Protein AF-A0A091CM49-F1 (afdb_monomer_lite)

Secondary structure (DSSP, 8-state):
---------------------------------------------SSS-HHHHHHHHHHHHHHHHHHHHHHSB-BTTTBTTSBEE-SS----TTHHHHHHHHHSGGGS---GGGTSPP-TT--HHHHHHHHHHHHHHTT-SSPPPGGGEEEES-HHHHHHHHHHHH--TT-EEEEESS--THHHHHHHTTT--EEEEE---EEEETTEEEEPPPPHHHHHHHHHHHHHTT--EEEEEEESS-TTT-----HHHHHHHHHHHHHTT-EEEEE-TTTT-B--TTPPP--GGGSS--S-STTEEEEEETTTTT-GGG--EEEEES-HHHHHHHSTHHHHHPPPHHHHHHHHHHHH-HHHIIIIIHHHHHHHHHHHHHHHHHHHHHHHHHTTS--B----SBSSEEEEE-GGG-SS--HHHHHHHHHHHHHTTEE-EEGGGGT-SSSSEEEEE--S-HHHHHHHHHHHHHHHHHHHHHHHHHHHHHHHHHHHH-----------------------------------------------------PPPPSSS---GGGG-------S-HHHHHHHT---HHHHHHHHHTTSB-BTTTBTTSBEESSS----TTHHHHHHHHTSTTTT---GGGGS---TT--HHHHHHHHHHHHHHTT-SS---GGGEEEESSHHHHHHHHHHHH--TT-EEEEEES--TTHHHHHHTTT-PEEEEEE--S---STT--TT---HHHHHHHHHHHHHTT--EEEEEEESS-TTT-----HHHHHHHHHHHHHTT-EEEEE-TTTT-B--GGG----GGGSS--S-TTTEEEEE-HHHHT--GGG--EEEE-S-HHHHHHHHTTHHHHPPPHHHHHHHHHHTT-HHHIIIIIHHHHHHHHHHHHHHHHHHHHHTT--EE---BSSEEEEE-GGG-TT--HHHHHHHHHHHHHTTEE-EEGGGGT-SSTTEEEEE--S-HHHHHHHHHHHHHHHHHHHHHHHSS-------TT-----

Organism: Fukomys damarensis (NCBI:txid885580)

Radius of gyration: 33.93 Å; chains: 1; bounding box: 106×129×88 Å

Structure (mmCIF, N/CA/C/O backbone):
data_AF-A0A091CM49-F1
#
_entry.id   AF-A0A091CM49-F1
#
loop_
_atom_site.group_PDB
_atom_site.id
_atom_site.type_symbol
_atom_site.label_atom_id
_atom_site.label_alt_id
_atom_site.label_comp_id
_atom_site.label_asym_id
_atom_site.label_entity_id
_atom_site.label_seq_id
_atom_site.pdbx_PDB_ins_code
_atom_site.Cartn_x
_atom_site.Cartn_y
_atom_site.Cartn_z
_atom_site.occupancy
_atom_site.B_iso_or_equiv
_atom_site.auth_seq_id
_atom_site.auth_comp_id
_atom_site.auth_asym_id
_atom_site.auth_atom_id
_atom_site.pdbx_PDB_model_num
ATOM 1 N N . MET A 1 1 ? 39.986 54.564 -11.895 1.00 31.14 1 MET A N 1
ATOM 2 C CA . MET A 1 1 ? 39.872 55.654 -12.887 1.00 31.14 1 MET A CA 1
ATOM 3 C C . MET A 1 1 ? 38.492 55.536 -13.508 1.00 31.14 1 MET A C 1
ATOM 5 O O . MET A 1 1 ? 38.068 54.405 -13.674 1.00 31.14 1 MET A O 1
ATOM 9 N N . ASP A 1 2 ? 37.823 56.672 -13.717 1.00 27.84 2 ASP A N 1
ATOM 10 C CA . ASP A 1 2 ? 36.644 56.947 -14.568 1.00 27.84 2 ASP A CA 1
ATOM 11 C C . ASP A 1 2 ? 35.468 55.934 -14.544 1.00 27.84 2 ASP A C 1
ATOM 13 O O . ASP A 1 2 ? 35.613 54.779 -14.909 1.00 27.84 2 ASP A O 1
ATOM 17 N N . SER A 1 3 ? 34.291 56.258 -13.984 1.00 27.50 3 SER A N 1
ATOM 18 C CA . SER A 1 3 ? 33.233 57.185 -14.472 1.00 27.50 3 SER A CA 1
ATOM 19 C C . SER A 1 3 ? 32.443 56.628 -15.684 1.00 27.50 3 SER A C 1
ATOM 21 O O . SER A 1 3 ? 33.006 55.899 -16.484 1.00 27.50 3 SER A O 1
ATOM 23 N N . ASN A 1 4 ? 31.145 56.898 -15.897 1.00 28.97 4 ASN A N 1
ATOM 24 C CA . ASN A 1 4 ? 30.281 57.984 -15.402 1.00 28.97 4 ASN A CA 1
ATOM 25 C C . ASN A 1 4 ? 28.773 57.617 -15.546 1.00 28.97 4 ASN A C 1
ATOM 27 O O . ASN A 1 4 ? 28.425 57.068 -16.580 1.00 28.97 4 ASN A O 1
ATOM 31 N N . ARG A 1 5 ? 27.912 58.068 -14.604 1.00 29.05 5 ARG A N 1
ATOM 32 C CA . ARG A 1 5 ? 26.457 58.434 -14.727 1.00 29.05 5 ARG A CA 1
ATOM 33 C C . ARG A 1 5 ? 25.445 57.402 -15.301 1.00 29.05 5 ARG A C 1
ATOM 35 O O . ARG A 1 5 ? 25.781 56.556 -16.106 1.00 29.05 5 ARG A O 1
ATOM 42 N N . GLY A 1 6 ? 24.151 57.429 -14.954 1.00 26.00 6 GLY A N 1
ATOM 43 C CA . GLY A 1 6 ? 23.353 58.294 -14.059 1.00 26.00 6 GLY A CA 1
ATOM 44 C C . GLY A 1 6 ? 22.201 57.482 -13.417 1.00 26.00 6 GLY A C 1
ATOM 45 O O . GLY A 1 6 ? 21.914 56.383 -13.871 1.00 26.00 6 GLY A O 1
ATOM 46 N N . SER A 1 7 ? 21.631 57.833 -12.255 1.00 24.75 7 SER A N 1
ATOM 47 C CA . SER A 1 7 ? 20.680 58.940 -11.984 1.00 24.75 7 SER A CA 1
ATOM 48 C C . SER A 1 7 ? 19.418 58.903 -12.875 1.00 24.75 7 SER A C 1
ATOM 50 O O . SER A 1 7 ? 19.570 58.943 -14.089 1.00 24.75 7 SER A O 1
ATOM 52 N N . SER A 1 8 ? 18.177 58.901 -12.360 1.00 24.61 8 SER A N 1
ATOM 53 C CA . SER A 1 8 ? 17.710 59.455 -11.070 1.00 24.61 8 SER A CA 1
ATOM 54 C C . SER A 1 8 ? 16.469 58.767 -10.438 1.00 24.61 8 SER A C 1
ATOM 56 O O . SER A 1 8 ? 15.641 58.153 -11.101 1.00 24.61 8 SER A O 1
ATOM 58 N N . LYS A 1 9 ? 16.352 58.939 -9.112 1.00 31.34 9 LYS A N 1
ATOM 59 C CA . LYS A 1 9 ? 15.122 59.024 -8.280 1.00 31.34 9 LYS A CA 1
ATOM 60 C C . LYS A 1 9 ? 14.933 60.531 -7.926 1.00 31.34 9 LYS A C 1
ATOM 62 O O . LYS A 1 9 ? 15.940 61.229 -8.094 1.00 31.34 9 LYS A O 1
ATOM 67 N N . PRO A 1 10 ? 13.786 61.074 -7.429 1.00 36.34 10 PRO A N 1
ATOM 68 C CA . PRO A 1 10 ? 13.010 60.554 -6.277 1.00 36.34 10 PRO A CA 1
ATOM 69 C C . PRO A 1 10 ? 11.487 60.903 -6.241 1.00 36.34 10 PRO A C 1
ATOM 71 O O . PRO A 1 10 ? 10.952 61.377 -7.232 1.00 36.34 10 PRO A O 1
ATOM 74 N N . SER A 1 11 ? 10.854 60.700 -5.062 1.00 23.67 11 SER A N 1
ATOM 75 C CA . SER A 1 11 ? 9.784 61.528 -4.421 1.00 23.67 11 SER A CA 1
ATOM 76 C C . SER A 1 11 ? 8.424 61.759 -5.128 1.00 23.67 11 SER A C 1
ATOM 78 O O . SER A 1 11 ? 8.372 61.884 -6.340 1.00 23.67 11 SER A O 1
ATOM 80 N N . GLU A 1 12 ? 7.276 61.925 -4.452 1.00 24.59 12 GLU A N 1
ATOM 81 C CA . GLU A 1 12 ? 6.857 61.657 -3.055 1.00 24.59 12 GLU A CA 1
ATOM 82 C C . GLU A 1 12 ? 5.310 61.527 -2.990 1.00 24.59 12 GLU A C 1
ATOM 84 O O . GLU A 1 12 ? 4.658 61.395 -4.024 1.00 24.59 12 GLU A O 1
ATOM 89 N N . ALA A 1 13 ? 4.716 61.498 -1.791 1.00 26.83 13 ALA A N 1
ATOM 90 C CA . ALA A 1 13 ? 3.279 61.291 -1.583 1.00 26.83 13 ALA A CA 1
ATOM 91 C C . ALA A 1 13 ? 2.381 62.460 -2.050 1.00 26.83 13 ALA A C 1
ATOM 93 O O . ALA A 1 13 ? 2.762 63.626 -1.975 1.00 26.83 13 ALA A O 1
ATOM 94 N N . GLY A 1 14 ? 1.137 62.142 -2.431 1.00 23.50 14 GLY A N 1
ATOM 95 C CA . GLY A 1 14 ? 0.080 63.121 -2.703 1.00 23.50 14 GLY A CA 1
ATOM 96 C C . GLY A 1 14 ? -1.305 62.472 -2.799 1.00 23.50 14 GLY A C 1
ATOM 97 O O . GLY A 1 14 ? -1.546 61.635 -3.665 1.00 23.50 14 GLY A O 1
ATOM 98 N N . THR A 1 15 ? -2.212 62.847 -1.900 1.00 23.83 15 THR A N 1
ATOM 99 C CA . THR A 1 15 ? -3.638 62.471 -1.903 1.00 23.83 15 THR A CA 1
ATOM 100 C C . THR A 1 15 ? -4.480 63.574 -2.543 1.00 23.83 15 THR A C 1
ATOM 102 O O . THR A 1 15 ? -4.218 64.729 -2.226 1.00 23.83 15 THR A O 1
ATOM 105 N N . ASP A 1 16 ? -5.521 63.248 -3.329 1.00 23.75 16 ASP A N 1
ATOM 106 C CA . ASP A 1 16 ? -6.919 63.573 -2.959 1.00 23.75 16 ASP A CA 1
ATOM 107 C C . ASP A 1 16 ? -8.001 62.931 -3.879 1.00 23.75 16 ASP A C 1
ATOM 109 O O . ASP A 1 16 ? -7.715 62.055 -4.692 1.00 23.75 16 ASP A O 1
ATOM 113 N N . THR A 1 17 ? -9.265 63.311 -3.654 1.00 23.45 17 THR A N 1
ATOM 114 C CA . THR A 1 17 ? -10.522 62.556 -3.827 1.00 23.45 17 THR A CA 1
ATOM 115 C C . THR A 1 17 ? -11.429 62.926 -5.032 1.00 23.45 17 THR A C 1
ATOM 117 O O . THR A 1 17 ? -11.300 64.001 -5.608 1.00 23.45 17 THR A O 1
ATOM 120 N N . ARG A 1 18 ? -12.465 62.075 -5.270 1.00 25.06 18 ARG A N 1
ATOM 121 C CA . ARG A 1 18 ? -13.751 62.298 -6.021 1.00 25.06 18 ARG A CA 1
ATOM 122 C C . ARG A 1 18 ? -13.673 62.354 -7.566 1.00 25.06 18 ARG A C 1
ATOM 124 O O . ARG A 1 18 ? -12.655 62.753 -8.104 1.00 25.06 18 ARG A O 1
ATOM 131 N N . SER A 1 19 ? -14.712 62.022 -8.357 1.00 23.36 19 SER A N 1
ATOM 132 C CA . SER A 1 19 ? -16.010 61.283 -8.223 1.00 23.36 19 SER A CA 1
ATOM 133 C C . SER A 1 19 ? -16.552 61.001 -9.664 1.00 23.36 19 SER A C 1
ATOM 135 O O . SER A 1 19 ? -15.904 61.425 -10.614 1.00 23.36 19 SER A O 1
ATOM 137 N N . MET A 1 20 ? -17.669 60.324 -10.003 1.00 23.25 20 MET A N 1
ATOM 138 C CA . MET A 1 20 ? -18.813 59.666 -9.314 1.00 23.25 20 MET A CA 1
ATOM 139 C C . MET A 1 20 ? -18.819 58.148 -9.689 1.00 23.25 20 MET A C 1
ATOM 141 O O . MET A 1 20 ? -17.729 57.591 -9.676 1.00 23.25 20 MET A O 1
ATOM 145 N N . SER A 1 21 ? -19.861 57.346 -10.000 1.00 22.86 21 SER A N 1
ATOM 146 C CA . SER A 1 21 ? -21.357 57.338 -10.019 1.00 22.86 21 SER A CA 1
ATOM 147 C C . SER A 1 21 ? -21.797 55.846 -10.055 1.00 22.86 21 SER A C 1
ATOM 149 O O . SER A 1 21 ? -21.092 55.035 -10.642 1.00 22.86 21 SER A O 1
ATOM 151 N N . GLN A 1 22 ? -22.804 55.361 -9.313 1.00 23.34 22 GLN A N 1
ATOM 152 C CA . GLN A 1 22 ? -24.254 55.299 -9.635 1.00 23.34 22 GLN A CA 1
ATOM 153 C C . GLN A 1 22 ? -24.595 54.807 -11.063 1.00 23.34 22 GLN A C 1
ATOM 155 O O . GLN A 1 22 ? -24.117 55.404 -12.019 1.00 23.34 22 GLN A O 1
ATOM 160 N N . ALA A 1 23 ? -25.442 53.787 -11.296 1.00 22.19 23 ALA A N 1
ATOM 161 C CA . ALA A 1 23 ? -26.284 52.903 -10.446 1.00 22.19 23 ALA A CA 1
ATOM 162 C C . ALA A 1 23 ? -26.659 51.620 -11.277 1.00 22.19 23 ALA A C 1
ATOM 164 O O . ALA A 1 23 ? -26.142 51.522 -12.391 1.00 22.19 23 ALA A O 1
ATOM 165 N N . PRO A 1 24 ? -27.545 50.666 -10.870 1.00 28.70 24 PRO A N 1
ATOM 166 C CA . PRO A 1 24 ? -28.306 50.498 -9.622 1.00 28.70 24 PRO A CA 1
ATOM 167 C C . PRO A 1 24 ? -28.176 49.095 -8.968 1.00 28.70 24 PRO A C 1
ATOM 169 O O . PRO A 1 24 ? -27.465 48.217 -9.448 1.00 28.70 24 PRO A O 1
ATOM 172 N N . SER A 1 25 ? -28.894 48.879 -7.862 1.00 21.53 25 SER A N 1
ATOM 173 C CA . SER A 1 25 ? -28.983 47.605 -7.136 1.00 21.53 25 SER A CA 1
ATOM 174 C C . SER A 1 25 ? -30.253 46.807 -7.466 1.00 21.53 25 SER A C 1
ATOM 176 O O . SER A 1 25 ? -31.317 47.375 -7.701 1.00 21.53 25 SER A O 1
ATOM 178 N N . VAL A 1 26 ? -30.161 45.475 -7.375 1.00 23.28 26 VAL A N 1
ATOM 179 C CA . VAL A 1 26 ? -31.310 44.572 -7.197 1.00 23.28 26 VAL A CA 1
ATOM 180 C C . VAL A 1 26 ? -30.970 43.613 -6.059 1.00 23.28 26 VAL A C 1
ATOM 182 O O . VAL A 1 26 ? -30.046 42.813 -6.177 1.00 23.28 26 VAL A O 1
ATOM 185 N N . MET A 1 27 ? -31.699 43.698 -4.945 1.00 22.45 27 MET A N 1
ATOM 186 C CA . MET A 1 27 ? -31.657 42.672 -3.902 1.00 22.45 27 MET A CA 1
ATOM 187 C C . MET A 1 27 ? -32.640 41.554 -4.250 1.00 22.45 27 MET A C 1
ATOM 189 O O . MET A 1 27 ? -33.818 41.819 -4.477 1.00 22.45 27 MET A O 1
ATOM 193 N N . GLN A 1 28 ? -32.182 40.304 -4.199 1.00 22.48 28 GLN A N 1
ATOM 194 C CA . GLN A 1 28 ? -33.055 39.147 -4.015 1.00 22.48 28 GLN A CA 1
ATOM 195 C C . GLN A 1 28 ? -32.588 38.374 -2.781 1.00 22.48 28 GLN A C 1
ATOM 197 O O . GLN A 1 28 ? -31.441 37.938 -2.700 1.00 22.48 28 GLN A O 1
ATOM 202 N N . HIS A 1 29 ? -33.483 38.221 -1.804 1.00 23.73 29 HIS A N 1
ATOM 203 C CA . HIS A 1 29 ? -33.250 37.364 -0.647 1.00 23.73 29 HIS A CA 1
ATOM 204 C C . HIS A 1 29 ? -33.373 35.895 -1.067 1.00 23.73 29 HIS A C 1
ATOM 206 O O . HIS A 1 29 ? -34.481 35.372 -1.166 1.00 23.73 29 HIS A O 1
ATOM 212 N N . HIS A 1 30 ? -32.247 35.207 -1.253 1.00 22.67 30 HIS A N 1
ATOM 213 C CA . HIS A 1 30 ? -32.243 33.746 -1.244 1.00 22.67 30 HIS A CA 1
ATOM 214 C C . HIS A 1 30 ? -32.123 33.235 0.194 1.00 22.67 30 HIS A C 1
ATOM 216 O O . HIS A 1 30 ? -31.056 33.287 0.803 1.00 22.67 30 HIS A O 1
ATOM 222 N N . GLN A 1 31 ? -33.230 32.718 0.729 1.00 20.80 31 GLN A N 1
ATOM 223 C CA . GLN A 1 31 ? -33.202 31.846 1.902 1.00 20.80 31 GLN A CA 1
ATOM 224 C C . GLN A 1 31 ? -32.532 30.512 1.516 1.00 20.80 31 GLN A C 1
ATOM 226 O O . GLN A 1 31 ? -32.967 29.897 0.539 1.00 20.80 31 GLN A O 1
ATOM 231 N N . PRO A 1 32 ? -31.539 30.007 2.271 1.00 23.91 32 PRO A N 1
ATOM 232 C CA . PRO A 1 32 ? -30.993 28.665 2.075 1.00 23.91 32 PRO A CA 1
ATOM 233 C C . PRO A 1 32 ? -31.928 27.600 2.683 1.00 23.91 32 PRO A C 1
ATOM 235 O O . PRO A 1 32 ? -31.571 26.884 3.614 1.00 23.91 32 PRO A O 1
ATOM 238 N N . GLY A 1 33 ? -33.155 27.502 2.161 1.00 22.52 33 GLY A N 1
ATOM 239 C CA . GLY A 1 33 ? -34.176 26.528 2.569 1.00 22.52 33 GLY A CA 1
ATOM 240 C C . GLY A 1 33 ? -33.907 25.116 2.039 1.00 22.52 33 GLY A C 1
ATOM 241 O O . GLY A 1 33 ? -34.730 24.557 1.318 1.00 22.52 33 GLY A O 1
ATOM 242 N N . ALA A 1 34 ? -32.742 24.547 2.348 1.00 24.28 34 ALA A N 1
ATOM 243 C CA . ALA A 1 34 ? -32.311 23.252 1.829 1.00 24.28 34 ALA A CA 1
ATOM 244 C C . ALA A 1 34 ? -32.859 22.081 2.670 1.00 24.28 34 ALA A C 1
ATOM 246 O O . ALA A 1 34 ? -32.178 21.556 3.552 1.00 24.28 34 ALA A O 1
ATOM 247 N N . GLN A 1 35 ? -34.087 21.637 2.374 1.00 23.66 35 GLN A N 1
ATOM 248 C CA . GLN A 1 35 ? -34.629 20.375 2.896 1.00 23.66 35 GLN A CA 1
ATOM 249 C C . GLN A 1 35 ? -33.895 19.167 2.284 1.00 23.66 35 GLN A C 1
ATOM 251 O O . GLN A 1 35 ? -34.388 18.496 1.378 1.00 23.66 35 GLN A O 1
ATOM 256 N N . HIS A 1 36 ? -32.699 18.875 2.796 1.00 26.41 36 HIS A N 1
ATOM 257 C CA . HIS A 1 36 ? -31.967 17.652 2.481 1.00 26.41 36 HIS A CA 1
ATOM 258 C C . HIS A 1 36 ? -32.632 16.440 3.144 1.00 26.41 36 HIS A C 1
ATOM 260 O O . HIS A 1 36 ? -32.254 16.014 4.236 1.00 26.41 36 HIS A O 1
ATOM 266 N N . SER A 1 37 ? -33.632 15.884 2.456 1.00 24.52 37 SER A N 1
ATOM 267 C CA . SER A 1 37 ? -34.063 14.503 2.676 1.00 24.52 37 SER A CA 1
ATOM 268 C C . SER A 1 37 ? -32.926 13.538 2.326 1.00 24.52 37 SER A C 1
ATOM 270 O O . SER A 1 37 ? -32.225 13.752 1.333 1.00 24.52 37 SER A O 1
ATOM 272 N N . ASP A 1 38 ? -32.764 12.470 3.110 1.00 31.75 38 ASP A N 1
ATOM 273 C CA . ASP A 1 38 ? -31.752 11.428 2.890 1.00 31.75 38 ASP A CA 1
ATOM 274 C C . ASP A 1 38 ? -32.175 10.482 1.743 1.00 31.75 38 ASP A C 1
ATOM 276 O O . ASP A 1 38 ? -32.327 9.274 1.909 1.00 31.75 38 ASP A O 1
ATOM 280 N N . SER A 1 39 ? -32.375 11.038 0.545 1.00 26.70 39 SER A N 1
ATOM 281 C CA . SER A 1 39 ? -32.366 10.250 -0.686 1.00 26.70 39 SER A CA 1
ATOM 282 C C . SER A 1 39 ? -30.972 9.656 -0.888 1.00 26.70 39 SER A C 1
ATOM 284 O O . SER A 1 39 ? -29.982 10.392 -0.814 1.00 26.70 39 SER A O 1
ATOM 286 N N . GLU A 1 40 ? -30.875 8.359 -1.189 1.00 35.12 40 GLU A N 1
ATOM 287 C CA . GLU A 1 40 ? -29.615 7.767 -1.639 1.00 35.12 40 GLU A CA 1
ATOM 288 C C . GLU A 1 40 ? -29.155 8.494 -2.909 1.00 35.12 40 GLU A C 1
ATOM 290 O O . GLU A 1 40 ? -29.767 8.363 -3.975 1.00 35.12 40 GLU A O 1
ATOM 295 N N . VAL A 1 41 ? -28.077 9.279 -2.801 1.00 38.16 41 VAL A N 1
ATOM 296 C CA . VAL A 1 41 ? -27.480 9.974 -3.947 1.00 38.16 41 VAL A CA 1
ATOM 297 C C . VAL A 1 41 ? -26.882 8.917 -4.869 1.00 38.16 41 VAL A C 1
ATOM 299 O O . VAL A 1 41 ? -25.733 8.496 -4.720 1.00 38.16 41 VAL A O 1
ATOM 302 N N . THR A 1 42 ? -27.711 8.456 -5.804 1.00 40.03 42 THR A N 1
ATOM 303 C CA . THR A 1 42 ? -27.389 7.415 -6.778 1.00 40.03 42 THR A CA 1
ATOM 304 C C . THR A 1 42 ? -26.346 7.978 -7.736 1.00 40.03 42 THR A C 1
ATOM 306 O O . THR A 1 42 ? -26.663 8.636 -8.725 1.00 40.03 42 THR A O 1
ATOM 309 N N . PHE A 1 43 ? -25.078 7.780 -7.380 1.00 48.78 43 PHE A N 1
ATOM 310 C CA . PHE A 1 43 ? -23.933 8.405 -8.031 1.00 48.78 43 PHE A CA 1
ATOM 311 C C . PHE A 1 43 ? -23.669 7.731 -9.387 1.00 48.78 43 PHE A C 1
ATOM 313 O O . PHE A 1 43 ? -22.846 6.823 -9.502 1.00 48.78 43 PHE A O 1
ATOM 320 N N . LEU A 1 44 ? -24.420 8.154 -10.411 1.00 50.75 44 LEU A N 1
ATOM 321 C CA . LEU A 1 44 ? -24.413 7.616 -11.778 1.00 50.75 44 LEU A CA 1
ATOM 322 C C . LEU A 1 44 ? -23.130 7.976 -12.551 1.00 50.75 44 LEU A C 1
ATOM 324 O O . LEU A 1 44 ? -23.152 8.641 -13.584 1.00 50.75 44 LEU A O 1
ATOM 328 N N . SER A 1 45 ? -21.988 7.490 -12.065 1.00 62.88 45 SER A N 1
ATOM 329 C CA . SER A 1 45 ? -20.736 7.514 -12.815 1.00 62.88 45 SER A CA 1
ATOM 330 C C . SER A 1 45 ? -20.782 6.465 -13.926 1.00 62.88 45 SER A C 1
ATOM 332 O O . SER A 1 45 ? -20.640 5.271 -13.675 1.00 62.88 45 SER A O 1
ATOM 334 N N . HIS A 1 46 ? -20.910 6.895 -15.182 1.00 69.50 46 HIS A N 1
ATOM 335 C CA . HIS A 1 46 ? -20.815 6.016 -16.362 1.00 69.50 46 HIS A CA 1
ATOM 336 C C . HIS A 1 46 ? -19.368 5.569 -16.688 1.00 69.50 46 HIS A C 1
ATOM 338 O O . HIS A 1 46 ? -19.052 5.183 -17.821 1.00 69.50 46 HIS A O 1
ATOM 344 N N . ILE A 1 47 ? -18.457 5.677 -15.718 1.00 86.88 47 ILE A N 1
ATOM 345 C CA . ILE A 1 47 ? -17.020 5.453 -15.892 1.00 86.88 47 ILE A CA 1
ATOM 346 C C . ILE A 1 47 ? -16.501 4.404 -14.898 1.00 86.88 47 ILE A C 1
ATOM 348 O O . ILE A 1 47 ? -15.842 3.455 -15.324 1.00 86.88 47 ILE A O 1
ATOM 352 N N . LEU A 1 48 ? -16.844 4.530 -13.613 1.00 94.12 48 LEU A N 1
ATOM 353 C CA . LEU A 1 48 ? -16.548 3.521 -12.587 1.00 94.12 48 LEU A CA 1
ATOM 354 C C . LEU A 1 48 ? -17.276 2.182 -12.847 1.00 94.12 48 LEU A C 1
ATOM 356 O O . LEU A 1 48 ? -18.280 2.125 -13.557 1.00 94.12 48 LEU A O 1
ATOM 360 N N . SER A 1 49 ? -16.792 1.093 -12.242 1.00 94.31 49 SER A N 1
ATOM 361 C CA . SER A 1 49 ? -17.589 -0.134 -12.063 1.00 94.31 49 SER A CA 1
ATOM 362 C C . SER A 1 49 ? -18.600 0.028 -10.923 1.00 94.31 49 SER A C 1
ATOM 364 O O . SER A 1 49 ? -18.488 0.948 -10.114 1.00 94.31 49 SER A O 1
ATOM 366 N N . ASN A 1 50 ? -19.555 -0.894 -10.775 1.00 92.31 50 ASN A N 1
ATOM 367 C CA . ASN A 1 50 ? -20.460 -0.922 -9.620 1.00 92.31 50 ASN A CA 1
ATOM 368 C C . ASN A 1 50 ? -19.679 -1.069 -8.302 1.00 92.31 50 ASN A C 1
ATOM 370 O O . ASN A 1 50 ? -20.098 -0.539 -7.273 1.00 92.31 50 ASN A O 1
ATOM 374 N N . ARG A 1 51 ? -18.520 -1.744 -8.326 1.00 90.00 51 ARG A N 1
ATOM 375 C CA . ARG A 1 51 ? -17.564 -1.769 -7.205 1.00 90.00 51 ARG A CA 1
ATOM 376 C C . ARG A 1 51 ? -16.971 -0.386 -6.943 1.00 90.00 51 ARG A C 1
ATOM 378 O O . ARG A 1 51 ? -17.012 0.068 -5.804 1.00 90.00 51 ARG A O 1
ATOM 385 N N . GLY A 1 52 ? -16.491 0.304 -7.980 1.00 92.56 52 GLY A N 1
ATOM 386 C CA . GLY A 1 52 ? -15.997 1.679 -7.878 1.00 92.56 52 GLY A CA 1
ATOM 387 C C . GLY A 1 52 ? -17.044 2.660 -7.349 1.00 92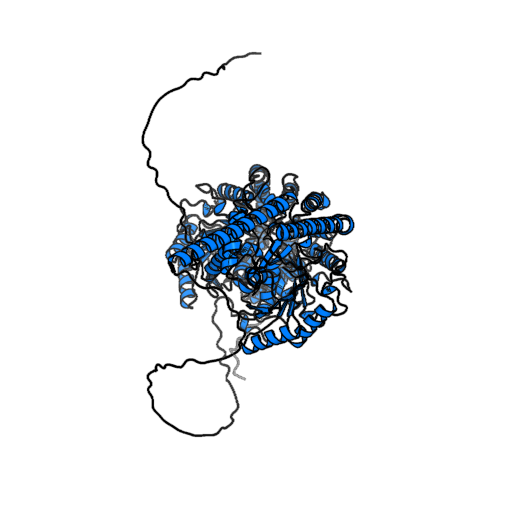.56 52 GLY A C 1
ATOM 388 O O . GLY A 1 52 ? -16.736 3.448 -6.457 1.00 92.56 52 GLY A O 1
ATOM 389 N N . ILE A 1 53 ? -18.291 2.566 -7.825 1.00 92.50 53 ILE A N 1
ATOM 390 C CA . ILE A 1 53 ? -19.427 3.354 -7.326 1.00 92.50 53 ILE A CA 1
ATOM 391 C C . ILE A 1 53 ? -19.655 3.050 -5.843 1.00 92.50 53 ILE A C 1
ATOM 393 O O . ILE A 1 53 ? -19.632 3.975 -5.041 1.00 92.50 53 ILE A O 1
ATOM 397 N N . LYS A 1 54 ? -19.771 1.776 -5.438 1.00 88.56 54 LYS A N 1
ATOM 398 C CA . LYS A 1 54 ? -19.944 1.396 -4.020 1.00 88.56 54 LYS A CA 1
ATOM 399 C C . LYS A 1 54 ? -18.809 1.906 -3.125 1.00 88.56 54 LYS A C 1
ATOM 401 O O . LYS A 1 54 ? -19.083 2.398 -2.035 1.00 88.56 54 LYS A O 1
ATOM 406 N N . ILE A 1 55 ? -17.558 1.837 -3.585 1.00 89.00 55 ILE A N 1
ATOM 407 C CA . ILE A 1 55 ? -16.383 2.380 -2.882 1.00 89.00 55 ILE A CA 1
ATOM 408 C C . ILE A 1 55 ? -16.482 3.909 -2.754 1.00 89.00 55 ILE A C 1
ATOM 410 O O . ILE A 1 55 ? -16.264 4.442 -1.666 1.00 89.00 55 ILE A O 1
ATOM 414 N N . SER A 1 56 ? -16.860 4.608 -3.828 1.00 87.50 56 SER A N 1
ATOM 415 C CA . SER A 1 56 ? -17.041 6.065 -3.841 1.00 87.50 56 SER A CA 1
ATOM 416 C C . SER A 1 56 ? -18.198 6.512 -2.938 1.00 87.50 56 SER A C 1
ATOM 418 O O . SER A 1 56 ? -18.006 7.375 -2.084 1.00 87.50 56 SER A O 1
ATOM 420 N N . THR A 1 57 ? -19.382 5.905 -3.052 1.00 85.50 57 THR A N 1
ATOM 421 C CA . THR A 1 57 ? -20.548 6.200 -2.205 1.00 85.50 57 THR A CA 1
ATOM 422 C C . THR A 1 57 ? -20.235 5.929 -0.737 1.00 85.50 57 THR A C 1
ATOM 424 O O . THR A 1 57 ? -20.420 6.818 0.090 1.00 85.50 57 THR A O 1
ATOM 427 N N . PHE A 1 58 ? -19.661 4.761 -0.410 1.00 79.38 58 PHE A N 1
ATOM 428 C CA . PHE A 1 58 ? -19.223 4.450 0.953 1.00 79.38 58 PHE A CA 1
ATOM 429 C C . PHE A 1 58 ? -18.280 5.530 1.504 1.00 79.38 58 PHE A C 1
ATOM 431 O O . PHE A 1 58 ? -18.433 5.971 2.645 1.00 79.38 58 PHE A O 1
ATOM 438 N N . TYR A 1 59 ? -17.316 5.964 0.690 1.00 79.12 59 TYR A N 1
ATOM 439 C CA . TYR A 1 59 ? -16.328 6.964 1.070 1.00 79.12 59 TYR A CA 1
ATOM 440 C C . TYR A 1 59 ? -16.943 8.339 1.341 1.00 79.12 59 TYR A C 1
ATOM 442 O O . TYR A 1 59 ? -16.598 8.958 2.347 1.00 79.12 59 TYR A O 1
ATOM 450 N N . HIS A 1 60 ? -17.888 8.795 0.516 1.00 79.31 60 HIS A N 1
ATOM 451 C CA . HIS A 1 60 ? -18.638 10.019 0.802 1.00 79.31 60 HIS A CA 1
ATOM 452 C C . HIS A 1 60 ? -19.430 9.867 2.112 1.00 79.31 60 HIS A C 1
ATOM 454 O O . HIS A 1 60 ? -19.176 10.611 3.057 1.00 79.31 60 HIS A O 1
ATOM 460 N N . SER A 1 61 ? -20.280 8.842 2.237 1.00 75.69 61 SER A N 1
ATOM 461 C CA . SER A 1 61 ? -21.148 8.645 3.411 1.00 75.69 61 SER A CA 1
ATOM 462 C C . SER A 1 61 ? -20.412 8.461 4.748 1.00 75.69 61 SER A C 1
ATOM 464 O O . SER A 1 61 ? -21.014 8.679 5.795 1.00 75.69 61 SER A O 1
ATOM 466 N N . ASN A 1 62 ? -19.136 8.048 4.744 1.00 74.94 62 ASN A N 1
ATOM 467 C CA . ASN A 1 62 ? -18.362 7.781 5.968 1.00 74.94 62 ASN A CA 1
ATOM 468 C C . ASN A 1 62 ? -17.198 8.756 6.212 1.00 74.94 62 ASN A C 1
ATOM 470 O O . ASN A 1 62 ? -16.647 8.765 7.313 1.00 74.94 62 ASN A O 1
ATOM 474 N N . PHE A 1 63 ? -16.805 9.567 5.222 1.00 78.31 63 PHE A N 1
ATOM 475 C CA . PHE A 1 63 ? -15.692 10.517 5.352 1.00 78.31 63 PHE A CA 1
ATOM 476 C C . PHE A 1 63 ? -16.022 11.953 4.912 1.00 78.31 63 PHE A C 1
ATOM 478 O O . PHE A 1 63 ? -15.117 12.782 4.951 1.00 78.31 63 PHE A O 1
ATOM 485 N N . GLN A 1 64 ? -17.266 12.297 4.557 1.00 82.56 64 GLN A N 1
ATOM 486 C CA . GLN A 1 64 ? -17.673 13.682 4.258 1.00 82.56 64 GLN A CA 1
ATOM 487 C C . GLN A 1 64 ? -17.269 14.664 5.375 1.00 82.56 64 GLN A C 1
ATOM 489 O O . GLN A 1 64 ? -16.561 15.634 5.104 1.00 82.56 64 GLN A O 1
ATOM 494 N N . ASP A 1 65 ? -17.592 14.360 6.635 1.00 86.56 65 ASP A N 1
ATOM 495 C CA . ASP A 1 65 ? -17.188 15.155 7.807 1.00 86.56 65 ASP A CA 1
ATOM 496 C C . ASP A 1 65 ? -15.659 15.314 7.899 1.00 86.56 65 ASP A C 1
ATOM 498 O O . ASP A 1 65 ? -15.137 16.367 8.262 1.00 86.56 65 ASP A O 1
ATOM 502 N N . TYR A 1 66 ? -14.909 14.270 7.531 1.00 85.38 66 TYR A N 1
ATOM 503 C CA . TYR A 1 66 ? -13.448 14.306 7.524 1.00 85.38 66 TYR A CA 1
ATOM 504 C C . TYR A 1 66 ? -12.878 15.135 6.367 1.00 85.38 66 TYR A C 1
ATOM 506 O O . TYR A 1 66 ? -11.866 15.806 6.555 1.00 85.38 66 TYR A O 1
ATOM 514 N N . GLN A 1 67 ? -13.520 15.131 5.197 1.00 83.06 67 GLN A N 1
ATOM 515 C CA . GLN A 1 67 ? -13.160 15.998 4.071 1.00 83.06 67 GLN A CA 1
ATOM 516 C C . GLN A 1 67 ? -13.416 17.470 4.420 1.00 83.06 67 GLN A C 1
ATOM 518 O O . GLN A 1 67 ? -12.528 18.300 4.225 1.00 83.06 67 GLN A O 1
ATOM 523 N N . ALA A 1 68 ? -14.576 17.776 5.016 1.00 86.38 68 ALA A N 1
ATOM 524 C CA . ALA A 1 68 ? -14.899 19.107 5.528 1.00 86.38 68 ALA A CA 1
ATOM 525 C C . ALA A 1 68 ? -13.864 19.569 6.568 1.00 86.38 68 ALA A C 1
ATOM 527 O O . ALA A 1 68 ? -13.288 20.647 6.432 1.00 86.38 68 ALA A O 1
ATOM 528 N N . TYR A 1 69 ? -13.522 18.708 7.534 1.00 89.88 69 TYR A N 1
ATOM 529 C CA . TYR A 1 69 ? -12.432 18.966 8.477 1.00 89.88 69 TYR A CA 1
ATOM 530 C C . TYR A 1 69 ? -11.074 19.172 7.798 1.00 89.88 69 TYR A C 1
ATOM 532 O O . TYR A 1 69 ? -10.334 20.052 8.217 1.00 89.88 69 TYR A O 1
ATOM 540 N N . GLN A 1 70 ? -10.707 18.391 6.776 1.00 86.25 70 GLN A N 1
ATOM 541 C CA . GLN A 1 70 ? -9.416 18.559 6.096 1.00 86.25 70 GLN A CA 1
ATOM 542 C C . GLN A 1 70 ? -9.316 19.904 5.355 1.00 86.25 70 GLN A C 1
ATOM 544 O O . GLN A 1 70 ? -8.227 20.478 5.339 1.00 86.25 70 GLN A O 1
ATOM 549 N N . GLY A 1 71 ? -10.423 20.410 4.796 1.00 85.69 71 GLY A N 1
ATOM 550 C CA . GLY A 1 71 ? -10.490 21.721 4.138 1.00 85.69 71 GLY A CA 1
ATOM 551 C C . GLY A 1 71 ? -10.598 22.918 5.093 1.00 85.69 71 GLY A C 1
ATOM 552 O O . GLY A 1 71 ? -10.098 23.991 4.773 1.00 85.69 71 GLY A O 1
ATOM 553 N N . ASP A 1 72 ? -11.205 22.737 6.267 1.00 91.19 72 ASP A N 1
ATOM 554 C CA . ASP A 1 72 ? -11.505 23.802 7.233 1.00 91.19 72 ASP A CA 1
ATOM 555 C C . ASP A 1 72 ? -11.092 23.383 8.659 1.00 91.19 72 ASP A C 1
ATOM 557 O O . ASP A 1 72 ? -11.921 23.096 9.521 1.00 91.19 72 ASP A O 1
ATOM 561 N N . LYS A 1 73 ? -9.780 23.289 8.921 1.00 91.31 73 LYS A N 1
ATOM 562 C CA . LYS A 1 73 ? -9.244 22.884 10.238 1.00 91.31 73 LYS A CA 1
ATOM 563 C C . LYS A 1 73 ? -9.220 24.035 11.235 1.00 91.31 73 LYS A C 1
ATOM 565 O O . LYS A 1 73 ? -8.661 25.088 10.937 1.00 91.31 73 LYS A O 1
ATOM 570 N N . TYR A 1 74 ? -9.654 23.774 12.471 1.00 92.25 74 TYR A N 1
ATOM 571 C CA . TYR A 1 74 ? -9.401 24.673 13.598 1.00 92.25 74 TYR A CA 1
ATOM 572 C C . TYR A 1 74 ? -7.899 24.897 13.828 1.00 92.25 74 TYR A C 1
ATOM 574 O O . TYR A 1 74 ? -7.134 23.940 14.022 1.00 92.25 74 TYR A O 1
ATOM 582 N N . HIS A 1 75 ? -7.509 26.165 13.923 1.00 89.69 75 HIS A N 1
ATOM 583 C CA . HIS A 1 75 ? -6.195 26.632 14.344 1.00 89.69 75 HIS A CA 1
ATOM 584 C C . HIS A 1 75 ? -6.354 27.919 15.170 1.00 89.69 75 HIS A C 1
ATOM 586 O O . HIS A 1 75 ? -6.854 28.913 14.661 1.00 89.69 75 HIS A O 1
ATOM 592 N N . ASN A 1 76 ? -5.846 27.940 16.408 1.00 85.25 76 ASN A N 1
ATOM 593 C CA . ASN A 1 76 ? -6.046 29.032 17.380 1.00 85.25 76 ASN A CA 1
ATOM 594 C C . ASN A 1 76 ? -5.819 30.462 16.837 1.00 85.25 76 ASN A C 1
ATOM 596 O O . ASN A 1 76 ? -6.597 31.350 17.163 1.00 85.25 76 ASN A O 1
ATOM 600 N N . VAL A 1 77 ? -4.775 30.681 16.026 1.00 86.50 77 VAL A N 1
ATOM 601 C CA . VAL A 1 77 ? -4.515 31.961 15.336 1.00 86.50 77 VAL A CA 1
ATOM 602 C C . VAL A 1 77 ? -5.111 32.014 13.921 1.00 86.50 77 VAL A C 1
ATOM 604 O O . VAL A 1 77 ? -5.835 32.948 13.604 1.00 86.50 77 VAL A O 1
ATOM 607 N N . LEU A 1 78 ? -4.792 31.041 13.057 1.00 90.19 78 LEU A N 1
ATOM 608 C CA . LEU A 1 78 ? -5.067 31.126 11.613 1.00 90.19 78 LEU A CA 1
ATOM 609 C C . LEU A 1 78 ? -6.523 30.832 11.212 1.00 90.19 78 LEU A C 1
ATOM 611 O O . LEU A 1 78 ? -6.949 31.267 10.148 1.00 90.19 78 LEU A O 1
ATOM 615 N N . ASN A 1 79 ? -7.267 30.070 12.018 1.00 92.00 79 ASN A N 1
ATOM 616 C CA . ASN A 1 79 ? -8.664 29.722 11.757 1.00 92.00 79 ASN A CA 1
ATOM 617 C C . ASN A 1 79 ? -9.360 29.284 13.056 1.00 92.00 79 ASN A C 1
ATOM 619 O O . ASN A 1 79 ? -9.518 28.090 13.328 1.00 92.00 79 ASN A O 1
ATOM 623 N N . SER A 1 80 ? -9.763 30.245 13.884 1.00 91.50 80 SER A N 1
ATOM 624 C CA . SER A 1 80 ? -10.469 29.962 15.139 1.00 91.50 80 SER A CA 1
ATOM 625 C C . SER A 1 80 ? -11.886 29.411 14.928 1.00 91.50 80 SER A C 1
ATOM 627 O O . SER A 1 80 ? -12.426 28.793 15.839 1.00 91.50 80 SER A O 1
ATOM 629 N N . LEU A 1 81 ? -12.483 29.564 13.742 1.00 92.56 81 LEU A N 1
ATOM 630 C CA . LEU A 1 81 ? -13.844 29.094 13.443 1.00 92.56 81 LEU A CA 1
ATOM 631 C C . LEU A 1 81 ? -13.892 27.714 12.764 1.00 92.56 81 LEU A C 1
ATOM 633 O O . LEU A 1 81 ? -14.967 27.134 12.656 1.00 92.56 81 LEU A O 1
ATOM 637 N N . GLY A 1 82 ? -12.751 27.159 12.349 1.00 95.44 82 GLY A N 1
ATOM 638 C CA . GLY A 1 82 ? -12.693 25.853 11.691 1.00 95.44 82 GLY A CA 1
ATOM 639 C C . GLY A 1 82 ? -13.059 24.668 12.587 1.00 95.44 82 GLY A C 1
ATOM 640 O O . GLY A 1 82 ? -13.228 24.794 13.804 1.00 95.44 82 GLY A O 1
ATOM 641 N N . PHE A 1 83 ? -13.147 23.486 11.978 1.00 95.62 83 PHE A N 1
ATOM 642 C CA . PHE A 1 83 ? -13.572 22.245 12.620 1.00 95.62 83 PHE A CA 1
ATOM 643 C C . PHE A 1 83 ? -12.568 21.698 13.644 1.00 95.62 83 PHE A C 1
ATOM 645 O O . PHE A 1 83 ? -11.369 21.537 13.374 1.00 95.62 83 PHE A O 1
ATOM 652 N N . LEU A 1 84 ? -13.100 21.282 14.793 1.00 94.69 84 LEU A N 1
ATOM 653 C CA . LEU A 1 84 ? -12.449 20.406 15.763 1.00 94.69 84 LEU A CA 1
ATOM 654 C C . LEU A 1 84 ? -12.953 18.972 15.588 1.00 94.69 84 LEU A C 1
ATOM 656 O O . LEU A 1 84 ? -14.150 18.733 15.463 1.00 94.69 84 LEU A O 1
ATOM 660 N N . ASN A 1 85 ? -12.039 18.000 15.579 1.00 92.88 85 ASN A N 1
ATOM 661 C CA . ASN A 1 85 ? -12.370 16.599 15.326 1.00 92.88 85 ASN A CA 1
ATOM 662 C C . ASN A 1 85 ? -11.978 15.714 16.516 1.00 92.88 85 ASN A C 1
ATOM 664 O O . ASN A 1 85 ? -10.809 15.336 16.654 1.00 92.88 85 ASN A O 1
ATOM 668 N N . LEU A 1 86 ? -12.985 15.388 17.336 1.00 94.31 86 LEU A N 1
ATOM 669 C CA . LEU A 1 86 ? -12.943 14.377 18.400 1.00 94.31 86 LEU A CA 1
ATOM 670 C C . LEU A 1 86 ? -13.611 13.052 17.964 1.00 94.31 86 LEU A C 1
ATOM 672 O O . LEU A 1 86 ? -13.666 12.089 18.729 1.00 94.31 86 LEU A O 1
ATOM 676 N N . GLY A 1 87 ? -14.116 12.979 16.729 1.00 89.12 87 GLY A N 1
ATOM 677 C CA . GLY A 1 87 ? -14.690 11.778 16.127 1.00 89.12 87 GLY A CA 1
ATOM 678 C C . GLY A 1 87 ? -13.637 10.760 15.685 1.00 89.12 87 GLY A C 1
ATOM 679 O O . GLY A 1 87 ? -13.953 9.578 15.560 1.00 89.12 87 GLY A O 1
ATOM 680 N N . ILE A 1 88 ? -12.377 11.169 15.503 1.00 85.44 88 ILE A N 1
ATOM 681 C CA . ILE A 1 88 ? -11.258 10.294 15.117 1.00 85.44 88 ILE A CA 1
ATOM 682 C C . ILE A 1 88 ? -10.423 9.865 16.330 1.00 85.44 88 ILE A C 1
ATOM 684 O O . ILE A 1 88 ? -9.993 10.676 17.143 1.00 85.44 88 ILE A O 1
ATOM 688 N N . HIS A 1 89 ? -10.159 8.559 16.418 1.00 84.12 89 HIS A N 1
ATOM 689 C CA . HIS A 1 89 ? -9.408 7.935 17.509 1.00 84.12 89 HIS A CA 1
ATOM 690 C C . HIS A 1 89 ? -7.892 8.026 17.245 1.00 84.12 89 HIS A C 1
ATOM 692 O O . HIS A 1 89 ? -7.292 7.135 16.633 1.00 84.12 89 HIS A O 1
ATOM 698 N N . GLU A 1 90 ? -7.286 9.138 17.656 1.00 86.06 90 GLU A N 1
ATOM 699 C CA . GLU A 1 90 ? -5.852 9.451 17.570 1.00 86.06 90 GLU A CA 1
ATOM 700 C C . GLU A 1 90 ? -5.353 9.957 18.928 1.00 86.06 90 GLU A C 1
ATOM 702 O O . GLU A 1 90 ? -6.056 10.718 19.586 1.00 86.06 90 GLU A O 1
ATOM 707 N N . ASN A 1 91 ? -4.142 9.568 19.342 1.00 90.12 91 ASN A N 1
ATOM 708 C CA . ASN A 1 91 ? -3.504 10.129 20.534 1.00 90.12 91 ASN A CA 1
ATOM 709 C C . ASN A 1 91 ? -2.697 11.373 20.134 1.00 90.12 91 ASN A C 1
ATOM 711 O O . ASN A 1 91 ? -1.589 11.249 19.615 1.00 90.12 91 ASN A O 1
ATOM 715 N N . ARG A 1 92 ? -3.247 12.570 20.366 1.00 92.19 92 ARG A N 1
ATOM 716 C CA . ARG A 1 92 ? -2.584 13.854 20.075 1.00 92.19 92 ARG A CA 1
ATOM 717 C C . ARG A 1 92 ? -1.865 14.452 21.295 1.00 92.19 92 ARG A C 1
ATOM 719 O O . ARG A 1 92 ? -1.201 15.478 21.163 1.00 92.19 92 ARG A O 1
ATOM 726 N N . LEU A 1 93 ? -1.943 13.814 22.469 1.00 93.75 93 LEU A N 1
ATOM 727 C CA . LEU A 1 93 ? -1.397 14.337 23.731 1.00 93.75 93 LEU A CA 1
ATOM 728 C C . LEU A 1 93 ? 0.131 14.281 23.848 1.00 93.75 93 LEU A C 1
ATOM 730 O O . LEU A 1 93 ? 0.677 15.026 24.656 1.00 93.75 93 LEU A O 1
ATOM 734 N N . CYS A 1 94 ? 0.815 13.417 23.092 1.00 94.50 94 CYS A N 1
ATOM 735 C CA . CYS A 1 94 ? 2.274 13.205 23.173 1.00 94.50 94 CYS A CA 1
ATOM 736 C C . CYS A 1 94 ? 3.003 13.473 21.844 1.00 94.50 94 CYS A C 1
ATOM 738 O O . CYS A 1 94 ? 4.083 12.937 21.589 1.00 94.50 94 CYS A O 1
ATOM 740 N N . VAL A 1 95 ? 2.396 14.289 20.978 1.00 93.31 95 VAL A N 1
ATOM 741 C CA . VAL A 1 95 ? 2.933 14.656 19.655 1.00 93.31 95 VAL A CA 1
ATOM 742 C C . VAL A 1 95 ? 4.193 15.523 19.770 1.00 93.31 95 VAL A C 1
ATOM 744 O O . VAL A 1 95 ? 5.057 15.448 18.904 1.00 93.31 95 VAL A O 1
ATOM 747 N N . ASP A 1 96 ? 4.333 16.283 20.855 1.00 94.31 96 ASP A N 1
ATOM 748 C CA . ASP A 1 96 ? 5.552 16.994 21.261 1.00 94.31 96 ASP A CA 1
ATOM 749 C C . ASP A 1 96 ? 6.719 16.025 21.517 1.00 94.31 96 ASP A C 1
ATOM 751 O O . ASP A 1 96 ? 7.713 16.078 20.797 1.00 94.31 96 ASP A O 1
ATOM 755 N N . LEU A 1 97 ? 6.559 15.082 22.454 1.00 95.94 97 LEU A N 1
ATOM 756 C CA . LEU A 1 97 ? 7.578 14.083 22.809 1.00 95.94 97 LEU A CA 1
ATOM 757 C C . LEU A 1 97 ? 7.980 13.233 21.601 1.00 95.94 97 LEU A C 1
ATOM 759 O O . LEU A 1 97 ? 9.147 12.893 21.419 1.00 95.94 97 LEU A O 1
ATOM 763 N N . MET A 1 98 ? 7.001 12.879 20.767 1.00 95.56 98 MET A N 1
ATOM 764 C CA . MET A 1 98 ? 7.238 12.090 19.566 1.00 95.56 98 MET A CA 1
ATOM 765 C C . MET A 1 98 ? 7.958 12.900 18.480 1.00 95.56 98 MET A C 1
ATOM 767 O O . MET A 1 98 ? 8.865 12.376 17.842 1.00 95.56 98 MET A O 1
ATOM 771 N N . THR A 1 99 ? 7.615 14.179 18.298 1.00 94.56 99 THR A N 1
ATOM 772 C CA . THR A 1 99 ? 8.346 15.081 17.390 1.00 94.56 99 THR A CA 1
ATOM 773 C C . THR A 1 99 ? 9.794 15.243 17.851 1.00 94.56 99 THR A C 1
ATOM 775 O O . THR A 1 99 ? 10.708 15.051 17.055 1.00 94.56 99 THR A O 1
ATOM 778 N N . GLU A 1 100 ? 10.012 15.499 19.145 1.00 94.62 100 GLU A N 1
ATOM 779 C CA . GLU A 1 100 ? 11.345 15.598 19.746 1.00 94.62 100 GLU A CA 1
ATOM 780 C C . GLU A 1 100 ? 12.163 14.320 19.512 1.00 94.62 100 GLU A C 1
ATOM 782 O O . GLU A 1 100 ? 13.257 14.388 18.949 1.00 94.62 100 GLU A O 1
ATOM 787 N N . ARG A 1 101 ? 11.621 13.143 19.866 1.00 95.44 101 ARG A N 1
ATOM 788 C CA . ARG A 1 101 ? 12.331 11.866 19.705 1.00 95.44 101 ARG A CA 1
ATOM 789 C C . ARG A 1 101 ? 12.671 11.578 18.247 1.00 95.44 101 ARG A C 1
ATOM 791 O O . ARG A 1 101 ? 13.781 11.122 17.989 1.00 95.44 101 ARG A O 1
ATOM 798 N N . LEU A 1 102 ? 11.755 11.851 17.313 1.00 94.44 102 LEU A N 1
ATOM 799 C CA . LEU A 1 102 ? 11.928 11.602 15.875 1.00 94.44 102 LEU A CA 1
ATOM 800 C C . LEU A 1 102 ? 12.900 12.567 15.176 1.00 94.44 102 LEU A C 1
ATOM 802 O O . LEU A 1 102 ? 13.407 12.217 14.106 1.00 94.44 102 LEU A O 1
ATOM 806 N N . CYS A 1 103 ? 13.169 13.735 15.766 1.00 92.81 103 CYS A N 1
ATOM 807 C CA . CYS A 1 103 ? 14.191 14.682 15.312 1.00 92.81 103 CYS A CA 1
ATOM 808 C C . CYS A 1 103 ? 15.623 14.291 15.725 1.00 92.81 103 CYS A C 1
ATOM 810 O O . CYS A 1 103 ? 16.574 14.834 15.167 1.00 92.81 103 CYS A O 1
ATOM 812 N N . GLN A 1 104 ? 15.809 13.366 16.673 1.00 92.69 104 GLN A N 1
ATOM 813 C CA . GLN A 1 104 ? 17.143 12.977 17.148 1.00 92.69 104 GLN A CA 1
ATOM 814 C C . GLN A 1 104 ? 17.966 12.278 16.052 1.00 92.69 104 GLN A C 1
ATOM 816 O O . GLN A 1 104 ? 17.431 11.550 15.214 1.00 92.69 104 GLN A O 1
ATOM 821 N N . ASN A 1 105 ? 19.287 12.489 16.065 1.00 89.12 105 ASN A N 1
ATOM 822 C CA . ASN A 1 105 ? 20.193 12.049 14.995 1.00 89.12 105 ASN A CA 1
ATOM 823 C C . ASN A 1 105 ? 20.122 10.535 14.721 1.00 89.12 105 ASN A C 1
ATOM 825 O O . ASN A 1 105 ? 20.192 10.116 13.569 1.00 89.12 105 ASN A O 1
ATOM 829 N N . ASP A 1 106 ? 19.916 9.712 15.755 1.00 92.50 106 ASP A N 1
ATOM 830 C CA . ASP A 1 106 ? 19.810 8.254 15.623 1.00 92.50 106 ASP A CA 1
ATOM 831 C C . ASP A 1 106 ? 18.537 7.787 14.893 1.00 92.50 106 ASP A C 1
ATOM 833 O O . ASP A 1 106 ? 18.462 6.630 14.489 1.00 92.50 106 ASP A O 1
ATOM 837 N N . MET A 1 107 ? 17.548 8.667 14.712 1.00 92.56 107 MET A N 1
ATOM 838 C CA . MET A 1 107 ? 16.323 8.415 13.943 1.00 92.56 107 MET A CA 1
ATOM 839 C C . MET A 1 107 ? 16.441 8.844 12.482 1.00 92.56 107 MET A C 1
ATOM 841 O O . MET A 1 107 ? 15.541 8.552 11.695 1.00 92.56 107 MET A O 1
ATOM 845 N N . ASN A 1 108 ? 17.482 9.593 12.125 1.00 87.75 108 ASN A N 1
ATOM 846 C CA . ASN A 1 108 ? 17.624 10.289 10.844 1.00 87.75 108 ASN A CA 1
ATOM 847 C C . ASN A 1 108 ? 18.738 9.696 9.968 1.00 87.75 108 ASN A C 1
ATOM 849 O O . ASN A 1 108 ? 19.295 10.368 9.107 1.00 87.75 108 ASN A O 1
ATOM 853 N N . TYR A 1 109 ? 19.041 8.417 10.189 1.00 85.00 109 TYR A N 1
ATOM 854 C CA . TYR A 1 109 ? 20.027 7.658 9.433 1.00 85.00 109 TYR A CA 1
ATOM 855 C C . TYR A 1 109 ? 19.399 7.010 8.192 1.00 85.00 109 TYR A C 1
ATOM 857 O O . TYR A 1 109 ? 18.308 6.438 8.269 1.00 85.00 109 TYR A O 1
ATOM 865 N N . ILE A 1 110 ? 20.087 7.110 7.052 1.00 85.31 110 ILE A N 1
ATOM 866 C CA . ILE A 1 110 ? 19.634 6.604 5.754 1.00 85.31 110 ILE A CA 1
ATOM 867 C C . ILE A 1 110 ? 20.791 5.832 5.115 1.00 85.31 110 ILE A C 1
ATOM 869 O O . ILE A 1 110 ? 21.821 6.412 4.788 1.00 85.31 110 ILE A O 1
ATOM 873 N N . GLU A 1 111 ? 20.607 4.522 4.956 1.00 87.12 111 GLU A N 1
ATOM 874 C CA . GLU A 1 111 ? 21.538 3.620 4.270 1.00 87.12 111 GLU A CA 1
ATOM 875 C C . GLU A 1 111 ? 20.913 3.104 2.967 1.00 87.12 111 GLU A C 1
ATOM 877 O O . GLU A 1 111 ? 19.689 2.985 2.848 1.00 87.12 111 GLU A O 1
ATOM 882 N N . GLU A 1 112 ? 21.757 2.692 2.026 1.00 88.44 112 GLU A N 1
ATOM 883 C CA . GLU A 1 112 ? 21.364 2.138 0.725 1.00 88.44 112 GLU A CA 1
ATOM 884 C C . GLU A 1 112 ? 20.361 0.958 0.785 1.00 88.44 112 GLU A C 1
ATOM 886 O O . GLU A 1 112 ? 19.464 0.898 -0.062 1.00 88.44 112 GLU A O 1
ATOM 891 N N . PRO A 1 113 ? 20.403 0.034 1.774 1.00 89.12 113 PRO A N 1
ATOM 892 C CA . PRO A 1 113 ? 19.394 -1.022 1.912 1.00 89.12 113 PRO A CA 1
ATOM 893 C C . PRO A 1 113 ? 17.988 -0.516 2.267 1.00 89.12 113 PRO A C 1
ATOM 895 O O . PRO A 1 113 ? 17.023 -1.260 2.109 1.00 89.12 113 PRO A O 1
ATOM 898 N N . LEU A 1 114 ? 17.835 0.733 2.727 1.00 93.00 114 LEU A N 1
ATOM 899 C CA . LEU A 1 114 ? 16.526 1.359 2.974 1.00 93.00 114 LEU A CA 1
ATOM 900 C C . LEU A 1 114 ? 15.911 1.967 1.701 1.00 93.00 114 LEU A C 1
ATOM 902 O O . LEU A 1 114 ? 14.723 2.302 1.693 1.00 93.00 114 LEU A O 1
ATOM 906 N N . LEU A 1 115 ? 16.712 2.118 0.640 1.00 94.25 115 LEU A N 1
ATOM 907 C CA . LEU A 1 115 ? 16.277 2.587 -0.679 1.00 94.25 115 LEU A CA 1
ATOM 908 C C . LEU A 1 115 ? 15.821 1.434 -1.587 1.00 94.25 115 LEU A C 1
ATOM 910 O O . LEU A 1 115 ? 15.179 1.700 -2.599 1.00 94.25 115 LEU A O 1
ATOM 914 N N . GLN A 1 116 ? 16.099 0.182 -1.205 1.00 92.31 116 GLN A N 1
ATOM 915 C CA . GLN A 1 116 ? 15.802 -1.056 -1.942 1.00 92.31 116 GLN A CA 1
ATOM 916 C C . GLN A 1 116 ? 14.524 -1.751 -1.443 1.00 92.31 116 GLN A C 1
ATOM 918 O O . GLN A 1 116 ? 14.086 -1.538 -0.310 1.00 92.31 116 GLN A O 1
ATOM 923 N N . TYR A 1 117 ? 13.907 -2.596 -2.274 1.00 90.50 117 TYR A N 1
ATOM 924 C CA . TYR A 1 117 ? 12.728 -3.372 -1.881 1.00 90.50 117 TYR A CA 1
ATOM 925 C C . TYR A 1 117 ? 13.037 -4.295 -0.678 1.00 90.50 117 TYR A C 1
ATOM 927 O O . TYR A 1 117 ? 13.997 -5.069 -0.729 1.00 90.50 117 TYR A O 1
ATOM 935 N N . PRO A 1 118 ? 12.227 -4.261 0.398 1.00 85.88 118 PRO A N 1
ATOM 936 C CA . PRO A 1 118 ? 12.383 -5.171 1.528 1.00 85.88 118 PRO A CA 1
ATOM 937 C C . PRO A 1 118 ? 11.855 -6.577 1.200 1.00 85.88 118 PRO A C 1
ATOM 939 O O . PRO A 1 118 ? 11.058 -6.757 0.283 1.00 85.88 118 PRO A O 1
ATOM 942 N N . ASP A 1 119 ? 12.187 -7.549 2.055 1.00 87.56 119 ASP A N 1
ATOM 943 C CA . ASP A 1 119 ? 11.342 -8.731 2.290 1.00 87.56 119 ASP A CA 1
ATOM 944 C C . ASP A 1 119 ? 9.871 -8.292 2.395 1.00 87.56 119 ASP A C 1
ATOM 946 O O . ASP A 1 119 ? 9.551 -7.380 3.164 1.00 87.56 119 ASP A O 1
ATOM 950 N N . TRP A 1 120 ? 8.973 -8.929 1.639 1.00 88.19 120 TRP A N 1
ATOM 951 C CA . TRP A 1 120 ? 7.565 -8.529 1.546 1.00 88.19 120 TRP A CA 1
ATOM 952 C C . TRP A 1 120 ? 6.799 -8.594 2.880 1.00 88.19 120 TRP A C 1
ATOM 954 O O . TRP A 1 120 ? 5.745 -7.976 3.022 1.00 88.19 120 TRP A O 1
ATOM 964 N N . ARG A 1 121 ? 7.349 -9.254 3.906 1.00 92.25 121 ARG A N 1
ATOM 965 C CA . ARG A 1 121 ? 6.820 -9.244 5.282 1.00 92.25 121 ARG A CA 1
ATOM 966 C C . ARG A 1 121 ? 7.294 -8.039 6.112 1.00 92.25 121 ARG A C 1
ATOM 968 O O . ARG A 1 121 ? 6.936 -7.934 7.285 1.00 92.25 121 ARG A O 1
ATOM 975 N N . GLY A 1 122 ? 8.114 -7.158 5.543 1.00 93.19 122 GLY A N 1
ATOM 976 C CA . GLY A 1 122 ? 8.858 -6.098 6.226 1.00 93.19 122 GLY A CA 1
ATOM 977 C C . GLY A 1 122 ? 10.307 -6.503 6.527 1.00 93.19 122 GLY A C 1
ATOM 978 O O . GLY A 1 122 ? 10.622 -7.690 6.672 1.00 93.19 122 GLY A O 1
ATOM 979 N N . HIS A 1 123 ? 11.198 -5.511 6.648 1.00 92.69 123 HIS A N 1
ATOM 980 C CA . HIS A 1 123 ? 12.635 -5.733 6.833 1.00 92.69 123 HIS A CA 1
ATOM 981 C C . HIS A 1 123 ? 12.919 -6.641 8.050 1.00 92.69 123 HIS A C 1
ATOM 983 O O . HIS A 1 123 ? 12.336 -6.431 9.124 1.00 92.69 123 HIS A O 1
ATOM 989 N N . PRO A 1 124 ? 13.884 -7.578 7.943 1.00 92.94 124 PRO A N 1
ATOM 990 C CA . PRO A 1 124 ? 14.299 -8.455 9.040 1.00 92.94 124 PRO A CA 1
ATOM 991 C C . PRO A 1 124 ? 14.568 -7.725 10.364 1.00 92.94 124 PRO A C 1
ATOM 993 O O . PRO A 1 124 ? 14.129 -8.189 11.418 1.00 92.94 124 PRO A O 1
ATOM 996 N N . PHE A 1 125 ? 15.218 -6.553 10.323 1.00 94.62 125 PHE A N 1
ATOM 997 C CA . PHE A 1 125 ? 15.527 -5.769 11.524 1.00 94.62 125 PHE A CA 1
ATOM 998 C C . PHE A 1 125 ? 14.274 -5.243 12.243 1.00 94.62 125 PHE A C 1
ATOM 1000 O O . PHE A 1 125 ? 14.265 -5.183 13.473 1.00 94.62 125 PHE A O 1
ATOM 1007 N N . LEU A 1 126 ? 13.214 -4.882 11.508 1.00 96.50 126 LEU A N 1
ATOM 1008 C CA . LEU A 1 126 ? 11.975 -4.377 12.099 1.00 96.50 126 LEU A CA 1
ATOM 1009 C C . LEU A 1 126 ? 11.139 -5.536 12.634 1.00 96.50 126 LEU A C 1
ATOM 1011 O O . LEU A 1 126 ? 10.682 -5.466 13.770 1.00 96.50 126 LEU A O 1
ATOM 1015 N N . ARG A 1 127 ? 11.004 -6.630 11.870 1.00 97.50 127 ARG A N 1
ATOM 1016 C CA . ARG A 1 127 ? 10.322 -7.849 12.339 1.00 97.50 127 ARG A CA 1
ATOM 1017 C C . ARG A 1 127 ? 10.953 -8.392 13.624 1.00 97.50 127 ARG A C 1
ATOM 1019 O O . ARG A 1 127 ? 10.236 -8.775 14.546 1.00 97.50 127 ARG A O 1
ATOM 1026 N N . ALA A 1 128 ? 12.284 -8.361 13.718 1.00 97.75 128 ALA A N 1
ATOM 1027 C CA . ALA A 1 128 ? 13.012 -8.739 14.925 1.00 97.75 128 ALA A CA 1
ATOM 1028 C C . ALA A 1 128 ? 12.739 -7.809 16.118 1.00 97.75 128 ALA A C 1
ATOM 1030 O O . ALA A 1 128 ? 12.575 -8.305 17.232 1.00 97.75 128 ALA A O 1
ATOM 1031 N N . GLU A 1 129 ? 12.676 -6.487 15.923 1.00 98.12 129 GLU A N 1
ATOM 1032 C CA . GLU A 1 129 ? 12.407 -5.561 17.032 1.00 98.12 129 GLU A CA 1
ATOM 1033 C C . GLU A 1 129 ? 10.935 -5.568 17.457 1.00 98.12 129 GLU A C 1
ATOM 1035 O O . GLU A 1 129 ? 10.656 -5.613 18.649 1.00 98.12 129 GLU A O 1
ATOM 1040 N N . VAL A 1 130 ? 9.993 -5.653 16.512 1.00 98.06 130 VAL A N 1
ATOM 1041 C CA . VAL A 1 130 ? 8.558 -5.852 16.786 1.00 98.06 130 VAL A CA 1
ATOM 1042 C C . VAL A 1 130 ? 8.333 -7.124 17.608 1.00 98.06 130 VAL A C 1
ATOM 1044 O O . VAL A 1 130 ? 7.637 -7.078 18.620 1.00 98.06 130 VAL A O 1
ATOM 1047 N N . ALA A 1 131 ? 8.977 -8.242 17.252 1.00 98.12 131 ALA A N 1
ATOM 1048 C CA . ALA A 1 131 ? 8.883 -9.479 18.025 1.00 98.12 131 ALA A CA 1
ATOM 1049 C C . ALA A 1 131 ? 9.408 -9.310 19.466 1.00 98.12 131 ALA A C 1
ATOM 1051 O O . ALA A 1 131 ? 8.746 -9.727 20.419 1.00 98.12 131 ALA A O 1
ATOM 1052 N N . LYS A 1 132 ? 10.558 -8.642 19.662 1.00 98.00 132 LYS A N 1
ATOM 1053 C CA . LYS A 1 132 ? 11.088 -8.320 21.004 1.00 98.00 132 LYS A CA 1
ATOM 1054 C C . LYS A 1 132 ? 10.178 -7.362 21.783 1.00 98.00 132 LYS A C 1
ATOM 1056 O O . LYS A 1 132 ? 10.068 -7.496 23.003 1.00 98.00 132 LYS A O 1
ATOM 1061 N N . PHE A 1 133 ? 9.603 -6.366 21.112 1.00 97.81 133 PHE A N 1
ATOM 1062 C CA . PHE A 1 133 ? 8.737 -5.337 21.687 1.00 97.81 133 PHE A CA 1
ATOM 1063 C C . PHE A 1 133 ? 7.445 -5.964 22.211 1.00 97.81 133 PHE A C 1
ATOM 1065 O O . PHE A 1 133 ? 7.160 -5.855 23.402 1.00 97.81 133 PHE A O 1
ATOM 1072 N N . LEU A 1 134 ? 6.741 -6.720 21.361 1.00 97.31 134 LEU A N 1
ATOM 1073 C CA . LEU A 1 134 ? 5.550 -7.477 21.745 1.00 97.31 134 LEU A CA 1
ATOM 1074 C C . LEU A 1 134 ? 5.875 -8.493 22.852 1.00 97.31 134 LEU A C 1
ATOM 1076 O O . LEU A 1 134 ? 5.165 -8.530 23.848 1.00 97.31 134 LEU A O 1
ATOM 1080 N N . SER A 1 135 ? 6.998 -9.225 22.772 1.00 97.00 135 SER A N 1
ATOM 1081 C CA . SER A 1 135 ? 7.404 -10.159 23.847 1.00 97.00 135 SER A CA 1
ATOM 1082 C C . SER A 1 135 ? 7.422 -9.500 25.234 1.00 97.00 135 SER A C 1
ATOM 1084 O O . SER A 1 135 ? 7.036 -10.118 26.221 1.00 97.00 135 SER A O 1
ATOM 1086 N N . TYR A 1 136 ? 7.870 -8.242 25.306 1.00 96.81 136 TYR A N 1
ATOM 1087 C CA . TYR A 1 136 ? 7.999 -7.492 26.552 1.00 96.81 136 TYR A CA 1
ATOM 1088 C C . TYR A 1 136 ? 6.683 -6.825 26.973 1.00 96.81 136 TYR A C 1
ATOM 1090 O O . TYR A 1 136 ? 6.199 -7.082 28.072 1.00 96.81 136 TYR A O 1
ATOM 1098 N N . TYR A 1 137 ? 6.077 -6.008 26.106 1.00 96.00 137 TYR A N 1
ATOM 1099 C CA . TYR A 1 137 ? 4.894 -5.213 26.460 1.00 96.00 137 TYR A CA 1
ATOM 1100 C C . TYR A 1 137 ? 3.595 -6.024 26.518 1.00 96.00 137 TYR A C 1
ATOM 1102 O O . TYR A 1 137 ? 2.716 -5.697 27.312 1.00 96.00 137 TYR A O 1
ATOM 1110 N N . CYS A 1 138 ? 3.489 -7.123 25.765 1.00 95.50 138 CYS A N 1
ATOM 1111 C CA . CYS A 1 138 ? 2.392 -8.076 25.924 1.00 95.50 138 CYS A CA 1
ATOM 1112 C C . CYS A 1 138 ? 2.579 -8.989 27.150 1.00 95.50 138 CYS A C 1
ATOM 1114 O O . CYS A 1 138 ? 1.635 -9.679 27.524 1.00 95.50 138 CYS A O 1
ATOM 1116 N N . GLY A 1 139 ? 3.771 -9.030 27.763 1.00 94.06 139 GLY A N 1
ATOM 1117 C CA . GLY A 1 139 ? 4.104 -9.970 28.837 1.00 94.06 139 GLY A CA 1
ATOM 1118 C C . GLY A 1 139 ? 4.069 -11.428 28.371 1.00 94.06 139 GLY A C 1
ATOM 1119 O O . GLY A 1 139 ? 3.410 -12.258 29.000 1.00 94.06 139 GLY A O 1
ATOM 1120 N N . ALA A 1 140 ? 4.711 -11.724 27.236 1.00 93.25 140 ALA A N 1
ATOM 1121 C CA . ALA A 1 140 ? 4.689 -13.054 26.635 1.00 93.25 140 ALA A CA 1
ATOM 1122 C C . ALA A 1 140 ? 5.537 -14.060 27.429 1.00 93.25 140 ALA A C 1
ATOM 1124 O O . ALA A 1 140 ? 6.619 -13.740 27.920 1.00 93.25 140 ALA A O 1
ATOM 1125 N N . GLN A 1 141 ? 5.046 -15.297 27.523 1.00 87.44 141 GLN A N 1
ATOM 1126 C CA . GLN A 1 141 ? 5.657 -16.371 28.324 1.00 87.44 141 GLN A CA 1
ATOM 1127 C C . GLN A 1 141 ? 6.975 -16.892 27.729 1.00 87.44 141 GLN A C 1
ATOM 1129 O O . GLN A 1 141 ? 7.831 -17.419 28.435 1.00 87.44 141 GLN A O 1
ATOM 1134 N N . SER A 1 142 ? 7.144 -16.732 26.418 1.00 88.25 142 SER A N 1
ATOM 1135 C CA . SER A 1 142 ? 8.366 -17.027 25.681 1.00 88.25 142 SER A CA 1
ATOM 1136 C C . SER A 1 142 ? 8.676 -15.882 24.716 1.00 88.25 142 SER A C 1
ATOM 1138 O O . SER A 1 142 ? 7.818 -15.056 24.390 1.00 88.25 142 SER A O 1
ATOM 1140 N N . ARG A 1 143 ? 9.930 -15.806 24.260 1.00 91.44 143 ARG A N 1
ATOM 1141 C CA . ARG A 1 143 ? 10.343 -14.807 23.272 1.00 91.44 143 ARG A CA 1
ATOM 1142 C C . ARG A 1 143 ? 9.679 -15.110 21.930 1.00 91.44 143 ARG A C 1
ATOM 1144 O O . ARG A 1 143 ? 9.959 -16.138 21.321 1.00 91.44 143 ARG A O 1
ATOM 1151 N N . LEU A 1 144 ? 8.860 -14.178 21.456 1.00 95.56 144 LEU A N 1
ATOM 1152 C CA . LEU A 1 144 ? 8.188 -14.266 20.166 1.00 95.56 144 LEU A CA 1
ATOM 1153 C C . LEU A 1 144 ? 9.212 -14.241 19.018 1.00 95.56 144 LEU A C 1
ATOM 1155 O O . LEU A 1 144 ? 10.233 -13.547 19.074 1.00 95.56 144 LEU A O 1
ATOM 1159 N N . GLU A 1 145 ? 8.928 -15.000 17.962 1.00 95.12 145 GLU A N 1
ATOM 1160 C CA . GLU A 1 145 ? 9.825 -15.182 16.820 1.00 95.12 145 GLU A CA 1
ATOM 1161 C C . GLU A 1 145 ? 9.545 -14.189 15.683 1.00 95.12 145 GLU A C 1
ATOM 1163 O O . GLU A 1 145 ? 8.401 -13.860 15.380 1.00 95.12 145 GLU A O 1
ATOM 1168 N N . MET A 1 146 ? 10.598 -13.755 14.983 1.00 95.31 146 MET A N 1
ATOM 1169 C CA . MET A 1 146 ? 10.480 -12.789 13.881 1.00 95.31 146 MET A CA 1
ATOM 1170 C C . MET A 1 146 ? 9.882 -13.358 12.583 1.00 95.31 146 MET A C 1
ATOM 1172 O O . MET A 1 146 ? 9.509 -12.575 11.708 1.00 95.31 146 MET A O 1
ATOM 1176 N N . ARG A 1 147 ? 9.805 -14.691 12.420 1.00 94.12 147 ARG A N 1
ATOM 1177 C CA . ARG A 1 147 ? 9.116 -15.321 11.272 1.00 94.12 147 ARG A CA 1
ATOM 1178 C C . ARG A 1 147 ? 7.600 -15.137 11.349 1.00 94.12 147 ARG A C 1
ATOM 1180 O O . ARG A 1 147 ? 6.976 -14.864 10.336 1.00 94.12 147 ARG A O 1
ATOM 1187 N N . SER A 1 148 ? 7.058 -15.166 12.564 1.00 95.94 148 SER A N 1
ATOM 1188 C CA . SER A 1 148 ? 5.641 -14.998 12.897 1.00 95.94 148 SER A CA 1
ATOM 1189 C C . SER A 1 148 ? 5.120 -13.562 12.754 1.00 95.94 148 SER A C 1
ATOM 1191 O O . SER A 1 148 ? 3.953 -13.314 13.046 1.00 95.94 148 SER A O 1
ATOM 1193 N N . VAL A 1 149 ? 5.974 -12.610 12.355 1.00 97.94 149 VAL A N 1
ATOM 1194 C CA . VAL A 1 149 ? 5.648 -11.184 12.211 1.00 97.94 149 VAL A CA 1
ATOM 1195 C C . VAL A 1 149 ? 5.521 -10.818 10.733 1.00 97.94 149 VAL A C 1
ATOM 1197 O O . VAL A 1 149 ? 6.442 -11.063 9.956 1.00 97.94 149 VAL A O 1
ATOM 1200 N N . VAL A 1 150 ? 4.428 -10.144 10.369 1.00 98.00 150 VAL A N 1
ATOM 1201 C CA . VAL A 1 150 ? 4.252 -9.482 9.064 1.00 98.00 150 VAL A CA 1
ATOM 1202 C C . VAL A 1 150 ? 3.909 -8.010 9.302 1.00 98.00 150 VAL A C 1
ATOM 1204 O O . VAL A 1 150 ? 3.035 -7.703 10.111 1.00 98.00 150 VAL A O 1
ATOM 1207 N N . VAL A 1 151 ? 4.596 -7.094 8.617 1.00 97.56 151 VAL A N 1
ATOM 1208 C CA . VAL A 1 151 ? 4.423 -5.637 8.743 1.00 97.56 151 VAL A CA 1
ATOM 1209 C C . VAL A 1 151 ? 3.878 -5.060 7.440 1.00 97.56 151 VAL A C 1
ATOM 1211 O O . VAL A 1 151 ? 4.547 -5.120 6.413 1.00 97.56 151 VAL A O 1
ATOM 1214 N N . LEU A 1 152 ? 2.692 -4.450 7.500 1.00 96.50 152 LEU A N 1
ATOM 1215 C CA . LEU A 1 152 ? 2.045 -3.749 6.383 1.00 96.50 152 LEU A CA 1
ATOM 1216 C C . LEU A 1 152 ? 1.751 -2.282 6.769 1.00 96.50 152 LEU A C 1
ATOM 1218 O O . LEU A 1 152 ? 1.957 -1.868 7.908 1.00 96.50 152 LEU A O 1
ATOM 1222 N N . ASN A 1 153 ? 1.259 -1.469 5.836 1.00 92.19 153 ASN A N 1
ATOM 1223 C CA . ASN A 1 153 ? 1.092 -0.014 5.990 1.00 92.19 153 ASN A CA 1
ATOM 1224 C C . ASN A 1 153 ? -0.114 0.465 6.843 1.00 92.19 153 ASN A C 1
ATOM 1226 O O . ASN A 1 153 ? -0.290 1.670 7.052 1.00 92.19 153 ASN A O 1
ATOM 1230 N N . SER A 1 154 ? -0.959 -0.434 7.355 1.00 93.19 154 SER A N 1
ATOM 1231 C CA . SER A 1 154 ? -1.964 -0.130 8.387 1.00 93.19 154 SER A CA 1
ATOM 1232 C C . SER A 1 154 ? -2.546 -1.401 9.009 1.00 93.19 154 SER A C 1
ATOM 1234 O O . SER A 1 154 ? -2.532 -2.468 8.395 1.00 93.19 154 SER A O 1
ATOM 1236 N N . CYS A 1 155 ? -3.138 -1.288 10.203 1.00 94.50 155 CYS A N 1
ATOM 1237 C CA . CYS A 1 155 ? -3.937 -2.372 10.789 1.00 94.50 155 CYS A CA 1
ATOM 1238 C C . CYS A 1 155 ? -5.136 -2.751 9.892 1.00 94.50 155 CYS A C 1
ATOM 1240 O O . CYS A 1 155 ? -5.532 -3.911 9.859 1.00 94.50 155 CYS A O 1
ATOM 1242 N N . SER A 1 156 ? -5.675 -1.803 9.112 1.00 93.25 156 SER A N 1
ATOM 1243 C CA . SER A 1 156 ? -6.733 -2.057 8.120 1.00 93.25 156 SER A CA 1
ATOM 1244 C C . SER A 1 156 ? -6.235 -2.897 6.939 1.00 93.25 156 SER A C 1
ATOM 1246 O O . SER A 1 156 ? -6.946 -3.791 6.490 1.00 93.25 156 SER A O 1
ATOM 1248 N N . ALA A 1 157 ? -5.009 -2.658 6.456 1.00 95.25 157 ALA A N 1
ATOM 1249 C CA . ALA A 1 157 ? -4.366 -3.488 5.437 1.00 95.25 157 ALA A CA 1
ATOM 1250 C C . ALA A 1 157 ? -4.078 -4.900 5.964 1.00 95.25 157 ALA A C 1
ATOM 1252 O O . ALA A 1 157 ? -4.375 -5.872 5.276 1.00 95.25 157 ALA A O 1
ATOM 1253 N N . VAL A 1 158 ? -3.596 -5.021 7.209 1.00 97.38 158 VAL A N 1
ATOM 1254 C CA . VAL A 1 158 ? -3.432 -6.318 7.888 1.00 97.38 158 VAL A CA 1
ATOM 1255 C C . VAL A 1 158 ? -4.760 -7.072 7.980 1.00 97.38 158 VAL A C 1
ATOM 1257 O O . VAL A 1 158 ? -4.816 -8.229 7.577 1.00 97.38 158 VAL A O 1
ATOM 1260 N N . LEU A 1 159 ? -5.836 -6.432 8.452 1.00 97.06 159 LEU A N 1
ATOM 1261 C CA . LEU A 1 159 ? -7.150 -7.071 8.579 1.00 97.06 159 LEU A CA 1
ATOM 1262 C C . LEU A 1 159 ? -7.748 -7.458 7.214 1.00 97.06 159 LEU A C 1
ATOM 1264 O O . LEU A 1 159 ? -8.305 -8.544 7.088 1.00 97.06 159 LEU A O 1
ATOM 1268 N N . SER A 1 160 ? -7.594 -6.610 6.192 1.00 95.62 160 SER A N 1
ATOM 1269 C CA . SER A 1 160 ? -8.039 -6.873 4.813 1.00 95.62 160 SER A CA 1
ATOM 1270 C C . SER A 1 160 ? -7.319 -8.073 4.190 1.00 95.62 160 SER A C 1
ATOM 1272 O O . SER A 1 160 ? -7.963 -9.009 3.712 1.00 95.62 160 SER A O 1
ATOM 1274 N N . ALA A 1 161 ? -5.985 -8.090 4.242 1.00 96.50 161 ALA A N 1
ATOM 1275 C CA . ALA A 1 161 ? -5.182 -9.202 3.743 1.00 96.50 161 ALA A CA 1
ATOM 1276 C C . ALA A 1 161 ? -5.463 -10.498 4.530 1.00 96.50 161 ALA A C 1
ATOM 1278 O O . ALA A 1 161 ? -5.661 -11.555 3.935 1.00 96.50 161 ALA A O 1
ATOM 1279 N N . LEU A 1 162 ? -5.594 -10.423 5.859 1.00 97.56 162 LEU A N 1
ATOM 1280 C CA . LEU A 1 162 ? -5.913 -11.591 6.680 1.00 97.56 162 LEU A CA 1
ATOM 1281 C C . LEU A 1 162 ? -7.320 -12.140 6.375 1.00 97.56 162 LEU A C 1
ATOM 1283 O O . LEU A 1 162 ? -7.500 -13.353 6.300 1.00 97.56 162 LEU A O 1
ATOM 1287 N N . ALA A 1 163 ? -8.306 -11.277 6.111 1.00 97.12 163 ALA A N 1
ATOM 1288 C CA . ALA A 1 163 ? -9.638 -11.699 5.676 1.00 97.12 163 ALA A CA 1
ATOM 1289 C C . ALA A 1 163 ? -9.614 -12.400 4.301 1.00 97.12 163 ALA A C 1
ATOM 1291 O O . ALA A 1 163 ? -10.310 -13.399 4.119 1.00 97.12 163 ALA A O 1
ATOM 1292 N N . MET A 1 164 ? -8.775 -11.956 3.356 1.00 95.44 164 MET A N 1
ATOM 1293 C CA . MET A 1 164 ? -8.570 -12.654 2.073 1.00 95.44 164 MET A CA 1
ATOM 1294 C C . MET A 1 164 ? -8.015 -14.072 2.243 1.00 95.44 164 MET A C 1
ATOM 1296 O O . MET A 1 164 ? -8.405 -14.979 1.506 1.00 95.44 164 MET A O 1
ATOM 1300 N N . VAL A 1 165 ? -7.097 -14.230 3.200 1.00 96.31 165 VAL A N 1
ATOM 1301 C CA . VAL A 1 165 ? -6.317 -15.445 3.473 1.00 96.31 165 VAL A CA 1
ATOM 1302 C C . VAL A 1 165 ? -7.103 -16.477 4.296 1.00 96.31 165 VAL A C 1
ATOM 1304 O O . VAL A 1 165 ? -6.972 -17.682 4.075 1.00 96.31 165 VAL A O 1
ATOM 1307 N N . LEU A 1 166 ? -7.940 -16.024 5.234 1.00 96.75 166 LEU A N 1
ATOM 1308 C CA . LEU A 1 166 ? -8.699 -16.900 6.136 1.00 96.75 166 LEU A CA 1
ATOM 1309 C C . LEU A 1 166 ? -10.119 -17.223 5.652 1.00 96.75 166 LEU A C 1
ATOM 1311 O O . LEU A 1 166 ? -10.688 -18.222 6.092 1.00 96.75 166 LEU A O 1
ATOM 1315 N N . CYS A 1 167 ? -10.696 -16.407 4.767 1.00 96.44 167 CYS A N 1
ATOM 1316 C CA . CYS A 1 167 ? -12.087 -16.525 4.314 1.00 96.44 167 CYS A CA 1
ATOM 1317 C C . CYS A 1 167 ? -12.194 -16.554 2.780 1.00 96.44 167 CYS A C 1
ATOM 1319 O O . CYS A 1 167 ? -11.364 -15.972 2.077 1.00 96.44 167 CYS A O 1
ATOM 1321 N N . ASP A 1 168 ? -13.220 -17.219 2.259 1.00 95.31 168 ASP A N 1
ATOM 1322 C CA . ASP A 1 168 ? -13.676 -17.105 0.867 1.00 95.31 168 ASP A CA 1
ATOM 1323 C C . ASP A 1 168 ? -14.755 -15.992 0.761 1.00 95.31 168 ASP A C 1
ATOM 1325 O O . ASP A 1 168 ? -15.306 -15.587 1.789 1.00 95.31 168 ASP A O 1
ATOM 1329 N N . PRO A 1 169 ? -15.070 -15.444 -0.431 1.00 93.56 169 PRO A N 1
ATOM 1330 C CA . PRO A 1 169 ? -16.176 -14.491 -0.586 1.00 93.56 169 PRO A CA 1
ATOM 1331 C C . PRO A 1 169 ? -17.507 -15.066 -0.075 1.00 93.56 169 PRO A C 1
ATOM 1333 O O . PRO A 1 169 ? -17.857 -16.197 -0.406 1.00 93.56 169 PRO A O 1
ATOM 1336 N N . GLY A 1 170 ? -18.255 -14.291 0.714 1.00 93.94 170 GLY A N 1
ATOM 1337 C CA . GLY A 1 170 ? -19.521 -14.725 1.322 1.00 93.94 170 GLY A CA 1
ATOM 1338 C C . GLY A 1 170 ? -19.387 -15.517 2.631 1.00 93.94 170 GLY A C 1
ATOM 1339 O O . GLY A 1 170 ? -20.400 -15.758 3.291 1.00 93.94 170 GLY A O 1
ATOM 1340 N N . ASP A 1 171 ? -18.169 -15.869 3.057 1.00 97.06 171 ASP A N 1
ATOM 1341 C CA . ASP A 1 171 ? -17.922 -16.324 4.431 1.00 97.06 171 ASP A CA 1
ATOM 1342 C C . ASP A 1 171 ? -18.169 -15.188 5.438 1.00 97.06 171 ASP A C 1
ATOM 1344 O O . ASP A 1 171 ? -18.204 -14.003 5.090 1.00 97.06 171 ASP A O 1
ATOM 1348 N N . SER A 1 172 ? -18.321 -15.545 6.715 1.00 97.75 172 SER A N 1
ATOM 1349 C CA . SER A 1 172 ? -18.659 -14.588 7.775 1.00 97.75 172 SER A CA 1
ATOM 1350 C C . SER A 1 172 ? -17.733 -14.658 8.993 1.00 97.75 172 SER A C 1
ATOM 1352 O O . SER A 1 172 ? -17.181 -15.708 9.318 1.00 97.75 172 SER A O 1
ATOM 1354 N N . ILE A 1 173 ? -17.597 -13.550 9.720 1.00 98.12 173 ILE A N 1
ATOM 1355 C CA . ILE A 1 173 ? -16.846 -13.442 10.980 1.00 98.12 173 ILE A CA 1
ATOM 1356 C C . ILE A 1 173 ? -17.760 -12.826 12.046 1.00 98.12 173 ILE A C 1
ATOM 1358 O O . ILE A 1 173 ? -18.407 -11.812 11.797 1.00 98.12 173 ILE A O 1
ATOM 1362 N N . LEU A 1 174 ? -17.811 -13.420 13.240 1.00 97.88 174 LEU A N 1
ATOM 1363 C CA . LEU A 1 174 ? -18.523 -12.852 14.391 1.00 97.88 174 LEU A CA 1
ATOM 1364 C C . LEU A 1 174 ? -17.747 -11.654 14.952 1.00 97.88 174 LEU A C 1
ATOM 1366 O O . LEU A 1 174 ? -16.530 -11.742 15.104 1.00 97.88 174 LEU A O 1
ATOM 1370 N N . VAL A 1 175 ? -18.425 -10.569 15.328 1.00 95.94 175 VAL A N 1
ATOM 1371 C CA . VAL A 1 175 ? -17.787 -9.412 15.983 1.00 95.94 175 VAL A CA 1
ATOM 1372 C C . VAL A 1 175 ? -18.687 -8.816 17.081 1.00 95.94 175 VAL A C 1
ATOM 1374 O O . VAL A 1 175 ? -19.823 -8.440 16.799 1.00 95.94 175 VAL A O 1
ATOM 1377 N N . PRO A 1 176 ? -18.236 -8.712 18.346 1.00 93.38 176 PRO A N 1
ATOM 1378 C CA . PRO A 1 176 ? -19.032 -8.105 19.415 1.00 93.38 176 PRO A CA 1
ATOM 1379 C C . PRO A 1 176 ? -19.238 -6.601 19.225 1.00 93.38 176 PRO A C 1
ATOM 1381 O O . PRO A 1 176 ? -18.272 -5.868 19.025 1.00 93.38 176 PRO A O 1
ATOM 1384 N N . THR A 1 177 ? -20.478 -6.124 19.332 1.00 90.44 177 THR A N 1
ATOM 1385 C CA . THR A 1 177 ? -20.801 -4.684 19.252 1.00 90.44 177 THR A CA 1
ATOM 1386 C C . THR A 1 177 ? -20.690 -3.994 20.618 1.00 90.44 177 THR A C 1
ATOM 1388 O O . THR A 1 177 ? -20.818 -4.678 21.631 1.00 90.44 177 THR A O 1
ATOM 1391 N N . PRO A 1 178 ? -20.533 -2.658 20.690 1.00 90.19 178 PRO A N 1
ATOM 1392 C CA . PRO A 1 178 ? -20.207 -1.747 19.592 1.00 90.19 178 PRO A CA 1
ATOM 1393 C C . PRO A 1 178 ? -18.757 -1.947 19.143 1.00 90.19 178 PRO A C 1
ATOM 1395 O O . PRO A 1 178 ? -17.885 -2.112 19.988 1.00 90.19 178 PRO A O 1
ATOM 1398 N N . PHE A 1 179 ? -18.470 -1.911 17.843 1.00 89.38 179 PHE A N 1
ATOM 1399 C CA . PHE A 1 179 ? -17.106 -2.106 17.330 1.00 89.38 179 PHE A CA 1
ATOM 1400 C C . PHE A 1 179 ? -16.707 -1.041 16.310 1.00 89.38 179 PHE A C 1
ATOM 1402 O O . PHE A 1 179 ? -17.539 -0.359 15.719 1.00 89.38 179 PHE A O 1
ATOM 1409 N N . HIS A 1 180 ? -15.402 -0.891 16.097 1.00 85.62 180 HIS A N 1
ATOM 1410 C CA . HIS A 1 180 ? -14.847 0.097 15.179 1.00 85.62 180 HIS A CA 1
ATOM 1411 C C . HIS A 1 180 ? -15.310 -0.109 13.726 1.00 85.62 180 HIS A C 1
ATOM 1413 O O . HIS A 1 180 ? -14.944 -1.100 13.095 1.00 85.62 180 HIS A O 1
ATOM 1419 N N . SER A 1 181 ? -16.022 0.879 13.169 1.00 80.69 181 SER A N 1
ATOM 1420 C CA . SER A 1 181 ? -16.553 0.878 11.792 1.00 80.69 181 SER A CA 1
ATOM 1421 C C . SER A 1 181 ? -15.558 0.397 10.730 1.00 80.69 181 SER A C 1
ATOM 1423 O O . SER A 1 181 ? -15.922 -0.372 9.844 1.00 80.69 181 SER A O 1
ATOM 1425 N N . GLY A 1 182 ? -14.277 0.771 10.855 1.00 84.38 182 GLY A N 1
ATOM 1426 C CA . GLY A 1 182 ? -13.196 0.356 9.957 1.00 84.38 182 GLY A CA 1
ATOM 1427 C C . GLY A 1 182 ? -13.011 -1.163 9.806 1.00 84.38 182 GLY A C 1
ATOM 1428 O O . GLY A 1 182 ? -12.405 -1.593 8.824 1.00 84.38 182 GLY A O 1
ATOM 1429 N N . PHE A 1 183 ? -13.534 -1.981 10.727 1.00 89.06 183 PHE A N 1
ATOM 1430 C CA . PHE A 1 183 ? -13.559 -3.439 10.587 1.00 89.06 183 PHE A CA 1
ATOM 1431 C C . PHE A 1 183 ? -14.491 -3.892 9.455 1.00 89.06 183 PHE A C 1
ATOM 1433 O O . PHE A 1 183 ? -14.053 -4.686 8.624 1.00 89.06 183 PHE A O 1
ATOM 1440 N N . LEU A 1 184 ? -15.716 -3.346 9.363 1.00 86.69 184 LEU A N 1
ATOM 1441 C CA . LEU A 1 184 ? -16.657 -3.640 8.267 1.00 86.69 184 LEU A CA 1
ATOM 1442 C C . LEU A 1 184 ? -15.999 -3.348 6.922 1.00 86.69 184 LEU A C 1
ATOM 1444 O O . LEU A 1 184 ? -15.901 -4.228 6.075 1.00 86.69 184 LEU A O 1
ATOM 1448 N N . VAL A 1 185 ? -15.446 -2.142 6.781 1.00 82.19 185 VAL A N 1
ATOM 1449 C CA . VAL A 1 185 ? -14.788 -1.679 5.551 1.00 82.19 185 VAL A CA 1
ATOM 1450 C C . VAL A 1 185 ? -13.665 -2.627 5.126 1.00 82.19 185 VAL A C 1
ATOM 1452 O O . VAL A 1 185 ? -13.593 -3.026 3.967 1.00 82.19 185 VAL A O 1
ATOM 1455 N N . SER A 1 186 ? -12.820 -3.036 6.079 1.00 88.56 186 SER A N 1
ATOM 1456 C CA . SER A 1 186 ? -11.647 -3.882 5.815 1.00 88.56 186 SER A CA 1
ATOM 1457 C C . SER A 1 186 ? -12.009 -5.336 5.498 1.00 88.56 186 SER A C 1
ATOM 1459 O O . SER A 1 186 ? -11.308 -5.967 4.715 1.00 88.56 186 SER A O 1
ATOM 1461 N N . ALA A 1 187 ? -13.103 -5.862 6.056 1.00 90.50 187 ALA A N 1
ATOM 1462 C CA . ALA A 1 187 ? -13.614 -7.193 5.725 1.00 90.50 187 ALA A CA 1
ATOM 1463 C C . ALA A 1 187 ? -14.418 -7.207 4.407 1.00 90.50 187 ALA A C 1
ATOM 1465 O O . ALA A 1 187 ? -14.334 -8.161 3.631 1.00 90.50 187 ALA A O 1
ATOM 1466 N N . GLN A 1 188 ? -15.176 -6.144 4.124 1.00 85.94 188 GLN A N 1
ATOM 1467 C CA . GLN A 1 188 ? -16.141 -6.109 3.024 1.00 85.94 188 GLN A CA 1
ATOM 1468 C C . GLN A 1 188 ? -15.560 -5.590 1.702 1.00 85.94 188 GLN A C 1
ATOM 1470 O O . GLN A 1 188 ? -15.760 -6.258 0.690 1.00 85.94 188 GLN A O 1
ATOM 1475 N N . MET A 1 189 ? -14.836 -4.454 1.678 1.00 83.38 189 MET A N 1
ATOM 1476 C CA . MET A 1 189 ? -14.420 -3.787 0.419 1.00 83.38 189 MET A CA 1
ATOM 1477 C C . MET A 1 189 ? -13.678 -4.722 -0.541 1.00 83.38 189 MET A C 1
ATOM 1479 O O . MET A 1 189 ? -13.927 -4.716 -1.746 1.00 83.38 189 MET A O 1
ATOM 1483 N N . TYR A 1 190 ? -12.747 -5.498 0.010 1.00 88.38 190 TYR A N 1
ATOM 1484 C CA . TYR A 1 190 ? -11.845 -6.347 -0.752 1.00 88.38 190 TYR A CA 1
ATOM 1485 C C . TYR A 1 190 ? -12.144 -7.836 -0.557 1.00 88.38 190 TYR A C 1
ATOM 1487 O O . TYR A 1 190 ? -12.367 -8.557 -1.531 1.00 88.38 190 TYR A O 1
ATOM 1495 N N . ALA A 1 191 ? -12.176 -8.303 0.695 1.00 90.94 191 ALA A N 1
ATOM 1496 C CA . ALA A 1 191 ? -12.330 -9.725 0.982 1.00 90.94 191 ALA A CA 1
ATOM 1497 C C . ALA A 1 191 ? -13.759 -10.251 0.781 1.00 90.94 191 ALA A C 1
ATOM 1499 O O . ALA A 1 191 ? -13.913 -11.463 0.607 1.00 90.94 191 ALA A O 1
ATOM 1500 N N . GLN A 1 192 ? -14.764 -9.366 0.718 1.00 91.69 192 GLN A N 1
ATOM 1501 C CA . GLN A 1 192 ? -16.186 -9.711 0.586 1.00 91.69 192 GLN A CA 1
ATOM 1502 C C . GLN A 1 192 ? -16.657 -10.654 1.710 1.00 91.69 192 GLN A C 1
ATOM 1504 O O . GLN A 1 192 ? -17.410 -11.598 1.479 1.00 91.69 192 GLN A O 1
ATOM 1509 N N . VAL A 1 193 ? -16.168 -10.395 2.927 1.00 95.62 193 VAL A N 1
ATOM 1510 C CA . VAL A 1 193 ? -16.482 -11.140 4.152 1.00 95.62 193 VAL A CA 1
ATOM 1511 C C . VAL A 1 193 ? -17.519 -10.371 4.962 1.00 95.62 193 VAL A C 1
ATOM 1513 O O . VAL A 1 193 ? -17.382 -9.169 5.198 1.00 95.62 193 VAL A O 1
ATOM 1516 N N . GLU A 1 194 ? -18.560 -11.067 5.406 1.00 95.38 194 GLU A N 1
ATOM 1517 C CA . GLU A 1 194 ? -19.631 -10.495 6.221 1.00 95.38 194 GLU A CA 1
ATOM 1518 C C . GLU A 1 194 ? -19.222 -10.439 7.696 1.00 95.38 194 GLU A C 1
ATOM 1520 O O . GLU A 1 194 ? -18.820 -11.450 8.272 1.00 95.38 194 GLU A O 1
ATOM 1525 N N . LEU A 1 195 ? -19.346 -9.275 8.338 1.00 95.44 195 LEU A N 1
ATOM 1526 C CA . LEU A 1 195 ? -19.229 -9.189 9.792 1.00 95.44 195 LEU A CA 1
ATOM 1527 C C . LEU A 1 195 ? -20.615 -9.333 10.418 1.00 95.44 195 LEU A C 1
ATOM 1529 O O . LEU A 1 195 ? -21.473 -8.473 10.228 1.00 95.44 195 LEU A O 1
ATOM 1533 N N . ILE A 1 196 ? -20.817 -10.416 11.165 1.00 96.12 196 ILE A N 1
ATOM 1534 C CA . ILE A 1 196 ? -22.055 -10.690 11.894 1.00 96.12 196 ILE A CA 1
ATOM 1535 C C . ILE A 1 196 ? -21.924 -10.060 13.287 1.00 96.12 196 ILE A C 1
ATOM 1537 O O . ILE A 1 196 ? -21.075 -10.507 14.071 1.00 96.12 196 ILE A O 1
ATOM 1541 N N . PRO A 1 197 ? -22.722 -9.028 13.617 1.00 94.38 197 PRO A N 1
ATOM 1542 C CA . PRO A 1 197 ? -22.671 -8.408 14.929 1.00 94.38 197 PRO A CA 1
ATOM 1543 C C . PRO A 1 197 ? -23.177 -9.373 16.005 1.00 94.38 197 PRO A C 1
ATOM 1545 O O . PRO A 1 197 ? -24.230 -9.995 15.878 1.00 94.38 197 PRO A O 1
ATOM 1548 N N . VAL A 1 198 ? -22.425 -9.471 17.097 1.00 93.75 198 VAL A N 1
ATOM 1549 C CA . VAL A 1 198 ? -22.859 -10.114 18.338 1.00 93.75 198 VAL A CA 1
ATOM 1550 C C . VAL A 1 198 ? -23.263 -8.991 19.280 1.00 93.75 198 VAL A C 1
ATOM 1552 O O . VAL A 1 198 ? -22.413 -8.361 19.916 1.00 93.75 198 VAL A O 1
ATOM 1555 N N . HIS A 1 199 ? -24.561 -8.704 19.310 1.00 89.44 199 HIS A N 1
ATOM 1556 C CA . HIS A 1 199 ? -25.115 -7.662 20.163 1.00 89.44 199 HIS A CA 1
ATOM 1557 C C . HIS A 1 199 ? -25.016 -8.051 21.642 1.00 89.44 199 HIS A C 1
ATOM 1559 O O . HIS A 1 199 ? -25.206 -9.216 22.004 1.00 89.44 199 HIS A O 1
ATOM 1565 N N . VAL A 1 200 ? -24.647 -7.078 22.478 1.00 79.75 200 VAL A N 1
ATOM 1566 C CA . VAL A 1 200 ? -24.423 -7.248 23.920 1.00 79.75 200 VAL A CA 1
ATOM 1567 C C . VAL A 1 200 ? -25.376 -6.350 24.686 1.00 79.75 200 VAL A C 1
ATOM 1569 O O . VAL A 1 200 ? -25.554 -5.181 24.339 1.00 79.75 200 VAL A O 1
ATOM 1572 N N . ASP A 1 201 ? -25.986 -6.897 25.729 1.00 67.19 201 ASP A N 1
ATOM 1573 C CA . ASP A 1 201 ? -27.048 -6.208 26.443 1.00 67.19 201 ASP A CA 1
ATOM 1574 C C . ASP A 1 201 ? -26.494 -5.040 27.279 1.00 67.19 201 ASP A C 1
ATOM 1576 O O . ASP A 1 201 ? -25.433 -5.116 27.916 1.00 67.19 201 ASP A O 1
ATOM 1580 N N . SER A 1 202 ? -27.235 -3.935 27.242 1.00 64.00 202 SER A N 1
ATOM 1581 C CA . SER A 1 202 ? -26.927 -2.654 27.874 1.00 64.00 202 SER A CA 1
ATOM 1582 C C . SER A 1 202 ? -27.644 -2.579 29.227 1.00 64.00 202 SER A C 1
ATOM 1584 O O . SER A 1 202 ? -28.807 -2.181 29.316 1.00 64.00 202 SER A O 1
ATOM 1586 N N . GLU A 1 203 ? -26.972 -2.982 30.312 1.00 54.47 203 GLU A N 1
ATOM 1587 C CA . GLU A 1 203 ? -27.552 -2.871 31.657 1.00 54.47 203 GLU A CA 1
ATOM 1588 C C . GLU A 1 203 ? -27.546 -1.410 32.130 1.00 54.47 203 GLU A C 1
ATOM 1590 O O . GLU A 1 203 ? -26.614 -0.944 32.793 1.00 54.47 203 GLU A O 1
ATOM 1595 N N . ILE A 1 204 ? -28.614 -0.674 31.814 1.00 52.47 204 ILE A N 1
ATOM 1596 C CA . ILE A 1 204 ? -28.865 0.679 32.327 1.00 52.47 204 ILE A CA 1
ATOM 1597 C C . ILE A 1 204 ? -29.519 0.579 33.712 1.00 52.47 204 ILE A C 1
ATOM 1599 O O . ILE A 1 204 ? -30.697 0.876 33.907 1.00 52.47 204 ILE A O 1
ATOM 1603 N N . THR A 1 205 ? -28.741 0.167 34.714 1.00 46.81 205 THR A N 1
ATOM 1604 C CA . THR A 1 205 ? -29.180 0.285 36.111 1.00 46.81 205 THR A CA 1
ATOM 1605 C C . THR A 1 205 ? -29.074 1.745 36.564 1.00 46.81 205 THR A C 1
ATOM 1607 O O . THR A 1 205 ? -28.156 2.472 36.175 1.00 46.81 205 THR A O 1
ATOM 1610 N N . ASN A 1 206 ? -29.951 2.189 37.471 1.00 41.28 206 ASN A N 1
ATOM 1611 C CA . ASN A 1 206 ? -29.953 3.580 37.957 1.00 41.28 206 ASN A CA 1
ATOM 1612 C C . ASN A 1 206 ? -28.620 4.048 38.592 1.00 41.28 206 ASN A C 1
ATOM 1614 O O . ASN A 1 206 ? -28.399 5.256 38.718 1.00 41.28 206 ASN A O 1
ATOM 1618 N N . LYS A 1 207 ? -27.719 3.122 38.962 1.00 43.72 207 LYS A N 1
ATOM 1619 C CA . LYS A 1 207 ? -26.411 3.408 39.584 1.00 43.72 207 LYS A CA 1
ATOM 1620 C C . LYS A 1 207 ? -25.191 3.090 38.702 1.00 43.72 207 LYS A C 1
ATOM 1622 O O . LYS A 1 207 ? -24.113 3.601 38.993 1.00 43.72 207 LYS A O 1
ATOM 1627 N N . ARG A 1 208 ? -25.328 2.290 37.637 1.00 47.22 208 ARG A N 1
ATOM 1628 C CA . ARG A 1 208 ? -24.267 1.983 36.656 1.00 47.22 208 ARG A CA 1
ATOM 1629 C C . ARG A 1 208 ? -24.882 1.667 35.294 1.00 47.22 208 ARG A C 1
ATOM 1631 O O . ARG A 1 208 ? -25.758 0.812 35.235 1.00 47.22 208 ARG A O 1
ATOM 1638 N N . ILE A 1 209 ? -24.335 2.251 34.224 1.00 53.28 209 ILE A N 1
ATOM 1639 C CA . ILE A 1 209 ? -24.343 1.569 32.924 1.00 53.28 209 ILE A CA 1
ATOM 1640 C C . ILE A 1 209 ? -23.081 0.717 32.844 1.00 53.28 209 ILE A C 1
ATOM 1642 O O . ILE A 1 209 ? -21.975 1.229 33.046 1.00 53.28 209 ILE A O 1
ATOM 1646 N N . GLN A 1 210 ? -23.242 -0.563 32.529 1.00 56.12 210 GLN A N 1
ATOM 1647 C CA . GLN A 1 210 ? -22.170 -1.374 31.966 1.00 56.12 210 GLN A CA 1
ATOM 1648 C C . GLN A 1 210 ? -22.698 -2.040 30.689 1.00 56.12 210 GLN A C 1
ATOM 1650 O O . GLN A 1 210 ? -23.589 -2.880 30.794 1.00 56.12 210 GLN A O 1
ATOM 1655 N N . PRO A 1 211 ? -22.185 -1.694 29.490 1.00 58.06 211 PRO A N 1
ATOM 1656 C CA . PRO A 1 211 ? -22.324 -2.596 28.355 1.00 58.06 211 PRO A CA 1
ATOM 1657 C C . PRO A 1 211 ? -21.644 -3.912 28.738 1.00 58.06 211 PRO A C 1
ATOM 1659 O O . PRO A 1 211 ? -20.488 -3.920 29.177 1.00 58.06 211 PRO A O 1
ATOM 1662 N N . THR A 1 212 ? -22.388 -5.010 28.658 1.00 64.06 212 THR A N 1
ATOM 1663 C CA . THR A 1 212 ? -21.871 -6.323 29.046 1.00 64.06 212 THR A CA 1
ATOM 1664 C C . THR A 1 212 ? -20.832 -6.812 28.032 1.00 64.06 212 THR A C 1
ATOM 1666 O O . THR A 1 212 ? -20.848 -6.449 26.857 1.00 64.06 212 THR A O 1
ATOM 1669 N N . LYS A 1 213 ? -19.878 -7.634 28.479 1.00 75.81 213 LYS A N 1
ATOM 1670 C CA . LYS A 1 213 ? -19.021 -8.385 27.548 1.00 75.81 213 LYS A CA 1
ATOM 1671 C C . LYS A 1 213 ? -19.844 -9.532 26.948 1.00 75.81 213 LYS A C 1
ATOM 1673 O O . LYS A 1 213 ? -20.666 -10.098 27.670 1.00 75.81 213 LYS A O 1
ATOM 1678 N N . PRO A 1 214 ? -19.625 -9.908 25.675 1.00 84.12 214 PRO A N 1
ATOM 1679 C CA . PRO A 1 214 ? -20.361 -11.005 25.055 1.00 84.12 214 PRO A CA 1
ATOM 1680 C C . PRO A 1 214 ? -20.120 -12.293 25.847 1.00 84.12 214 PRO A C 1
ATOM 1682 O O . PRO A 1 214 ? -18.981 -12.715 26.027 1.00 84.12 214 PRO A O 1
ATOM 1685 N N . THR A 1 215 ? -21.178 -12.935 26.334 1.00 89.50 215 THR A N 1
ATOM 1686 C CA . THR A 1 215 ? -21.032 -14.239 26.991 1.00 89.50 215 THR A CA 1
ATOM 1687 C C . THR A 1 215 ? -20.757 -15.321 25.946 1.00 89.50 215 THR A C 1
ATOM 1689 O O . THR A 1 215 ? -21.169 -15.201 24.788 1.00 89.50 215 THR A O 1
ATOM 1692 N N . VAL A 1 216 ? -20.106 -16.420 26.342 1.00 92.25 216 VAL A N 1
ATOM 1693 C CA . VAL A 1 216 ? -19.932 -17.579 25.445 1.00 92.25 216 VAL A CA 1
ATOM 1694 C C . VAL A 1 216 ? -21.288 -18.105 24.958 1.00 92.25 216 VAL A C 1
ATOM 1696 O O . VAL A 1 216 ? -21.423 -18.383 23.774 1.00 92.25 216 VAL A O 1
ATOM 1699 N N . GLY A 1 217 ? -22.321 -18.111 25.810 1.00 92.88 217 GLY A N 1
ATOM 1700 C CA . GLY A 1 217 ? -23.683 -18.477 25.403 1.00 92.88 217 GLY A CA 1
ATOM 1701 C C . GLY A 1 217 ? -24.280 -17.554 24.328 1.00 92.88 217 GLY A C 1
ATOM 1702 O O . GLY A 1 217 ? -24.933 -18.040 23.410 1.00 92.88 217 GLY A O 1
ATOM 1703 N N . LYS A 1 218 ? -24.010 -16.239 24.370 1.00 92.62 218 LYS A N 1
ATOM 1704 C CA . LYS A 1 218 ? -24.440 -15.298 23.316 1.00 92.62 218 LYS A CA 1
ATOM 1705 C C . LYS A 1 218 ? -23.668 -15.516 22.008 1.00 92.62 218 LYS A C 1
ATOM 1707 O O . LYS A 1 218 ? -24.257 -15.443 20.932 1.00 92.62 218 LYS A O 1
ATOM 1712 N N . LEU A 1 219 ? -22.373 -15.833 22.092 1.00 95.94 219 LEU A N 1
ATOM 1713 C CA . LEU A 1 219 ? -21.558 -16.219 20.932 1.00 95.94 219 LEU A CA 1
ATOM 1714 C C . LEU A 1 219 ? -22.053 -17.534 20.302 1.00 95.94 219 LEU A C 1
ATOM 1716 O O . LEU A 1 219 ? -22.135 -17.631 19.080 1.00 95.94 219 LEU A O 1
ATOM 1720 N N . GLU A 1 220 ? -22.430 -18.519 21.120 1.00 96.69 220 GLU A N 1
ATOM 1721 C CA . GLU A 1 220 ? -23.013 -19.795 20.685 1.00 96.69 220 GLU A CA 1
ATOM 1722 C C . GLU A 1 220 ? -24.407 -19.605 20.063 1.00 96.69 220 GLU A C 1
ATOM 1724 O O . GLU A 1 220 ? -24.666 -20.168 18.998 1.00 96.69 220 GLU A O 1
ATOM 1729 N N . GLN A 1 221 ? -25.259 -18.747 20.643 1.00 96.19 221 GLN A N 1
ATOM 1730 C CA . GLN A 1 221 ? -26.553 -18.355 20.069 1.00 96.19 221 GLN A CA 1
ATOM 1731 C C . GLN A 1 221 ? -26.380 -17.749 18.667 1.00 96.19 221 GLN A C 1
ATOM 1733 O O . GLN A 1 221 ? -26.941 -18.264 17.701 1.00 96.19 221 GLN A O 1
ATOM 1738 N N . VAL A 1 222 ? -25.591 -16.676 18.533 1.00 97.00 222 VAL A N 1
ATOM 1739 C CA . VAL A 1 222 ? -25.443 -15.964 17.250 1.00 97.00 222 VAL A CA 1
ATOM 1740 C C . VAL A 1 222 ? -24.752 -16.844 16.201 1.00 97.00 222 VAL A C 1
ATOM 1742 O O . VAL A 1 222 ? -25.106 -16.795 15.023 1.00 97.00 222 VAL A O 1
ATOM 1745 N N . LEU A 1 223 ? -23.828 -17.723 16.609 1.00 97.81 223 LEU A N 1
ATOM 1746 C CA . LEU A 1 223 ? -23.240 -18.726 15.720 1.00 97.81 223 LEU A CA 1
ATOM 1747 C C . LEU A 1 223 ? -24.272 -19.750 15.221 1.00 97.81 223 LEU A C 1
ATOM 1749 O O . LEU A 1 223 ? -24.225 -20.137 14.053 1.00 97.81 223 LEU A O 1
ATOM 1753 N N . LEU A 1 224 ? -25.196 -20.194 16.076 1.00 97.25 224 LEU A N 1
ATOM 1754 C CA . LEU A 1 224 ? -26.279 -21.099 15.689 1.00 97.25 224 LEU A CA 1
ATOM 1755 C C . LEU A 1 224 ? -27.280 -20.405 14.755 1.00 97.25 224 LEU A C 1
ATOM 1757 O O . LEU A 1 224 ? -27.639 -20.966 13.725 1.00 97.25 224 LEU A O 1
ATOM 1761 N N . GLU A 1 225 ? -27.669 -19.163 15.045 1.00 97.44 225 GLU A N 1
ATOM 1762 C CA . GLU A 1 225 ? -28.525 -18.360 14.162 1.00 97.44 225 GLU A CA 1
ATOM 1763 C C . GLU A 1 225 ? -27.885 -18.118 12.788 1.00 97.44 225 GLU A C 1
ATOM 1765 O O . GLU A 1 225 ? -28.566 -18.204 11.764 1.00 97.44 225 GLU A O 1
ATOM 1770 N N . ALA A 1 226 ? -26.574 -17.863 12.743 1.00 97.00 226 ALA A N 1
ATOM 1771 C CA . ALA A 1 226 ? -25.816 -17.739 11.502 1.00 97.00 226 ALA A CA 1
ATOM 1772 C C . ALA A 1 226 ? -25.802 -19.059 10.708 1.00 97.00 226 ALA A C 1
ATOM 1774 O O . ALA A 1 226 ? -26.114 -19.058 9.516 1.00 97.00 226 ALA A O 1
ATOM 1775 N N . LYS A 1 227 ? -25.524 -20.193 11.369 1.00 94.62 227 LYS A N 1
ATOM 1776 C CA . LYS A 1 227 ? -25.573 -21.537 10.762 1.00 94.62 227 LYS A CA 1
ATOM 1777 C C . LYS A 1 227 ? -26.975 -21.875 10.229 1.00 94.62 227 LYS A C 1
ATOM 1779 O O . LYS A 1 227 ? -27.089 -22.381 9.116 1.00 94.62 227 LYS A O 1
ATOM 1784 N N . ASN A 1 228 ? -28.035 -21.517 10.959 1.00 96.81 228 ASN A N 1
ATOM 1785 C CA . ASN A 1 228 ? -29.430 -21.695 10.533 1.00 96.81 228 ASN A CA 1
ATOM 1786 C C . ASN A 1 228 ? -29.794 -20.823 9.315 1.00 96.81 228 ASN A C 1
ATOM 1788 O O . ASN A 1 228 ? -30.600 -21.233 8.488 1.00 96.81 228 ASN A O 1
ATOM 1792 N N . LYS A 1 229 ? -29.158 -19.653 9.162 1.00 96.25 229 LYS A N 1
ATOM 1793 C CA . LYS A 1 229 ? -29.214 -18.791 7.961 1.00 96.25 229 LYS A CA 1
ATOM 1794 C C . LYS A 1 229 ? -28.208 -19.218 6.869 1.00 96.25 229 LYS A C 1
ATOM 1796 O O . LYS A 1 229 ? -27.881 -18.422 5.990 1.00 96.25 229 LYS A O 1
ATOM 1801 N N . SER A 1 230 ? -27.680 -20.443 6.950 1.00 95.06 230 SER A N 1
ATOM 1802 C CA . SER A 1 230 ? -26.682 -21.038 6.043 1.00 95.06 230 SER A CA 1
ATOM 1803 C C . SER A 1 230 ? -25.376 -20.239 5.876 1.00 95.06 230 SER A C 1
ATOM 1805 O O . SER A 1 230 ? -24.674 -20.400 4.879 1.00 95.06 230 SER A O 1
ATOM 1807 N N . LYS A 1 231 ? -25.006 -19.394 6.849 1.00 95.38 231 LYS A N 1
ATOM 1808 C CA . LYS A 1 231 ? -23.758 -18.613 6.822 1.00 95.38 231 LYS A CA 1
ATOM 1809 C C . LYS A 1 231 ? -22.554 -19.476 7.213 1.00 95.38 231 LYS A C 1
ATOM 1811 O O . LYS A 1 231 ? -22.529 -20.082 8.287 1.00 95.38 231 LYS A O 1
ATOM 1816 N N . LYS A 1 232 ? -21.510 -19.473 6.378 1.00 96.38 232 LYS A N 1
ATOM 1817 C CA . LYS A 1 232 ? -20.218 -20.131 6.640 1.00 96.38 232 LYS A CA 1
ATOM 1818 C C . LYS A 1 232 ? -19.357 -19.243 7.544 1.00 96.38 232 LYS A C 1
ATOM 1820 O O . LYS A 1 232 ? -18.517 -18.472 7.085 1.00 96.38 232 LYS A O 1
ATOM 1825 N N . VAL A 1 233 ? -19.600 -19.325 8.852 1.00 97.75 233 VAL A N 1
ATOM 1826 C CA . VAL A 1 233 ? -18.825 -18.573 9.850 1.00 97.75 233 VAL A CA 1
ATOM 1827 C C . VAL A 1 233 ? -17.418 -19.166 9.979 1.00 97.75 233 VAL A C 1
ATOM 1829 O O . VAL A 1 233 ? -17.257 -20.346 10.279 1.00 97.75 233 VAL A O 1
ATOM 1832 N N . LYS A 1 234 ? -16.397 -18.336 9.750 1.00 97.12 234 LYS A N 1
ATOM 1833 C CA . LYS A 1 234 ? -14.973 -18.700 9.711 1.00 97.12 234 LYS A CA 1
ATOM 1834 C C . LYS A 1 234 ? -14.158 -18.181 10.891 1.00 97.12 234 LYS A C 1
ATOM 1836 O O . LYS A 1 234 ? -13.075 -18.710 11.144 1.00 97.12 234 LYS A O 1
ATOM 1841 N N . GLY A 1 235 ? -14.638 -17.164 11.605 1.00 97.44 235 GLY A N 1
ATOM 1842 C CA . GLY A 1 235 ? -13.868 -16.561 12.688 1.00 97.44 235 GLY A CA 1
ATOM 1843 C C . GLY A 1 235 ? -14.657 -15.717 13.683 1.00 97.44 235 GLY A C 1
ATOM 1844 O O . GLY A 1 235 ? -15.860 -15.505 13.541 1.00 97.44 235 GLY A O 1
ATOM 1845 N N . LEU A 1 236 ? -13.924 -15.223 14.677 1.00 98.12 236 LEU A N 1
ATOM 1846 C CA . LEU A 1 236 ? -14.324 -14.285 15.718 1.00 98.12 236 LEU A CA 1
ATOM 1847 C C . LEU A 1 236 ? -13.300 -13.137 15.750 1.00 98.12 236 LEU A C 1
ATOM 1849 O O . LEU A 1 236 ? -12.106 -13.375 15.935 1.00 98.12 236 LEU A O 1
ATOM 1853 N N . LEU A 1 237 ? -13.761 -11.901 15.566 1.00 97.75 237 LEU A N 1
ATOM 1854 C CA . LEU A 1 237 ? -12.960 -10.681 15.653 1.00 97.75 237 LEU A CA 1
ATOM 1855 C C . LEU A 1 237 ? -13.218 -9.994 16.999 1.00 97.75 237 LEU A C 1
ATOM 1857 O O . LEU A 1 237 ? -14.360 -9.691 17.340 1.00 97.75 237 LEU A O 1
ATOM 1861 N N . LEU A 1 238 ? -12.153 -9.740 17.757 1.00 95.81 238 LEU A N 1
ATOM 1862 C CA . LEU A 1 238 ? -12.183 -9.094 19.069 1.00 95.81 238 LEU A CA 1
ATOM 1863 C C . LEU A 1 238 ? -11.307 -7.836 19.069 1.00 95.81 238 LEU A C 1
ATOM 1865 O O . LEU A 1 238 ? -10.296 -7.782 18.374 1.00 95.81 238 LEU A O 1
ATOM 1869 N N . ALA A 1 239 ? -11.655 -6.859 19.906 1.00 93.69 239 ALA A N 1
ATOM 1870 C CA . ALA A 1 239 ? -10.794 -5.726 20.247 1.00 93.69 239 ALA A CA 1
ATOM 1871 C C . ALA A 1 239 ? -10.453 -5.775 21.745 1.00 93.69 239 ALA A C 1
ATOM 1873 O O . ALA A 1 239 ? -11.341 -5.971 22.581 1.00 93.69 239 ALA A O 1
ATOM 1874 N N . ASN A 1 240 ? -9.171 -5.636 22.083 1.00 93.81 240 ASN A N 1
ATOM 1875 C CA . ASN A 1 240 ? -8.646 -5.754 23.442 1.00 93.81 240 ASN A CA 1
ATOM 1876 C C . ASN A 1 240 ? -7.415 -4.835 23.621 1.00 93.81 240 ASN A C 1
ATOM 1878 O O . ASN A 1 240 ? -6.305 -5.275 23.341 1.00 93.81 240 ASN A O 1
ATOM 1882 N N . PRO A 1 241 ? -7.556 -3.581 24.094 1.00 92.12 241 PRO A N 1
ATOM 1883 C CA . PRO A 1 241 ? -8.768 -2.954 24.626 1.00 92.12 241 PRO A CA 1
ATOM 1884 C C . PRO A 1 241 ? -9.886 -2.743 23.597 1.00 92.12 241 PRO A C 1
ATOM 1886 O O . PRO A 1 241 ? -9.650 -2.511 22.413 1.00 92.12 241 PRO A O 1
ATOM 1889 N N . GLN A 1 242 ? -11.122 -2.792 24.080 1.00 88.50 242 GLN A N 1
ATOM 1890 C CA . GLN A 1 242 ? -12.344 -2.621 23.302 1.00 88.50 242 GLN A CA 1
ATOM 1891 C C . GLN A 1 242 ? -12.442 -1.177 22.766 1.00 88.50 242 GLN A C 1
ATOM 1893 O O . GLN A 1 242 ? -12.265 -0.215 23.512 1.00 88.50 242 GLN A O 1
ATOM 1898 N N . ASN A 1 243 ? -12.743 -1.012 21.477 1.00 87.50 243 ASN A N 1
ATOM 1899 C CA . ASN A 1 243 ? -12.994 0.281 20.831 1.00 87.50 243 ASN A CA 1
ATOM 1900 C C . ASN A 1 243 ? -14.431 0.265 20.274 1.00 87.50 243 ASN A C 1
ATOM 1902 O O . ASN A 1 243 ? -14.679 -0.502 19.337 1.00 87.50 243 ASN A O 1
ATOM 1906 N N . PRO A 1 244 ? -15.367 1.069 20.820 1.00 86.06 244 PRO A N 1
ATOM 1907 C CA . PRO A 1 244 ? -15.147 2.361 21.483 1.00 86.06 244 PRO A CA 1
ATOM 1908 C C . PRO A 1 244 ? -15.141 2.363 23.028 1.00 86.06 244 PRO A C 1
ATOM 1910 O O . PRO A 1 244 ? -14.994 3.436 23.611 1.00 86.06 244 PRO A O 1
ATOM 1913 N N . LEU A 1 245 ? -15.332 1.223 23.704 1.00 87.06 245 LEU A N 1
ATOM 1914 C CA . LEU A 1 245 ? -15.683 1.193 25.136 1.00 87.06 245 LEU A CA 1
ATOM 1915 C C . LEU A 1 245 ? -14.519 1.334 26.132 1.00 87.06 245 LEU A C 1
ATOM 1917 O O . LEU A 1 245 ? -14.775 1.547 27.312 1.00 87.06 245 LEU A O 1
ATOM 1921 N N . GLY A 1 246 ? -13.260 1.164 25.723 1.00 86.56 246 GLY A N 1
ATOM 1922 C CA . GLY A 1 246 ? -12.101 1.174 26.631 1.00 86.56 246 GLY A CA 1
ATOM 1923 C C . GLY A 1 246 ? -12.025 -0.023 27.596 1.00 86.56 246 GLY A C 1
ATOM 1924 O O . GLY A 1 246 ? -11.251 -0.001 28.553 1.00 86.56 246 GLY A O 1
ATOM 1925 N N . ASP A 1 247 ? -12.840 -1.061 27.381 1.00 86.62 247 ASP A N 1
ATOM 1926 C CA . ASP A 1 247 ? -12.879 -2.269 28.211 1.00 86.62 247 ASP A CA 1
ATOM 1927 C C . ASP A 1 247 ? -11.709 -3.219 27.921 1.00 86.62 247 ASP A C 1
ATOM 1929 O O . ASP A 1 247 ? -11.386 -3.507 26.772 1.00 86.62 247 ASP A O 1
ATOM 1933 N N . VAL A 1 248 ? -11.104 -3.768 28.973 1.00 90.00 248 VAL A N 1
ATOM 1934 C CA . VAL A 1 248 ? -9.997 -4.737 28.887 1.00 90.00 248 VAL A CA 1
ATOM 1935 C C . VAL A 1 248 ? -10.496 -6.123 29.288 1.00 90.00 248 VAL A C 1
ATOM 1937 O O . VAL A 1 248 ? -11.245 -6.255 30.261 1.00 90.00 248 VAL A O 1
ATOM 1940 N N . ASN A 1 249 ? -10.116 -7.171 28.554 1.00 90.69 249 ASN A N 1
ATOM 1941 C CA . ASN A 1 249 ? -10.502 -8.546 28.878 1.00 90.69 249 ASN A CA 1
ATOM 1942 C C . ASN A 1 249 ? -9.571 -9.173 29.928 1.00 90.69 249 ASN A C 1
ATOM 1944 O O . ASN A 1 249 ? -8.370 -8.917 29.951 1.00 90.69 249 ASN A O 1
ATOM 1948 N N . MET A 1 250 ? -10.135 -10.009 30.803 1.00 91.50 250 MET A N 1
ATOM 1949 C CA . MET A 1 250 ? -9.358 -10.806 31.759 1.00 91.50 250 MET A CA 1
ATOM 1950 C C . MET A 1 250 ? -8.781 -12.042 31.057 1.00 91.50 250 MET A C 1
ATOM 1952 O O . MET A 1 250 ? -9.335 -12.492 30.048 1.00 91.50 250 MET A O 1
ATOM 1956 N N . LYS A 1 251 ? -7.696 -12.625 31.589 1.00 92.88 251 LYS A N 1
ATOM 1957 C CA . LYS A 1 251 ? -7.087 -13.838 31.006 1.00 92.88 251 LYS A CA 1
ATOM 1958 C C . LYS A 1 251 ? -8.096 -14.985 30.921 1.00 92.88 251 LYS A C 1
ATOM 1960 O O . LYS A 1 251 ? -8.074 -15.770 29.982 1.00 92.88 251 LYS A O 1
ATOM 1965 N N . GLU A 1 252 ? -8.994 -15.072 31.890 1.00 92.69 252 GLU A N 1
ATOM 1966 C CA . GLU A 1 252 ? -10.052 -16.070 32.023 1.00 92.69 252 GLU A CA 1
ATOM 1967 C C . GLU A 1 252 ? -11.038 -15.938 30.855 1.00 92.69 252 GLU A C 1
ATOM 1969 O O . GLU A 1 252 ? -11.189 -16.878 30.077 1.00 92.69 252 GLU A O 1
ATOM 1974 N N . THR A 1 253 ? -11.569 -14.731 30.639 1.00 92.56 253 THR A N 1
ATOM 1975 C CA . THR A 1 253 ? -12.460 -14.392 29.519 1.00 92.56 253 THR A CA 1
ATOM 1976 C C . THR A 1 253 ? -11.801 -14.631 28.151 1.00 92.56 253 THR A C 1
ATOM 1978 O O . THR A 1 253 ? -12.427 -15.174 27.244 1.00 92.56 253 THR A O 1
ATOM 1981 N N . LEU A 1 254 ? -10.513 -14.294 27.992 1.00 95.38 254 LEU A N 1
ATOM 1982 C CA . LEU A 1 254 ? -9.770 -14.594 26.759 1.00 95.38 254 LEU A CA 1
ATOM 1983 C C . LEU A 1 254 ? -9.634 -16.110 26.533 1.00 95.38 254 LEU A C 1
ATOM 1985 O O . LEU A 1 254 ? -9.899 -16.591 25.430 1.00 95.38 254 LEU A O 1
ATOM 1989 N N . ARG A 1 255 ? -9.287 -16.889 27.571 1.00 95.81 255 ARG A N 1
ATOM 1990 C CA . ARG A 1 255 ? -9.250 -18.362 27.486 1.00 95.81 255 ARG A CA 1
ATOM 1991 C C . ARG A 1 255 ? -10.631 -18.944 27.150 1.00 95.81 255 ARG A C 1
ATOM 1993 O O . ARG A 1 255 ? -10.691 -19.946 26.441 1.00 95.81 255 ARG A O 1
ATOM 2000 N N . GLU A 1 256 ? -11.725 -18.351 27.624 1.00 96.25 256 GLU A N 1
ATOM 2001 C CA . GLU A 1 256 ? -13.099 -18.769 27.305 1.00 96.25 256 GLU A CA 1
ATOM 2002 C C . GLU A 1 256 ? -13.452 -18.544 25.831 1.00 96.25 256 GLU A C 1
ATOM 2004 O O . GLU A 1 256 ? -13.865 -19.498 25.166 1.00 96.25 256 GLU A O 1
ATOM 2009 N N . TYR A 1 257 ? -13.206 -17.348 25.282 1.00 97.12 257 TYR A N 1
ATOM 2010 C CA . TYR A 1 257 ? -13.423 -17.070 23.855 1.00 97.12 257 TYR A CA 1
ATOM 2011 C C . TYR A 1 257 ? -12.592 -17.994 22.952 1.00 97.12 257 TYR A C 1
ATOM 2013 O O . TYR A 1 257 ? -13.113 -18.547 21.985 1.00 97.12 257 TYR A O 1
ATOM 2021 N N . LEU A 1 258 ? -11.320 -18.234 23.292 1.00 97.88 258 LEU A N 1
ATOM 2022 C CA . LEU A 1 258 ? -10.452 -19.146 22.537 1.00 97.88 258 LEU A CA 1
ATOM 2023 C C . LEU A 1 258 ? -10.917 -20.614 22.638 1.00 97.88 258 LEU A C 1
ATOM 2025 O O . LEU A 1 258 ? -10.844 -21.356 21.659 1.00 97.88 258 LEU A O 1
ATOM 2029 N N . LYS A 1 259 ? -11.446 -21.048 23.794 1.00 97.88 259 LYS A N 1
ATOM 2030 C CA . LYS A 1 259 ? -12.063 -22.380 23.968 1.00 97.88 259 LYS A CA 1
ATOM 2031 C C . LYS A 1 259 ? -13.390 -22.521 23.214 1.00 97.88 259 LYS A C 1
ATOM 2033 O O . LYS A 1 259 ? -13.713 -23.625 22.778 1.00 97.88 259 LYS A O 1
ATOM 2038 N N . PHE A 1 260 ? -14.177 -21.454 23.084 1.00 97.88 260 PHE A N 1
ATOM 2039 C CA . PHE A 1 260 ? -15.372 -21.413 22.231 1.00 97.88 260 PHE A CA 1
ATOM 2040 C C . PHE A 1 260 ? -14.992 -21.530 20.749 1.00 97.88 260 PHE A C 1
ATOM 2042 O O . PHE A 1 260 ? -15.508 -22.403 20.049 1.00 97.88 260 PHE A O 1
ATOM 2049 N N . ALA A 1 261 ? -14.036 -20.711 20.301 1.00 98.06 261 ALA A N 1
ATOM 2050 C CA . ALA A 1 261 ? -13.578 -20.677 18.919 1.00 98.06 261 ALA A CA 1
ATOM 2051 C C . ALA A 1 261 ? -12.982 -22.019 18.477 1.00 98.06 261 ALA A C 1
ATOM 2053 O O . ALA A 1 261 ? -13.421 -22.566 17.467 1.00 98.06 261 ALA A O 1
ATOM 2054 N N . LYS A 1 262 ? -12.084 -22.616 19.279 1.00 97.19 262 LYS A N 1
ATOM 2055 C CA . LYS A 1 262 ? -11.514 -23.946 19.001 1.00 97.19 262 LYS A CA 1
ATOM 2056 C C . LYS A 1 262 ? -12.589 -25.022 18.828 1.00 97.19 262 LYS A C 1
ATOM 2058 O O . LYS A 1 262 ? -12.505 -25.817 17.899 1.00 97.19 262 LYS A O 1
ATOM 2063 N N . ARG A 1 263 ? -13.608 -25.043 19.697 1.00 97.25 263 ARG A N 1
ATOM 2064 C CA . ARG A 1 263 ? -14.717 -26.017 19.632 1.00 97.25 263 ARG A CA 1
ATOM 2065 C C . ARG A 1 263 ? -15.640 -25.827 18.422 1.00 97.25 263 ARG A C 1
ATOM 2067 O O . ARG A 1 263 ? -16.454 -26.701 18.156 1.00 97.25 263 ARG A O 1
ATOM 2074 N N . ASN A 1 264 ? -15.500 -24.721 17.692 1.00 96.62 264 ASN A N 1
ATOM 2075 C CA . ASN A 1 264 ? -16.241 -24.412 16.471 1.00 96.62 264 ASN A CA 1
ATOM 2076 C C . ASN A 1 264 ? -15.320 -24.204 15.249 1.00 96.62 264 ASN A C 1
ATOM 2078 O O . ASN A 1 264 ? -15.769 -23.662 14.244 1.00 96.62 264 ASN A O 1
ATOM 2082 N N . GLU A 1 265 ? -14.042 -24.597 15.346 1.00 95.38 265 GLU A N 1
ATOM 2083 C CA . GLU A 1 265 ? -13.005 -24.441 14.307 1.00 95.38 265 GLU A CA 1
ATOM 2084 C C . GLU A 1 265 ? -12.791 -23.006 13.781 1.00 95.38 265 GLU A C 1
ATOM 2086 O O . GLU A 1 265 ? -12.249 -22.790 12.692 1.00 95.38 265 GLU A O 1
ATOM 2091 N N . LEU A 1 266 ? -13.188 -22.008 14.571 1.00 97.88 266 LEU A N 1
ATOM 2092 C CA . LEU A 1 266 ? -13.112 -20.598 14.207 1.00 97.88 266 LEU A CA 1
ATOM 2093 C C . LEU A 1 266 ? -11.688 -20.056 14.365 1.00 97.88 266 LEU A C 1
ATOM 2095 O O . LEU A 1 266 ? -11.003 -20.334 15.351 1.00 97.88 266 LEU A O 1
ATOM 2099 N N . HIS A 1 267 ? -11.278 -19.202 13.429 1.00 98.25 267 HIS A N 1
ATOM 2100 C CA . HIS A 1 267 ? -10.143 -18.302 13.632 1.00 98.25 267 HIS A CA 1
ATOM 2101 C C . HIS A 1 267 ? -10.479 -17.233 14.671 1.00 98.25 267 HIS A C 1
ATOM 2103 O O . HIS A 1 267 ? -11.616 -16.771 14.736 1.00 98.25 267 HIS A O 1
ATOM 2109 N N . VAL A 1 268 ? -9.497 -16.791 15.451 1.00 98.50 268 VAL A N 1
ATOM 2110 C CA . VAL A 1 268 ? -9.647 -15.656 16.365 1.00 98.50 268 VAL A CA 1
ATOM 2111 C C . VAL A 1 268 ? -8.654 -14.576 15.975 1.00 98.50 268 VAL A C 1
ATOM 2113 O O . VAL A 1 268 ? -7.443 -14.783 16.024 1.00 98.50 268 VAL A O 1
ATOM 2116 N N . ILE A 1 269 ? -9.189 -13.427 15.570 1.00 98.50 269 ILE A N 1
ATOM 2117 C CA . ILE A 1 269 ? -8.427 -12.225 15.240 1.00 98.50 269 ILE A CA 1
ATOM 2118 C C . ILE A 1 269 ? -8.613 -11.256 16.405 1.00 98.50 269 ILE A C 1
ATOM 2120 O O . ILE A 1 269 ? -9.748 -10.932 16.755 1.00 98.50 269 ILE A O 1
ATOM 2124 N N . ILE A 1 270 ? -7.523 -10.809 17.023 1.00 97.69 270 ILE A N 1
ATOM 2125 C CA . ILE A 1 270 ? -7.570 -9.927 18.193 1.00 97.69 270 ILE A CA 1
ATOM 2126 C C . ILE A 1 270 ? -6.800 -8.645 17.880 1.00 97.69 270 ILE A C 1
ATOM 2128 O O . ILE A 1 270 ? -5.584 -8.668 17.701 1.00 97.69 270 ILE A O 1
ATOM 2132 N N . ASP A 1 271 ? -7.524 -7.531 17.792 1.00 96.88 271 ASP A N 1
ATOM 2133 C CA . ASP A 1 271 ? -6.958 -6.192 17.663 1.00 96.88 271 ASP A CA 1
ATOM 2134 C C . ASP A 1 271 ? -6.537 -5.675 19.046 1.00 96.88 271 ASP A C 1
ATOM 2136 O O . ASP A 1 271 ? -7.374 -5.295 19.868 1.00 96.88 271 ASP A O 1
ATOM 2140 N N . GLU A 1 272 ? -5.228 -5.672 19.299 1.00 96.25 272 GLU A N 1
ATOM 2141 C CA . GLU A 1 272 ? -4.603 -5.160 20.523 1.00 96.25 272 GLU A CA 1
ATOM 2142 C C . GLU A 1 272 ? -3.865 -3.830 20.277 1.00 96.25 272 GLU A C 1
ATOM 2144 O O . GLU A 1 272 ? -3.015 -3.418 21.061 1.00 96.25 272 GLU A O 1
ATOM 2149 N N . THR A 1 273 ? -4.220 -3.105 19.205 1.00 93.19 273 THR A N 1
ATOM 2150 C CA . THR A 1 273 ? -3.617 -1.826 18.761 1.00 93.19 273 THR A CA 1
ATOM 2151 C C . THR A 1 273 ? -3.630 -0.685 19.807 1.00 93.19 273 THR A C 1
ATOM 2153 O O . THR A 1 273 ? -3.001 0.347 19.582 1.00 93.19 273 THR A O 1
ATOM 2156 N N . TYR A 1 274 ? -4.309 -0.854 20.949 1.00 92.69 274 TYR A N 1
ATOM 2157 C CA . TYR A 1 274 ? -4.359 0.111 22.062 1.00 92.69 274 TYR A CA 1
ATOM 2158 C C . TYR A 1 274 ? -3.775 -0.434 23.382 1.00 92.69 274 TYR A C 1
ATOM 2160 O O . TYR A 1 274 ? -4.097 0.082 24.453 1.00 92.69 274 TYR A O 1
ATOM 2168 N N . MET A 1 275 ? -2.960 -1.495 23.342 1.00 93.69 275 MET A N 1
ATOM 2169 C CA . MET A 1 275 ? -2.463 -2.194 24.538 1.00 93.69 275 MET A CA 1
ATOM 2170 C C . MET A 1 275 ? -1.659 -1.323 25.521 1.00 93.69 275 MET A C 1
ATOM 2172 O O . MET A 1 275 ? -1.634 -1.621 26.716 1.00 93.69 275 MET A O 1
ATOM 2176 N N . LEU A 1 276 ? -1.032 -0.237 25.053 1.00 93.88 276 LEU A N 1
ATOM 2177 C CA . LEU A 1 276 ? -0.314 0.732 25.893 1.00 93.88 276 LEU A CA 1
ATOM 2178 C C . LEU A 1 276 ? -1.138 1.995 26.182 1.00 93.88 276 LEU A C 1
ATOM 2180 O O . LEU A 1 276 ? -0.683 2.875 26.905 1.00 93.88 276 LEU A O 1
ATOM 2184 N N . SER A 1 277 ? -2.371 2.097 25.691 1.00 92.19 277 SER A N 1
ATOM 2185 C CA . SER A 1 277 ? -3.254 3.254 25.893 1.00 92.19 277 SER A CA 1
ATOM 2186 C C . SER A 1 277 ? -3.957 3.218 27.267 1.00 92.19 277 SER A C 1
ATOM 2188 O O . SER A 1 277 ? -5.176 3.364 27.370 1.00 92.19 277 SER A O 1
ATOM 2190 N N . LYS A 1 278 ? -3.198 2.964 28.341 1.00 90.50 278 LYS A N 1
ATOM 2191 C CA . LYS A 1 278 ? -3.640 2.908 29.750 1.00 90.50 278 LYS A CA 1
ATOM 2192 C C . LYS A 1 278 ? -3.541 4.290 30.410 1.00 90.50 278 LYS A C 1
ATOM 2194 O O . LYS A 1 278 ? -2.643 5.064 30.102 1.00 90.50 278 LYS A O 1
ATOM 2199 N N . PHE A 1 279 ? -4.426 4.590 31.363 1.00 89.81 279 PHE A N 1
ATOM 2200 C CA . PHE A 1 279 ? -4.307 5.793 32.203 1.00 89.81 279 PHE A CA 1
ATOM 2201 C C . PHE A 1 279 ? -4.790 5.620 33.652 1.00 89.81 279 PHE A C 1
ATOM 2203 O O . PHE A 1 279 ? -4.345 6.366 34.527 1.00 89.81 279 PHE A O 1
ATOM 2210 N N . ASP A 1 280 ? -5.624 4.621 33.948 1.00 87.62 280 ASP A N 1
ATOM 2211 C CA . ASP A 1 280 ? -5.905 4.173 35.319 1.00 87.62 280 ASP A CA 1
ATOM 2212 C C . ASP A 1 280 ? -4.861 3.134 35.749 1.00 87.62 280 ASP A C 1
ATOM 2214 O O . ASP A 1 280 ? -4.682 2.106 35.094 1.00 87.62 280 ASP A O 1
ATOM 2218 N N . GLU A 1 281 ? -4.154 3.393 36.850 1.00 83.12 281 GLU A N 1
ATOM 2219 C CA . GLU A 1 281 ? -3.136 2.483 37.385 1.00 83.12 281 GLU A CA 1
ATOM 2220 C C . GLU A 1 281 ? -3.706 1.125 37.812 1.00 83.12 281 GLU A C 1
ATOM 2222 O O . GLU A 1 281 ? -3.003 0.123 37.658 1.00 83.12 281 GLU A O 1
ATOM 2227 N N . THR A 1 282 ? -4.969 1.070 38.250 1.00 86.94 282 THR A N 1
ATOM 2228 C CA . THR A 1 282 ? -5.626 -0.145 38.760 1.00 86.94 282 THR A CA 1
ATOM 2229 C C . THR A 1 282 ? -5.979 -1.160 37.670 1.00 86.94 282 THR A C 1
ATOM 2231 O O . THR A 1 282 ? -6.089 -2.351 37.959 1.00 86.94 282 THR A O 1
ATOM 2234 N N . ILE A 1 283 ? -6.114 -0.731 36.408 1.00 85.12 283 ILE A N 1
ATOM 2235 C CA . ILE A 1 283 ? -6.398 -1.641 35.291 1.00 85.12 283 ILE A CA 1
ATOM 2236 C C . ILE A 1 283 ? -5.109 -2.329 34.843 1.00 85.12 283 ILE A C 1
ATOM 2238 O O . ILE A 1 283 ? -4.158 -1.676 34.410 1.00 85.12 283 ILE A O 1
ATOM 2242 N N . VAL A 1 284 ? -5.083 -3.659 34.886 1.00 88.00 284 VAL A N 1
ATOM 2243 C CA . VAL A 1 284 ? -4.010 -4.467 34.292 1.00 88.00 284 VAL A CA 1
ATOM 2244 C C . VAL A 1 284 ? -4.413 -4.848 32.870 1.00 88.00 284 VAL A C 1
ATOM 2246 O O . VAL A 1 284 ? -5.497 -5.389 32.660 1.00 88.00 284 VAL A O 1
ATOM 2249 N N . PHE A 1 285 ? -3.552 -4.565 31.888 1.00 92.31 285 PHE A N 1
ATOM 2250 C CA . PHE A 1 285 ? -3.747 -5.073 30.533 1.00 92.31 285 PHE A CA 1
ATOM 2251 C C . PHE A 1 285 ? -3.307 -6.538 30.438 1.00 92.31 285 PHE A C 1
ATOM 2253 O O . PHE A 1 285 ? -2.268 -6.929 30.977 1.00 92.31 285 PHE A O 1
ATOM 2260 N N . HIS A 1 286 ? -4.090 -7.343 29.726 1.00 93.38 286 HIS A N 1
ATOM 2261 C CA . HIS A 1 286 ? -3.759 -8.725 29.415 1.00 93.38 286 HIS A CA 1
ATOM 2262 C C . HIS A 1 286 ? -3.853 -8.934 27.910 1.00 93.38 286 HIS A C 1
ATOM 2264 O O . HIS A 1 286 ? -4.948 -9.057 27.363 1.00 93.38 286 HIS A O 1
ATOM 2270 N N . SER A 1 287 ? -2.690 -9.003 27.262 1.00 96.38 287 SER A N 1
ATOM 2271 C CA . SER A 1 287 ? -2.593 -9.491 25.890 1.00 96.38 287 SER A CA 1
ATOM 2272 C C . SER A 1 287 ? -2.972 -10.966 25.838 1.00 96.38 287 SER A C 1
ATOM 2274 O O . SER A 1 287 ? -2.627 -11.732 26.748 1.00 96.38 287 SER A O 1
ATOM 2276 N N . VAL A 1 288 ? -3.577 -11.403 24.736 1.00 96.62 288 VAL A N 1
ATOM 2277 C CA . VAL A 1 288 ? -3.708 -12.835 24.430 1.00 96.62 288 VAL A CA 1
ATOM 2278 C C . VAL A 1 288 ? -2.353 -13.564 24.410 1.00 96.62 288 VAL A C 1
ATOM 2280 O O . VAL A 1 288 ? -2.272 -14.724 24.810 1.00 96.62 288 VAL A O 1
ATOM 2283 N N . LEU A 1 289 ? -1.263 -12.876 24.051 1.00 95.81 289 LEU A N 1
ATOM 2284 C CA . LEU A 1 289 ? 0.097 -13.433 24.021 1.00 95.81 289 LEU A CA 1
ATOM 2285 C C . LEU A 1 289 ? 0.685 -13.665 25.429 1.00 95.81 289 LEU A C 1
ATOM 2287 O O . LEU A 1 289 ? 1.722 -14.310 25.564 1.00 95.81 289 LEU A O 1
ATOM 2291 N N . SER A 1 290 ? 0.013 -13.188 26.486 1.00 95.69 290 SER A N 1
ATOM 2292 C CA . SER A 1 290 ? 0.395 -13.400 27.893 1.00 95.69 290 SER A CA 1
ATOM 2293 C C . SER A 1 290 ? -0.119 -14.714 28.504 1.00 95.69 290 SER A C 1
ATOM 2295 O O . SER A 1 290 ? 0.105 -14.982 29.694 1.00 95.69 290 SER A O 1
ATOM 2297 N N . LEU A 1 291 ? -0.873 -15.511 27.740 1.00 94.94 291 LEU A N 1
ATOM 2298 C CA . LEU A 1 291 ? -1.453 -16.776 28.191 1.00 94.94 291 LEU A CA 1
ATOM 2299 C C . LEU A 1 291 ? -0.406 -17.903 28.176 1.00 94.94 291 LEU A C 1
ATOM 2301 O O . LEU A 1 291 ? 0.352 -18.035 27.222 1.00 94.94 291 LEU A O 1
ATOM 2305 N N . GLU A 1 292 ? -0.398 -18.747 29.214 1.00 88.38 292 GLU A N 1
ATOM 2306 C CA . GLU A 1 292 ? 0.498 -19.920 29.330 1.00 88.38 292 GLU A CA 1
ATOM 2307 C C . GLU A 1 292 ? 0.342 -20.919 28.176 1.00 88.38 292 GLU A C 1
ATOM 2309 O O . GLU A 1 292 ? 1.295 -21.584 27.781 1.00 88.38 292 GLU A O 1
ATOM 2314 N N . SER A 1 293 ? -0.868 -21.024 27.625 1.00 89.50 293 SER A N 1
ATOM 2315 C CA . SER A 1 293 ? -1.146 -21.764 26.398 1.00 89.50 293 SER A CA 1
ATOM 2316 C C . SER A 1 293 ? -2.324 -21.138 25.655 1.00 89.50 293 SER A C 1
ATOM 2318 O O . SER A 1 293 ? -3.344 -20.777 26.252 1.00 89.50 293 SER A O 1
ATOM 2320 N N . LEU A 1 294 ? -2.192 -21.025 24.333 1.00 93.00 294 LEU A N 1
ATOM 2321 C CA . LEU A 1 294 ? -3.312 -20.742 23.442 1.00 93.00 294 LEU A CA 1
ATOM 2322 C C . LEU A 1 294 ? -4.028 -22.069 23.146 1.00 93.00 294 LEU A C 1
ATOM 2324 O O . LEU A 1 294 ? -3.356 -23.023 22.750 1.00 93.00 294 LEU A O 1
ATOM 2328 N N . PRO A 1 295 ? -5.365 -22.167 23.291 1.00 94.81 295 PRO A N 1
ATOM 2329 C CA . PRO A 1 295 ? -6.101 -23.382 22.944 1.00 94.81 295 PRO A CA 1
ATOM 2330 C C . PRO A 1 295 ? -5.848 -23.855 21.507 1.00 94.81 295 PRO A C 1
ATOM 2332 O O . PRO A 1 295 ? -5.741 -25.061 21.282 1.00 94.81 295 PRO A O 1
ATOM 2335 N N . ASP A 1 296 ? -5.728 -22.928 20.556 1.00 95.12 296 ASP A N 1
ATOM 2336 C CA . ASP A 1 296 ? -5.296 -23.185 19.179 1.00 95.12 296 ASP A CA 1
ATOM 2337 C C . ASP A 1 296 ? -4.357 -22.049 18.711 1.00 95.12 296 ASP A C 1
ATOM 2339 O O . ASP A 1 296 ? -4.835 -20.972 18.340 1.00 95.12 296 ASP A O 1
ATOM 2343 N N . PRO A 1 297 ? -3.023 -22.242 18.747 1.00 93.62 297 PRO A N 1
ATOM 2344 C CA . PRO A 1 297 ? -2.065 -21.240 18.278 1.00 93.62 297 PRO A CA 1
ATOM 2345 C C . PRO A 1 297 ? -2.164 -20.966 16.771 1.00 93.62 297 PRO A C 1
ATOM 2347 O O . PRO A 1 297 ? -1.908 -19.845 16.335 1.00 93.62 297 PRO A O 1
ATOM 2350 N N . ASN A 1 298 ? -2.555 -21.968 15.976 1.00 93.94 298 ASN A N 1
ATOM 2351 C CA . ASN A 1 298 ? -2.576 -21.892 14.515 1.00 93.94 298 ASN A CA 1
ATOM 2352 C C . ASN A 1 298 ? -3.791 -21.115 13.992 1.00 93.94 298 ASN A C 1
ATOM 2354 O O . ASN A 1 298 ? -3.727 -20.534 12.908 1.00 93.94 298 ASN A O 1
ATOM 2358 N N . ARG A 1 299 ? -4.881 -21.078 14.763 1.00 96.50 299 ARG A N 1
ATOM 2359 C CA . ARG A 1 299 ? -6.074 -20.262 14.495 1.00 96.50 299 ARG A CA 1
ATOM 2360 C C . ARG A 1 299 ? -6.111 -18.935 15.268 1.00 96.50 299 ARG A C 1
ATOM 2362 O O . ARG A 1 299 ? -7.101 -18.217 15.155 1.00 96.50 299 ARG A O 1
ATOM 2369 N N . THR A 1 300 ? -5.069 -18.588 16.031 1.00 97.56 300 THR A N 1
ATOM 2370 C CA . THR A 1 300 ? -4.992 -17.315 16.777 1.00 97.56 300 THR A CA 1
ATOM 2371 C C . THR A 1 300 ? -4.077 -16.308 16.069 1.00 97.56 300 THR A C 1
ATOM 2373 O O . THR A 1 300 ? -2.935 -16.609 15.702 1.00 97.56 300 THR A O 1
ATOM 2376 N N . HIS A 1 301 ? -4.582 -15.088 15.883 1.00 98.31 301 HIS A N 1
ATOM 2377 C CA . HIS A 1 301 ? -3.936 -14.019 15.123 1.00 98.31 301 HIS A CA 1
ATOM 2378 C C . HIS A 1 301 ? -4.075 -12.685 15.873 1.00 98.31 301 HIS A C 1
ATOM 2380 O O . HIS A 1 301 ? -5.173 -12.332 16.305 1.00 98.31 301 HIS A O 1
ATOM 2386 N N . VAL A 1 302 ? -2.983 -11.933 16.019 1.00 98.44 302 VAL A N 1
ATOM 2387 C CA . VAL A 1 302 ? -2.959 -10.662 16.768 1.00 98.44 302 VAL A CA 1
ATOM 2388 C C . VAL A 1 302 ? -2.601 -9.510 15.842 1.00 98.44 302 VAL A C 1
ATOM 2390 O O . VAL A 1 302 ? -1.643 -9.610 15.075 1.00 98.44 302 VAL A O 1
ATOM 2393 N N . ILE A 1 303 ? -3.359 -8.418 15.927 1.00 98.25 303 ILE A N 1
ATOM 2394 C CA . ILE A 1 303 ? -3.124 -7.179 15.182 1.00 98.25 303 ILE A CA 1
ATOM 2395 C C . ILE A 1 303 ? -2.695 -6.081 16.160 1.00 98.25 303 ILE A C 1
ATOM 2397 O O . ILE A 1 303 ? -3.318 -5.893 17.203 1.00 98.25 303 ILE A O 1
ATOM 2401 N N . TRP A 1 304 ? -1.636 -5.348 15.819 1.00 97.25 304 TRP A N 1
ATOM 2402 C CA . TRP A 1 304 ? -1.143 -4.191 16.577 1.00 97.25 304 TRP A CA 1
ATOM 2403 C C . TRP A 1 304 ? -0.612 -3.102 15.624 1.00 97.25 304 TRP A C 1
ATOM 2405 O O . TRP A 1 304 ? -0.391 -3.371 14.443 1.00 97.25 304 TRP A O 1
ATOM 2415 N N . GLY A 1 305 ? -0.381 -1.868 16.088 1.00 94.69 305 GLY A N 1
ATOM 2416 C CA . GLY A 1 305 ? 0.233 -0.839 15.245 1.00 94.69 305 GLY A CA 1
ATOM 2417 C C . GLY A 1 305 ? 0.305 0.571 15.835 1.00 94.69 305 GLY A C 1
ATOM 2418 O O . GLY A 1 305 ? 0.316 0.780 17.042 1.00 94.69 305 GLY A O 1
ATOM 2419 N N . SER A 1 306 ? 0.349 1.558 14.937 1.00 91.19 306 SER A N 1
ATOM 2420 C CA . SER A 1 306 ? 0.706 2.973 15.178 1.00 91.19 306 SER A CA 1
ATOM 2421 C C . SER A 1 306 ? -0.049 3.778 16.253 1.00 91.19 306 SER A C 1
ATOM 2423 O O . SER A 1 306 ? 0.356 4.909 16.536 1.00 91.19 306 SER A O 1
ATOM 2425 N N . LYS A 1 307 ? -1.137 3.268 16.843 1.00 91.69 307 LYS A N 1
ATOM 2426 C CA . LYS A 1 307 ? -2.039 4.070 17.691 1.00 91.69 307 LYS A CA 1
ATOM 2427 C C . LYS A 1 307 ? -1.483 4.378 19.075 1.00 91.69 307 LYS A C 1
ATOM 2429 O O . LYS A 1 307 ? -1.569 5.534 19.482 1.00 91.69 307 LYS A O 1
ATOM 2434 N N . ASP A 1 308 ? -0.890 3.392 19.750 1.00 92.12 308 ASP A N 1
ATOM 2435 C CA . ASP A 1 308 ? -0.311 3.553 21.094 1.00 92.12 308 ASP A CA 1
ATOM 2436 C C . ASP A 1 308 ? 0.704 4.708 21.169 1.00 92.12 308 ASP A C 1
ATOM 2438 O O . ASP A 1 308 ? 0.779 5.412 22.174 1.00 92.12 308 ASP A O 1
ATOM 2442 N N . PHE A 1 309 ? 1.440 4.940 20.077 1.00 93.81 309 PHE A N 1
ATOM 2443 C CA . PHE A 1 309 ? 2.458 5.987 19.960 1.00 93.81 309 PHE A CA 1
ATOM 2444 C C . PHE A 1 309 ? 1.949 7.325 19.388 1.00 93.81 309 PHE A C 1
ATOM 2446 O O . PHE A 1 309 ? 2.707 8.292 19.335 1.00 93.81 309 PHE A O 1
ATOM 2453 N N . GLY A 1 310 ? 0.689 7.411 18.946 1.00 92.81 310 GLY A N 1
ATOM 2454 C CA . GLY A 1 310 ? 0.132 8.626 18.330 1.00 92.81 310 GLY A CA 1
ATOM 2455 C C . GLY A 1 310 ? 0.676 8.955 16.930 1.00 92.81 310 GLY A C 1
ATOM 2456 O O . GLY A 1 310 ? 0.507 10.076 16.464 1.00 92.81 310 GLY A O 1
ATOM 2457 N N . ILE A 1 311 ? 1.311 7.992 16.249 1.00 94.56 311 ILE A N 1
ATOM 2458 C CA . ILE A 1 311 ? 1.962 8.166 14.934 1.00 94.56 311 ILE A CA 1
ATOM 2459 C C . ILE A 1 311 ? 1.130 7.578 13.787 1.00 94.56 311 ILE A C 1
ATOM 2461 O O . ILE A 1 311 ? 1.628 6.845 12.934 1.00 94.56 311 ILE A O 1
ATOM 2465 N N . THR A 1 312 ? -0.164 7.887 13.739 1.00 92.31 312 THR A N 1
ATOM 2466 C CA . THR A 1 312 ? -1.076 7.434 12.670 1.00 92.31 312 THR A CA 1
ATOM 2467 C C . THR A 1 312 ? -0.609 7.814 11.263 1.00 92.31 312 THR A C 1
ATOM 2469 O O . THR A 1 312 ? -0.836 7.059 10.313 1.00 92.31 312 THR A O 1
ATOM 2472 N N . GLY A 1 313 ? 0.095 8.938 11.137 1.00 92.88 313 GLY A N 1
ATOM 2473 C CA . GLY A 1 313 ? 0.735 9.410 9.912 1.00 92.88 313 GLY A CA 1
ATOM 2474 C C . GLY A 1 313 ? 1.922 8.566 9.441 1.00 92.88 313 GLY A C 1
ATOM 2475 O O . GLY A 1 313 ? 2.258 8.642 8.266 1.00 92.88 313 GLY A O 1
ATOM 2476 N N . PHE A 1 314 ? 2.521 7.705 10.277 1.00 93.19 314 PHE A N 1
ATOM 2477 C CA . PHE A 1 314 ? 3.608 6.805 9.844 1.00 93.19 314 PHE A CA 1
ATOM 2478 C C . PHE A 1 314 ? 3.141 5.694 8.905 1.00 93.19 314 PHE A C 1
ATOM 2480 O O . PHE A 1 314 ? 3.962 5.146 8.178 1.00 93.19 314 PHE A O 1
ATOM 2487 N N . ARG A 1 315 ? 1.844 5.354 8.915 1.00 92.19 315 ARG A N 1
ATOM 2488 C CA . ARG A 1 315 ? 1.276 4.274 8.093 1.00 92.19 315 ARG A CA 1
ATOM 2489 C C . ARG A 1 315 ? 1.982 2.925 8.327 1.00 92.19 315 ARG A C 1
ATOM 2491 O O . ARG A 1 315 ? 2.694 2.423 7.463 1.00 92.19 315 ARG A O 1
ATOM 2498 N N . PHE A 1 316 ? 1.747 2.318 9.497 1.00 94.00 316 PHE A N 1
ATOM 2499 C CA . PHE A 1 316 ? 2.099 0.914 9.750 1.00 94.00 316 PHE A CA 1
ATOM 2500 C C . PHE A 1 316 ? 1.057 0.164 10.601 1.00 94.00 316 PHE A C 1
ATOM 2502 O O . PHE A 1 316 ? 0.313 0.765 11.388 1.00 94.00 316 PHE A O 1
ATOM 2509 N N . GLY A 1 317 ? 1.049 -1.158 10.442 1.00 96.56 317 GLY A N 1
ATOM 2510 C CA . GLY A 1 317 ? 0.356 -2.161 11.245 1.00 96.56 317 GLY A CA 1
ATOM 2511 C C . GLY A 1 317 ? 1.091 -3.505 11.183 1.00 96.56 317 GLY A C 1
ATOM 2512 O O . GLY A 1 317 ? 1.888 -3.757 10.279 1.00 96.56 317 GLY A O 1
ATOM 2513 N N . VAL A 1 318 ? 0.841 -4.354 12.171 1.00 98.31 318 VAL A N 1
ATOM 2514 C CA . VAL A 1 318 ? 1.545 -5.614 12.425 1.00 98.31 318 VAL A CA 1
ATOM 2515 C C . VAL A 1 318 ? 0.530 -6.744 12.541 1.00 98.31 318 VAL A C 1
ATOM 2517 O O . VAL A 1 318 ? -0.457 -6.604 13.258 1.00 98.31 318 VAL A O 1
ATOM 2520 N N . LEU A 1 319 ? 0.816 -7.871 11.892 1.00 98.62 319 LEU A N 1
ATOM 2521 C CA . LEU A 1 319 ? 0.271 -9.183 12.232 1.00 98.62 319 LEU A CA 1
ATOM 2522 C C . LEU A 1 319 ? 1.308 -9.959 13.047 1.00 98.62 319 LEU A C 1
ATOM 2524 O O . LEU A 1 319 ? 2.469 -10.041 12.639 1.00 98.62 319 LEU A O 1
ATOM 2528 N N . TYR A 1 320 ? 0.871 -10.591 14.134 1.00 98.31 320 TYR A N 1
ATOM 2529 C CA . TYR A 1 320 ? 1.576 -11.704 14.761 1.00 98.31 320 TYR A CA 1
ATOM 2530 C C . TYR A 1 320 ? 0.725 -12.980 14.699 1.00 98.31 320 TYR A C 1
ATOM 2532 O O . TYR A 1 320 ? -0.451 -12.966 15.072 1.00 98.31 320 TYR A O 1
ATOM 2540 N N . THR A 1 321 ? 1.301 -14.095 14.245 1.00 97.19 321 THR A N 1
ATOM 2541 C CA . THR A 1 321 ? 0.652 -15.416 14.302 1.00 97.19 321 THR A CA 1
ATOM 2542 C C . THR A 1 321 ? 1.663 -16.564 14.274 1.00 97.19 321 THR A C 1
ATOM 2544 O O . THR A 1 321 ? 2.687 -16.489 13.601 1.00 97.19 321 THR A O 1
ATOM 2547 N N . HIS A 1 322 ? 1.360 -17.658 14.976 1.00 94.31 322 HIS A N 1
ATOM 2548 C CA . HIS A 1 322 ? 2.200 -18.865 15.011 1.00 94.31 322 HIS A CA 1
ATOM 2549 C C . HIS A 1 322 ? 2.129 -19.707 13.725 1.00 94.31 322 HIS A C 1
ATOM 2551 O O . HIS A 1 322 ? 2.822 -20.712 13.607 1.00 94.31 322 HIS A O 1
ATOM 2557 N N . ASN A 1 323 ? 1.271 -19.325 12.779 1.00 94.69 323 ASN A N 1
ATOM 2558 C CA . ASN A 1 323 ? 0.927 -20.135 11.624 1.00 94.69 323 ASN A CA 1
ATOM 2559 C C . ASN A 1 323 ? 1.750 -19.744 10.382 1.00 94.69 323 ASN A C 1
ATOM 2561 O O . ASN A 1 323 ? 1.442 -18.754 9.713 1.00 94.69 323 ASN A O 1
ATOM 2565 N N . ASP A 1 324 ? 2.770 -20.544 10.056 1.00 92.25 324 ASP A N 1
ATOM 2566 C CA . ASP A 1 324 ? 3.665 -20.316 8.908 1.00 92.25 324 ASP A CA 1
ATOM 2567 C C . ASP A 1 324 ? 2.932 -20.369 7.539 1.00 92.25 324 ASP A C 1
ATOM 2569 O O . ASP A 1 324 ? 3.362 -19.718 6.582 1.00 92.25 324 ASP A O 1
ATOM 2573 N N . ASP A 1 325 ? 1.777 -21.043 7.444 1.00 92.88 325 ASP A N 1
ATOM 2574 C CA . ASP A 1 325 ? 0.901 -21.035 6.258 1.00 92.88 325 ASP A CA 1
ATOM 2575 C C . ASP A 1 325 ? 0.239 -19.665 6.056 1.00 92.88 325 ASP A C 1
ATOM 2577 O O . ASP A 1 325 ? 0.220 -19.132 4.944 1.00 92.88 325 ASP A O 1
ATOM 2581 N N . VAL A 1 326 ? -0.253 -19.064 7.144 1.00 96.06 326 VAL A N 1
ATOM 2582 C CA . VAL A 1 326 ? -0.829 -17.710 7.138 1.00 96.06 326 VAL A CA 1
ATOM 2583 C C . VAL A 1 326 ? 0.259 -16.667 6.886 1.00 96.06 326 VAL A C 1
ATOM 2585 O O . VAL A 1 326 ? 0.047 -15.775 6.073 1.00 96.06 326 VAL A O 1
ATOM 2588 N N . VAL A 1 327 ? 1.444 -16.792 7.496 1.00 94.06 327 VAL A N 1
ATOM 2589 C CA . VAL A 1 327 ? 2.599 -15.921 7.191 1.00 94.06 327 VAL A CA 1
ATOM 2590 C C . VAL A 1 327 ? 2.956 -15.984 5.702 1.00 94.06 327 VAL A C 1
ATOM 2592 O O . VAL A 1 327 ? 3.163 -14.943 5.077 1.00 94.06 327 VAL A O 1
ATOM 2595 N N . SER A 1 328 ? 2.984 -17.185 5.117 1.00 90.50 328 SER A N 1
ATOM 2596 C CA . SER A 1 328 ? 3.285 -17.382 3.694 1.00 90.50 328 SER A CA 1
ATOM 2597 C C . SER A 1 328 ? 2.222 -16.753 2.789 1.00 90.50 328 SER A C 1
ATOM 2599 O O . SER A 1 328 ? 2.567 -16.025 1.862 1.00 90.50 328 SER A O 1
ATOM 2601 N N . ALA A 1 329 ? 0.937 -16.966 3.086 1.00 93.38 329 ALA A N 1
ATOM 2602 C CA . ALA A 1 329 ? -0.185 -16.395 2.337 1.00 93.38 329 ALA A CA 1
ATOM 2603 C C . ALA A 1 329 ? -0.359 -14.874 2.535 1.00 93.38 329 ALA A C 1
ATOM 2605 O O . ALA A 1 329 ? -0.956 -14.204 1.696 1.00 93.38 329 ALA A O 1
ATOM 2606 N N . MET A 1 330 ? 0.177 -14.309 3.620 1.00 94.31 330 MET A N 1
ATOM 2607 C CA . MET A 1 330 ? 0.225 -12.862 3.858 1.00 94.31 330 MET A CA 1
ATOM 2608 C C . MET A 1 330 ? 1.383 -12.169 3.121 1.00 94.31 330 MET A C 1
ATOM 2610 O O . MET A 1 330 ? 1.340 -10.955 2.938 1.00 94.31 330 MET A O 1
ATOM 2614 N N . SER A 1 331 ? 2.403 -12.909 2.674 1.00 90.06 331 SER A N 1
ATOM 2615 C CA . SER A 1 331 ? 3.596 -12.347 2.021 1.00 90.06 331 SER A CA 1
ATOM 2616 C C . SER A 1 331 ? 3.322 -11.602 0.694 1.00 90.06 331 SER A C 1
ATOM 2618 O O . SER A 1 331 ? 3.849 -10.500 0.550 1.00 90.06 331 SER A O 1
ATOM 2620 N N . PRO A 1 332 ? 2.469 -12.076 -0.248 1.00 89.00 332 PRO A N 1
ATOM 2621 C CA . PRO A 1 332 ? 2.193 -11.362 -1.509 1.00 89.00 332 PRO A CA 1
ATOM 2622 C C . PRO A 1 332 ? 1.634 -9.949 -1.298 1.00 89.00 332 PRO A C 1
ATOM 2624 O O . PRO A 1 332 ? 1.902 -9.026 -2.067 1.00 89.00 332 PRO A O 1
ATOM 2627 N N . PHE A 1 333 ? 0.885 -9.753 -0.211 1.00 92.62 333 PHE A N 1
ATOM 2628 C CA . PHE A 1 333 ? 0.309 -8.461 0.153 1.00 92.62 333 PHE A CA 1
ATOM 2629 C C . PHE A 1 333 ? 1.369 -7.402 0.489 1.00 92.62 333 PHE A C 1
ATOM 2631 O O . PHE A 1 333 ? 1.056 -6.212 0.471 1.00 92.62 333 PHE A O 1
ATOM 2638 N N . GLY A 1 334 ? 2.631 -7.787 0.704 1.00 91.31 334 GLY A N 1
ATOM 2639 C CA . GLY A 1 334 ? 3.750 -6.857 0.826 1.00 91.31 334 GLY A CA 1
ATOM 2640 C C . GLY A 1 334 ? 3.997 -6.004 -0.421 1.00 91.31 334 GLY A C 1
ATOM 2641 O O . GLY A 1 334 ? 4.267 -4.810 -0.274 1.00 91.31 334 GLY A O 1
ATOM 2642 N N . TYR A 1 335 ? 3.822 -6.540 -1.639 1.00 87.69 335 TYR A N 1
ATOM 2643 C CA . TYR A 1 335 ? 3.925 -5.746 -2.880 1.00 87.69 335 TYR A CA 1
ATOM 2644 C C . TYR A 1 335 ? 3.005 -4.515 -2.835 1.00 87.69 335 TYR A C 1
ATOM 2646 O O . TYR A 1 335 ? 3.399 -3.398 -3.191 1.00 87.69 335 TYR A O 1
ATOM 2654 N N . LEU A 1 336 ? 1.788 -4.737 -2.336 1.00 92.12 336 LEU A N 1
ATOM 2655 C CA . LEU A 1 336 ? 0.688 -3.780 -2.281 1.00 92.12 336 LEU A CA 1
ATOM 2656 C C . LEU A 1 336 ? 0.786 -2.862 -1.052 1.00 92.12 336 LEU A C 1
ATOM 2658 O O . LEU A 1 336 ? 0.592 -1.657 -1.166 1.00 92.12 336 LEU A O 1
ATOM 2662 N N . HIS A 1 337 ? 1.140 -3.401 0.118 1.00 94.06 337 HIS A N 1
ATOM 2663 C CA . HIS A 1 337 ? 1.032 -2.707 1.406 1.00 94.06 337 HIS A CA 1
ATOM 2664 C C . HIS A 1 337 ? 2.366 -2.496 2.152 1.00 94.06 337 HIS A C 1
ATOM 2666 O O . HIS A 1 337 ? 2.338 -2.190 3.343 1.00 94.06 337 HIS A O 1
ATOM 2672 N N . SER A 1 338 ? 3.533 -2.631 1.506 1.00 91.75 338 SER A N 1
ATOM 2673 C CA . SER A 1 338 ? 4.833 -2.347 2.151 1.00 91.75 338 SER A CA 1
ATOM 2674 C C . SER A 1 338 ? 4.923 -0.939 2.751 1.00 91.75 338 SER A C 1
ATOM 2676 O O . SER A 1 338 ? 4.430 0.036 2.176 1.00 91.75 338 SER A O 1
ATOM 2678 N N . VAL A 1 339 ? 5.647 -0.847 3.870 1.00 94.44 339 VAL A N 1
ATOM 2679 C CA . VAL A 1 339 ? 6.072 0.394 4.540 1.00 94.44 339 VAL A CA 1
ATOM 2680 C C . VAL A 1 339 ? 7.433 0.848 3.990 1.00 94.44 339 VAL A C 1
ATOM 2682 O O . VAL A 1 339 ? 8.271 0.004 3.677 1.00 94.44 339 VAL A O 1
ATOM 2685 N N . SER A 1 340 ? 7.694 2.158 3.904 1.00 94.88 340 SER A N 1
ATOM 2686 C CA . SER A 1 340 ? 8.979 2.673 3.395 1.00 94.88 340 SER A CA 1
ATOM 2687 C C . SER A 1 340 ? 10.173 2.315 4.288 1.00 94.88 340 SER A C 1
ATOM 2689 O O . SER A 1 340 ? 10.049 2.355 5.513 1.00 94.88 340 SER A O 1
ATOM 2691 N N . GLY A 1 341 ? 11.339 2.015 3.702 1.00 94.69 341 GLY A N 1
ATOM 2692 C CA . GLY A 1 341 ? 12.547 1.610 4.441 1.00 94.69 341 GLY A CA 1
ATOM 2693 C C . GLY A 1 341 ? 12.960 2.602 5.538 1.00 94.69 341 GLY A C 1
ATOM 2694 O O . GLY A 1 341 ? 13.171 2.205 6.683 1.00 94.69 341 GLY A O 1
ATOM 2695 N N . ILE A 1 342 ? 12.942 3.908 5.240 1.00 94.25 342 ILE A N 1
ATOM 2696 C CA . ILE A 1 342 ? 13.189 4.988 6.221 1.00 94.25 342 ILE A CA 1
ATOM 2697 C C . ILE A 1 342 ? 12.179 4.941 7.383 1.00 94.25 342 ILE A C 1
ATOM 2699 O O . ILE A 1 342 ? 12.559 5.056 8.550 1.00 94.25 342 ILE A O 1
ATOM 2703 N N . THR A 1 343 ? 10.888 4.727 7.098 1.00 95.19 343 THR A N 1
ATOM 2704 C CA . THR A 1 343 ? 9.862 4.608 8.151 1.00 95.19 343 THR A CA 1
ATOM 2705 C C . THR A 1 343 ? 10.077 3.337 8.974 1.00 95.19 343 THR A C 1
ATOM 2707 O O . THR A 1 343 ? 9.991 3.382 10.200 1.00 95.19 343 THR A O 1
ATOM 2710 N N . GLN A 1 344 ? 10.426 2.215 8.336 1.00 96.19 344 GLN A N 1
ATOM 2711 C CA . GLN A 1 344 ? 10.746 0.968 9.031 1.00 96.19 344 GLN A CA 1
ATOM 2712 C C . GLN A 1 344 ? 11.978 1.111 9.941 1.00 96.19 344 GLN A C 1
ATOM 2714 O O . GLN A 1 344 ? 11.968 0.600 11.062 1.00 96.19 344 GLN A O 1
ATOM 2719 N N . TYR A 1 345 ? 13.011 1.844 9.511 1.00 96.00 345 TYR A N 1
ATOM 2720 C CA . TYR A 1 345 ? 14.180 2.155 10.338 1.00 96.00 345 TYR A CA 1
ATOM 2721 C C . TYR A 1 345 ? 13.806 3.016 11.553 1.00 96.00 345 TYR A C 1
ATOM 2723 O O . TYR A 1 345 ? 14.132 2.647 12.684 1.00 96.00 345 TYR A O 1
ATOM 2731 N N . LYS A 1 346 ? 13.054 4.110 11.349 1.00 95.88 346 LYS A N 1
ATOM 2732 C CA . LYS A 1 346 ? 12.542 4.957 12.444 1.00 95.88 346 LYS A CA 1
ATOM 2733 C C . LYS A 1 346 ? 11.718 4.148 13.451 1.00 95.88 346 LYS A C 1
ATOM 2735 O O . LYS A 1 346 ? 11.911 4.304 14.653 1.00 95.88 346 LYS A O 1
ATOM 2740 N N . LEU A 1 347 ? 10.862 3.234 12.986 1.00 96.50 347 LEU A N 1
ATOM 2741 C CA . LEU A 1 347 ? 10.105 2.330 13.859 1.00 96.50 347 LEU A CA 1
ATOM 2742 C C . LEU A 1 347 ? 11.018 1.370 14.634 1.00 96.50 347 LEU A C 1
ATOM 2744 O O . LEU A 1 347 ? 10.856 1.228 15.841 1.00 96.50 347 LEU A O 1
ATOM 2748 N N . ARG A 1 348 ? 12.022 0.760 13.992 1.00 96.38 348 ARG A N 1
ATOM 2749 C CA . ARG A 1 348 ? 13.003 -0.109 14.668 1.00 96.38 348 ARG A CA 1
ATOM 2750 C C . ARG A 1 348 ? 13.758 0.637 15.773 1.00 96.38 348 ARG A C 1
ATOM 2752 O O . ARG A 1 348 ? 13.941 0.081 16.851 1.00 96.38 348 ARG A O 1
ATOM 2759 N N . ARG A 1 349 ? 14.183 1.882 15.534 1.00 96.75 349 ARG A N 1
ATOM 2760 C CA . ARG A 1 349 ? 14.831 2.707 16.567 1.00 96.75 349 ARG A CA 1
ATOM 2761 C C . ARG A 1 349 ? 13.870 3.041 17.711 1.00 96.75 349 ARG A C 1
ATOM 2763 O O . ARG A 1 349 ? 14.219 2.792 18.860 1.00 96.75 349 ARG A O 1
ATOM 2770 N N . LEU A 1 350 ? 12.652 3.498 17.400 1.00 96.81 350 LEU A N 1
ATOM 2771 C CA . LEU A 1 350 ? 11.629 3.844 18.396 1.00 96.81 350 LEU A CA 1
ATOM 2772 C C . LEU A 1 350 ? 11.287 2.655 19.308 1.00 96.81 350 LEU A C 1
ATOM 2774 O O . LEU A 1 350 ? 11.310 2.794 20.523 1.00 96.81 350 LEU A O 1
ATOM 2778 N N . LEU A 1 351 ? 11.007 1.481 18.733 1.00 97.00 351 LEU A N 1
ATOM 2779 C CA . LEU A 1 351 ? 10.606 0.282 19.485 1.00 97.00 351 LEU A CA 1
ATOM 2780 C C . LEU A 1 351 ? 11.769 -0.376 20.250 1.00 97.00 351 LEU A C 1
ATOM 2782 O O . LEU A 1 351 ? 11.533 -1.111 21.211 1.00 97.00 351 LEU A O 1
ATOM 2786 N N . GLY A 1 352 ? 13.014 -0.110 19.845 1.00 96.88 352 GLY A N 1
ATOM 2787 C CA . GLY A 1 352 ? 14.212 -0.528 20.572 1.00 96.88 352 GLY A CA 1
ATOM 2788 C C . GLY A 1 352 ? 14.529 0.340 21.798 1.00 96.88 352 GLY A C 1
ATOM 2789 O O . GLY A 1 352 ? 15.183 -0.143 22.723 1.00 96.88 352 GLY A O 1
ATOM 2790 N N . ASP A 1 353 ? 14.055 1.589 21.843 1.00 97.06 353 ASP A N 1
ATOM 2791 C CA . ASP A 1 353 ? 14.370 2.572 22.890 1.00 97.06 353 ASP A CA 1
ATOM 2792 C C . ASP A 1 353 ? 13.504 2.403 24.153 1.00 97.06 353 ASP A C 1
ATOM 2794 O O . ASP A 1 353 ? 12.669 3.232 24.527 1.00 97.06 353 ASP A O 1
ATOM 2798 N N . ARG A 1 354 ? 13.688 1.258 24.813 1.00 95.75 354 ARG A N 1
ATOM 2799 C CA . ARG A 1 354 ? 12.902 0.844 25.985 1.00 95.75 354 ARG A CA 1
ATOM 2800 C C . ARG A 1 354 ? 13.056 1.779 27.176 1.00 95.75 354 ARG A C 1
ATOM 2802 O O . ARG A 1 354 ? 12.099 1.942 27.926 1.00 95.75 354 ARG A O 1
ATOM 2809 N N . ASP A 1 355 ? 14.230 2.378 27.367 1.00 96.81 355 ASP A N 1
ATOM 2810 C CA . ASP A 1 355 ? 14.452 3.317 28.465 1.00 96.81 355 ASP A CA 1
ATOM 2811 C C . ASP A 1 355 ? 13.688 4.627 28.234 1.00 96.81 355 ASP A C 1
ATOM 2813 O O . ASP A 1 355 ? 12.997 5.072 29.151 1.00 96.81 355 ASP A O 1
ATOM 2817 N N . TRP A 1 356 ? 13.693 5.196 27.020 1.00 97.56 356 TRP A N 1
ATOM 2818 C CA . TRP A 1 356 ? 12.845 6.354 26.717 1.00 97.56 356 TRP A CA 1
ATOM 2819 C C . TRP A 1 356 ? 11.351 6.009 26.799 1.00 97.56 356 TRP A C 1
ATOM 2821 O O . TRP A 1 356 ? 10.584 6.750 27.420 1.00 97.56 356 TRP A O 1
ATOM 2831 N N . ILE A 1 357 ? 10.924 4.857 26.261 1.00 97.50 357 ILE A N 1
ATOM 2832 C CA . ILE A 1 357 ? 9.516 4.431 26.330 1.00 97.50 357 ILE A CA 1
ATOM 2833 C C . ILE A 1 357 ? 9.057 4.283 27.790 1.00 97.50 357 ILE A C 1
ATOM 2835 O O . ILE A 1 357 ? 8.024 4.835 28.171 1.00 97.50 357 ILE A O 1
ATOM 2839 N N . ASN A 1 358 ? 9.819 3.565 28.620 1.00 97.06 358 ASN A N 1
ATOM 2840 C CA . ASN A 1 358 ? 9.421 3.240 29.992 1.00 97.06 358 ASN A CA 1
ATOM 2841 C C . ASN A 1 358 ? 9.578 4.408 30.976 1.00 97.06 358 ASN A C 1
ATOM 2843 O O . ASN A 1 358 ? 8.824 4.471 31.946 1.00 97.06 358 ASN A O 1
ATOM 2847 N N . ARG A 1 359 ? 10.553 5.306 30.773 1.00 97.81 359 ARG A N 1
ATOM 2848 C CA . ARG A 1 359 ? 10.857 6.403 31.714 1.00 97.81 359 ARG A CA 1
ATOM 2849 C C . ARG A 1 359 ? 10.256 7.745 31.308 1.00 97.81 359 ARG A C 1
ATOM 2851 O O . ARG A 1 359 ? 10.021 8.570 32.185 1.00 97.81 359 ARG A O 1
ATOM 2858 N N . VAL A 1 360 ? 10.012 7.963 30.014 1.00 97.50 360 VAL A N 1
ATOM 2859 C CA . VAL A 1 360 ? 9.496 9.231 29.474 1.00 97.50 360 VAL A CA 1
ATOM 2860 C C . VAL A 1 360 ? 8.120 9.027 28.846 1.00 97.50 360 VAL A C 1
ATOM 2862 O O . VAL A 1 360 ? 7.134 9.551 29.361 1.00 97.50 360 VAL A O 1
ATOM 2865 N N . TYR A 1 361 ? 8.021 8.237 27.770 1.00 97.25 361 TYR A N 1
ATOM 2866 C CA . TYR A 1 361 ? 6.802 8.207 26.957 1.00 97.25 361 TYR A CA 1
ATOM 2867 C C . TYR A 1 361 ? 5.581 7.688 27.722 1.00 97.25 361 TYR A C 1
ATOM 2869 O O . TYR A 1 361 ? 4.575 8.390 27.808 1.00 97.25 361 TYR A O 1
ATOM 2877 N N . LEU A 1 362 ? 5.651 6.483 28.299 1.00 95.88 362 LEU A N 1
ATOM 2878 C CA . LEU A 1 362 ? 4.504 5.877 28.979 1.00 95.88 362 LEU A CA 1
ATOM 2879 C C . LEU A 1 362 ? 4.094 6.653 30.245 1.00 95.88 362 LEU A C 1
ATOM 2881 O O . LEU A 1 362 ? 2.913 6.987 30.341 1.00 95.88 362 LEU A O 1
ATOM 2885 N N . PRO A 1 363 ? 4.999 7.048 31.170 1.00 96.06 363 PRO A N 1
ATOM 2886 C CA . PRO A 1 363 ? 4.612 7.845 32.337 1.00 96.06 363 PRO A CA 1
ATOM 2887 C C . PRO A 1 363 ? 3.945 9.178 31.969 1.00 96.06 363 PRO A C 1
ATOM 2889 O O . PRO A 1 363 ? 2.908 9.529 32.537 1.00 96.06 363 PRO A O 1
ATOM 2892 N N . THR A 1 364 ? 4.486 9.911 30.987 1.00 96.94 364 THR A N 1
ATOM 2893 C CA . THR A 1 364 ? 3.888 11.181 30.552 1.00 96.94 364 THR A CA 1
ATOM 2894 C C . THR A 1 364 ? 2.584 10.971 29.779 1.00 96.94 364 THR A C 1
ATOM 2896 O O . THR A 1 364 ? 1.635 11.724 30.000 1.00 96.94 364 THR A O 1
ATOM 2899 N N . SER A 1 365 ? 2.485 9.936 28.940 1.00 95.44 365 SER A N 1
ATOM 2900 C CA . SER A 1 365 ? 1.255 9.590 28.213 1.00 95.44 365 SER A CA 1
ATOM 2901 C C . SER A 1 365 ? 0.124 9.202 29.169 1.00 95.44 365 SER A C 1
ATOM 2903 O O . SER A 1 365 ? -0.960 9.779 29.097 1.00 95.44 365 SER A O 1
ATOM 2905 N N . TYR A 1 366 ? 0.389 8.325 30.146 1.00 95.50 366 TYR A N 1
ATOM 2906 C CA . TYR A 1 366 ? -0.599 7.896 31.145 1.00 95.50 366 TYR A CA 1
ATOM 2907 C C . TYR A 1 366 ? -1.094 9.081 31.985 1.00 95.50 366 TYR A C 1
ATOM 2909 O O . TYR A 1 366 ? -2.291 9.195 32.246 1.00 95.50 366 TYR A O 1
ATOM 2917 N N . SER A 1 367 ? -0.186 9.984 32.374 1.00 96.00 367 SER A N 1
ATOM 2918 C CA . SER A 1 367 ? -0.516 11.206 33.114 1.00 96.00 367 SER A CA 1
ATOM 2919 C C . SER A 1 367 ? -1.394 12.159 32.289 1.00 96.00 367 SER A C 1
ATOM 2921 O O . SER A 1 367 ? -2.483 12.541 32.722 1.00 96.00 367 SER A O 1
ATOM 2923 N N . ARG A 1 368 ? -0.992 12.473 31.048 1.00 96.75 368 ARG A N 1
ATOM 2924 C CA . ARG A 1 368 ? -1.750 13.371 30.162 1.00 96.75 368 ARG A CA 1
ATOM 2925 C C . ARG A 1 368 ? -3.120 12.798 29.782 1.00 96.75 368 ARG A C 1
ATOM 2927 O O . ARG A 1 368 ? -4.098 13.542 29.788 1.00 96.75 368 ARG A O 1
ATOM 2934 N N . LEU A 1 369 ? -3.216 11.494 29.503 1.00 95.69 369 LEU A N 1
ATOM 2935 C CA . LEU A 1 369 ? -4.489 10.805 29.248 1.00 95.69 369 LEU A CA 1
ATOM 2936 C C . LEU A 1 369 ? -5.407 10.865 30.475 1.00 95.69 369 LEU A C 1
ATOM 2938 O O . LEU A 1 369 ? -6.586 11.188 30.342 1.00 95.69 369 LEU A O 1
ATOM 2942 N N . ARG A 1 370 ? -4.863 10.613 31.673 1.00 95.44 370 ARG A N 1
ATOM 2943 C CA . ARG A 1 370 ? -5.599 10.689 32.942 1.00 95.44 370 ARG A CA 1
ATOM 2944 C C . ARG A 1 370 ? -6.159 12.085 33.188 1.00 95.44 370 ARG A C 1
ATOM 2946 O O . ARG A 1 370 ? -7.317 12.202 33.580 1.00 95.44 370 ARG A O 1
ATOM 2953 N N . ASP A 1 371 ? -5.373 13.130 32.959 1.00 96.31 371 ASP A N 1
ATOM 2954 C CA . ASP A 1 371 ? -5.803 14.506 33.218 1.00 96.31 371 ASP A CA 1
ATOM 2955 C C . ASP A 1 371 ? -6.774 15.035 32.153 1.00 96.31 371 ASP A C 1
ATOM 2957 O O . ASP A 1 371 ? -7.745 15.709 32.501 1.00 96.31 371 ASP A O 1
ATOM 2961 N N . ALA A 1 372 ? -6.614 14.642 30.886 1.00 96.62 372 ALA A N 1
ATOM 2962 C CA . ALA A 1 372 ? -7.602 14.917 29.844 1.00 96.62 372 ALA A CA 1
ATOM 2963 C C . ALA A 1 372 ? -8.939 14.192 30.102 1.00 96.62 372 ALA A C 1
ATOM 2965 O O . ALA A 1 372 ? -10.006 14.801 30.002 1.00 96.62 372 ALA A O 1
ATOM 2966 N N . TYR A 1 373 ? -8.897 12.923 30.529 1.00 95.31 373 TYR A N 1
ATOM 2967 C CA . TYR A 1 373 ? -10.084 12.167 30.938 1.00 95.31 373 TYR A CA 1
ATOM 2968 C C . TYR A 1 373 ? -10.762 12.775 32.178 1.00 95.31 373 TYR A C 1
ATOM 2970 O O . TYR A 1 373 ? -11.984 12.934 32.183 1.00 95.31 373 TYR A O 1
ATOM 2978 N N . LYS A 1 374 ? -10.002 13.181 33.210 1.00 95.31 374 LYS A N 1
ATOM 2979 C CA . LYS A 1 374 ? -10.534 13.930 34.369 1.00 95.31 374 LYS A CA 1
ATOM 2980 C C . LYS A 1 374 ? -11.216 15.227 33.931 1.00 95.31 374 LYS A C 1
ATOM 2982 O O . LYS A 1 374 ? -12.301 15.520 34.421 1.00 95.31 374 LYS A O 1
ATOM 2987 N N . TYR A 1 375 ? -10.600 15.996 33.029 1.00 96.94 375 TYR A N 1
ATOM 2988 C CA . TYR A 1 375 ? -11.175 17.246 32.529 1.00 96.94 375 TYR A CA 1
ATOM 2989 C C . TYR A 1 375 ? -12.510 17.001 31.815 1.00 96.94 375 TYR A C 1
ATOM 2991 O O . TYR A 1 375 ? -13.517 17.588 32.206 1.00 96.94 375 TYR A O 1
ATOM 2999 N N . VAL A 1 376 ? -12.548 16.087 30.838 1.00 96.00 376 VAL A N 1
ATOM 3000 C CA . VAL A 1 376 ? -13.778 15.769 30.094 1.00 96.00 376 VAL A CA 1
ATOM 3001 C C . VAL A 1 376 ? -14.852 15.208 31.021 1.00 96.00 376 VAL A C 1
ATOM 3003 O O . VAL A 1 376 ? -15.981 15.684 30.998 1.00 96.00 376 VAL A O 1
ATOM 3006 N N . THR A 1 377 ? -14.524 14.247 31.889 1.00 94.62 377 THR A N 1
ATOM 3007 C CA . THR A 1 377 ? -15.521 13.676 32.811 1.00 94.62 377 THR A CA 1
ATOM 3008 C C . THR A 1 377 ? -16.024 14.680 33.846 1.00 94.62 377 THR A C 1
ATOM 3010 O O . THR A 1 377 ? -17.206 14.636 34.168 1.00 94.62 377 THR A O 1
ATOM 3013 N N . LYS A 1 378 ? -15.196 15.624 34.321 1.00 95.56 378 LYS A N 1
ATOM 3014 C CA . LYS A 1 378 ? -15.660 16.751 35.148 1.00 95.56 378 LYS A CA 1
ATOM 3015 C C . LYS A 1 378 ? -16.595 17.665 34.354 1.00 95.56 378 LYS A C 1
ATOM 3017 O O . LYS A 1 378 ? -17.690 17.942 34.827 1.00 95.56 378 LYS A O 1
ATOM 3022 N N . ARG A 1 379 ? -16.204 18.074 33.142 1.00 95.88 379 ARG A N 1
ATOM 3023 C CA . ARG A 1 379 ? -16.998 18.978 32.296 1.00 95.88 379 ARG A CA 1
ATOM 3024 C C . ARG A 1 379 ? -18.341 18.364 31.900 1.00 95.88 379 ARG A C 1
ATOM 3026 O O . ARG A 1 379 ? -19.341 19.064 31.915 1.00 95.88 379 ARG A O 1
ATOM 3033 N N . LEU A 1 380 ? -18.405 17.057 31.632 1.00 94.50 380 LEU A N 1
ATOM 3034 C CA . LEU A 1 380 ? -19.675 16.361 31.394 1.00 94.50 380 LEU A CA 1
ATOM 3035 C C . LEU A 1 380 ? -20.603 16.412 32.621 1.00 94.50 380 LEU A C 1
ATOM 3037 O O . LEU A 1 380 ? -21.783 16.692 32.451 1.00 94.50 380 LEU A O 1
ATOM 3041 N N . LEU A 1 381 ? -20.084 16.211 33.841 1.00 93.88 381 LEU A N 1
ATOM 3042 C CA . LEU A 1 381 ? -20.874 16.323 35.081 1.00 93.88 381 LEU A CA 1
ATOM 3043 C C . LEU A 1 381 ? -21.350 17.765 35.345 1.00 93.88 381 LEU A C 1
ATOM 3045 O O . LEU A 1 381 ? -22.482 17.965 35.771 1.00 93.88 381 LEU A O 1
ATOM 3049 N N . GLU A 1 382 ? -20.527 18.774 35.041 1.00 94.50 382 GLU A N 1
ATOM 3050 C CA . GLU A 1 382 ? -20.939 20.189 35.098 1.00 94.50 382 GLU A CA 1
ATOM 3051 C C . GLU A 1 382 ? -22.097 20.484 34.134 1.00 94.50 382 GLU A C 1
ATOM 3053 O O . GLU A 1 382 ? -23.007 21.234 34.477 1.00 94.50 382 GLU A O 1
ATOM 3058 N N . LEU A 1 383 ? -22.094 19.874 32.942 1.00 92.19 383 LEU A N 1
ATOM 3059 C CA . LEU A 1 383 ? -23.191 19.998 31.979 1.00 92.19 383 LEU A CA 1
ATOM 3060 C C . LEU A 1 383 ? -24.445 19.212 32.407 1.00 92.19 383 LEU A C 1
ATOM 3062 O O . LEU A 1 383 ? -25.550 19.653 32.087 1.00 92.19 383 LEU A O 1
ATOM 3066 N N . GLU A 1 384 ? -24.310 18.110 33.162 1.00 89.81 384 GLU A N 1
ATOM 3067 C CA . GLU A 1 384 ? -25.470 17.433 33.770 1.00 89.81 384 GLU A CA 1
ATOM 3068 C C . GLU A 1 384 ? -26.219 18.363 34.737 1.00 89.81 384 GLU A C 1
ATOM 3070 O O . GLU A 1 384 ? -27.451 18.427 34.714 1.00 89.81 384 GLU A O 1
ATOM 3075 N N . GLU A 1 385 ? -25.471 19.096 35.567 1.00 89.31 385 GLU A N 1
ATOM 3076 C CA . GLU A 1 385 ? -25.998 20.052 36.544 1.00 89.31 385 GLU A CA 1
ATOM 3077 C C . GLU A 1 385 ? -26.547 21.313 35.857 1.00 89.31 385 GLU A C 1
ATOM 3079 O O . GLU A 1 385 ? -27.721 21.645 36.038 1.00 89.31 385 GLU A O 1
ATOM 3084 N N . GLN A 1 386 ? -25.747 21.959 34.996 1.00 88.50 386 GLN A N 1
ATOM 3085 C CA . GLN A 1 386 ? -26.115 23.176 34.255 1.00 88.50 386 GLN A CA 1
ATOM 3086 C C . GLN A 1 386 ? -27.407 22.997 33.445 1.00 88.50 386 GLN A C 1
ATOM 3088 O O . GLN A 1 386 ? -28.257 23.888 33.422 1.00 88.50 386 GLN A O 1
ATOM 3093 N N . PHE A 1 387 ? -27.571 21.851 32.777 1.00 85.38 387 PHE A N 1
ATOM 3094 C CA . PHE A 1 387 ? -28.724 21.586 31.918 1.00 85.38 387 PHE A CA 1
ATOM 3095 C C . PHE A 1 387 ? -29.773 20.656 32.544 1.00 85.38 387 PHE A C 1
ATOM 3097 O O . PHE A 1 387 ? -30.737 20.311 31.854 1.00 85.38 387 PHE A O 1
ATOM 3104 N N . GLN A 1 388 ? -29.626 20.251 33.809 1.00 83.44 388 GLN A N 1
ATOM 3105 C CA . GLN A 1 388 ? -30.568 19.389 34.540 1.00 83.44 388 GLN A CA 1
ATOM 3106 C C . GLN A 1 388 ? -30.962 18.099 33.784 1.00 83.44 388 GLN A C 1
ATOM 3108 O O . GLN A 1 388 ? -32.129 17.702 33.764 1.00 83.44 388 GLN A O 1
ATOM 3113 N N . PHE A 1 389 ? -30.007 17.433 33.126 1.00 83.38 389 PHE A N 1
ATOM 3114 C CA . PHE A 1 389 ? -30.238 16.127 32.493 1.00 83.38 389 PHE A CA 1
ATOM 3115 C C . PHE A 1 389 ? -29.009 15.223 32.602 1.00 83.38 389 PHE A C 1
ATOM 3117 O O . PHE A 1 389 ? -27.881 15.692 32.618 1.00 83.38 389 PHE A O 1
ATOM 3124 N N . LYS A 1 390 ? -29.226 13.908 32.669 1.00 83.19 390 LYS A N 1
ATOM 3125 C CA . LYS A 1 390 ? -28.151 12.937 32.896 1.00 83.19 390 LYS A CA 1
ATOM 3126 C C . LYS A 1 390 ? -27.451 12.552 31.584 1.00 83.19 390 LYS A C 1
ATOM 3128 O O . LYS A 1 390 ? -28.108 12.042 30.675 1.00 83.19 390 LYS A O 1
ATOM 3133 N N . ILE A 1 391 ? -26.134 12.733 31.525 1.00 86.00 391 ILE A N 1
ATOM 3134 C CA . ILE A 1 391 ? -25.224 12.324 30.448 1.00 86.00 391 ILE A CA 1
ATOM 3135 C C . ILE A 1 391 ? -24.484 11.074 30.933 1.00 86.00 391 ILE A C 1
ATOM 3137 O O . ILE A 1 391 ? -23.383 11.130 31.481 1.00 86.00 391 ILE A O 1
ATOM 3141 N N . CYS A 1 392 ? -25.099 9.904 30.768 1.00 84.00 392 CYS A N 1
ATOM 3142 C CA . CYS A 1 392 ? -24.501 8.667 31.265 1.00 84.00 392 CYS A CA 1
ATOM 3143 C C . CYS A 1 392 ? -23.268 8.261 30.437 1.00 84.00 392 CYS A C 1
ATOM 3145 O O . CYS A 1 392 ? -23.346 8.152 29.217 1.00 84.00 392 CYS A O 1
ATOM 3147 N N . PHE A 1 393 ? -22.163 7.927 31.105 1.00 86.06 393 PHE A N 1
ATOM 3148 C CA . PHE A 1 393 ? -20.972 7.333 30.486 1.00 86.06 393 PHE A CA 1
ATOM 3149 C C . PHE A 1 393 ? -20.385 6.213 31.364 1.00 86.06 393 PHE A C 1
ATOM 3151 O O . PHE A 1 393 ? -20.424 6.312 32.597 1.00 86.06 393 PHE A O 1
ATOM 3158 N N . PRO A 1 394 ? -19.821 5.138 30.779 1.00 78.25 394 PRO A N 1
ATOM 3159 C CA . PRO A 1 394 ? -19.116 4.123 31.541 1.00 78.25 394 PRO A CA 1
ATOM 3160 C C . PRO A 1 394 ? -17.774 4.699 32.007 1.00 78.25 394 PRO A C 1
ATOM 3162 O O . PRO A 1 394 ? -16.991 5.212 31.208 1.00 78.25 394 PRO A O 1
ATOM 3165 N N . ARG A 1 395 ? -17.475 4.600 33.307 1.00 78.44 395 ARG A N 1
ATOM 3166 C CA . ARG A 1 395 ? -16.138 4.949 33.810 1.00 78.44 395 ARG A CA 1
ATOM 3167 C C . ARG A 1 395 ? -15.150 3.843 33.436 1.00 78.44 395 ARG A C 1
ATOM 3169 O O . ARG A 1 395 ? -15.433 2.656 33.636 1.00 78.44 395 ARG A O 1
ATOM 3176 N N . ARG A 1 396 ? -14.032 4.248 32.834 1.00 82.94 396 ARG A N 1
ATOM 3177 C CA . ARG A 1 396 ? -13.031 3.396 32.177 1.00 82.94 396 ARG A CA 1
ATOM 3178 C C . ARG A 1 396 ? -11.638 3.995 32.379 1.00 82.94 396 ARG A C 1
ATOM 3180 O O . ARG A 1 396 ? -11.520 5.176 32.687 1.00 82.94 396 ARG A O 1
ATOM 3187 N N . GLY A 1 397 ? -10.606 3.168 32.230 1.00 83.00 397 GLY A N 1
ATOM 3188 C CA . GLY A 1 397 ? -9.216 3.517 32.557 1.00 83.00 397 GLY A CA 1
ATOM 3189 C C . GLY A 1 397 ? -8.200 3.235 31.446 1.00 83.00 397 GLY A C 1
ATOM 3190 O O . GLY A 1 397 ? -6.992 3.215 31.696 1.00 83.00 397 GLY A O 1
ATOM 3191 N N . CYS A 1 398 ? -8.696 2.949 30.243 1.00 88.25 398 CYS A N 1
ATOM 3192 C CA . CYS A 1 398 ? -7.928 2.587 29.060 1.00 88.25 398 CYS A CA 1
ATOM 3193 C C . CYS A 1 398 ? -8.671 3.064 27.795 1.00 88.25 398 CYS A C 1
ATOM 3195 O O . CYS A 1 398 ? -9.883 3.284 27.838 1.00 88.25 398 CYS A O 1
ATOM 3197 N N . GLY A 1 399 ? -7.951 3.245 26.686 1.00 90.06 399 GLY A N 1
ATOM 3198 C CA . GLY A 1 399 ? -8.452 3.856 25.451 1.00 90.06 399 GLY A CA 1
ATOM 3199 C C . GLY A 1 399 ? -8.212 5.371 25.383 1.00 90.06 399 GLY A C 1
ATOM 3200 O O . GLY A 1 399 ? -7.638 5.967 26.292 1.00 90.06 399 GLY A O 1
ATOM 3201 N N . LEU A 1 400 ? -8.637 5.994 24.277 1.00 92.75 400 LEU A N 1
ATOM 3202 C CA . LEU A 1 400 ? -8.406 7.420 23.977 1.00 92.75 400 LEU A CA 1
ATOM 3203 C C . LEU A 1 400 ? -9.707 8.247 23.962 1.00 92.75 400 LEU A C 1
ATOM 3205 O O . LEU A 1 400 ? -9.696 9.443 23.663 1.00 92.75 400 LEU A O 1
ATOM 3209 N N . SER A 1 401 ? -10.845 7.605 24.230 1.00 92.50 401 SER A N 1
ATOM 3210 C CA . SER A 1 401 ? -12.182 8.183 24.101 1.00 92.50 401 SER A CA 1
ATOM 3211 C C . SER A 1 401 ? -13.145 7.711 25.178 1.00 92.50 401 SER A C 1
ATOM 3213 O O . SER A 1 401 ? -12.939 6.673 25.802 1.00 92.50 401 SER A O 1
ATOM 3215 N N . ILE A 1 402 ? -14.235 8.455 25.331 1.00 92.00 402 ILE A N 1
ATOM 3216 C CA . ILE A 1 402 ? -15.363 8.133 26.195 1.00 92.00 402 ILE A CA 1
ATOM 3217 C C . ILE A 1 402 ? -16.625 7.893 25.351 1.00 92.00 402 ILE A C 1
ATOM 3219 O O . ILE A 1 402 ? -16.835 8.549 24.328 1.00 92.00 402 ILE A O 1
ATOM 3223 N N . TRP A 1 403 ? -17.443 6.923 25.766 1.00 91.12 403 TRP A N 1
ATOM 3224 C CA . TRP A 1 403 ? -18.705 6.550 25.119 1.00 91.12 403 TRP A CA 1
ATOM 3225 C C . TRP A 1 403 ? -19.863 7.166 25.914 1.00 91.12 403 TRP A C 1
ATOM 3227 O O . TRP A 1 403 ? -20.169 6.720 27.019 1.00 91.12 403 TRP A O 1
ATOM 3237 N N . ILE A 1 404 ? -20.445 8.248 25.403 1.00 92.38 404 ILE A N 1
ATOM 3238 C CA . ILE A 1 404 ? -21.458 9.058 26.093 1.00 92.38 404 ILE A CA 1
ATOM 3239 C C . ILE A 1 404 ? -22.862 8.730 25.585 1.00 92.38 404 ILE A C 1
ATOM 3241 O O . ILE A 1 404 ? -23.066 8.516 24.391 1.00 92.38 404 ILE A O 1
ATOM 3245 N N . ASN A 1 405 ? -23.835 8.723 26.492 1.00 91.00 405 ASN A N 1
ATOM 3246 C CA . ASN A 1 405 ? -25.251 8.600 26.177 1.00 91.00 405 ASN A CA 1
ATOM 3247 C C . ASN A 1 405 ? -25.931 9.972 26.295 1.00 91.00 405 ASN A C 1
ATOM 3249 O O . ASN A 1 405 ? -26.005 10.553 27.379 1.00 91.00 405 ASN A O 1
ATOM 3253 N N . LEU A 1 406 ? -26.438 10.456 25.165 1.00 92.44 406 LEU A N 1
ATOM 3254 C CA . LEU A 1 406 ? -27.176 11.701 24.979 1.00 92.44 406 LEU A CA 1
ATOM 3255 C C . LEU A 1 406 ? -28.648 11.454 24.603 1.00 92.44 406 LEU A C 1
ATOM 3257 O O . LEU A 1 406 ? -29.332 12.384 24.187 1.00 92.44 406 LEU A O 1
ATOM 3261 N N . LYS A 1 407 ? -29.184 10.235 24.779 1.00 90.50 407 LYS A N 1
ATOM 3262 C CA . LYS A 1 407 ? -30.548 9.871 24.340 1.00 90.50 407 LYS A CA 1
ATOM 3263 C C . LYS A 1 407 ? -31.681 10.653 25.018 1.00 90.50 407 LYS A C 1
ATOM 3265 O O . LYS A 1 407 ? -32.825 10.578 24.599 1.00 90.50 407 LYS A O 1
ATOM 3270 N N . LYS A 1 408 ? -31.360 11.441 26.050 1.00 89.00 408 LYS A N 1
ATOM 3271 C CA . LYS A 1 408 ? -32.243 12.437 26.682 1.00 89.00 408 LYS A CA 1
ATOM 3272 C C . LYS A 1 408 ? -32.328 13.783 25.943 1.00 89.00 408 LYS A C 1
ATOM 3274 O O . LYS A 1 408 ? -32.991 14.688 26.438 1.00 89.00 408 LYS A O 1
ATOM 3279 N N . LEU A 1 409 ? -31.680 13.909 24.785 1.00 89.00 409 LEU A N 1
ATOM 3280 C CA . LEU A 1 409 ? -31.768 15.053 23.869 1.00 89.00 409 LEU A CA 1
ATOM 3281 C C . LEU A 1 409 ? -32.499 14.711 22.553 1.00 89.00 409 LEU A C 1
ATOM 3283 O O . LEU A 1 409 ? -32.486 15.530 21.634 1.00 89.00 409 LEU A O 1
ATOM 3287 N N . LEU A 1 410 ? -33.090 13.513 22.454 1.00 90.31 410 LEU A N 1
ATOM 3288 C CA . LEU A 1 410 ? -33.767 12.976 21.269 1.00 90.31 410 LEU A CA 1
ATOM 3289 C C . LEU A 1 410 ? -35.226 12.644 21.633 1.00 90.31 410 LEU A C 1
ATOM 3291 O O . LEU A 1 410 ? -35.441 11.811 22.513 1.00 90.31 410 LEU A O 1
ATOM 3295 N N . GLU A 1 411 ? -36.214 13.267 20.985 1.00 86.06 411 GLU A N 1
ATOM 3296 C CA . GLU A 1 411 ? -37.637 13.091 21.323 1.00 86.06 411 GLU A CA 1
ATOM 3297 C C . GLU A 1 411 ? -38.524 13.140 20.055 1.00 86.06 411 GLU A C 1
ATOM 3299 O O . GLU A 1 411 ? -39.010 14.204 19.684 1.00 86.06 411 GLU A O 1
ATOM 3304 N N . PRO A 1 412 ? -38.742 12.014 19.348 1.00 89.56 412 PRO A N 1
ATOM 3305 C CA . PRO A 1 412 ? -38.555 10.642 19.807 1.00 89.56 412 PRO A CA 1
ATOM 3306 C C . PRO A 1 412 ? -37.100 10.157 19.758 1.00 89.56 412 PRO A C 1
ATOM 3308 O O . PRO A 1 412 ? -36.303 10.536 18.901 1.00 89.56 412 PRO A O 1
ATOM 3311 N N . CYS A 1 413 ? -36.773 9.225 20.650 1.00 90.75 413 CYS A N 1
ATOM 3312 C CA . CYS A 1 413 ? -35.452 8.607 20.759 1.00 90.75 413 CYS A CA 1
ATOM 3313 C C . CYS A 1 413 ? -35.134 7.686 19.557 1.00 90.75 413 CYS A C 1
ATOM 3315 O O . CYS A 1 413 ? -35.294 6.468 19.634 1.00 90.75 413 CYS A O 1
ATOM 3317 N N . THR A 1 414 ? -34.682 8.276 18.445 1.00 94.69 414 THR A N 1
ATOM 3318 C CA . THR A 1 414 ? -34.473 7.628 17.134 1.00 94.69 414 THR A CA 1
ATOM 3319 C C . THR A 1 414 ? -33.066 7.870 16.572 1.00 94.69 414 THR A C 1
ATOM 3321 O O . THR A 1 414 ? -32.321 8.729 17.047 1.00 94.69 414 THR A O 1
ATOM 3324 N N . PHE A 1 415 ? -32.680 7.121 15.536 1.00 94.31 415 PHE A N 1
ATOM 3325 C CA . PHE A 1 415 ? -31.386 7.295 14.861 1.00 94.31 415 PHE A CA 1
ATOM 3326 C C . PHE A 1 415 ? -31.336 8.504 13.914 1.00 94.31 415 PHE A C 1
ATOM 3328 O O . PHE A 1 415 ? -30.262 8.915 13.456 1.00 94.31 415 PHE A O 1
ATOM 3335 N N . GLU A 1 416 ? -32.513 9.034 13.622 1.00 94.25 416 GLU A N 1
ATOM 3336 C CA . GLU A 1 416 ? -32.800 10.165 12.764 1.00 94.25 416 GLU A CA 1
ATOM 3337 C C . GLU A 1 416 ? -32.648 11.445 13.604 1.00 94.25 416 GLU A C 1
ATOM 3339 O O . GLU A 1 416 ? -31.903 12.342 13.216 1.00 94.25 416 GLU A O 1
ATOM 3344 N N . GLU A 1 417 ? -33.149 11.447 14.845 1.00 93.69 417 GLU A N 1
ATOM 3345 C CA . GLU A 1 417 ? -32.769 12.445 15.855 1.00 93.69 417 GLU A CA 1
ATOM 3346 C C . GLU A 1 417 ? -31.277 12.356 16.241 1.00 93.69 417 GLU A C 1
ATOM 3348 O O . GLU A 1 417 ? -30.615 13.383 16.391 1.00 93.69 417 GLU A O 1
ATOM 3353 N N . GLU A 1 418 ? -30.674 11.157 16.313 1.00 95.00 418 GLU A N 1
ATOM 3354 C CA . GLU A 1 418 ? -29.209 11.024 16.468 1.00 95.00 418 GLU A CA 1
ATOM 3355 C C . GLU A 1 418 ? -28.445 11.677 15.295 1.00 95.00 418 GLU A C 1
ATOM 3357 O O . GLU A 1 418 ? -27.322 12.155 15.473 1.00 95.00 418 GLU A O 1
ATOM 3362 N N . LEU A 1 419 ? -29.028 11.714 14.090 1.00 93.75 419 LEU A N 1
ATOM 3363 C CA . LEU A 1 419 ? -28.445 12.403 12.936 1.00 93.75 419 LEU A CA 1
ATOM 3364 C C . LEU A 1 419 ? -28.643 13.923 13.014 1.00 93.75 419 LEU A C 1
ATOM 3366 O O . LEU A 1 419 ? -27.716 14.655 12.681 1.00 93.75 419 LEU A O 1
ATOM 3370 N N . ILE A 1 420 ? -29.794 14.402 13.493 1.00 93.69 420 ILE A N 1
ATOM 3371 C CA . ILE A 1 420 ? -30.060 15.835 13.709 1.00 93.69 420 ILE A CA 1
ATOM 3372 C C . ILE A 1 420 ? -29.123 16.404 14.785 1.00 93.69 420 ILE A C 1
ATOM 3374 O O . ILE A 1 420 ? -28.464 17.416 14.549 1.00 93.69 420 ILE A O 1
ATOM 3378 N N . LEU A 1 421 ? -28.964 15.714 15.919 1.00 95.19 421 LEU A N 1
ATOM 3379 C CA . LEU A 1 421 ? -28.011 16.106 16.963 1.00 95.19 421 LEU A CA 1
ATOM 3380 C C . LEU A 1 421 ? -26.555 16.076 16.457 1.00 95.19 421 LEU A C 1
ATOM 3382 O O . LEU A 1 421 ? -25.766 16.956 16.795 1.00 95.19 421 LEU A O 1
ATOM 3386 N N . HIS A 1 422 ? -26.195 15.109 15.604 1.00 95.06 422 HIS A N 1
ATOM 3387 C CA . HIS A 1 422 ? -24.882 15.101 14.945 1.00 95.06 422 HIS A CA 1
ATOM 3388 C C . HIS A 1 422 ? -24.697 16.286 13.993 1.00 95.06 422 HIS A C 1
ATOM 3390 O O . HIS A 1 422 ? -23.647 16.920 14.035 1.00 95.06 422 HIS A O 1
ATOM 3396 N N . ARG A 1 423 ? -25.713 16.623 13.183 1.00 94.75 423 ARG A N 1
ATOM 3397 C CA . ARG A 1 423 ? -25.692 17.799 12.297 1.00 94.75 423 ARG A CA 1
ATOM 3398 C C . ARG A 1 423 ? -25.458 19.084 13.107 1.00 94.75 423 ARG A C 1
ATOM 3400 O O . ARG A 1 423 ? -24.512 19.790 12.781 1.00 94.75 423 ARG A O 1
ATOM 3407 N N . ARG A 1 424 ? -26.132 19.287 14.251 1.00 95.25 424 ARG A N 1
ATOM 3408 C CA . ARG A 1 424 ? -25.838 20.433 15.143 1.00 95.25 424 ARG A CA 1
ATOM 3409 C C . ARG A 1 424 ? -24.401 20.465 15.659 1.00 95.25 424 ARG A C 1
ATOM 3411 O O . ARG A 1 424 ? -23.812 21.539 15.729 1.00 95.25 424 ARG A O 1
ATOM 3418 N N . PHE A 1 425 ? -23.793 19.325 16.002 1.00 96.94 425 PHE A N 1
ATOM 3419 C CA . PHE A 1 425 ? -22.365 19.328 16.348 1.00 96.94 425 PHE A CA 1
ATOM 3420 C C . PHE A 1 425 ? -21.503 19.794 15.156 1.00 96.94 425 PHE A C 1
ATOM 3422 O O . PHE A 1 425 ? -20.593 20.598 15.358 1.00 96.94 425 PHE A O 1
ATOM 3429 N N . LEU A 1 426 ? -21.817 19.383 13.919 1.00 95.25 426 LEU A N 1
ATOM 3430 C CA . LEU A 1 426 ? -21.130 19.864 12.710 1.00 95.25 426 LEU A CA 1
ATOM 3431 C C . LEU A 1 426 ? -21.350 21.365 12.450 1.00 95.25 426 LEU A C 1
ATOM 3433 O O . LEU A 1 426 ? -20.398 22.043 12.058 1.00 95.25 426 LEU A O 1
ATOM 3437 N N . ASP A 1 427 ? -22.551 21.887 12.710 1.00 95.69 427 ASP A N 1
ATOM 3438 C CA . ASP A 1 427 ? -22.875 23.318 12.611 1.00 95.69 427 ASP A CA 1
ATOM 3439 C C . ASP A 1 427 ? -22.052 24.138 13.624 1.00 95.69 427 ASP A C 1
ATOM 3441 O O . ASP A 1 427 ? -21.427 25.138 13.266 1.00 95.69 427 ASP A O 1
ATOM 3445 N N . HIS A 1 428 ? -21.903 23.622 14.852 1.00 96.62 428 HIS A N 1
ATOM 3446 C CA . HIS A 1 428 ? -20.962 24.103 15.881 1.00 96.62 428 HIS A CA 1
ATOM 3447 C C . HIS A 1 428 ? -19.496 23.711 15.615 1.00 96.62 428 HIS A C 1
ATOM 3449 O O . HIS A 1 428 ? -18.639 23.807 16.498 1.00 96.62 428 HIS A O 1
ATOM 3455 N N . LYS A 1 429 ? -19.166 23.282 14.389 1.00 96.62 429 LYS A N 1
ATOM 3456 C CA . LYS A 1 429 ? -17.800 22.986 13.926 1.00 96.62 429 LYS A CA 1
ATOM 3457 C C . LYS A 1 429 ? -17.079 21.954 14.807 1.00 96.62 429 LYS A C 1
ATOM 3459 O O . LYS A 1 429 ? -15.869 22.045 15.036 1.00 96.62 429 LYS A O 1
ATOM 3464 N N . LEU A 1 430 ? -17.816 20.955 15.287 1.00 96.88 430 LEU A N 1
ATOM 3465 C CA . LEU A 1 430 ? -17.353 19.864 16.138 1.00 96.88 430 LEU A CA 1
ATOM 3466 C C . LEU A 1 430 ? -17.755 18.506 15.545 1.00 96.88 430 LEU A C 1
ATOM 3468 O O . LEU A 1 430 ? -18.927 18.190 15.394 1.00 96.88 430 LEU A O 1
ATOM 3472 N N . ILE A 1 431 ? -16.777 17.647 15.271 1.00 95.38 431 ILE A N 1
ATOM 3473 C CA . ILE A 1 431 ? -17.034 16.273 14.826 1.00 95.38 431 ILE A CA 1
ATOM 3474 C C . ILE A 1 431 ? -16.910 15.335 16.026 1.00 95.38 431 ILE A C 1
ATOM 3476 O O . ILE A 1 431 ? -15.825 15.213 16.603 1.00 95.38 431 ILE A O 1
ATOM 3480 N N . LEU A 1 432 ? -18.003 14.641 16.347 1.00 94.19 432 LEU A N 1
ATOM 3481 C CA . LEU A 1 432 ? -18.041 13.423 17.167 1.00 94.19 432 LEU A CA 1
ATOM 3482 C C . LEU A 1 432 ? -18.236 12.195 16.257 1.00 94.19 432 LEU A C 1
ATOM 3484 O O . LEU A 1 432 ? -18.298 12.329 15.038 1.00 94.19 432 LEU A O 1
ATOM 3488 N N . ALA A 1 433 ? -18.326 10.986 16.818 1.00 92.25 433 ALA A N 1
ATOM 3489 C CA . ALA A 1 433 ? -18.725 9.800 16.051 1.00 92.25 433 ALA A CA 1
ATOM 3490 C C . ALA A 1 433 ? -19.974 9.141 16.660 1.00 92.25 433 ALA A C 1
ATOM 3492 O O . ALA A 1 433 ? -20.009 8.903 17.866 1.00 92.25 433 ALA A O 1
ATOM 3493 N N . ARG A 1 434 ? -20.991 8.864 15.834 1.00 92.94 434 ARG A N 1
ATOM 3494 C CA . ARG A 1 434 ? -22.338 8.441 16.266 1.00 92.94 434 ARG A CA 1
ATOM 3495 C C . ARG A 1 434 ? -22.435 6.965 16.666 1.00 92.94 434 ARG A C 1
ATOM 3497 O O . ARG A 1 434 ? -21.675 6.140 16.164 1.00 92.94 434 ARG A O 1
ATOM 3504 N N . GLY A 1 435 ? -23.432 6.625 17.480 1.00 90.75 435 GLY A N 1
ATOM 3505 C CA . GLY A 1 435 ? -23.771 5.272 17.932 1.00 90.75 435 GLY A CA 1
ATOM 3506 C C . GLY A 1 435 ? -24.018 4.307 16.776 1.00 90.75 435 GLY A C 1
ATOM 3507 O O . GLY A 1 435 ? -23.369 3.257 16.699 1.00 90.75 435 GLY A O 1
ATOM 3508 N N . LYS A 1 436 ? -24.852 4.727 15.813 1.00 90.31 436 LYS A N 1
ATOM 3509 C CA . LYS A 1 436 ? -25.168 3.976 14.581 1.00 90.31 436 LYS A CA 1
ATOM 3510 C C . LYS A 1 436 ? -23.913 3.539 13.813 1.00 90.31 436 LYS A C 1
ATOM 3512 O O . LYS A 1 436 ? -23.873 2.444 13.262 1.00 90.31 436 LYS A O 1
ATOM 3517 N N . SER A 1 437 ? -22.850 4.351 13.825 1.00 88.00 437 SER A N 1
ATOM 3518 C CA . SER A 1 437 ? -21.589 4.053 13.130 1.00 88.00 437 SER A CA 1
ATOM 3519 C C . SER A 1 437 ? -20.758 2.931 13.770 1.00 88.00 437 SER A C 1
ATOM 3521 O O . SER A 1 437 ? -19.842 2.438 13.120 1.00 88.00 437 SER A O 1
ATOM 3523 N N . TYR A 1 438 ? -21.045 2.514 15.009 1.00 89.25 438 TYR A N 1
ATOM 3524 C CA . TYR A 1 438 ? -20.340 1.418 15.704 1.00 89.25 438 TYR A CA 1
ATOM 3525 C C . TYR A 1 438 ? -21.192 0.144 15.808 1.00 89.25 438 TYR A C 1
ATOM 3527 O O . TYR A 1 438 ? -20.890 -0.737 16.614 1.00 89.25 438 TYR A O 1
ATOM 3535 N N . MET A 1 439 ? -22.256 0.044 15.000 1.00 89.00 439 MET A N 1
ATOM 3536 C CA . MET A 1 439 ? -23.244 -1.043 15.030 1.00 89.00 439 MET A CA 1
ATOM 3537 C C . MET A 1 439 ? -23.912 -1.217 16.404 1.00 89.00 439 MET A C 1
ATOM 3539 O O . MET A 1 439 ? -24.186 -2.338 16.829 1.00 89.00 439 MET A O 1
ATOM 3543 N N . PHE A 1 440 ? -24.146 -0.114 17.121 1.00 88.56 440 PHE A N 1
ATOM 3544 C CA . PHE A 1 440 ? -24.908 -0.131 18.369 1.00 88.56 440 PHE A CA 1
ATOM 3545 C C . PHE A 1 440 ? -26.408 0.021 18.081 1.00 88.56 440 PHE A C 1
ATOM 3547 O O . PHE A 1 440 ? -26.781 0.839 17.245 1.00 88.56 440 PHE A O 1
ATOM 3554 N N . GLU A 1 441 ? -27.252 -0.769 18.750 1.00 87.69 441 GLU A N 1
ATOM 3555 C CA . GLU A 1 441 ? -28.699 -0.833 18.469 1.00 87.69 441 GLU A CA 1
ATOM 3556 C C . GLU A 1 441 ? -29.510 0.274 19.163 1.00 87.69 441 GLU A C 1
ATOM 3558 O O . GLU A 1 441 ? -30.570 0.655 18.670 1.00 87.69 441 GLU A O 1
ATOM 3563 N N . GLU A 1 442 ? -29.021 0.830 20.278 1.00 88.44 442 GLU A N 1
ATOM 3564 C CA . GLU A 1 442 ? -29.652 1.996 20.907 1.00 88.44 442 GLU A CA 1
ATOM 3565 C C . GLU A 1 442 ? -29.221 3.308 20.219 1.00 88.44 442 GLU A C 1
ATOM 3567 O O . GLU A 1 442 ? -28.015 3.572 20.140 1.00 88.44 442 GLU A O 1
ATOM 3572 N N . PRO A 1 443 ? -30.160 4.191 19.834 1.00 91.88 443 PRO A N 1
ATOM 3573 C CA . PRO A 1 443 ? -29.839 5.552 19.418 1.00 91.88 443 PRO A CA 1
ATOM 3574 C C . PRO A 1 443 ? -29.458 6.466 20.593 1.00 91.88 443 PRO A C 1
ATOM 3576 O O . PRO A 1 443 ? -29.802 6.233 21.757 1.00 91.88 443 PRO A O 1
ATOM 3579 N N . GLY A 1 444 ? -28.767 7.556 20.263 1.00 91.25 444 GLY A N 1
ATOM 3580 C CA . GLY A 1 444 ? -28.338 8.598 21.193 1.00 91.25 444 GLY A CA 1
ATOM 3581 C C . GLY A 1 444 ? -27.005 8.317 21.875 1.00 91.25 444 GLY A C 1
ATOM 3582 O O . GLY A 1 444 ? -26.692 8.962 22.873 1.00 91.25 444 GLY A O 1
ATOM 3583 N N . TRP A 1 445 ? -26.208 7.386 21.357 1.00 92.12 445 TRP A N 1
ATOM 3584 C CA . TRP A 1 445 ? -24.846 7.143 21.833 1.00 92.12 445 TRP A CA 1
ATOM 3585 C C . TRP A 1 445 ? -23.824 7.863 20.947 1.00 92.12 445 TRP A C 1
ATOM 3587 O O . TRP A 1 445 ? -24.019 7.991 19.744 1.00 92.12 445 TRP A O 1
ATOM 3597 N N . PHE A 1 446 ? -22.724 8.346 21.525 1.00 94.06 446 PHE A N 1
ATOM 3598 C CA . PHE A 1 446 ? -21.641 9.006 20.788 1.00 94.06 446 PHE A CA 1
ATOM 3599 C C . PHE A 1 446 ? -20.270 8.656 21.383 1.00 94.06 446 PHE A C 1
ATOM 3601 O O . PHE A 1 446 ? -20.124 8.478 22.593 1.00 94.06 446 PHE A O 1
ATOM 3608 N N . ARG A 1 447 ? -19.231 8.633 20.542 1.00 93.31 447 ARG A N 1
ATOM 3609 C CA . ARG A 1 447 ? -17.826 8.634 20.970 1.00 93.31 447 ARG A CA 1
ATOM 3610 C C . ARG A 1 447 ? -17.262 10.047 20.938 1.00 93.31 447 ARG A C 1
ATOM 3612 O O . ARG A 1 447 ? -17.290 10.702 19.896 1.00 93.31 447 ARG A O 1
ATOM 3619 N N . LEU A 1 448 ? -16.646 10.442 22.048 1.00 94.19 448 LEU A N 1
ATOM 3620 C CA . LEU A 1 448 ? -15.870 11.671 22.186 1.00 94.19 448 LEU A CA 1
ATOM 3621 C C . LEU A 1 448 ? -14.419 11.296 22.531 1.00 94.19 448 LEU A C 1
ATOM 3623 O O . LEU A 1 448 ? -14.149 10.725 23.588 1.00 94.19 448 LEU A O 1
ATOM 3627 N N . MET A 1 449 ? -13.477 11.552 21.621 1.00 94.19 449 MET A N 1
ATOM 3628 C CA . MET A 1 449 ? -12.040 11.374 21.865 1.00 94.19 449 MET A CA 1
ATOM 3629 C C . MET A 1 449 ? -11.532 12.477 22.803 1.00 94.19 449 MET A C 1
ATOM 3631 O O . MET A 1 449 ? -11.719 13.655 22.521 1.00 94.19 449 MET A O 1
ATOM 3635 N N . PHE A 1 450 ? -10.909 12.100 23.923 1.00 94.81 450 PHE A N 1
ATOM 3636 C CA . PHE A 1 450 ? -10.370 13.050 24.908 1.00 94.81 450 PHE A CA 1
ATOM 3637 C C . PHE A 1 450 ? -8.848 13.222 24.799 1.00 94.81 450 PHE A C 1
ATOM 3639 O O . PHE A 1 450 ? -8.295 14.134 25.405 1.00 94.81 450 PHE A O 1
ATOM 3646 N N . ALA A 1 451 ? -8.153 12.378 24.031 1.00 94.81 451 ALA A N 1
ATOM 3647 C CA . ALA A 1 451 ? -6.706 12.440 23.814 1.00 94.81 451 ALA A CA 1
ATOM 3648 C C . ALA A 1 451 ? -6.257 13.579 22.861 1.00 94.81 451 ALA A C 1
ATOM 3650 O O . ALA A 1 451 ? -5.428 13.375 21.974 1.00 94.81 451 ALA A O 1
ATOM 3651 N N . GLU A 1 452 ? -6.792 14.787 23.053 1.00 93.94 452 GLU A N 1
ATOM 3652 C CA . GLU A 1 452 ? -6.540 16.001 22.263 1.00 93.94 452 GLU A CA 1
ATOM 3653 C C . GLU A 1 452 ? -5.844 17.080 23.118 1.00 93.94 452 GLU A C 1
ATOM 3655 O O . GLU A 1 452 ? -5.949 17.092 24.345 1.00 93.94 452 GLU A O 1
ATOM 3660 N N . ASN A 1 453 ? -5.109 17.996 22.480 1.00 91.56 453 ASN A N 1
ATOM 3661 C CA . ASN A 1 453 ? -4.409 19.097 23.145 1.00 91.56 453 ASN A CA 1
ATOM 3662 C C . ASN A 1 453 ? -5.352 19.890 24.084 1.00 91.56 453 ASN A C 1
ATOM 3664 O O . ASN A 1 453 ? -6.427 20.291 23.634 1.00 91.56 453 ASN A O 1
ATOM 3668 N N . PRO A 1 454 ? -4.953 20.226 25.329 1.00 93.44 454 PRO A N 1
ATOM 3669 C CA . PRO A 1 454 ? -5.844 20.854 26.310 1.00 93.44 454 PRO A CA 1
ATOM 3670 C C . PRO A 1 454 ? -6.556 22.145 25.874 1.00 93.44 454 PRO A C 1
ATOM 3672 O O . PRO A 1 454 ? -7.638 22.423 26.381 1.00 93.44 454 PRO A O 1
ATOM 3675 N N . HIS A 1 455 ? -5.997 22.942 24.954 1.00 92.69 455 HIS A N 1
ATOM 3676 C CA . HIS A 1 455 ? -6.690 24.127 24.424 1.00 92.69 455 HIS A CA 1
ATOM 3677 C C . HIS A 1 455 ? -7.752 23.750 23.385 1.00 92.69 455 HIS A C 1
ATOM 3679 O O . HIS A 1 455 ? -8.878 24.230 23.473 1.00 92.69 455 HIS A O 1
ATOM 3685 N N . ARG A 1 456 ? -7.419 22.843 22.456 1.00 94.12 456 ARG A N 1
ATOM 3686 C CA . ARG A 1 456 ? -8.361 22.292 21.463 1.00 94.12 456 ARG A CA 1
ATOM 3687 C C . ARG A 1 456 ? -9.494 21.512 22.141 1.00 94.12 456 ARG A C 1
ATOM 3689 O O . ARG A 1 456 ? -10.630 21.578 21.693 1.00 94.12 456 ARG A O 1
ATOM 3696 N N . LEU A 1 457 ? -9.188 20.807 23.231 1.00 95.88 457 LEU A N 1
ATOM 3697 C CA . LEU A 1 457 ? -10.147 20.027 24.011 1.00 95.88 457 LEU A CA 1
ATOM 3698 C C . LEU A 1 457 ? -11.110 20.911 24.820 1.00 95.88 457 LEU A C 1
ATOM 3700 O O . LEU A 1 457 ? -12.288 20.582 24.889 1.00 95.88 457 LEU A O 1
ATOM 3704 N N . ARG A 1 458 ? -10.647 22.040 25.384 1.00 96.12 458 ARG A N 1
ATOM 3705 C CA . ARG A 1 458 ? -11.533 23.044 26.010 1.00 96.12 458 ARG A CA 1
ATOM 3706 C C . ARG A 1 458 ? -12.516 23.624 24.995 1.00 96.12 458 ARG A C 1
ATOM 3708 O O . ARG A 1 458 ? -13.716 23.456 25.155 1.00 96.12 458 ARG A O 1
ATOM 3715 N N . GLU A 1 459 ? -11.991 24.185 23.907 1.00 96.81 459 GLU A N 1
ATOM 3716 C CA . GLU A 1 459 ? -12.782 24.748 22.805 1.00 96.81 459 GLU A CA 1
ATOM 3717 C C . GLU A 1 459 ? -13.820 23.743 22.263 1.00 96.81 459 GLU A C 1
ATOM 3719 O O . GLU A 1 459 ? -14.981 24.087 22.053 1.00 96.81 459 GLU A O 1
ATOM 3724 N N . ALA A 1 460 ? -13.435 22.472 22.102 1.00 96.94 460 ALA A N 1
ATOM 3725 C CA . ALA A 1 460 ? -14.349 21.414 21.679 1.00 96.94 460 ALA A CA 1
ATOM 3726 C C . ALA A 1 460 ? -15.444 21.107 22.718 1.00 96.94 460 ALA A C 1
ATOM 3728 O O . ALA A 1 460 ? -16.586 20.873 22.334 1.00 96.94 460 ALA A O 1
ATOM 3729 N N . MET A 1 461 ? -15.126 21.117 24.018 1.00 97.38 461 MET A N 1
ATOM 3730 C CA . MET A 1 461 ? -16.116 20.906 25.083 1.00 97.38 461 MET A CA 1
ATOM 3731 C C . MET A 1 461 ? -17.068 22.096 25.266 1.00 97.38 461 MET A C 1
ATOM 3733 O O . MET A 1 461 ? -18.206 21.895 25.689 1.00 97.38 461 MET A O 1
ATOM 3737 N N . ASP A 1 462 ? -16.643 23.313 24.931 1.00 96.75 462 ASP A N 1
ATOM 3738 C CA . ASP A 1 462 ? -17.504 24.494 24.998 1.00 96.75 462 ASP A CA 1
ATOM 3739 C C . ASP A 1 462 ? -18.430 24.590 23.770 1.00 96.75 462 ASP A C 1
ATOM 3741 O O . ASP A 1 462 ? -19.624 24.835 23.937 1.00 96.75 462 ASP A O 1
ATOM 3745 N N . ARG A 1 463 ? -17.960 24.225 22.565 1.00 97.50 463 ARG A N 1
ATOM 3746 C CA . ARG A 1 463 ? -18.827 23.985 21.385 1.00 97.50 463 ARG A CA 1
ATOM 3747 C C . ARG A 1 463 ? -19.821 22.845 21.609 1.00 97.50 463 ARG A C 1
ATOM 3749 O O . ARG A 1 463 ? -20.981 22.935 21.224 1.00 97.50 463 ARG A O 1
ATOM 3756 N N . PHE A 1 464 ? -19.388 21.777 22.281 1.00 97.25 464 PHE A N 1
ATOM 3757 C CA . PHE A 1 464 ? -20.263 20.676 22.692 1.00 97.25 464 PHE A CA 1
ATOM 3758 C C . PHE A 1 464 ? -21.381 21.155 23.632 1.00 97.25 464 PHE A C 1
ATOM 3760 O O . PHE A 1 464 ? -22.529 20.743 23.477 1.00 97.25 464 PHE A O 1
ATOM 3767 N N . ALA A 1 465 ? -21.071 22.055 24.572 1.00 96.06 465 ALA A N 1
ATOM 3768 C CA . ALA A 1 465 ? -22.069 22.666 25.446 1.00 96.06 465 ALA A CA 1
ATOM 3769 C C . ALA A 1 465 ? -23.049 23.568 24.672 1.00 96.06 465 ALA A C 1
ATOM 3771 O O . ALA A 1 465 ? -24.252 23.480 24.906 1.00 96.06 465 ALA A O 1
ATOM 3772 N N . GLN A 1 466 ? -22.555 24.374 23.724 1.00 96.06 466 GLN A N 1
ATOM 3773 C CA . GLN A 1 466 ? -23.371 25.253 22.872 1.00 96.06 466 GLN A CA 1
ATOM 3774 C C . GLN A 1 466 ? -24.351 24.459 21.989 1.00 96.06 466 GLN A C 1
ATOM 3776 O O . GLN A 1 466 ? -25.544 24.751 21.985 1.00 96.06 466 GLN A O 1
ATOM 3781 N N . ALA A 1 467 ? -23.888 23.397 21.321 1.00 95.62 467 ALA A N 1
ATOM 3782 C CA . ALA A 1 467 ? -24.742 22.525 20.510 1.00 95.62 467 ALA A CA 1
ATOM 3783 C C . ALA A 1 467 ? -25.819 21.791 21.339 1.00 95.62 467 ALA A C 1
ATOM 3785 O O . ALA A 1 467 ? -26.942 21.588 20.870 1.00 95.62 467 ALA A O 1
ATOM 3786 N N . ILE A 1 468 ? -25.505 21.414 22.587 1.00 93.75 468 ILE A N 1
ATOM 3787 C CA . ILE A 1 468 ? -26.493 20.857 23.526 1.00 93.75 468 ILE A CA 1
ATOM 3788 C C . ILE A 1 468 ? -27.511 21.923 23.941 1.00 93.75 468 ILE A C 1
ATOM 3790 O O . ILE A 1 468 ? -28.707 21.636 23.959 1.00 93.75 468 ILE A O 1
ATOM 3794 N N . GLU A 1 469 ? -27.069 23.140 24.260 1.00 92.38 469 GLU A N 1
ATOM 3795 C CA . GLU A 1 469 ? -27.967 24.239 24.619 1.00 92.38 469 GLU A CA 1
ATOM 3796 C C . GLU A 1 469 ? -28.947 24.561 23.483 1.00 92.38 469 GLU A C 1
ATOM 3798 O O . GLU A 1 469 ? -30.152 24.624 23.726 1.00 92.38 469 GLU A O 1
ATOM 3803 N N . GLU A 1 470 ? -28.460 24.650 22.245 1.00 92.00 470 GLU A N 1
ATOM 3804 C CA . GLU A 1 470 ? -29.282 24.882 21.054 1.00 92.00 470 GLU A CA 1
ATOM 3805 C C . GLU A 1 470 ? -30.313 23.762 20.824 1.00 92.00 470 GLU A C 1
ATOM 3807 O O . GLU A 1 470 ? -31.500 24.048 20.665 1.00 92.00 470 GLU A O 1
ATOM 3812 N N . GLN A 1 471 ? -29.913 22.482 20.899 1.00 90.38 471 GLN A N 1
ATOM 3813 C CA . GLN A 1 471 ? -30.857 21.355 20.808 1.00 90.38 471 GLN A CA 1
ATOM 3814 C C . GLN A 1 471 ? -31.950 21.457 21.888 1.00 90.38 471 GLN A C 1
ATOM 3816 O O . GLN A 1 471 ? -33.119 21.178 21.619 1.00 90.38 471 GLN A O 1
ATOM 3821 N N . LYS A 1 472 ? -31.613 21.893 23.111 1.00 84.62 472 LYS A N 1
ATOM 3822 C CA . LYS A 1 472 ? -32.598 22.072 24.193 1.00 84.62 472 LYS A CA 1
ATOM 3823 C C . LYS A 1 472 ? -33.462 23.330 24.042 1.00 84.62 472 LYS A C 1
ATOM 3825 O O . LYS A 1 472 ? -34.582 23.331 24.553 1.00 84.62 472 LYS A O 1
ATOM 3830 N N . GLN A 1 473 ? -32.986 24.377 23.369 1.00 84.88 473 GLN A N 1
ATOM 3831 C CA . GLN A 1 473 ? -33.807 25.533 22.990 1.00 84.88 473 GLN A CA 1
ATOM 3832 C C . GLN A 1 473 ? -34.821 25.129 21.913 1.00 84.88 473 GLN A C 1
ATOM 3834 O O . GLN A 1 473 ? -36.019 25.318 22.115 1.00 84.88 473 GLN A O 1
ATOM 3839 N N . HIS A 1 474 ? -34.373 24.431 20.869 1.00 83.00 474 HIS A N 1
ATOM 3840 C CA . HIS A 1 474 ? -35.231 23.933 19.794 1.00 83.00 474 HIS A CA 1
ATOM 3841 C C . HIS A 1 474 ? -36.381 23.042 20.297 1.00 83.00 474 HIS A C 1
ATOM 3843 O O . HIS A 1 474 ? -37.525 23.211 19.881 1.00 83.00 474 HIS A O 1
ATOM 3849 N N . TRP A 1 475 ? -36.121 22.140 21.254 1.00 76.19 475 TRP A N 1
ATOM 3850 C CA . TRP A 1 475 ? -37.186 21.334 21.870 1.00 76.19 475 TRP A CA 1
ATOM 3851 C C . TRP A 1 475 ? -38.220 22.165 22.641 1.00 76.19 475 TRP A C 1
ATOM 3853 O O . TRP A 1 475 ? -39.401 21.822 22.635 1.00 76.19 475 TRP A O 1
ATOM 3863 N N . ARG A 1 476 ? -37.814 23.266 23.289 1.00 79.25 476 ARG A N 1
ATOM 3864 C CA . ARG A 1 476 ? -38.755 24.179 23.965 1.00 79.25 476 ARG A CA 1
ATOM 3865 C C . ARG A 1 476 ? -39.636 24.908 22.955 1.00 79.25 476 ARG A C 1
ATOM 3867 O O . ARG A 1 476 ? -40.833 25.030 23.190 1.00 79.25 476 ARG A O 1
ATOM 3874 N N . GLU A 1 477 ? -39.057 25.352 21.843 1.00 79.19 477 GLU A N 1
ATOM 3875 C CA . GLU A 1 477 ? -39.775 26.018 20.751 1.00 79.19 477 GLU A CA 1
ATOM 3876 C C . GLU A 1 477 ? -40.785 25.070 20.094 1.00 79.19 477 GLU A C 1
ATOM 3878 O O . GLU A 1 477 ? -41.967 25.399 20.036 1.00 79.19 477 GLU A O 1
ATOM 3883 N N . GLN A 1 478 ? -40.377 23.847 19.727 1.00 72.88 478 GLN A N 1
ATOM 3884 C CA . GLN A 1 478 ? -41.304 22.841 19.195 1.00 72.88 478 GLN A CA 1
ATOM 3885 C C . GLN A 1 478 ? -42.441 22.505 20.177 1.00 72.88 478 GLN A C 1
ATOM 3887 O O . GLN A 1 478 ? -43.596 22.399 19.767 1.00 72.88 478 GLN A O 1
ATOM 3892 N N . MET A 1 479 ? -42.155 22.364 21.478 1.00 67.88 479 MET A N 1
ATOM 3893 C CA . MET A 1 479 ? -43.201 22.117 22.480 1.00 67.88 479 MET A CA 1
ATOM 3894 C C . MET A 1 479 ? -44.173 23.298 22.621 1.00 67.88 479 MET A C 1
ATOM 3896 O O . MET A 1 479 ? -45.370 23.072 22.807 1.00 67.88 479 MET A O 1
ATOM 3900 N N . LEU A 1 480 ? -43.692 24.540 22.499 1.00 71.62 480 LEU A N 1
ATOM 3901 C CA . LEU A 1 480 ? -44.536 25.739 22.485 1.00 71.62 480 LEU A CA 1
ATOM 3902 C C . LEU A 1 480 ? -45.400 25.816 21.220 1.00 71.62 480 LEU A C 1
ATOM 3904 O O . LEU A 1 480 ? -46.588 26.118 21.327 1.00 71.62 480 LEU A O 1
ATOM 3908 N N . ASP A 1 481 ? -44.860 25.485 20.046 1.00 68.19 481 ASP A N 1
ATOM 3909 C CA . ASP A 1 481 ? -45.630 25.441 18.798 1.00 68.19 481 ASP A CA 1
ATOM 3910 C C . ASP A 1 481 ? -46.694 24.335 18.816 1.00 68.19 481 ASP A C 1
ATOM 3912 O O . ASP A 1 481 ? -47.839 24.582 18.437 1.00 68.19 481 ASP A O 1
ATOM 3916 N N . VAL A 1 482 ? -46.378 23.144 19.338 1.00 66.69 482 VAL A N 1
ATOM 3917 C CA . VAL A 1 482 ? -47.361 22.061 19.524 1.00 66.69 482 VAL A CA 1
ATOM 3918 C C . VAL A 1 482 ? -48.446 22.461 20.532 1.00 66.69 482 VAL A C 1
ATOM 3920 O O . VAL A 1 482 ? -49.626 22.219 20.277 1.00 66.69 482 VAL A O 1
ATOM 3923 N N . GLN A 1 483 ? -48.100 23.137 21.634 1.00 60.75 483 GLN A N 1
ATOM 3924 C CA . GLN A 1 483 ? -49.095 23.693 22.562 1.00 60.75 483 GLN A CA 1
ATOM 3925 C C . GLN A 1 483 ? -49.965 24.775 21.901 1.00 60.75 483 GLN A C 1
ATOM 3927 O O . GLN A 1 483 ? -51.183 24.769 22.083 1.00 60.75 483 GLN A O 1
ATOM 3932 N N . CYS A 1 484 ? -49.382 25.660 21.090 1.00 61.62 484 CYS A N 1
ATOM 3933 C CA . CYS A 1 484 ? -50.117 26.650 20.301 1.00 61.62 484 CYS A CA 1
ATOM 3934 C C . CYS A 1 484 ? -51.040 26.002 19.257 1.00 61.62 484 CYS A C 1
ATOM 3936 O O . CYS A 1 484 ? -52.137 26.510 19.021 1.00 61.62 484 CYS A O 1
ATOM 3938 N N . LEU A 1 485 ? -50.642 24.879 18.651 1.00 57.50 485 LEU A N 1
ATOM 3939 C CA . LEU A 1 485 ? -51.480 24.124 17.718 1.00 57.50 485 LEU A CA 1
ATOM 3940 C C . LEU A 1 485 ? -52.659 23.461 18.442 1.00 57.50 485 LEU A C 1
ATOM 3942 O O . LEU A 1 485 ? -53.802 23.608 18.016 1.00 57.50 485 LEU A O 1
ATOM 3946 N N . LEU A 1 486 ? -52.406 22.805 19.579 1.00 55.53 486 LEU A N 1
ATOM 3947 C CA . LEU A 1 486 ? -53.443 22.179 20.408 1.00 55.53 486 LEU A CA 1
ATOM 3948 C C . LEU A 1 486 ? -54.451 23.212 20.942 1.00 55.53 486 LEU A C 1
ATOM 3950 O O . LEU A 1 486 ? -55.658 22.984 20.867 1.00 55.53 486 LEU A O 1
ATOM 3954 N N . MET A 1 487 ? -53.985 24.388 21.381 1.00 56.19 487 MET A N 1
ATOM 3955 C CA . MET A 1 487 ? -54.855 25.503 21.787 1.00 56.19 487 MET A CA 1
ATOM 3956 C C . MET A 1 487 ? -55.667 26.113 20.629 1.00 56.19 487 MET A C 1
ATOM 3958 O O . MET A 1 487 ? -56.688 26.748 20.881 1.00 56.19 487 MET A O 1
ATOM 3962 N N . ARG A 1 488 ? -55.268 25.908 19.365 1.00 55.62 488 ARG A N 1
ATOM 3963 C CA . ARG A 1 488 ? -56.071 26.282 18.182 1.00 55.62 488 ARG A CA 1
ATOM 3964 C C . ARG A 1 488 ? -57.075 25.204 17.763 1.00 55.62 488 ARG A C 1
ATOM 3966 O O . ARG A 1 488 ? -58.037 25.530 17.076 1.00 55.62 488 ARG A O 1
ATOM 3973 N N . ILE A 1 489 ? -56.866 23.950 18.167 1.00 54.91 489 ILE A N 1
ATOM 3974 C CA . ILE A 1 489 ? -57.754 22.816 17.855 1.00 54.91 489 ILE A CA 1
ATOM 3975 C C . ILE A 1 489 ? -58.918 22.716 18.861 1.00 54.91 489 ILE A C 1
ATOM 3977 O O . ILE A 1 489 ? -60.005 22.289 18.480 1.00 54.91 489 ILE A O 1
ATOM 3981 N N . HIS A 1 490 ? -58.737 23.177 20.106 1.00 50.28 490 HIS A N 1
ATOM 3982 C CA . HIS A 1 490 ? -59.800 23.235 21.122 1.00 50.28 490 HIS A CA 1
ATOM 3983 C C . HIS A 1 490 ? -60.066 24.657 21.659 1.00 50.28 490 HIS A C 1
ATOM 3985 O O . HIS A 1 490 ? -59.626 24.999 22.761 1.00 50.28 490 HIS A O 1
ATOM 3991 N N . PRO A 1 491 ? -60.839 25.488 20.935 1.00 43.78 491 PRO A N 1
ATOM 3992 C CA . PRO A 1 491 ? -61.402 26.707 21.499 1.00 43.78 491 PRO A CA 1
ATOM 3993 C C . PRO A 1 491 ? -62.548 26.385 22.479 1.00 43.78 491 PRO A C 1
ATOM 3995 O O . PRO A 1 491 ? -63.633 25.987 22.071 1.00 43.78 491 PRO A O 1
ATOM 3998 N N . SER A 1 492 ? -62.286 26.625 23.769 1.00 42.31 492 SER A N 1
ATOM 3999 C CA . SER A 1 492 ? -63.244 26.844 24.873 1.00 42.31 492 SER A CA 1
ATOM 4000 C C . SER A 1 492 ? -64.354 25.813 25.157 1.00 42.31 492 SER A C 1
ATOM 4002 O O . SER A 1 492 ? -65.369 25.783 24.473 1.00 42.31 492 SER A O 1
ATOM 4004 N N . GLU A 1 493 ? -64.291 25.201 26.347 1.00 32.88 493 GLU A N 1
ATOM 4005 C CA . GLU A 1 493 ? -65.429 25.236 27.285 1.00 32.88 493 GLU A CA 1
ATOM 4006 C C . GLU A 1 493 ? -64.923 25.186 28.753 1.00 32.88 493 GLU A C 1
ATOM 4008 O O . GLU A 1 493 ? -64.085 24.335 29.064 1.00 32.88 493 GLU A O 1
ATOM 4013 N N . PRO A 1 494 ? -65.330 26.104 29.661 1.00 42.31 494 PRO A N 1
ATOM 4014 C CA . PRO A 1 494 ? -64.766 26.171 31.013 1.00 42.31 494 PRO A CA 1
ATOM 4015 C C . PRO A 1 494 ? -65.731 25.714 32.124 1.00 42.31 494 PRO A C 1
ATOM 4017 O O . PRO A 1 494 ? -66.605 26.474 32.540 1.00 42.31 494 PRO A O 1
ATOM 4020 N N . GLY A 1 495 ? -65.493 24.539 32.723 1.00 36.19 495 GLY A N 1
ATOM 4021 C CA . GLY A 1 495 ? -66.026 24.247 34.064 1.00 36.19 495 GLY A CA 1
ATOM 4022 C C . GLY A 1 495 ? -66.206 22.779 34.456 1.00 36.19 495 GLY A C 1
ATOM 4023 O O . GLY A 1 495 ? -67.207 22.173 34.105 1.00 36.19 495 GLY A O 1
ATOM 4024 N N . HIS A 1 496 ? -65.306 22.253 35.297 1.00 31.06 496 HIS A N 1
ATOM 4025 C CA . HIS A 1 496 ? -65.641 21.759 36.648 1.00 31.06 496 HIS A CA 1
ATOM 4026 C C . HIS A 1 496 ? -64.383 21.301 37.417 1.00 31.06 496 HIS A C 1
ATOM 4028 O O . HIS A 1 496 ? -63.299 21.164 36.853 1.00 31.06 496 HIS A O 1
ATOM 4034 N N . GLN A 1 497 ? -64.517 21.114 38.734 1.00 33.12 497 GLN A N 1
ATOM 4035 C CA . GLN A 1 497 ? -63.441 20.689 39.637 1.00 33.12 497 GLN A CA 1
ATOM 4036 C C . GLN A 1 497 ? -63.509 19.186 39.958 1.00 33.12 497 GLN A C 1
ATOM 4038 O O . GLN A 1 497 ? -64.592 18.654 40.165 1.00 33.12 497 GLN A O 1
ATOM 4043 N N . PHE A 1 498 ? -62.325 18.571 40.079 1.00 36.41 498 PHE A N 1
ATOM 4044 C CA . PHE A 1 498 ? -61.970 17.387 40.883 1.00 36.41 498 PHE A CA 1
ATOM 4045 C C . PHE A 1 498 ? -62.977 16.236 41.083 1.00 36.41 498 PHE A C 1
ATOM 4047 O O . PHE A 1 498 ? -63.941 16.370 41.828 1.00 36.41 498 PHE A O 1
ATOM 4054 N N . LEU A 1 499 ? -62.550 15.019 40.711 1.00 25.75 499 LEU A N 1
ATOM 4055 C CA . LEU A 1 499 ? -62.596 13.855 41.617 1.00 25.75 499 LEU A CA 1
ATOM 4056 C C . LEU A 1 499 ? -61.585 12.761 41.208 1.00 25.75 499 LEU A C 1
ATOM 4058 O O . LEU A 1 499 ? -61.197 12.661 40.048 1.00 25.75 499 LEU A O 1
ATOM 4062 N N . ARG A 1 500 ? -61.130 11.957 42.182 1.00 37.56 500 ARG A N 1
ATOM 4063 C CA . ARG A 1 500 ? -60.280 10.762 41.981 1.00 37.56 500 ARG A CA 1
ATOM 4064 C C . ARG A 1 500 ? -61.150 9.508 41.885 1.00 37.56 500 ARG A C 1
ATOM 4066 O O . ARG A 1 500 ? -62.031 9.357 42.727 1.00 37.56 500 ARG A O 1
ATOM 4073 N N . VAL A 1 501 ? -60.782 8.548 41.033 1.00 26.62 501 VAL A N 1
ATOM 4074 C CA . VAL A 1 501 ? -61.168 7.126 41.164 1.00 26.62 501 VAL A CA 1
ATOM 4075 C C . VAL A 1 501 ? -59.992 6.229 40.722 1.00 26.62 501 VAL A C 1
ATOM 4077 O O . VAL A 1 501 ? -59.269 6.583 39.794 1.00 26.62 501 VAL A O 1
ATOM 4080 N N . HIS A 1 502 ? -59.779 5.095 41.402 1.00 29.47 502 HIS A N 1
ATOM 4081 C CA . HIS A 1 502 ? -58.917 3.979 40.963 1.00 29.47 502 HIS A CA 1
ATOM 4082 C C . HIS A 1 502 ? -59.786 2.917 40.264 1.00 29.47 502 HIS A C 1
ATOM 4084 O O . HIS A 1 502 ? -60.900 2.688 40.729 1.00 29.47 502 HIS A O 1
ATOM 4090 N N . GLY A 1 503 ? -59.289 2.188 39.258 1.00 25.95 503 GLY A N 1
ATOM 4091 C CA . GLY A 1 503 ? -60.022 1.007 38.773 1.00 25.95 503 GLY A CA 1
ATOM 4092 C C . GLY A 1 503 ? -59.463 0.336 37.520 1.00 25.95 503 GLY A C 1
ATOM 4093 O O . GLY A 1 503 ? -59.200 0.984 36.517 1.00 25.95 503 GLY A O 1
ATOM 4094 N N . GLU A 1 504 ? -59.294 -0.976 37.614 1.00 28.86 504 GLU A N 1
ATOM 4095 C CA . GLU A 1 504 ? -58.694 -1.900 36.653 1.00 28.86 504 GLU A CA 1
ATOM 4096 C C . GLU A 1 504 ? -59.614 -2.323 35.480 1.00 28.86 504 GLU A C 1
ATOM 4098 O O . GLU A 1 504 ? -60.830 -2.401 35.617 1.00 28.86 504 GLU A O 1
ATOM 4103 N N . THR A 1 505 ? -58.973 -2.792 34.397 1.00 26.45 505 THR A N 1
ATOM 4104 C CA . THR A 1 505 ? -59.417 -3.838 33.433 1.00 26.45 505 THR A CA 1
ATOM 4105 C C . THR A 1 505 ? -60.581 -3.645 32.436 1.00 26.45 505 THR A C 1
ATOM 4107 O O . THR A 1 505 ? -61.703 -3.321 32.791 1.00 26.45 505 THR A O 1
ATOM 4110 N N . MET A 1 506 ? -60.281 -4.080 31.196 1.00 25.66 506 MET A N 1
ATOM 4111 C CA . MET A 1 506 ? -61.149 -4.654 30.140 1.00 25.66 506 MET A CA 1
ATOM 4112 C C . MET A 1 506 ? -62.352 -3.856 29.594 1.00 25.66 506 MET A C 1
ATOM 4114 O O . MET A 1 506 ? -63.326 -3.618 30.291 1.00 25.66 506 MET A O 1
ATOM 4118 N N . PHE A 1 507 ? -62.388 -3.672 28.264 1.00 23.33 507 PHE A N 1
ATOM 4119 C CA . PHE A 1 507 ? -63.139 -4.587 27.377 1.00 23.33 507 PHE A CA 1
ATOM 4120 C C . PHE A 1 507 ? -62.674 -4.491 25.903 1.00 23.33 507 PHE A C 1
ATOM 4122 O O . PHE A 1 507 ? -61.786 -3.707 25.573 1.00 23.33 507 PHE A O 1
ATOM 4129 N N . THR A 1 508 ? -63.210 -5.363 25.043 1.00 26.36 508 THR A N 1
ATOM 4130 C CA . THR A 1 508 ? -62.821 -5.598 23.638 1.00 26.36 508 THR A CA 1
ATOM 4131 C C . THR A 1 508 ? -63.638 -4.791 22.617 1.00 26.36 508 THR A C 1
ATOM 4133 O O . THR A 1 508 ? -64.750 -4.356 22.904 1.00 26.36 508 THR A O 1
ATOM 4136 N N . LEU A 1 509 ? -63.122 -4.672 21.384 1.00 24.75 509 LEU A N 1
ATOM 4137 C CA . LEU A 1 509 ? -63.870 -4.245 20.189 1.00 24.75 509 LEU A CA 1
ATOM 4138 C C . LEU A 1 509 ? -63.586 -5.187 18.983 1.00 24.75 509 LEU A C 1
ATOM 4140 O O . LEU A 1 509 ? -62.629 -5.963 19.053 1.00 24.75 509 LEU A O 1
ATOM 4144 N N . PRO A 1 510 ? -64.455 -5.217 17.945 1.00 27.30 510 PRO A N 1
ATOM 4145 C CA . PRO A 1 510 ? -64.679 -6.403 17.096 1.00 27.30 510 PRO A CA 1
ATOM 4146 C C . PRO A 1 510 ? -63.901 -6.430 15.755 1.00 27.30 510 PRO A C 1
ATOM 4148 O O . PRO A 1 510 ? -63.319 -5.418 15.363 1.00 27.30 510 PRO A O 1
ATOM 4151 N N . PRO A 1 511 ? -63.902 -7.572 15.028 1.00 33.03 511 PRO A N 1
ATOM 4152 C CA . PRO A 1 511 ? -63.227 -7.727 13.734 1.00 33.03 511 PRO A CA 1
ATOM 4153 C C . PRO A 1 511 ? -64.060 -7.240 12.532 1.00 33.03 511 PRO A C 1
ATOM 4155 O O . PRO A 1 511 ? -65.281 -7.125 12.618 1.00 33.03 511 PRO A O 1
ATOM 4158 N N . MET A 1 512 ? -63.391 -7.052 11.389 1.00 25.12 512 MET A N 1
ATOM 4159 C CA . MET A 1 512 ? -63.974 -6.950 10.040 1.00 25.12 512 MET A CA 1
ATOM 4160 C C . MET A 1 512 ? -63.051 -7.642 9.024 1.00 25.12 512 MET A C 1
ATOM 4162 O O . MET A 1 512 ? -61.834 -7.678 9.212 1.00 25.12 512 MET A O 1
ATOM 4166 N N . GLU A 1 513 ? -63.635 -8.195 7.961 1.00 25.98 513 GLU A N 1
ATOM 4167 C CA . GLU A 1 513 ? -62.968 -9.039 6.961 1.00 25.98 513 GLU A CA 1
ATOM 4168 C C . GLU A 1 513 ? -62.832 -8.335 5.597 1.00 25.98 513 GLU A C 1
ATOM 4170 O O . GLU A 1 513 ? -63.655 -7.502 5.227 1.00 25.98 513 GLU A O 1
ATOM 4175 N N . SER A 1 514 ? -61.818 -8.719 4.818 1.00 27.09 514 SER A N 1
ATOM 4176 C CA . SER A 1 514 ? -61.873 -8.797 3.344 1.00 27.09 514 SER A CA 1
ATOM 4177 C C . SER A 1 514 ? -60.775 -9.776 2.902 1.00 27.09 514 SER A C 1
ATOM 4179 O O . SER A 1 514 ? -59.595 -9.580 3.175 1.00 27.09 514 SER A O 1
ATOM 4181 N N . GLU A 1 515 ? -61.144 -11.010 2.570 1.00 26.89 515 GLU A N 1
ATOM 4182 C CA . GLU A 1 515 ? -61.502 -11.461 1.216 1.00 26.89 515 GLU A CA 1
ATOM 4183 C C . GLU A 1 515 ? -60.351 -11.379 0.199 1.00 26.89 515 GLU A C 1
ATOM 4185 O O . GLU A 1 515 ? -59.934 -10.309 -0.238 1.00 26.89 515 GLU A O 1
ATOM 4190 N N . ALA A 1 516 ? -59.901 -12.557 -0.244 1.00 29.62 516 ALA A N 1
ATOM 4191 C CA . ALA A 1 516 ? -59.060 -12.745 -1.420 1.00 29.62 516 ALA A CA 1
ATOM 4192 C C . ALA A 1 516 ? -59.698 -13.827 -2.320 1.00 29.62 516 ALA A C 1
ATOM 4194 O O . ALA A 1 516 ? -60.073 -14.886 -1.807 1.00 29.62 516 ALA A O 1
ATOM 4195 N N . PRO A 1 517 ? -59.835 -13.607 -3.641 1.00 31.19 517 PRO A N 1
ATOM 4196 C CA . PRO A 1 517 ? -60.429 -14.585 -4.552 1.00 31.19 517 PRO A CA 1
ATOM 4197 C C . PRO A 1 517 ? -59.443 -15.711 -4.907 1.00 31.19 517 PRO A C 1
ATOM 4199 O O . PRO A 1 517 ? -58.233 -15.496 -4.973 1.00 31.19 517 PRO A O 1
ATOM 4202 N N . ALA A 1 518 ? -59.958 -16.915 -5.183 1.00 27.17 518 ALA A N 1
ATOM 4203 C CA . ALA A 1 518 ? -59.140 -18.108 -5.420 1.00 27.17 518 ALA A CA 1
ATOM 4204 C C . ALA A 1 518 ? -59.641 -18.996 -6.575 1.00 27.17 518 ALA A C 1
ATOM 4206 O O . ALA A 1 518 ? -60.839 -19.225 -6.723 1.00 27.17 518 ALA A O 1
ATOM 4207 N N . ALA A 1 519 ? -58.698 -19.598 -7.309 1.00 26.08 519 ALA A N 1
ATOM 4208 C CA . ALA A 1 519 ? -58.877 -20.787 -8.155 1.00 26.08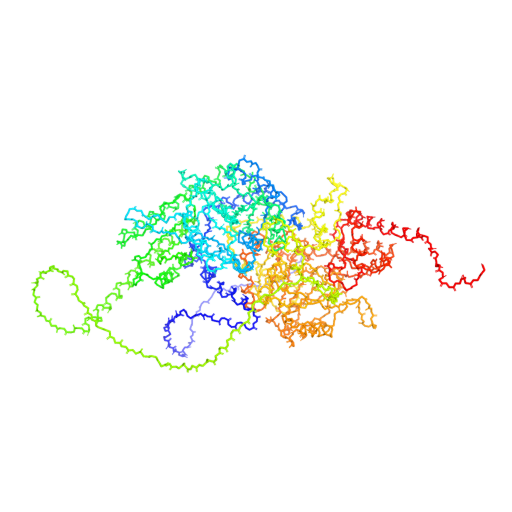 519 ALA A CA 1
ATOM 4209 C C . ALA A 1 519 ? -57.521 -21.545 -8.203 1.00 26.08 519 ALA A C 1
ATOM 4211 O O . ALA A 1 519 ? -56.491 -20.882 -8.257 1.00 26.08 519 ALA A O 1
ATOM 4212 N N . ARG A 1 520 ? -57.355 -22.874 -8.045 1.00 25.64 520 ARG A N 1
ATOM 4213 C CA . ARG A 1 520 ? -58.140 -24.094 -8.389 1.00 25.64 520 ARG A CA 1
ATOM 4214 C C . ARG A 1 520 ? -58.207 -24.375 -9.906 1.00 25.64 520 ARG A C 1
ATOM 4216 O O . ARG A 1 520 ? -58.549 -23.470 -10.647 1.00 25.64 520 ARG A O 1
ATOM 4223 N N . LEU A 1 521 ? -57.987 -25.597 -10.427 1.00 26.44 521 LEU A N 1
ATOM 4224 C CA . LEU A 1 521 ? -57.390 -26.853 -9.900 1.00 26.44 521 LEU A CA 1
ATOM 4225 C C . LEU A 1 521 ? -57.150 -27.841 -11.081 1.00 26.44 521 LEU A C 1
ATOM 4227 O O . LEU A 1 521 ? -57.858 -27.752 -12.078 1.00 26.44 521 LEU A O 1
ATOM 4231 N N . GLY A 1 522 ? -56.243 -28.818 -10.940 1.00 23.88 522 GLY A N 1
ATOM 4232 C CA . GLY A 1 522 ? -56.149 -30.042 -11.775 1.00 23.88 522 GLY A CA 1
ATOM 4233 C C . GLY A 1 522 ? -54.727 -30.642 -11.754 1.00 23.88 522 GLY A C 1
ATOM 4234 O O . GLY A 1 522 ? -53.787 -29.920 -12.052 1.00 23.88 522 GLY A O 1
ATOM 4235 N N . SER A 1 523 ? -54.434 -31.836 -11.206 1.00 25.11 523 SER A N 1
ATOM 4236 C CA . SER A 1 523 ? -54.858 -33.226 -11.539 1.00 25.11 523 SER A CA 1
ATOM 4237 C C . SER A 1 523 ? -54.113 -33.809 -12.760 1.00 25.11 523 SER A C 1
ATOM 4239 O O . SER A 1 523 ? -54.136 -33.170 -13.803 1.00 25.11 523 SER A O 1
ATOM 4241 N N . ALA A 1 524 ? -53.492 -35.001 -12.745 1.00 25.16 524 ALA A N 1
ATOM 4242 C CA . ALA A 1 524 ? -53.434 -36.095 -11.748 1.00 25.16 524 ALA A CA 1
ATOM 4243 C C . ALA A 1 524 ? -52.065 -36.860 -11.840 1.00 25.16 524 ALA A C 1
ATOM 4245 O O . ALA A 1 524 ? -51.306 -36.595 -12.763 1.00 25.16 524 ALA A O 1
ATOM 4246 N N . ALA A 1 525 ? -51.589 -37.594 -10.815 1.00 25.45 525 ALA A N 1
ATOM 4247 C CA . ALA A 1 525 ? -51.661 -39.072 -10.630 1.00 25.45 525 ALA A CA 1
ATOM 4248 C C . ALA A 1 525 ? -50.964 -39.941 -11.729 1.00 25.45 525 ALA A C 1
ATOM 4250 O O . ALA A 1 525 ? -51.122 -39.641 -12.903 1.00 25.45 525 ALA A O 1
ATOM 4251 N N . THR A 1 526 ? -50.225 -41.043 -11.471 1.00 25.44 526 THR A N 1
ATOM 4252 C CA . THR A 1 526 ? -49.813 -41.740 -10.216 1.00 25.44 526 THR A CA 1
ATOM 4253 C C . THR A 1 526 ? -48.673 -42.767 -10.456 1.00 25.44 526 THR A C 1
ATOM 4255 O O . THR A 1 526 ? -48.587 -43.322 -11.540 1.00 25.44 526 THR A O 1
ATOM 4258 N N . GLN A 1 527 ? -47.903 -43.074 -9.394 1.00 24.88 527 GLN A N 1
ATOM 4259 C CA . GLN A 1 527 ? -47.254 -44.365 -9.025 1.00 24.88 527 GLN A CA 1
ATOM 4260 C C . GLN A 1 527 ? -46.376 -45.192 -10.005 1.00 24.88 527 GLN A C 1
ATOM 4262 O O . GLN A 1 527 ? -46.861 -45.704 -11.005 1.00 24.88 527 GLN A O 1
ATOM 4267 N N . HIS A 1 528 ? -45.144 -45.487 -9.536 1.00 24.56 528 HIS A N 1
ATOM 4268 C CA . HIS A 1 528 ? -44.430 -46.796 -9.423 1.00 24.56 528 HIS A CA 1
ATOM 4269 C C . HIS A 1 528 ? -42.928 -46.668 -9.786 1.00 24.56 528 HIS A C 1
ATOM 4271 O O . HIS A 1 528 ? -42.604 -45.921 -10.697 1.00 24.56 528 HIS A O 1
ATOM 4277 N N . VAL A 1 529 ? -41.937 -47.385 -9.231 1.00 23.56 529 VAL A N 1
ATOM 4278 C CA . VAL A 1 529 ? -41.656 -48.098 -7.956 1.00 23.56 529 VAL A CA 1
ATOM 4279 C C . VAL A 1 529 ? -40.229 -48.698 -8.105 1.00 23.56 529 VAL A C 1
ATOM 4281 O O . VAL A 1 529 ? -39.877 -49.110 -9.201 1.00 23.56 529 VAL A O 1
ATOM 4284 N N . ALA A 1 530 ? -39.453 -48.785 -7.014 1.00 23.14 530 ALA A N 1
ATOM 4285 C CA . ALA A 1 530 ? -38.245 -49.624 -6.810 1.00 23.14 530 ALA A CA 1
ATOM 4286 C C . ALA A 1 530 ? -36.992 -49.511 -7.735 1.00 23.14 530 ALA A C 1
ATOM 4288 O O . ALA A 1 530 ? -36.965 -49.951 -8.877 1.00 23.14 530 ALA A O 1
ATOM 4289 N N . SER A 1 531 ? -35.905 -49.028 -7.117 1.00 23.66 531 SER A N 1
ATOM 4290 C CA . SER A 1 531 ? -34.509 -49.535 -7.121 1.00 23.66 531 SER A CA 1
ATOM 4291 C C . SER A 1 531 ? -34.025 -50.611 -8.116 1.00 23.66 531 SER A C 1
ATOM 4293 O O . SER A 1 531 ? -34.597 -51.698 -8.178 1.00 23.66 531 SER A O 1
ATOM 4295 N N . LEU A 1 532 ? -32.794 -50.422 -8.617 1.00 24.47 532 LEU A N 1
ATOM 4296 C CA . LEU A 1 532 ? -31.727 -51.443 -8.572 1.00 24.47 532 LEU A CA 1
ATOM 4297 C C . LEU A 1 532 ? -30.325 -50.797 -8.664 1.00 24.47 532 LEU A C 1
ATOM 4299 O O . LEU A 1 532 ? -30.202 -49.629 -9.033 1.00 24.47 532 LEU A O 1
ATOM 4303 N N . GLU A 1 533 ? -29.290 -51.543 -8.277 1.00 24.33 533 GLU A N 1
ATOM 4304 C CA . GLU A 1 533 ? -27.883 -51.107 -8.234 1.00 24.33 533 GLU A CA 1
ATOM 4305 C C . GLU A 1 533 ? -27.158 -51.349 -9.575 1.00 24.33 533 GLU A C 1
ATOM 4307 O O . GLU A 1 533 ? -27.583 -52.178 -10.381 1.00 24.33 533 GLU A O 1
ATOM 4312 N N . GLY A 1 534 ? -26.039 -50.654 -9.813 1.00 23.58 534 GLY A N 1
ATOM 4313 C CA . GLY A 1 534 ? -25.203 -50.857 -11.002 1.00 23.58 534 GLY A CA 1
ATOM 4314 C C . GLY A 1 534 ? -23.937 -49.996 -11.002 1.00 23.58 534 GLY A C 1
ATOM 4315 O O . GLY A 1 534 ? -24.009 -48.779 -11.159 1.00 23.58 534 GLY A O 1
ATOM 4316 N N . GLU A 1 535 ? -22.775 -50.627 -10.824 1.00 22.02 535 GLU A N 1
ATOM 4317 C CA . GLU A 1 535 ? -21.465 -49.962 -10.811 1.00 22.02 535 GLU A CA 1
ATOM 4318 C C . GLU A 1 535 ? -20.790 -49.891 -12.199 1.00 22.02 535 GLU A C 1
ATOM 4320 O O . GLU A 1 535 ? -21.166 -50.586 -13.142 1.00 22.02 535 GLU A O 1
ATOM 4325 N N . CYS A 1 536 ? -19.668 -49.155 -12.244 1.00 21.66 536 CYS A N 1
ATOM 4326 C CA . CYS A 1 536 ? -18.618 -49.220 -13.272 1.00 21.66 536 CYS A CA 1
ATOM 4327 C C . CYS A 1 536 ? -18.915 -48.496 -14.619 1.00 21.66 536 CYS A C 1
ATOM 4329 O O . CYS A 1 536 ? -20.050 -48.145 -14.927 1.00 21.66 536 CYS A O 1
ATOM 4331 N N . PRO A 1 537 ? -17.877 -48.108 -15.387 1.00 26.59 537 PRO A N 1
ATOM 4332 C CA . PRO A 1 537 ? -17.016 -46.994 -14.985 1.00 26.59 537 PRO A CA 1
ATOM 4333 C C . PRO A 1 537 ? -16.998 -45.841 -16.007 1.00 26.59 537 PRO A C 1
ATOM 4335 O O . PRO A 1 537 ? -17.207 -46.025 -17.207 1.00 26.59 537 PRO A O 1
ATOM 4338 N N . ARG A 1 538 ? -16.656 -44.628 -15.549 1.00 23.02 538 ARG A N 1
ATOM 4339 C CA . ARG A 1 538 ? -16.458 -43.469 -16.438 1.00 23.02 538 ARG A CA 1
ATOM 4340 C C . ARG A 1 538 ? -15.198 -43.644 -17.293 1.00 23.02 538 ARG A C 1
ATOM 4342 O O . ARG A 1 538 ? -14.094 -43.656 -16.755 1.00 23.02 538 ARG A O 1
ATOM 4349 N N . LYS A 1 539 ? -15.349 -43.674 -18.621 1.00 22.81 539 LYS A N 1
ATOM 4350 C CA . LYS A 1 539 ? -14.234 -43.398 -19.543 1.00 22.81 539 LYS A CA 1
ATOM 4351 C C . LYS A 1 539 ? -13.823 -41.928 -19.417 1.00 22.81 539 LYS A C 1
ATOM 4353 O O . LYS A 1 539 ? -14.669 -41.043 -19.510 1.00 22.81 539 LYS A O 1
ATOM 4358 N N . THR A 1 540 ? -12.534 -41.672 -19.221 1.00 22.20 540 THR A N 1
ATOM 4359 C CA . THR A 1 540 ? -11.955 -40.323 -19.199 1.00 22.20 540 THR A CA 1
ATOM 4360 C C . THR A 1 540 ? -11.470 -39.932 -20.595 1.00 22.20 540 THR A C 1
ATOM 4362 O O . THR A 1 540 ? -10.326 -40.217 -20.951 1.00 22.20 540 THR A O 1
ATOM 4365 N N . ASP A 1 541 ? -12.321 -39.272 -21.384 1.00 20.78 541 ASP A N 1
ATOM 4366 C CA . ASP A 1 541 ? -11.904 -38.691 -22.667 1.00 20.78 541 ASP A CA 1
ATOM 4367 C C . ASP A 1 541 ? -11.000 -37.473 -22.421 1.00 20.78 541 ASP A C 1
ATOM 4369 O O . ASP A 1 541 ? -11.457 -36.377 -22.090 1.00 20.78 541 ASP A O 1
ATOM 4373 N N . TRP A 1 542 ? -9.691 -37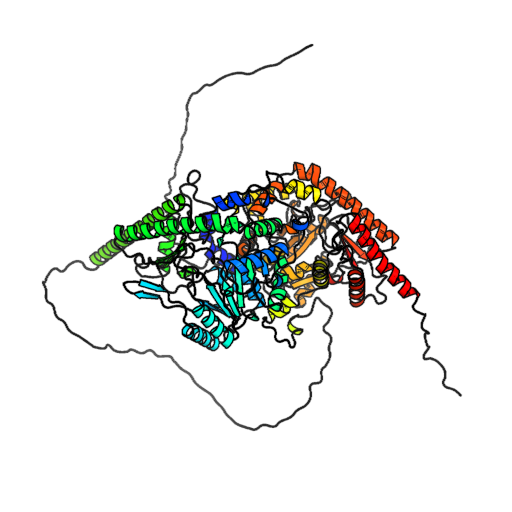.676 -22.571 1.00 20.62 542 TRP A N 1
ATOM 4374 C CA . TRP A 1 542 ? -8.665 -36.686 -22.245 1.00 20.62 542 TRP A CA 1
ATOM 4375 C C . TRP A 1 542 ? -8.496 -35.638 -23.357 1.00 20.62 542 TRP A C 1
ATOM 4377 O O . TRP A 1 542 ? -7.550 -35.676 -24.145 1.00 20.62 542 TRP A O 1
ATOM 4387 N N . LYS A 1 543 ? -9.429 -34.683 -23.443 1.00 20.17 543 LYS A N 1
ATOM 4388 C CA . LYS A 1 543 ? -9.296 -33.513 -24.327 1.00 20.17 543 LYS A CA 1
ATOM 4389 C C . LYS A 1 543 ? -8.455 -32.422 -23.661 1.00 20.17 543 LYS A C 1
ATOM 4391 O O . LYS A 1 543 ? -8.817 -31.924 -22.599 1.00 20.17 543 LYS A O 1
ATOM 4396 N N . LEU A 1 544 ? -7.354 -32.033 -24.307 1.00 23.17 544 LEU A N 1
ATOM 4397 C CA . LEU A 1 544 ? -6.540 -30.893 -23.881 1.00 23.17 544 LEU A CA 1
ATOM 4398 C C . LEU A 1 544 ? -7.338 -29.580 -24.021 1.00 23.17 544 LEU A C 1
ATOM 4400 O O . LEU A 1 544 ? -7.947 -29.363 -25.072 1.00 23.17 544 LEU A O 1
ATOM 4404 N N . PRO A 1 545 ? -7.285 -28.669 -23.032 1.00 26.50 545 PRO A N 1
ATOM 4405 C CA . PRO A 1 545 ? -7.628 -27.265 -23.236 1.00 26.50 545 PRO A CA 1
ATOM 4406 C C . PRO A 1 545 ? -6.640 -26.598 -24.208 1.00 26.50 545 PRO A C 1
ATOM 4408 O O . PRO A 1 545 ? -5.446 -26.900 -24.195 1.00 26.50 545 PRO A O 1
ATOM 4411 N N . GLY A 1 546 ? -7.138 -25.689 -25.049 1.00 22.08 546 GLY A N 1
ATOM 4412 C CA . GLY A 1 546 ? -6.320 -24.941 -26.008 1.00 22.08 546 GLY A CA 1
ATOM 4413 C C . GLY A 1 546 ? -5.412 -23.890 -25.356 1.00 22.08 546 GLY A C 1
ATOM 4414 O O . GLY A 1 546 ? -5.618 -23.478 -24.216 1.00 22.08 546 GLY A O 1
ATOM 4415 N N . LEU A 1 547 ? -4.402 -23.436 -26.103 1.00 28.62 547 LEU A N 1
ATOM 4416 C CA . LEU A 1 547 ? -3.451 -22.417 -25.658 1.00 28.62 547 LEU A CA 1
ATOM 4417 C C . LEU A 1 547 ? -4.103 -21.023 -25.617 1.00 28.62 547 LEU A C 1
ATOM 4419 O O . LEU A 1 547 ? -4.130 -20.381 -26.658 1.00 28.62 547 LEU A O 1
ATOM 4423 N N . TYR A 1 548 ? -4.488 -20.516 -24.439 1.00 28.33 548 TYR A N 1
ATOM 4424 C CA . TYR A 1 548 ? -4.390 -19.084 -24.092 1.00 28.33 548 TYR A CA 1
ATOM 4425 C C . TYR A 1 548 ? -4.309 -18.867 -22.563 1.00 28.33 548 TYR A C 1
ATOM 4427 O O . TYR A 1 548 ? -4.882 -19.616 -21.781 1.00 28.33 548 TYR A O 1
ATOM 4435 N N . GLY A 1 549 ? -3.530 -17.853 -22.164 1.00 29.53 549 GLY A N 1
ATOM 4436 C CA . GLY A 1 549 ? -3.280 -17.320 -20.809 1.00 29.53 549 GLY A CA 1
ATOM 4437 C C . GLY A 1 549 ? -3.860 -18.013 -19.560 1.00 29.53 549 GLY A C 1
ATOM 4438 O O . GLY A 1 549 ? -4.944 -17.649 -19.126 1.00 29.53 549 GLY A O 1
ATOM 4439 N N . VAL A 1 550 ? -3.030 -18.843 -18.903 1.00 32.12 550 VAL A N 1
ATOM 4440 C CA . VAL A 1 550 ? -3.117 -19.305 -17.490 1.00 32.12 550 VAL A CA 1
ATOM 4441 C C . VAL A 1 550 ? -4.481 -19.876 -17.060 1.00 32.12 550 VAL A C 1
ATOM 4443 O O . VAL A 1 550 ? -5.404 -19.146 -16.711 1.00 32.12 550 VAL A O 1
ATOM 4446 N N . GLY A 1 551 ? -4.573 -21.209 -17.004 1.00 28.73 551 GLY A N 1
ATOM 4447 C CA . GLY A 1 551 ? -5.776 -21.918 -16.555 1.00 28.73 551 GLY A CA 1
ATOM 4448 C C . GLY A 1 551 ? -6.189 -21.615 -15.108 1.00 28.73 551 GLY A C 1
ATOM 4449 O O . GLY A 1 551 ? -5.364 -21.234 -14.278 1.00 28.73 551 GLY A O 1
ATOM 4450 N N . ASP A 1 552 ? -7.479 -21.817 -14.822 1.00 34.38 552 ASP A N 1
ATOM 4451 C CA . ASP A 1 552 ? -8.120 -21.510 -13.538 1.00 34.38 552 ASP A CA 1
ATOM 4452 C C . ASP A 1 552 ? -7.373 -22.138 -12.334 1.00 34.38 552 ASP A C 1
ATOM 4454 O O . ASP A 1 552 ? -7.332 -23.370 -12.208 1.00 34.38 552 ASP A O 1
ATOM 4458 N N . PRO A 1 553 ? -6.803 -21.327 -11.415 1.00 40.69 553 PRO A N 1
ATOM 4459 C CA . PRO A 1 553 ? -6.037 -21.832 -10.278 1.00 40.69 553 PRO A CA 1
ATOM 4460 C C . PRO A 1 553 ? -6.886 -22.600 -9.250 1.00 40.69 553 PRO A C 1
ATOM 4462 O O . PRO A 1 553 ? -6.322 -23.280 -8.391 1.00 40.69 553 PRO A O 1
ATOM 4465 N N . ILE A 1 554 ? -8.223 -22.550 -9.332 1.00 39.25 554 ILE A N 1
ATOM 4466 C CA . ILE A 1 554 ? -9.120 -23.363 -8.495 1.00 39.25 554 ILE A CA 1
ATOM 4467 C C . ILE A 1 554 ? -8.900 -24.868 -8.754 1.00 39.25 554 ILE A C 1
ATOM 4469 O O . ILE A 1 554 ? -8.998 -25.673 -7.826 1.00 39.25 554 ILE A O 1
ATOM 4473 N N . ALA A 1 555 ? -8.521 -25.257 -9.978 1.00 34.44 555 ALA A N 1
ATOM 4474 C CA . ALA A 1 555 ? -8.367 -26.657 -10.388 1.00 34.44 555 ALA A CA 1
ATOM 4475 C C . ALA A 1 555 ? -7.166 -27.402 -9.757 1.00 34.44 555 ALA A C 1
ATOM 4477 O O . ALA A 1 555 ? -7.077 -28.622 -9.882 1.00 34.44 555 ALA A O 1
ATOM 4478 N N . MET A 1 556 ? -6.249 -26.702 -9.076 1.00 35.62 556 MET A N 1
ATOM 4479 C CA . MET A 1 556 ? -5.012 -27.270 -8.501 1.00 35.62 556 MET A CA 1
ATOM 4480 C C . MET A 1 556 ? -5.105 -27.639 -7.004 1.00 35.62 556 MET A C 1
ATOM 4482 O O . MET A 1 556 ? -4.125 -28.094 -6.419 1.00 35.62 556 MET A O 1
ATOM 4486 N N . CYS A 1 557 ? -6.256 -27.452 -6.348 1.00 38.59 557 CYS A N 1
ATOM 4487 C CA . CYS A 1 557 ? -6.407 -27.694 -4.906 1.00 38.59 557 CYS A CA 1
ATOM 4488 C C . CYS A 1 557 ? -6.911 -29.113 -4.564 1.00 38.59 557 CYS A C 1
ATOM 4490 O O . CYS A 1 557 ? -8.107 -29.306 -4.337 1.00 38.59 557 CYS A O 1
ATOM 4492 N N . SER A 1 558 ? -6.005 -30.085 -4.415 1.00 36.88 558 SER A N 1
ATOM 4493 C CA . SER A 1 558 ? -6.302 -31.390 -3.799 1.00 36.88 558 SER A CA 1
ATOM 4494 C C . SER A 1 558 ? -5.457 -31.652 -2.539 1.00 36.88 558 SER A C 1
ATOM 4496 O O . SER A 1 558 ? -4.237 -31.571 -2.568 1.00 36.88 558 SER A O 1
ATOM 4498 N N . LEU A 1 559 ? -6.143 -31.993 -1.438 1.00 43.53 559 LEU A N 1
ATOM 4499 C CA . LEU A 1 559 ? -5.611 -32.588 -0.197 1.00 43.53 559 LEU A CA 1
ATOM 4500 C C . LEU A 1 559 ? -4.418 -31.882 0.494 1.00 43.53 559 LEU A C 1
ATOM 4502 O O . LEU A 1 559 ? -3.276 -32.308 0.363 1.00 43.53 559 LEU A O 1
ATOM 4506 N N . ASP A 1 560 ? -4.711 -30.920 1.378 1.00 46.22 560 ASP A N 1
ATOM 4507 C CA . ASP A 1 560 ? -3.844 -30.613 2.533 1.00 46.22 560 ASP A CA 1
ATOM 4508 C C . ASP A 1 560 ? -4.668 -30.069 3.721 1.00 46.22 560 ASP A C 1
ATOM 4510 O O . ASP A 1 560 ? -5.720 -29.453 3.530 1.00 46.22 560 ASP A O 1
ATOM 4514 N N . ILE A 1 561 ? -4.193 -30.276 4.953 1.00 54.12 561 ILE A N 1
ATOM 4515 C CA . ILE A 1 561 ? -4.868 -29.967 6.232 1.00 54.12 561 ILE A CA 1
ATOM 4516 C C . ILE A 1 561 ? -4.625 -28.491 6.627 1.00 54.12 561 ILE A C 1
ATOM 4518 O O . ILE A 1 561 ? -4.396 -28.136 7.784 1.00 54.12 561 ILE A O 1
ATOM 4522 N N . SER A 1 562 ? -4.647 -27.595 5.638 1.00 66.94 562 SER A N 1
ATOM 4523 C CA . SER A 1 562 ? -4.388 -26.169 5.838 1.00 66.94 562 SER A CA 1
ATOM 4524 C C . SER A 1 562 ? -5.645 -25.434 6.310 1.00 66.94 562 SER A C 1
ATOM 4526 O O . SER A 1 562 ? -6.729 -25.577 5.747 1.00 66.94 562 SER A O 1
ATOM 4528 N N . CYS A 1 563 ? -5.497 -24.586 7.330 1.00 84.62 563 CYS A N 1
ATOM 4529 C CA . CYS A 1 563 ? -6.592 -23.773 7.876 1.00 84.62 563 CYS A CA 1
ATOM 4530 C C . CYS A 1 563 ? -7.112 -22.677 6.916 1.00 84.62 563 CYS A C 1
ATOM 4532 O O . CYS A 1 563 ? -8.191 -22.119 7.148 1.00 84.62 563 CYS A O 1
ATOM 4534 N N . LEU A 1 564 ? -6.338 -22.378 5.865 1.00 92.38 564 LEU A N 1
ATOM 4535 C CA . LEU A 1 564 ? -6.576 -21.324 4.881 1.00 92.38 564 LEU A CA 1
ATOM 4536 C C . LEU A 1 564 ? -7.880 -21.526 4.095 1.00 92.38 564 LEU A C 1
ATOM 4538 O O . LEU A 1 564 ? -8.319 -22.655 3.851 1.00 92.38 564 LEU A O 1
ATOM 4542 N N . SER A 1 565 ? -8.473 -20.424 3.631 1.00 93.56 565 SER A N 1
ATOM 4543 C CA . SER A 1 565 ? -9.589 -20.476 2.679 1.00 93.56 565 SER A CA 1
ATOM 4544 C C . SER A 1 565 ? -9.150 -21.020 1.315 1.00 93.56 565 SER A C 1
ATOM 4546 O O . SER A 1 565 ? -7.957 -21.203 1.059 1.00 93.56 565 SER A O 1
ATOM 4548 N N . CYS A 1 566 ? -10.094 -21.298 0.414 1.00 90.81 566 CYS A N 1
ATOM 4549 C CA . CYS A 1 566 ? -9.752 -21.746 -0.939 1.00 90.81 566 CYS A CA 1
ATOM 4550 C C . CYS A 1 566 ? -8.959 -20.656 -1.673 1.00 90.81 566 CYS A C 1
ATOM 4552 O O . CYS A 1 566 ? -7.887 -20.926 -2.217 1.00 90.81 566 CYS A O 1
ATOM 4554 N N . ARG A 1 567 ? -9.413 -19.403 -1.554 1.00 91.12 567 ARG A N 1
ATOM 4555 C CA . ARG A 1 567 ? -8.675 -18.210 -1.984 1.00 91.12 567 ARG A CA 1
ATOM 4556 C C . ARG A 1 567 ? -7.317 -18.080 -1.283 1.00 91.12 567 ARG A C 1
ATOM 4558 O O . ARG A 1 567 ? -6.320 -17.822 -1.948 1.00 91.12 567 ARG A O 1
ATOM 4565 N N . GLY A 1 568 ? -7.248 -18.309 0.029 1.00 92.12 568 GLY A N 1
ATOM 4566 C CA . GLY A 1 568 ? -6.008 -18.257 0.807 1.00 92.12 568 GLY A CA 1
ATOM 4567 C C . GLY A 1 568 ? -4.956 -19.272 0.356 1.00 92.12 568 GLY A C 1
ATOM 4568 O O . GLY A 1 568 ? -3.778 -18.927 0.275 1.00 92.12 568 GLY A O 1
ATOM 4569 N N . ARG A 1 569 ? -5.365 -20.494 -0.015 1.00 89.56 569 ARG A N 1
ATOM 4570 C CA . ARG A 1 569 ? -4.463 -21.498 -0.606 1.00 89.56 569 ARG A CA 1
ATOM 4571 C C . ARG A 1 569 ? -3.984 -21.092 -1.998 1.00 89.56 569 ARG A C 1
ATOM 4573 O O . ARG A 1 569 ? -2.799 -21.239 -2.269 1.00 89.56 569 ARG A O 1
ATOM 4580 N N . VAL A 1 570 ? -4.850 -20.531 -2.848 1.00 86.69 570 VAL A N 1
ATOM 4581 C CA . VAL A 1 570 ? -4.422 -19.976 -4.148 1.00 86.69 570 VAL A CA 1
ATOM 4582 C C . VAL A 1 570 ? -3.397 -18.855 -3.948 1.00 86.69 570 VAL A C 1
ATOM 4584 O O . VAL A 1 570 ? -2.358 -18.878 -4.593 1.00 86.69 570 VAL A O 1
ATOM 4587 N N . ILE A 1 571 ? -3.621 -17.935 -3.002 1.00 88.12 571 ILE A N 1
ATOM 4588 C CA . ILE A 1 571 ? -2.670 -16.860 -2.668 1.00 88.12 571 ILE A CA 1
ATOM 4589 C C . ILE A 1 571 ? -1.339 -17.425 -2.132 1.00 88.12 571 ILE A C 1
ATOM 4591 O O . ILE A 1 571 ? -0.281 -16.977 -2.568 1.00 88.12 571 ILE A O 1
ATOM 4595 N N . LYS A 1 572 ? -1.366 -18.445 -1.254 1.00 83.62 572 LYS A N 1
ATOM 4596 C CA . LYS A 1 572 ? -0.166 -19.158 -0.755 1.00 83.62 572 LYS A CA 1
ATOM 4597 C C . LYS A 1 572 ? 0.682 -19.769 -1.881 1.00 83.62 572 LYS A C 1
ATOM 4599 O O . LYS A 1 572 ? 1.865 -20.016 -1.655 1.00 83.62 572 LYS A O 1
ATOM 4604 N N . TRP A 1 573 ? 0.103 -20.018 -3.055 1.00 71.81 573 TRP A N 1
ATOM 4605 C CA . TRP A 1 573 ? 0.764 -20.636 -4.207 1.00 71.81 573 TRP A CA 1
ATOM 4606 C C . TRP A 1 573 ? 0.778 -19.748 -5.463 1.00 71.81 573 TRP A C 1
ATOM 4608 O O . TRP A 1 573 ? 1.093 -20.240 -6.544 1.00 71.81 573 TRP A O 1
ATOM 4618 N N . PHE A 1 574 ? 0.482 -18.446 -5.349 1.00 66.06 574 PHE A N 1
ATOM 4619 C CA . PHE A 1 574 ? 0.452 -17.506 -6.481 1.00 66.06 574 PHE A CA 1
ATOM 4620 C C . PHE A 1 574 ? 1.865 -17.027 -6.870 1.00 66.06 574 PHE A C 1
ATOM 4622 O O . PHE A 1 574 ? 2.142 -15.832 -6.972 1.00 66.06 574 PHE A O 1
ATOM 4629 N N . TRP A 1 575 ? 2.777 -17.987 -7.033 1.00 64.38 575 TRP A N 1
ATOM 4630 C CA . TRP A 1 575 ? 4.197 -17.776 -7.287 1.00 64.38 575 TRP A CA 1
ATOM 4631 C C . TRP A 1 575 ? 4.548 -18.127 -8.732 1.00 64.38 575 TRP A C 1
ATOM 4633 O O . TRP A 1 575 ? 4.213 -19.204 -9.224 1.00 64.38 575 TRP A O 1
ATOM 4643 N N . ASP A 1 576 ? 5.279 -17.236 -9.387 1.00 69.00 576 ASP A N 1
ATOM 4644 C CA . ASP A 1 576 ? 6.018 -17.519 -10.610 1.00 69.00 576 ASP A CA 1
ATOM 4645 C C . ASP A 1 576 ? 7.516 -17.705 -10.291 1.00 69.00 576 ASP A C 1
ATOM 4647 O O . ASP A 1 576 ? 7.949 -17.656 -9.134 1.00 69.00 576 ASP A O 1
ATOM 4651 N N . SER A 1 577 ? 8.333 -17.896 -11.327 1.00 75.19 577 SER A N 1
ATOM 4652 C CA . SER A 1 577 ? 9.791 -17.952 -11.185 1.00 75.19 577 SER A CA 1
ATOM 4653 C C . SER A 1 577 ? 10.402 -16.626 -10.706 1.00 75.19 577 SER A C 1
ATOM 4655 O O . SER A 1 577 ? 11.507 -16.629 -10.165 1.00 75.19 577 SER A O 1
ATOM 4657 N N . ALA A 1 578 ? 9.712 -15.488 -10.856 1.00 77.00 578 ALA A N 1
ATOM 4658 C CA . ALA A 1 578 ? 10.211 -14.208 -10.365 1.00 77.00 578 ALA A CA 1
ATOM 4659 C C . ALA A 1 578 ? 10.176 -14.151 -8.829 1.00 77.00 578 ALA A C 1
ATOM 4661 O O . ALA A 1 578 ? 11.185 -13.781 -8.231 1.00 77.00 578 ALA A O 1
ATOM 4662 N N . GLU A 1 579 ? 9.089 -14.587 -8.183 1.00 78.12 579 GLU A N 1
ATOM 4663 C CA . GLU A 1 579 ? 9.047 -14.696 -6.716 1.00 78.12 579 GLU A CA 1
ATOM 4664 C C . GLU A 1 579 ? 9.848 -15.906 -6.188 1.00 78.12 579 GLU A C 1
ATOM 4666 O O . GLU A 1 579 ? 10.512 -15.769 -5.159 1.00 78.12 579 GLU A O 1
ATOM 4671 N N . GLU A 1 580 ? 9.873 -17.061 -6.882 1.00 84.56 580 GLU A N 1
ATOM 4672 C CA . GLU A 1 580 ? 10.766 -18.194 -6.533 1.00 84.56 580 GLU A CA 1
ATOM 4673 C C . GLU A 1 580 ? 12.221 -17.704 -6.440 1.00 84.56 580 GLU A C 1
ATOM 4675 O O . GLU A 1 580 ? 12.897 -17.907 -5.428 1.00 84.56 580 GLU A O 1
ATOM 4680 N N . GLY A 1 581 ? 12.677 -16.966 -7.455 1.00 87.88 581 GLY A N 1
ATOM 4681 C CA . GLY A 1 581 ? 13.978 -16.305 -7.468 1.00 87.88 581 GLY A CA 1
ATOM 4682 C C . GLY A 1 581 ? 14.153 -15.236 -6.389 1.00 87.88 581 GLY A C 1
ATOM 4683 O O . GLY A 1 581 ? 15.160 -15.248 -5.684 1.00 87.88 581 GLY A O 1
ATOM 4684 N N . TYR A 1 582 ? 13.192 -14.322 -6.228 1.00 86.19 582 TYR A N 1
ATOM 4685 C CA . TYR A 1 582 ? 13.293 -13.195 -5.293 1.00 86.19 582 TYR A CA 1
ATOM 4686 C C . TYR A 1 582 ? 13.344 -13.645 -3.824 1.00 86.19 582 TYR A C 1
ATOM 4688 O O . TYR A 1 582 ? 14.169 -13.158 -3.047 1.00 86.19 582 TYR A O 1
ATOM 4696 N N . ARG A 1 583 ? 12.534 -14.642 -3.448 1.00 83.94 583 ARG A N 1
ATOM 4697 C CA . ARG A 1 583 ? 12.576 -15.262 -2.114 1.00 83.94 583 ARG A CA 1
ATOM 4698 C C . ARG A 1 583 ? 13.865 -16.041 -1.872 1.00 83.94 583 ARG A C 1
ATOM 4700 O O . ARG A 1 583 ? 14.355 -16.042 -0.746 1.00 83.94 583 ARG A O 1
ATOM 4707 N N . THR A 1 584 ? 14.411 -16.681 -2.907 1.00 89.00 584 THR A N 1
ATOM 4708 C CA . THR A 1 584 ? 15.685 -17.413 -2.818 1.00 89.00 584 THR A CA 1
ATOM 4709 C C . THR A 1 584 ? 16.857 -16.438 -2.660 1.00 89.00 584 THR A C 1
ATOM 4711 O O . THR A 1 584 ? 17.705 -16.649 -1.800 1.00 89.00 584 THR A O 1
ATOM 4714 N N . TYR A 1 585 ? 16.850 -15.314 -3.388 1.00 91.00 585 TYR A N 1
ATOM 4715 C CA . TYR A 1 585 ? 17.795 -14.203 -3.219 1.00 91.00 585 TYR A CA 1
ATOM 4716 C C . TYR A 1 585 ? 17.788 -13.633 -1.792 1.00 91.00 585 TYR A C 1
ATOM 4718 O O . TYR A 1 585 ? 18.842 -13.570 -1.173 1.00 91.00 585 TYR A O 1
ATOM 4726 N N . HIS A 1 586 ? 16.623 -13.307 -1.219 1.00 86.69 586 HIS A N 1
ATOM 4727 C CA . HIS A 1 586 ? 16.528 -12.826 0.176 1.00 86.69 586 HIS A CA 1
ATOM 4728 C C . HIS A 1 586 ? 16.929 -13.868 1.239 1.00 86.69 586 HIS A C 1
ATOM 4730 O O . HIS A 1 586 ? 17.113 -13.513 2.403 1.00 86.69 586 HIS A O 1
ATOM 4736 N N . GLY A 1 587 ? 17.045 -15.148 0.874 1.00 87.62 587 GLY A N 1
ATOM 4737 C CA . GLY A 1 587 ? 17.566 -16.206 1.747 1.00 87.62 587 GLY A CA 1
ATOM 4738 C C . GLY A 1 587 ? 19.087 -16.397 1.676 1.00 87.62 587 GLY A C 1
ATOM 4739 O O . GLY A 1 587 ? 19.651 -17.012 2.577 1.00 87.62 587 GLY A O 1
ATOM 4740 N N . ASP A 1 588 ? 19.736 -15.887 0.627 1.00 93.25 588 ASP A N 1
ATOM 4741 C CA . ASP A 1 588 ? 21.152 -16.107 0.302 1.00 93.25 588 ASP A CA 1
ATOM 4742 C C . ASP A 1 588 ? 21.701 -14.919 -0.515 1.00 93.25 588 ASP A C 1
ATOM 4744 O O . ASP A 1 588 ? 22.190 -15.070 -1.634 1.00 93.25 588 ASP A O 1
ATOM 4748 N N . GLU A 1 589 ? 21.553 -13.699 0.006 1.00 92.62 589 GLU A N 1
ATOM 4749 C CA . GLU A 1 589 ? 21.944 -12.466 -0.692 1.00 92.62 589 GLU A CA 1
ATOM 4750 C C . GLU A 1 589 ? 23.473 -12.338 -0.789 1.00 92.62 589 GLU A C 1
ATOM 4752 O O . GLU A 1 589 ? 24.187 -12.618 0.176 1.00 92.62 589 GLU A O 1
ATOM 4757 N N . TYR A 1 590 ? 23.986 -11.899 -1.946 1.00 94.06 590 TYR A N 1
ATOM 4758 C CA . TYR A 1 590 ? 25.403 -11.563 -2.111 1.00 94.06 590 TYR A CA 1
ATOM 4759 C C . TYR A 1 590 ? 25.785 -10.280 -1.352 1.00 94.06 590 TYR A C 1
ATOM 4761 O O . TYR A 1 590 ? 25.329 -9.181 -1.693 1.00 94.06 590 TYR A O 1
ATOM 4769 N N . ASP A 1 591 ? 26.694 -10.429 -0.391 1.00 91.00 591 ASP A N 1
ATOM 4770 C CA . ASP A 1 591 ? 27.326 -9.378 0.415 1.00 91.00 591 ASP A CA 1
ATOM 4771 C C . ASP A 1 591 ? 28.845 -9.612 0.371 1.00 91.00 591 ASP A C 1
ATOM 4773 O O . ASP A 1 591 ? 29.297 -10.749 0.519 1.00 91.00 591 ASP A O 1
ATOM 4777 N N . GLU A 1 592 ? 29.630 -8.565 0.110 1.00 90.00 592 GLU A N 1
ATOM 4778 C CA . GLU A 1 592 ? 31.054 -8.699 -0.237 1.00 90.00 592 GLU A CA 1
ATOM 4779 C C . GLU A 1 592 ? 31.909 -9.197 0.943 1.00 90.00 592 GLU A C 1
ATOM 4781 O O . GLU A 1 592 ? 32.843 -9.970 0.726 1.00 90.00 592 GLU A O 1
ATOM 4786 N N . ASP A 1 593 ? 31.529 -8.847 2.178 1.00 91.62 593 ASP A N 1
ATOM 4787 C CA . ASP A 1 593 ? 32.201 -9.272 3.414 1.00 91.62 593 ASP A CA 1
ATOM 4788 C C . ASP A 1 593 ? 31.522 -10.492 4.061 1.00 91.62 593 ASP A C 1
ATOM 4790 O O . ASP A 1 593 ? 32.184 -11.356 4.640 1.00 91.62 593 ASP A O 1
ATOM 4794 N N . ARG A 1 594 ? 30.183 -10.549 4.023 1.00 92.94 594 ARG A N 1
ATOM 4795 C CA . ARG A 1 594 ? 29.378 -11.474 4.844 1.00 92.94 594 ARG A CA 1
ATOM 4796 C C . ARG A 1 594 ? 28.899 -12.712 4.099 1.00 92.94 594 ARG A C 1
ATOM 4798 O O . ARG A 1 594 ? 28.668 -13.736 4.739 1.00 92.94 594 ARG A O 1
ATOM 4805 N N . ASN A 1 595 ? 28.718 -12.630 2.781 1.00 94.69 595 ASN A N 1
ATOM 4806 C CA . ASN A 1 595 ? 28.298 -13.760 1.953 1.00 94.69 595 ASN A CA 1
ATOM 4807 C C . ASN A 1 595 ? 28.823 -13.639 0.507 1.00 94.69 595 ASN A C 1
ATOM 4809 O O . ASN A 1 595 ? 28.034 -13.486 -0.434 1.00 94.69 595 ASN A O 1
ATOM 4813 N N . PRO A 1 596 ? 30.147 -13.756 0.286 1.00 93.62 596 PRO A N 1
ATOM 4814 C CA . PRO A 1 596 ? 30.726 -13.698 -1.057 1.00 93.62 596 PRO A CA 1
ATOM 4815 C C . PRO A 1 596 ? 30.297 -14.881 -1.959 1.00 93.62 596 PRO A C 1
ATOM 4817 O O . PRO A 1 596 ? 30.462 -14.850 -3.182 1.00 93.62 596 PRO A O 1
ATOM 4820 N N . SER A 1 597 ? 29.707 -15.926 -1.373 1.00 94.50 597 SER A N 1
ATOM 4821 C CA . SER A 1 597 ? 29.046 -17.043 -2.059 1.00 94.50 597 SER A CA 1
ATOM 4822 C C . SER A 1 597 ? 27.604 -16.762 -2.506 1.00 94.50 597 SER A C 1
ATOM 4824 O O . SER A 1 597 ? 27.091 -17.511 -3.337 1.00 94.50 597 SER A O 1
ATOM 4826 N N . GLY A 1 598 ? 26.963 -15.711 -1.987 1.00 96.81 598 GLY A N 1
ATOM 4827 C CA . GLY A 1 598 ? 25.539 -15.433 -2.179 1.00 96.81 598 GLY A CA 1
ATOM 4828 C C . GLY A 1 598 ? 25.149 -15.047 -3.603 1.00 96.81 598 GLY A C 1
ATOM 4829 O O . GLY A 1 598 ? 25.995 -14.819 -4.470 1.00 96.81 598 GLY A O 1
ATOM 4830 N N . ILE A 1 599 ? 23.846 -14.966 -3.848 1.00 97.12 599 ILE A N 1
ATOM 4831 C CA . ILE A 1 599 ? 23.202 -14.726 -5.143 1.00 97.12 599 ILE A CA 1
ATOM 4832 C C . ILE A 1 599 ? 23.277 -13.241 -5.519 1.00 97.12 599 ILE A C 1
ATOM 4834 O O . ILE A 1 599 ? 22.862 -12.367 -4.759 1.00 97.12 599 ILE A O 1
ATOM 4838 N N . ILE A 1 600 ? 23.750 -12.953 -6.734 1.00 96.44 600 ILE A N 1
ATOM 4839 C CA . ILE A 1 600 ? 23.702 -11.609 -7.332 1.00 96.44 600 ILE A CA 1
ATOM 4840 C C . ILE A 1 600 ? 22.391 -11.451 -8.106 1.00 96.44 600 ILE A C 1
ATOM 4842 O O . ILE A 1 600 ? 22.028 -12.312 -8.907 1.00 96.44 600 ILE A O 1
ATOM 4846 N N . ASN A 1 601 ? 21.677 -10.351 -7.877 1.00 94.94 601 ASN A N 1
ATOM 4847 C CA . ASN A 1 601 ? 20.349 -10.108 -8.433 1.00 94.94 601 ASN A CA 1
ATOM 4848 C C . ASN A 1 601 ? 20.409 -9.165 -9.641 1.00 94.94 601 ASN A C 1
ATOM 4850 O O . ASN A 1 601 ? 20.316 -7.952 -9.489 1.00 94.94 601 ASN A O 1
ATOM 4854 N N . LEU A 1 602 ? 20.529 -9.746 -10.839 1.00 96.44 602 LEU A N 1
ATOM 4855 C CA . LEU A 1 602 ? 20.381 -9.043 -12.122 1.00 96.44 602 LEU A CA 1
ATOM 4856 C C . LEU A 1 602 ? 18.975 -9.248 -12.728 1.00 96.44 602 LEU A C 1
ATOM 4858 O O . LEU A 1 602 ? 18.736 -8.927 -13.890 1.00 96.44 602 LEU A O 1
ATOM 4862 N N . GLY A 1 603 ? 18.032 -9.813 -11.968 1.00 93.56 603 GLY A N 1
ATOM 4863 C CA . GLY A 1 603 ? 16.654 -10.043 -12.401 1.00 93.56 603 GLY A CA 1
ATOM 4864 C C . GLY A 1 603 ? 15.721 -8.907 -11.991 1.00 93.56 603 GLY A C 1
ATOM 4865 O O . GLY A 1 603 ? 14.862 -8.495 -12.770 1.00 93.56 603 GLY A O 1
ATOM 4866 N N . THR A 1 604 ? 15.890 -8.371 -10.781 1.00 92.12 604 THR A N 1
ATOM 4867 C CA . THR A 1 604 ? 14.992 -7.365 -10.192 1.00 92.12 604 THR A CA 1
ATOM 4868 C C . THR A 1 604 ? 15.330 -5.972 -10.705 1.00 92.12 604 THR A C 1
ATOM 4870 O O . THR A 1 604 ? 16.461 -5.516 -10.594 1.00 92.12 604 THR A O 1
ATOM 4873 N N . SER A 1 605 ? 14.338 -5.272 -11.261 1.00 92.56 605 SER A N 1
ATOM 4874 C CA . SER A 1 605 ? 14.522 -3.910 -11.768 1.00 92.56 605 SER A CA 1
ATOM 4875 C C . SER A 1 605 ? 14.617 -2.908 -10.608 1.00 92.56 605 SER A C 1
ATOM 4877 O O . SER A 1 605 ? 13.615 -2.350 -10.154 1.00 92.56 605 SER A O 1
ATOM 4879 N N . GLU A 1 606 ? 15.843 -2.667 -10.148 1.00 92.81 606 GLU A N 1
ATOM 4880 C CA . GLU A 1 606 ? 16.234 -1.584 -9.240 1.00 92.81 606 GLU A CA 1
ATOM 4881 C C . GLU A 1 606 ? 17.470 -0.859 -9.786 1.00 92.81 606 GLU A C 1
ATOM 4883 O O . GLU A 1 606 ? 18.354 -1.492 -10.362 1.00 92.81 606 GLU A O 1
ATOM 4888 N N . ASN A 1 607 ? 17.532 0.463 -9.610 1.00 95.31 607 ASN A N 1
ATOM 4889 C CA . ASN A 1 607 ? 18.687 1.268 -10.002 1.00 95.31 607 ASN A CA 1
ATOM 4890 C C . ASN A 1 607 ? 19.492 1.647 -8.759 1.00 95.31 607 ASN A C 1
ATOM 4892 O O . ASN A 1 607 ? 19.079 2.519 -7.998 1.00 95.31 607 ASN A O 1
ATOM 4896 N N . LYS A 1 608 ? 20.625 0.969 -8.561 1.00 94.81 608 LYS A N 1
ATOM 4897 C CA . LYS A 1 608 ? 21.509 1.140 -7.399 1.00 94.81 608 LYS A CA 1
ATOM 4898 C C . LYS A 1 608 ? 22.674 2.096 -7.676 1.00 94.81 608 LYS A C 1
ATOM 4900 O O . LYS A 1 608 ? 23.439 2.416 -6.773 1.00 94.81 608 LYS A O 1
ATOM 4905 N N . LEU A 1 609 ? 22.812 2.576 -8.918 1.00 96.00 609 LEU A N 1
ATOM 4906 C CA . LEU A 1 609 ? 24.010 3.276 -9.393 1.00 96.00 609 LEU A CA 1
ATOM 4907 C C . LEU A 1 609 ? 24.263 4.635 -8.734 1.00 96.00 609 LEU A C 1
ATOM 4909 O O . LEU A 1 609 ? 25.394 5.100 -8.803 1.00 96.00 609 LEU A O 1
ATOM 4913 N N . CYS A 1 610 ? 23.257 5.269 -8.124 1.00 96.50 610 CYS A N 1
ATOM 4914 C CA . CYS A 1 610 ? 23.352 6.614 -7.534 1.00 96.50 610 CYS A CA 1
ATOM 4915 C C . CYS A 1 610 ? 22.940 6.666 -6.050 1.00 96.50 610 CYS A C 1
ATOM 4917 O O . CYS A 1 610 ? 22.477 7.704 -5.566 1.00 96.50 610 CYS A O 1
ATOM 4919 N N . PHE A 1 611 ? 23.046 5.549 -5.321 1.00 95.06 611 PHE A N 1
ATOM 4920 C CA . PHE A 1 611 ? 22.704 5.500 -3.894 1.00 95.06 611 PHE A CA 1
ATOM 4921 C C . PHE A 1 611 ? 23.605 6.385 -3.012 1.00 95.06 611 PHE A C 1
ATOM 4923 O O . PHE A 1 611 ? 23.126 6.887 -1.995 1.00 95.06 611 PHE A O 1
ATOM 4930 N N . ASP A 1 612 ? 24.829 6.686 -3.448 1.00 94.50 612 ASP A N 1
ATOM 4931 C CA . ASP A 1 612 ? 25.715 7.717 -2.895 1.00 94.50 612 ASP A CA 1
ATOM 4932 C C . ASP A 1 612 ? 25.061 9.113 -2.918 1.00 94.50 612 ASP A C 1
ATOM 4934 O O . ASP A 1 612 ? 24.919 9.767 -1.880 1.00 94.50 612 ASP A O 1
ATOM 4938 N N . LEU A 1 613 ? 24.595 9.549 -4.094 1.00 96.56 613 LEU A N 1
ATOM 4939 C CA . LEU A 1 613 ? 23.950 10.848 -4.292 1.00 96.56 613 LEU A CA 1
ATOM 4940 C C . LEU A 1 613 ? 22.632 10.938 -3.518 1.00 96.56 613 LEU A C 1
ATOM 4942 O O . LEU A 1 613 ? 22.351 11.947 -2.871 1.00 96.56 613 LEU A O 1
ATOM 4946 N N . LEU A 1 614 ? 21.829 9.875 -3.575 1.00 95.75 614 LEU A N 1
ATOM 4947 C CA . LEU A 1 614 ? 20.506 9.821 -2.955 1.00 95.75 614 LEU A CA 1
ATOM 4948 C C . LEU A 1 614 ? 20.604 9.796 -1.430 1.00 95.75 614 LEU A C 1
ATOM 4950 O O . LEU A 1 614 ? 19.933 10.588 -0.774 1.00 95.75 614 LEU A O 1
ATOM 4954 N N . SER A 1 615 ? 21.468 8.957 -0.853 1.00 93.19 615 SER A N 1
ATOM 4955 C CA . SER A 1 615 ? 21.669 8.908 0.603 1.00 93.19 615 SER A CA 1
ATOM 4956 C C . SER A 1 615 ? 22.216 10.239 1.126 1.00 93.19 615 SER A C 1
ATOM 4958 O O . SER A 1 615 ? 21.755 10.725 2.160 1.00 93.19 615 SER A O 1
ATOM 4960 N N . SER A 1 616 ? 23.116 10.885 0.373 1.00 93.62 616 SER A N 1
ATOM 4961 C CA . SER A 1 616 ? 23.604 12.236 0.670 1.00 93.62 616 SER A CA 1
ATOM 4962 C C . SER A 1 616 ? 22.486 13.289 0.632 1.00 93.62 616 SER A C 1
ATOM 4964 O O . SER A 1 616 ? 22.333 14.054 1.588 1.00 93.62 616 SER A O 1
ATOM 4966 N N . ARG A 1 617 ? 21.648 13.312 -0.419 1.00 95.56 617 ARG A N 1
ATOM 4967 C CA . ARG A 1 617 ? 20.567 14.305 -0.566 1.00 95.56 617 ARG A CA 1
ATOM 4968 C C . ARG A 1 617 ? 19.426 14.104 0.427 1.00 95.56 617 ARG A C 1
ATOM 4970 O O . ARG A 1 617 ? 18.937 15.091 0.970 1.00 95.56 617 ARG A O 1
ATOM 4977 N N . LEU A 1 618 ? 19.017 12.857 0.678 1.00 94.25 618 LEU A N 1
ATOM 4978 C CA . LEU A 1 618 ? 17.938 12.496 1.609 1.00 94.25 618 LEU A CA 1
ATOM 4979 C C . LEU A 1 618 ? 18.295 12.770 3.080 1.00 94.25 618 LEU A C 1
ATOM 4981 O O . LEU A 1 618 ? 17.386 12.939 3.893 1.00 94.25 618 LEU A O 1
ATOM 4985 N N . SER A 1 619 ? 19.591 12.814 3.411 1.00 92.56 619 SER A N 1
ATOM 4986 C CA . SER A 1 619 ? 20.109 13.070 4.766 1.00 92.56 619 SER A CA 1
ATOM 4987 C C . SER A 1 619 ? 20.341 14.557 5.075 1.00 92.56 619 SER A C 1
ATOM 4989 O O . SER A 1 619 ? 20.841 14.889 6.149 1.00 92.56 619 SER A O 1
ATOM 4991 N N . GLN A 1 620 ? 20.003 15.467 4.156 1.00 94.06 620 GLN A N 1
ATOM 4992 C CA . GLN A 1 620 ? 20.113 16.910 4.391 1.00 94.06 620 GLN A CA 1
ATOM 4993 C C . GLN A 1 620 ? 19.040 17.411 5.373 1.00 94.06 620 GLN A C 1
ATOM 4995 O O . GLN A 1 620 ? 17.949 16.851 5.487 1.00 94.06 620 GLN A O 1
ATOM 5000 N N . SER A 1 621 ? 19.341 18.487 6.102 1.00 92.75 621 SER A N 1
ATOM 5001 C CA . SER A 1 621 ? 18.490 18.990 7.194 1.00 92.75 621 SER A CA 1
ATOM 5002 C C . SER A 1 621 ? 17.133 19.544 6.738 1.00 92.75 621 SER A C 1
ATOM 5004 O O . SER A 1 621 ? 16.194 19.581 7.534 1.00 92.75 621 SER A O 1
ATOM 5006 N N . ASP A 1 622 ? 16.997 19.927 5.466 1.00 94.56 622 ASP A N 1
ATOM 5007 C CA . ASP A 1 622 ? 15.721 20.301 4.854 1.00 94.56 622 ASP A CA 1
ATOM 5008 C C . ASP A 1 622 ? 14.788 19.094 4.685 1.00 94.56 622 ASP A C 1
ATOM 5010 O O . ASP A 1 622 ? 13.587 19.226 4.889 1.00 94.56 622 ASP A O 1
ATOM 5014 N N . MET A 1 623 ? 15.330 17.906 4.400 1.00 94.31 623 MET A N 1
ATOM 5015 C CA . MET A 1 623 ? 14.572 16.658 4.237 1.00 94.31 623 MET A CA 1
ATOM 5016 C C . MET A 1 623 ? 14.031 16.116 5.563 1.00 94.31 623 MET A C 1
ATOM 5018 O O . MET A 1 623 ? 12.970 15.496 5.605 1.00 94.31 623 MET A O 1
ATOM 5022 N N . LEU A 1 624 ? 14.790 16.300 6.644 1.00 92.19 624 LEU A N 1
ATOM 5023 C CA . LEU A 1 624 ? 14.624 15.564 7.901 1.00 92.19 624 LEU A CA 1
ATOM 5024 C C . LEU A 1 624 ? 13.646 16.218 8.896 1.00 92.19 624 LEU A C 1
ATOM 5026 O O . LEU A 1 624 ? 13.527 15.756 10.033 1.00 92.19 624 LEU A O 1
ATOM 5030 N N . GLN A 1 625 ? 12.931 17.278 8.500 1.00 91.00 625 GLN A N 1
ATOM 5031 C CA . GLN A 1 625 ? 12.005 17.975 9.397 1.00 91.00 625 GLN A CA 1
ATOM 5032 C C . GLN A 1 625 ? 10.813 17.095 9.805 1.00 91.00 625 GLN A C 1
ATOM 5034 O O . GLN A 1 625 ? 10.040 16.621 8.970 1.00 91.00 625 GLN A O 1
ATOM 5039 N N . VAL A 1 626 ? 10.598 16.955 11.115 1.00 91.50 626 VAL A N 1
ATOM 5040 C CA . VAL A 1 626 ? 9.372 16.373 11.675 1.00 91.50 626 VAL A CA 1
ATOM 5041 C C . VAL A 1 626 ? 8.454 17.497 12.134 1.00 91.50 626 VAL A C 1
ATOM 5043 O O . VAL A 1 626 ? 8.787 18.255 13.040 1.00 91.50 626 VAL A O 1
ATOM 5046 N N . GLN A 1 627 ? 7.276 17.592 11.520 1.00 90.69 627 GLN A N 1
ATOM 5047 C CA . GLN A 1 627 ? 6.225 18.521 11.935 1.00 90.69 627 GLN A CA 1
ATOM 5048 C C . GLN A 1 627 ? 5.038 17.738 12.529 1.00 90.69 627 GLN A C 1
ATOM 5050 O O . GLN A 1 627 ? 4.669 16.702 11.968 1.00 90.69 627 GLN A O 1
ATOM 5055 N N . PRO A 1 628 ? 4.373 18.234 13.593 1.00 89.31 628 PRO A N 1
ATOM 5056 C CA . PRO A 1 628 ? 3.229 17.579 14.243 1.00 89.31 628 PRO A CA 1
ATOM 5057 C C . PRO A 1 628 ? 2.128 17.055 13.306 1.00 89.31 628 PRO A C 1
ATOM 5059 O O . PRO A 1 628 ? 1.530 16.013 13.571 1.00 89.31 628 PRO A O 1
ATOM 5062 N N . ALA A 1 629 ? 1.868 17.751 12.194 1.00 88.62 629 ALA A N 1
ATOM 5063 C CA . ALA A 1 629 ? 0.854 17.369 11.211 1.00 88.62 629 ALA A CA 1
ATOM 5064 C C . ALA A 1 629 ? 1.218 16.115 10.388 1.00 88.62 629 ALA A C 1
ATOM 5066 O O . ALA A 1 629 ? 0.318 15.440 9.894 1.00 88.62 629 ALA A O 1
ATOM 5067 N N . LEU A 1 630 ? 2.509 15.781 10.261 1.00 93.62 630 LEU A N 1
ATOM 5068 C CA . LEU A 1 630 ? 3.001 14.603 9.529 1.00 93.62 630 LEU A CA 1
ATOM 5069 C C . LEU A 1 630 ? 2.863 13.303 10.342 1.00 93.62 630 LEU A C 1
ATOM 5071 O O . LEU A 1 630 ? 3.007 12.208 9.799 1.00 93.62 630 LEU A O 1
ATOM 5075 N N . LEU A 1 631 ? 2.597 13.420 11.649 1.00 94.00 631 LEU A N 1
ATOM 5076 C CA . LEU A 1 631 ? 2.384 12.290 12.558 1.00 94.00 631 LEU A CA 1
ATOM 5077 C C . LEU A 1 631 ? 0.913 11.846 12.621 1.00 94.00 631 LEU A C 1
ATOM 5079 O O . LEU A 1 631 ? 0.626 10.800 13.197 1.00 94.00 631 LEU A O 1
ATOM 5083 N N . GLN A 1 632 ? -0.005 12.592 11.998 1.00 91.06 632 GLN A N 1
ATOM 5084 C CA . GLN A 1 632 ? -1.456 12.350 11.990 1.00 91.06 632 GLN A CA 1
ATOM 5085 C C . GLN A 1 632 ? -1.941 11.879 10.608 1.00 91.06 632 GLN A C 1
ATOM 5087 O O . GLN A 1 632 ? -1.176 11.872 9.643 1.00 91.06 632 GLN A O 1
ATOM 5092 N N . TYR A 1 633 ? -3.210 11.478 10.475 1.00 89.19 633 TYR A N 1
ATOM 5093 C CA . TYR A 1 633 ? -3.746 11.117 9.157 1.00 89.19 633 TYR A CA 1
ATOM 5094 C C . TYR A 1 633 ? -3.825 12.324 8.183 1.00 89.19 633 TYR A C 1
ATOM 5096 O O . TYR A 1 633 ? -4.375 13.375 8.543 1.00 89.19 633 TYR A O 1
ATOM 5104 N N . PRO A 1 634 ? -3.319 12.182 6.938 1.00 87.12 634 PRO A N 1
ATOM 5105 C CA . PRO A 1 634 ? -3.384 13.218 5.907 1.00 87.12 634 PRO A CA 1
ATOM 5106 C C . PRO A 1 634 ? -4.770 13.291 5.242 1.00 87.12 634 PRO A C 1
ATOM 5108 O O . PRO A 1 634 ? -5.654 12.480 5.506 1.00 87.12 634 PRO A O 1
ATOM 5111 N N . ASP A 1 635 ? -4.935 14.235 4.314 1.00 89.25 635 ASP A N 1
ATOM 5112 C CA . ASP A 1 635 ? -5.891 14.080 3.210 1.00 89.25 635 ASP A CA 1
ATOM 5113 C C . ASP A 1 635 ? -5.660 12.715 2.528 1.00 89.25 635 ASP A C 1
ATOM 5115 O O . ASP A 1 635 ? -4.518 12.329 2.263 1.00 89.25 635 ASP A O 1
ATOM 5119 N N . TRP A 1 636 ? -6.734 11.974 2.248 1.00 89.31 636 TRP A N 1
ATOM 5120 C CA . TRP A 1 636 ? -6.666 10.650 1.630 1.00 89.31 636 TRP A CA 1
ATOM 5121 C C . TRP A 1 636 ? -6.150 10.669 0.179 1.00 89.31 636 TRP A C 1
ATOM 5123 O O . TRP A 1 636 ? -5.717 9.630 -0.313 1.00 89.31 636 TRP A O 1
ATOM 5133 N N . ARG A 1 637 ? -6.098 11.828 -0.493 1.00 93.25 637 ARG A N 1
ATOM 5134 C CA . ARG A 1 637 ? -5.359 11.991 -1.762 1.00 93.25 637 ARG A CA 1
ATOM 5135 C C . ARG A 1 637 ? -3.841 12.157 -1.574 1.00 93.25 637 ARG A C 1
ATOM 5137 O O . ARG A 1 637 ? -3.105 12.073 -2.553 1.00 93.25 637 ARG A O 1
ATOM 5144 N N . GLY A 1 638 ? -3.367 12.379 -0.348 1.00 94.12 638 GLY A N 1
ATOM 5145 C CA . GLY A 1 638 ? -2.011 12.833 -0.020 1.00 94.12 638 GLY A CA 1
ATOM 5146 C C . GLY A 1 638 ? -1.993 14.310 0.395 1.00 94.12 638 GLY A C 1
ATOM 5147 O O . GLY A 1 638 ? -2.897 15.071 0.042 1.00 94.12 638 GLY A O 1
ATOM 5148 N N . HIS A 1 639 ? -0.976 14.724 1.159 1.00 94.06 639 HIS A N 1
ATOM 5149 C CA . HIS A 1 639 ? -0.854 16.099 1.662 1.00 94.06 639 HIS A CA 1
ATOM 5150 C C . HIS A 1 639 ? -0.882 17.138 0.515 1.00 94.06 639 HIS A C 1
ATOM 5152 O O . HIS A 1 639 ? -0.198 16.927 -0.489 1.00 94.06 639 HIS A O 1
ATOM 5158 N N . PRO A 1 640 ? -1.587 18.284 0.664 1.00 94.19 640 PRO A N 1
ATOM 5159 C CA . PRO A 1 640 ? -1.678 19.313 -0.379 1.00 94.19 640 PRO A CA 1
ATOM 5160 C C . PRO A 1 640 ? -0.318 19.779 -0.909 1.00 94.19 640 PRO A C 1
ATOM 5162 O O . PRO A 1 640 ? -0.082 19.672 -2.109 1.00 94.19 640 PRO A O 1
ATOM 5165 N N . PHE A 1 641 ? 0.617 20.131 -0.014 1.00 95.94 641 PHE A N 1
ATOM 5166 C CA . PHE A 1 641 ? 1.969 20.572 -0.384 1.00 95.94 641 PHE A CA 1
ATOM 5167 C C . PHE A 1 641 ? 2.697 19.562 -1.290 1.00 95.94 641 PHE A C 1
ATOM 5169 O O . PHE A 1 641 ? 3.393 19.944 -2.222 1.00 95.94 641 PHE A O 1
ATOM 5176 N N . LEU A 1 642 ? 2.511 18.257 -1.062 1.00 98.00 642 LEU A N 1
ATOM 5177 C CA . LEU A 1 642 ? 3.124 17.218 -1.885 1.00 98.00 642 LEU A CA 1
ATOM 5178 C C . LEU A 1 642 ? 2.422 17.112 -3.238 1.00 98.00 642 LEU A C 1
ATOM 5180 O O . LEU A 1 642 ? 3.087 16.972 -4.258 1.00 98.00 642 LEU A O 1
ATOM 5184 N N . ARG A 1 643 ? 1.086 17.169 -3.261 1.00 98.12 643 ARG A N 1
ATOM 5185 C CA . ARG A 1 643 ? 0.319 17.136 -4.513 1.00 98.12 643 ARG A CA 1
ATOM 5186 C C . ARG A 1 643 ? 0.634 18.343 -5.402 1.00 98.12 643 ARG A C 1
ATOM 5188 O O . ARG A 1 643 ? 0.619 18.207 -6.622 1.00 98.12 643 ARG A O 1
ATOM 5195 N N . GLU A 1 644 ? 0.958 19.487 -4.804 1.00 98.50 644 GLU A N 1
ATOM 5196 C CA . GLU A 1 644 ? 1.443 20.688 -5.490 1.00 98.50 644 GLU A CA 1
ATOM 5197 C C . GLU A 1 644 ? 2.837 20.492 -6.095 1.00 98.50 644 GLU A C 1
ATOM 5199 O O . GLU A 1 644 ? 2.995 20.717 -7.293 1.00 98.50 644 GLU A O 1
ATOM 5204 N N . GLU A 1 645 ? 3.831 20.023 -5.329 1.00 98.69 645 GLU A N 1
ATOM 5205 C CA . GLU A 1 645 ? 5.169 19.768 -5.890 1.00 98.69 645 GLU A CA 1
ATOM 5206 C C . GLU A 1 645 ? 5.161 18.633 -6.927 1.00 98.69 645 GLU A C 1
ATOM 5208 O O . GLU A 1 645 ? 5.796 18.767 -7.965 1.00 98.69 645 GLU A O 1
ATOM 5213 N N . VAL A 1 646 ? 4.368 17.570 -6.736 1.00 98.69 646 VAL A N 1
ATOM 5214 C CA . VAL A 1 646 ? 4.153 16.529 -7.762 1.00 98.69 646 VAL A CA 1
ATOM 5215 C C . VAL A 1 646 ? 3.581 17.124 -9.048 1.00 98.69 646 VAL A C 1
ATOM 5217 O O . VAL A 1 646 ? 4.035 16.772 -10.134 1.00 98.69 646 VAL A O 1
ATOM 5220 N N . ALA A 1 647 ? 2.594 18.017 -8.953 1.00 98.69 647 ALA A N 1
ATOM 5221 C CA . ALA A 1 647 ? 1.994 18.629 -10.132 1.00 98.69 647 ALA A CA 1
ATOM 5222 C C . ALA A 1 647 ? 2.987 19.544 -10.872 1.00 98.69 647 ALA A C 1
ATOM 5224 O O . ALA A 1 647 ? 3.063 19.479 -12.099 1.00 98.69 647 ALA A O 1
ATOM 5225 N N . LYS A 1 648 ? 3.799 20.333 -10.152 1.00 98.69 648 LYS A N 1
ATOM 5226 C CA . LYS A 1 648 ? 4.876 21.163 -10.731 1.00 98.69 648 LYS A CA 1
ATOM 5227 C C . LYS A 1 648 ? 5.956 20.304 -11.398 1.00 98.69 648 LYS A C 1
ATOM 5229 O O . LYS A 1 648 ? 6.271 20.525 -12.565 1.00 98.69 648 LYS A O 1
ATOM 5234 N N . PHE A 1 649 ? 6.451 19.295 -10.682 1.00 98.69 649 PHE A N 1
ATOM 5235 C CA . PHE A 1 649 ? 7.459 18.340 -11.142 1.00 98.69 649 PHE A CA 1
ATOM 5236 C C . PHE A 1 649 ? 7.010 17.630 -12.425 1.00 98.69 649 PHE A C 1
ATOM 5238 O O . PHE A 1 649 ? 7.707 17.682 -13.437 1.00 98.69 649 PHE A O 1
ATOM 5245 N N . LEU A 1 650 ? 5.809 17.036 -12.427 1.00 98.44 650 LEU A N 1
ATOM 5246 C CA . LEU A 1 650 ? 5.267 16.391 -13.623 1.00 98.44 650 LEU A CA 1
ATOM 5247 C C . LEU A 1 650 ? 5.051 17.404 -14.755 1.00 98.44 650 LEU A C 1
ATOM 5249 O O . LEU A 1 650 ? 5.375 17.084 -15.892 1.00 98.44 650 LEU A O 1
ATOM 5253 N N . SER A 1 651 ? 4.597 18.633 -14.473 1.00 98.19 651 SER A N 1
ATOM 5254 C CA . SER A 1 651 ? 4.428 19.652 -15.525 1.00 98.19 651 SER A CA 1
ATOM 5255 C C . SER A 1 651 ? 5.744 19.961 -16.248 1.00 98.19 651 SER A C 1
ATOM 5257 O O . SER A 1 651 ? 5.779 20.069 -17.473 1.00 98.19 651 SER A O 1
ATOM 5259 N N . TYR A 1 652 ? 6.829 20.078 -15.479 1.00 98.00 652 TYR A N 1
ATOM 5260 C CA . TYR A 1 652 ? 8.167 20.380 -15.976 1.00 98.00 652 TYR A CA 1
ATOM 5261 C C . TYR A 1 652 ? 8.774 19.192 -16.736 1.00 98.00 652 TYR A C 1
ATOM 5263 O O . TYR A 1 652 ? 9.063 19.299 -17.928 1.00 98.00 652 TYR A O 1
ATOM 5271 N N . TYR A 1 653 ? 8.898 18.034 -16.083 1.00 97.56 653 TYR A N 1
ATOM 5272 C CA . TYR A 1 653 ? 9.592 16.873 -16.647 1.00 97.56 653 TYR A CA 1
ATOM 5273 C C . TYR A 1 653 ? 8.800 16.149 -17.742 1.00 97.56 653 TYR A C 1
ATOM 5275 O O . TYR A 1 653 ? 9.396 15.673 -18.707 1.00 97.56 653 TYR A O 1
ATOM 5283 N N . CYS A 1 654 ? 7.465 16.132 -17.665 1.00 96.69 654 CYS A N 1
ATOM 5284 C CA . CYS A 1 654 ? 6.624 15.628 -18.757 1.00 96.69 654 CYS A CA 1
ATOM 5285 C C . CYS A 1 654 ? 6.448 16.652 -19.891 1.00 96.69 654 CYS A C 1
ATOM 5287 O O . CYS A 1 654 ? 5.842 16.314 -20.904 1.00 96.69 654 CYS A O 1
ATOM 5289 N N . LYS A 1 655 ? 6.951 17.889 -19.734 1.00 96.31 655 LYS A N 1
ATOM 5290 C CA . LYS A 1 655 ? 6.821 18.997 -20.698 1.00 96.31 655 LYS A CA 1
ATOM 5291 C C . LYS A 1 655 ? 5.360 19.269 -21.092 1.00 96.31 655 LYS A C 1
ATOM 5293 O O . LYS A 1 655 ? 5.036 19.410 -22.270 1.00 96.31 655 LYS A O 1
ATOM 5298 N N . SER A 1 656 ? 4.462 19.314 -20.106 1.00 95.44 656 SER A N 1
ATOM 5299 C CA . SER A 1 656 ? 3.030 19.538 -20.343 1.00 95.44 656 SER A CA 1
ATOM 5300 C C . SER A 1 656 ? 2.761 20.948 -20.871 1.00 95.44 656 SER A C 1
ATOM 5302 O O . SER A 1 656 ? 3.256 21.916 -20.290 1.00 95.44 656 SER A O 1
ATOM 5304 N N . LEU A 1 657 ? 1.914 21.094 -21.898 1.00 92.19 657 LEU A N 1
ATOM 5305 C CA . LEU A 1 657 ? 1.640 22.406 -22.514 1.00 92.19 657 LEU A CA 1
ATOM 5306 C C . LEU A 1 657 ? 0.944 23.412 -21.577 1.00 92.19 657 LEU A C 1
ATOM 5308 O O . LEU A 1 657 ? 0.997 24.617 -21.818 1.00 92.19 657 LEU A O 1
ATOM 5312 N N . ALA A 1 658 ? 0.293 22.935 -20.514 1.00 92.81 658 ALA A N 1
ATOM 5313 C CA . ALA A 1 658 ? -0.316 23.758 -19.474 1.00 92.81 658 ALA A CA 1
ATOM 5314 C C . ALA A 1 658 ? -0.040 23.147 -18.087 1.00 92.81 658 ALA A C 1
ATOM 5316 O O . ALA A 1 658 ? -0.011 21.919 -17.983 1.00 92.81 658 ALA A O 1
ATOM 5317 N N . PRO A 1 659 ? 0.123 23.956 -17.019 1.00 96.25 659 PRO A N 1
ATOM 5318 C CA . PRO A 1 659 ? 0.398 23.446 -15.678 1.00 96.25 659 PRO A CA 1
ATOM 5319 C C . PRO A 1 659 ? -0.645 22.435 -15.187 1.00 96.25 659 PRO A C 1
ATOM 5321 O O . PRO A 1 659 ? -1.844 22.724 -15.113 1.00 96.25 659 PRO A O 1
ATOM 5324 N N . LEU A 1 660 ? -0.163 21.253 -14.809 1.00 97.19 660 LEU A N 1
ATOM 5325 C CA . LEU A 1 660 ? -0.954 20.188 -14.209 1.00 97.19 660 LEU A CA 1
ATOM 5326 C C . LEU A 1 660 ? -1.451 20.617 -12.821 1.00 97.19 660 LEU A C 1
ATOM 5328 O O . LEU A 1 660 ? -0.822 21.418 -12.126 1.00 97.19 660 LEU A O 1
ATOM 5332 N N . LYS A 1 661 ? -2.594 20.073 -12.394 1.00 97.50 661 LYS A N 1
ATOM 5333 C CA . LYS A 1 661 ? -3.270 20.520 -11.167 1.00 97.50 661 LYS A CA 1
ATOM 5334 C C . LYS A 1 661 ? -3.115 19.532 -10.009 1.00 97.50 661 LYS A C 1
ATOM 5336 O O . LYS A 1 661 ? -3.432 18.353 -10.147 1.00 97.50 661 LYS A O 1
ATOM 5341 N N . ALA A 1 662 ? -2.736 20.027 -8.829 1.00 97.50 662 ALA A N 1
ATOM 5342 C CA . ALA A 1 662 ? -2.563 19.239 -7.596 1.00 97.50 662 ALA A CA 1
ATOM 5343 C C . ALA A 1 662 ? -3.828 18.472 -7.153 1.00 97.50 662 ALA A C 1
ATOM 5345 O O . ALA A 1 662 ? -3.770 17.438 -6.492 1.00 97.50 662 ALA A O 1
ATOM 5346 N N . GLU A 1 663 ? -4.997 18.990 -7.510 1.00 95.31 663 GLU A N 1
ATOM 5347 C CA . GLU A 1 663 ? -6.330 18.408 -7.309 1.00 95.31 663 GLU A CA 1
ATOM 5348 C C . GLU A 1 663 ? -6.631 17.153 -8.160 1.00 95.31 663 GLU A C 1
ATOM 5350 O O . GLU A 1 663 ? -7.593 16.443 -7.863 1.00 95.31 663 GLU A O 1
ATOM 5355 N N . ASN A 1 664 ? -5.834 16.898 -9.204 1.00 97.25 664 ASN A N 1
ATOM 5356 C CA . ASN A 1 664 ? -5.904 15.721 -10.081 1.00 97.25 664 ASN A CA 1
ATOM 5357 C C . ASN A 1 664 ? -4.881 14.636 -9.678 1.00 97.25 664 ASN A C 1
ATOM 5359 O O . ASN A 1 664 ? -4.806 13.588 -10.319 1.00 97.25 664 ASN A O 1
ATOM 5363 N N . VAL A 1 665 ? -4.082 14.891 -8.633 1.00 98.44 665 VAL A N 1
ATOM 5364 C CA . VAL A 1 665 ? -3.048 13.986 -8.114 1.00 98.44 665 VAL A CA 1
ATOM 5365 C C . VAL A 1 665 ? -3.598 13.150 -6.956 1.00 98.44 665 VAL A C 1
ATOM 5367 O O . VAL A 1 665 ? -4.197 13.687 -6.022 1.00 98.44 665 VAL A O 1
ATOM 5370 N N . VAL A 1 666 ? -3.325 11.844 -6.975 1.00 98.38 666 VAL A N 1
ATOM 5371 C CA . VAL A 1 666 ? -3.540 10.921 -5.848 1.00 98.38 666 VAL A CA 1
ATOM 5372 C C . VAL A 1 666 ? -2.236 10.184 -5.534 1.00 98.38 666 VAL A C 1
ATOM 5374 O O . VAL A 1 666 ? -1.574 9.682 -6.441 1.00 98.38 666 VAL A O 1
ATOM 5377 N N . VAL A 1 667 ? -1.855 10.119 -4.256 1.00 97.88 667 VAL A N 1
ATOM 5378 C CA . VAL A 1 667 ? -0.583 9.542 -3.788 1.00 97.88 667 VAL A CA 1
ATOM 5379 C C . VAL A 1 667 ? -0.819 8.236 -3.024 1.00 97.88 667 VAL A C 1
ATOM 5381 O O . VAL A 1 667 ? -1.407 8.254 -1.944 1.00 97.88 667 VAL A O 1
ATOM 5384 N N . LEU A 1 668 ? -0.292 7.121 -3.542 1.00 97.19 668 LEU A N 1
ATOM 5385 C CA . LEU A 1 668 ? -0.278 5.804 -2.881 1.00 97.19 668 LEU A CA 1
ATOM 5386 C C . LEU A 1 668 ? 1.160 5.267 -2.718 1.00 97.19 668 LEU A C 1
ATOM 5388 O O . LEU A 1 668 ? 2.123 5.842 -3.227 1.00 97.19 668 LEU A O 1
ATOM 5392 N N . ASN A 1 669 ? 1.318 4.147 -2.013 1.00 94.75 669 ASN A N 1
ATOM 5393 C CA . ASN A 1 669 ? 2.602 3.542 -1.642 1.00 94.75 669 ASN A CA 1
ATOM 5394 C C . ASN A 1 669 ? 3.325 2.717 -2.740 1.00 94.75 669 ASN A C 1
ATOM 5396 O O . ASN A 1 669 ? 4.092 1.800 -2.435 1.00 94.75 669 ASN A O 1
ATOM 5400 N N . GLY A 1 670 ? 3.135 3.036 -4.022 1.00 94.62 670 GLY A N 1
ATOM 5401 C CA . GLY A 1 670 ? 3.836 2.425 -5.159 1.00 94.62 670 GLY A CA 1
ATOM 5402 C C . GLY A 1 670 ? 2.897 2.011 -6.299 1.00 94.62 670 GLY A C 1
ATOM 5403 O O . GLY A 1 670 ? 1.746 1.661 -6.059 1.00 94.62 670 GLY A O 1
ATOM 5404 N N . CYS A 1 671 ? 3.397 1.960 -7.543 1.00 95.81 671 CYS A N 1
ATOM 5405 C CA . CYS A 1 671 ? 2.571 1.643 -8.724 1.00 95.81 671 CYS A CA 1
ATOM 5406 C C . CYS A 1 671 ? 1.777 0.324 -8.597 1.00 95.81 671 CYS A C 1
ATOM 5408 O O . CYS A 1 671 ? 0.701 0.202 -9.170 1.00 95.81 671 CYS A O 1
ATOM 5410 N N . ALA A 1 672 ? 2.255 -0.632 -7.793 1.00 94.81 672 ALA A N 1
ATOM 5411 C CA . ALA A 1 672 ? 1.541 -1.858 -7.433 1.00 94.81 672 ALA A CA 1
ATOM 5412 C C . ALA A 1 672 ? 0.147 -1.604 -6.815 1.00 94.81 672 ALA A C 1
ATOM 5414 O O . ALA A 1 672 ? -0.833 -2.212 -7.244 1.00 94.81 672 ALA A O 1
ATOM 5415 N N . SER A 1 673 ? 0.030 -0.685 -5.847 1.00 95.75 673 SER A N 1
ATOM 5416 C CA . SER A 1 673 ? -1.260 -0.340 -5.237 1.00 95.75 673 SER A CA 1
ATOM 5417 C C . SER A 1 673 ? -2.102 0.593 -6.114 1.00 95.75 673 SER A C 1
ATOM 5419 O O . SER A 1 673 ? -3.326 0.559 -6.012 1.00 95.75 673 SER A O 1
ATOM 5421 N N . LEU A 1 674 ? -1.492 1.343 -7.042 1.00 97.69 674 LEU A N 1
ATOM 5422 C CA . LEU A 1 674 ? -2.223 2.085 -8.081 1.00 97.69 674 LEU A CA 1
ATOM 5423 C C . LEU A 1 674 ? -2.863 1.158 -9.126 1.00 97.69 674 LEU A C 1
ATOM 5425 O O . LEU A 1 674 ? -4.061 1.290 -9.373 1.00 97.69 674 LEU A O 1
ATOM 5429 N N . PHE A 1 675 ? -2.125 0.185 -9.676 1.00 97.81 675 PHE A N 1
ATOM 5430 C CA . PHE A 1 675 ? -2.683 -0.838 -10.576 1.00 97.81 675 PHE A CA 1
ATOM 5431 C C . PHE A 1 675 ? -3.844 -1.586 -9.911 1.00 97.81 675 PHE A C 1
ATOM 5433 O O . PHE A 1 675 ? -4.910 -1.735 -10.509 1.00 97.81 675 PHE A O 1
ATOM 5440 N N . LEU A 1 676 ? -3.668 -1.988 -8.648 1.00 96.12 676 LEU A N 1
ATOM 5441 C CA . LEU A 1 676 ? -4.719 -2.608 -7.845 1.00 96.12 676 LEU A CA 1
ATOM 5442 C C . LEU A 1 676 ? -5.945 -1.700 -7.678 1.00 96.12 676 LEU A C 1
ATOM 5444 O O . LEU A 1 676 ? -7.078 -2.151 -7.858 1.00 96.12 676 LEU A O 1
ATOM 5448 N N . ALA A 1 677 ? -5.742 -0.440 -7.285 1.00 96.88 677 ALA A N 1
ATOM 5449 C CA . ALA A 1 677 ? -6.832 0.492 -7.025 1.00 96.88 677 ALA A CA 1
ATOM 5450 C C . ALA A 1 677 ? -7.629 0.775 -8.304 1.00 96.88 677 ALA A C 1
ATOM 5452 O O . ALA A 1 677 ? -8.854 0.670 -8.287 1.00 96.88 677 ALA A O 1
ATOM 5453 N N . LEU A 1 678 ? -6.946 1.030 -9.424 1.00 97.88 678 LEU A N 1
ATOM 5454 C CA . LEU A 1 678 ? -7.570 1.215 -10.735 1.00 97.88 678 LEU A CA 1
ATOM 5455 C C . LEU A 1 678 ? -8.331 -0.046 -11.177 1.00 97.88 678 LEU A C 1
ATOM 5457 O O . LEU A 1 678 ? -9.494 0.061 -11.552 1.00 97.88 678 LEU A O 1
ATOM 5461 N N . ALA A 1 679 ? -7.754 -1.245 -11.041 1.00 97.00 679 ALA A N 1
ATOM 5462 C CA . ALA A 1 679 ? -8.467 -2.501 -11.302 1.00 97.00 679 ALA A CA 1
ATOM 5463 C C . ALA A 1 679 ? -9.746 -2.631 -10.454 1.00 97.00 679 ALA A C 1
ATOM 5465 O O . ALA A 1 679 ? -10.807 -2.973 -10.970 1.00 97.00 679 ALA A O 1
ATOM 5466 N N . THR A 1 680 ? -9.662 -2.293 -9.165 1.00 95.38 680 THR A N 1
ATOM 5467 C CA . THR A 1 680 ? -10.769 -2.412 -8.204 1.00 95.38 680 THR A CA 1
ATOM 5468 C C . THR A 1 680 ? -11.922 -1.443 -8.493 1.00 95.38 680 THR A C 1
ATOM 5470 O O . THR A 1 680 ? -13.079 -1.815 -8.299 1.00 95.38 680 THR A O 1
ATOM 5473 N N . VAL A 1 681 ? -11.636 -0.208 -8.933 1.00 96.12 681 VAL A N 1
ATOM 5474 C CA . VAL A 1 681 ? -12.669 0.833 -9.130 1.00 96.12 681 VAL A CA 1
ATOM 5475 C C . VAL A 1 681 ? -13.162 0.964 -10.572 1.00 96.12 681 VAL A C 1
ATOM 5477 O O . VAL A 1 681 ? -14.241 1.513 -10.794 1.00 96.12 681 VAL A O 1
ATOM 5480 N N . LEU A 1 682 ? -12.396 0.478 -11.552 1.00 96.94 682 LEU A N 1
ATOM 5481 C CA . LEU A 1 682 ? -12.774 0.538 -12.965 1.00 96.94 682 LEU A CA 1
ATOM 5482 C C . LEU A 1 682 ? -13.484 -0.732 -13.439 1.00 96.94 682 LEU A C 1
ATOM 5484 O O . LEU A 1 682 ? -14.355 -0.620 -14.300 1.00 96.94 682 LEU A O 1
ATOM 5488 N N . CYS A 1 683 ? -13.156 -1.909 -12.894 1.00 96.06 683 CYS A N 1
ATOM 5489 C CA . CYS A 1 683 ? -13.643 -3.208 -13.378 1.00 96.06 683 CYS A CA 1
ATOM 5490 C C . CYS A 1 683 ? -14.591 -3.912 -12.394 1.00 96.06 683 CYS A C 1
ATOM 5492 O O . CYS A 1 683 ? -14.537 -3.703 -11.178 1.00 96.06 683 CYS A O 1
ATOM 5494 N N . GLU A 1 684 ? -15.439 -4.786 -12.925 1.00 94.50 684 GLU A N 1
ATOM 5495 C CA . GLU A 1 684 ? -16.071 -5.873 -12.179 1.00 94.50 684 GLU A CA 1
ATOM 5496 C C . GLU A 1 684 ? -15.124 -7.075 -12.031 1.00 94.50 684 GLU A C 1
ATOM 5498 O O . GLU A 1 684 ? -14.036 -7.122 -12.603 1.00 94.50 684 GLU A O 1
ATOM 5503 N N . VAL A 1 685 ? -15.540 -8.061 -11.236 1.00 91.31 685 VAL A N 1
ATOM 5504 C CA . VAL A 1 685 ? -14.842 -9.350 -11.125 1.00 91.31 685 VAL A CA 1
ATOM 5505 C C . VAL A 1 685 ? -14.937 -10.104 -12.457 1.00 91.31 685 VAL A C 1
ATOM 5507 O O . VAL A 1 685 ? -16.027 -10.250 -13.002 1.00 91.31 685 VAL A O 1
ATOM 5510 N N . GLY A 1 686 ? -13.806 -10.599 -12.964 1.00 91.12 686 GLY A N 1
ATOM 5511 C CA . GLY A 1 686 ? -13.719 -11.370 -14.210 1.00 91.12 686 GLY A CA 1
ATOM 5512 C C . GLY A 1 686 ? -13.584 -10.543 -15.497 1.00 91.12 686 GLY A C 1
ATOM 5513 O O . GLY A 1 686 ? -13.231 -11.115 -16.528 1.00 91.12 686 GLY A O 1
ATOM 5514 N N . GLU A 1 687 ? -13.795 -9.222 -15.452 1.00 96.56 687 GLU A N 1
ATOM 5515 C CA . GLU A 1 687 ? -13.450 -8.317 -16.563 1.00 96.56 687 GLU A CA 1
ATOM 5516 C C . GLU A 1 687 ? -11.921 -8.231 -16.760 1.00 96.56 687 GLU A C 1
ATOM 5518 O O . GLU A 1 687 ? -11.143 -8.653 -15.895 1.00 96.56 687 GLU A O 1
ATOM 5523 N N . ALA A 1 688 ? -11.476 -7.703 -17.906 1.00 97.62 688 ALA A N 1
ATOM 5524 C CA . ALA A 1 688 ? -10.067 -7.730 -18.311 1.00 97.62 688 ALA A CA 1
ATOM 5525 C C . ALA A 1 688 ? -9.474 -6.366 -18.712 1.00 97.62 688 ALA A C 1
ATOM 5527 O O . ALA A 1 688 ? -10.166 -5.486 -19.231 1.00 97.62 688 ALA A O 1
ATOM 5528 N N . PHE A 1 689 ? -8.154 -6.230 -18.558 1.00 98.56 689 PHE A N 1
ATOM 5529 C CA . PHE A 1 689 ? -7.347 -5.190 -19.208 1.00 98.56 689 PHE A CA 1
ATOM 5530 C C . PHE A 1 689 ? -6.480 -5.788 -20.322 1.00 98.56 689 PHE A C 1
ATOM 5532 O O . PHE A 1 689 ? -5.788 -6.778 -20.090 1.00 98.56 689 PHE A O 1
ATOM 5539 N N . LEU A 1 690 ? -6.461 -5.165 -21.503 1.00 98.56 690 LEU A N 1
ATOM 5540 C CA . LEU A 1 690 ? -5.487 -5.461 -22.558 1.00 98.56 690 LEU A CA 1
ATOM 5541 C C . LEU A 1 690 ? -4.083 -5.034 -22.117 1.00 98.56 690 LEU A C 1
ATOM 5543 O O . LEU A 1 690 ? -3.917 -3.961 -21.535 1.00 98.56 690 LEU A O 1
ATOM 5547 N N . VAL A 1 691 ? -3.069 -5.840 -22.429 1.00 98.25 691 VAL A N 1
ATOM 5548 C CA . VAL A 1 691 ? -1.657 -5.506 -22.195 1.00 98.25 691 VAL A CA 1
ATOM 5549 C C . VAL A 1 691 ? -0.760 -6.086 -23.307 1.00 98.25 691 VAL A C 1
ATOM 5551 O O . VAL A 1 691 ? -0.914 -7.261 -23.655 1.00 98.25 691 VAL A O 1
ATOM 5554 N N . PRO A 1 692 ? 0.168 -5.302 -23.891 1.00 97.94 692 PRO A N 1
ATOM 5555 C CA . PRO A 1 692 ? 1.147 -5.791 -24.865 1.00 97.94 692 PRO A CA 1
ATOM 5556 C C . PRO A 1 692 ? 2.189 -6.702 -24.215 1.00 97.94 692 PRO A C 1
ATOM 5558 O O . PRO A 1 692 ? 2.801 -6.315 -23.228 1.00 97.94 692 PRO A O 1
ATOM 5561 N N . THR A 1 693 ? 2.433 -7.891 -24.770 1.00 96.06 693 THR A N 1
ATOM 5562 C CA . THR A 1 693 ? 3.479 -8.802 -24.264 1.00 96.06 693 THR A CA 1
ATOM 5563 C C . THR A 1 693 ? 4.770 -8.689 -25.086 1.00 96.06 693 THR A C 1
ATOM 5565 O O . THR A 1 693 ? 4.669 -8.708 -26.313 1.00 96.06 693 THR A O 1
ATOM 5568 N N . PRO A 1 694 ? 5.972 -8.712 -24.481 1.00 95.56 694 PRO A N 1
ATOM 5569 C CA . PRO A 1 694 ? 6.235 -8.881 -23.053 1.00 95.56 694 PRO A CA 1
ATOM 5570 C C . PRO A 1 694 ? 6.010 -7.598 -22.231 1.00 95.56 694 PRO A C 1
ATOM 5572 O O . PRO A 1 694 ? 6.335 -6.499 -22.674 1.00 95.56 694 PRO A O 1
ATOM 5575 N N . TYR A 1 695 ? 5.504 -7.756 -21.005 1.00 94.44 695 TYR A N 1
ATOM 5576 C CA . TYR A 1 695 ? 5.214 -6.675 -20.048 1.00 94.44 695 TYR A CA 1
ATOM 5577 C C . TYR A 1 695 ? 5.745 -7.007 -18.651 1.00 94.44 695 TYR A C 1
ATOM 5579 O O . TYR A 1 695 ? 6.122 -8.140 -18.362 1.00 94.44 695 TYR A O 1
ATOM 5587 N N . TYR A 1 696 ? 5.721 -6.038 -17.735 1.00 92.19 696 TYR A N 1
ATOM 5588 C CA . TYR A 1 696 ? 6.057 -6.255 -16.328 1.00 92.19 696 TYR A CA 1
ATOM 5589 C C . TYR A 1 696 ? 5.072 -7.223 -15.629 1.00 92.19 696 TYR A C 1
ATOM 5591 O O . TYR A 1 696 ? 4.042 -6.806 -15.101 1.00 92.19 696 TYR A O 1
ATOM 5599 N N . GLY A 1 697 ? 5.418 -8.516 -15.592 1.00 88.38 697 GLY A N 1
ATOM 5600 C CA . GLY A 1 697 ? 4.533 -9.619 -15.184 1.00 88.38 697 GLY A CA 1
ATOM 5601 C C . GLY A 1 697 ? 3.806 -9.470 -13.849 1.00 88.38 697 GLY A C 1
ATOM 5602 O O . GLY A 1 697 ? 2.652 -9.884 -13.734 1.00 88.38 697 GLY A O 1
ATOM 5603 N N . ALA A 1 698 ? 4.417 -8.807 -12.860 1.00 89.88 698 ALA A N 1
ATOM 5604 C CA . ALA A 1 698 ? 3.804 -8.577 -11.549 1.00 89.88 698 ALA A CA 1
ATOM 5605 C C . ALA A 1 698 ? 2.497 -7.758 -11.614 1.00 89.88 698 ALA A C 1
ATOM 5607 O O . ALA A 1 698 ? 1.685 -7.847 -10.695 1.00 89.88 698 ALA A O 1
ATOM 5608 N N . ILE A 1 699 ? 2.233 -7.029 -12.711 1.00 93.50 699 ILE A N 1
ATOM 5609 C CA . ILE A 1 699 ? 0.923 -6.404 -12.973 1.00 93.50 699 ILE A CA 1
ATOM 5610 C C . ILE A 1 699 ? -0.210 -7.439 -12.867 1.00 93.50 699 ILE A C 1
ATOM 5612 O O . ILE A 1 699 ? -1.256 -7.105 -12.317 1.00 93.50 699 ILE A O 1
ATOM 5616 N N . THR A 1 700 ? 0.019 -8.700 -13.260 1.00 91.06 700 THR A N 1
ATOM 5617 C CA . THR A 1 700 ? -0.933 -9.812 -13.065 1.00 91.06 700 THR A CA 1
ATOM 5618 C C . THR A 1 700 ? -1.336 -9.946 -11.603 1.00 91.06 700 THR A C 1
ATOM 5620 O O . THR A 1 700 ? -2.520 -9.939 -11.285 1.00 91.06 700 THR A O 1
ATOM 5623 N N . GLN A 1 701 ? -0.355 -10.003 -10.695 1.00 88.25 701 GLN A N 1
ATOM 5624 C CA . GLN A 1 701 ? -0.601 -10.095 -9.257 1.00 88.25 701 GLN A CA 1
ATOM 5625 C C . GLN A 1 701 ? -1.300 -8.830 -8.740 1.00 88.25 701 GLN A C 1
ATOM 5627 O O . GLN A 1 701 ? -2.258 -8.925 -7.973 1.00 88.25 701 GLN A O 1
ATOM 5632 N N . HIS A 1 702 ? -0.873 -7.650 -9.203 1.00 92.69 702 HIS A N 1
ATOM 5633 C CA . HIS A 1 702 ? -1.441 -6.369 -8.782 1.00 92.69 702 HIS A CA 1
ATOM 5634 C C . HIS A 1 702 ? -2.929 -6.226 -9.137 1.00 92.69 702 HIS A C 1
ATOM 5636 O O . HIS A 1 702 ? -3.692 -5.745 -8.305 1.00 92.69 702 HIS A O 1
ATOM 5642 N N . VAL A 1 703 ? -3.364 -6.646 -10.332 1.00 94.12 703 VAL A N 1
ATOM 5643 C CA . VAL A 1 703 ? -4.782 -6.549 -10.738 1.00 94.12 703 VAL A CA 1
ATOM 5644 C C . VAL A 1 703 ? -5.619 -7.748 -10.273 1.00 94.12 703 VAL A C 1
ATOM 5646 O O . VAL A 1 703 ? -6.816 -7.602 -10.021 1.00 94.12 703 VAL A O 1
ATOM 5649 N N . TYR A 1 704 ? -5.005 -8.920 -10.083 1.00 90.69 704 TYR A N 1
ATOM 5650 C CA . TYR A 1 704 ? -5.705 -10.123 -9.633 1.00 90.69 704 TYR A CA 1
ATOM 5651 C C . TYR A 1 704 ? -5.978 -10.130 -8.122 1.00 90.69 704 TYR A C 1
ATOM 5653 O O . TYR A 1 704 ? -7.115 -10.379 -7.729 1.00 90.69 704 TYR A O 1
ATOM 5661 N N . LEU A 1 705 ? -4.990 -9.819 -7.266 1.00 88.06 705 LEU A N 1
ATOM 5662 C CA . LEU A 1 705 ? -5.028 -10.191 -5.839 1.00 88.06 705 LEU A CA 1
ATOM 5663 C C . LEU A 1 705 ? -6.288 -9.742 -5.085 1.00 88.06 705 LEU A C 1
ATOM 5665 O O . LEU A 1 705 ? -6.889 -10.578 -4.420 1.00 88.06 705 LEU A O 1
ATOM 5669 N N . TYR A 1 706 ? -6.728 -8.481 -5.211 1.00 89.88 706 TYR A N 1
ATOM 5670 C CA . TYR A 1 706 ? -8.069 -8.067 -4.748 1.00 89.88 706 TYR A CA 1
ATOM 5671 C C . TYR A 1 706 ? -9.004 -7.579 -5.869 1.00 89.88 706 TYR A C 1
ATOM 5673 O O . TYR A 1 706 ? -10.212 -7.433 -5.656 1.00 89.88 706 TYR A O 1
ATOM 5681 N N . GLY A 1 707 ? -8.483 -7.300 -7.067 1.00 88.62 707 GLY A N 1
ATOM 5682 C CA . GLY A 1 707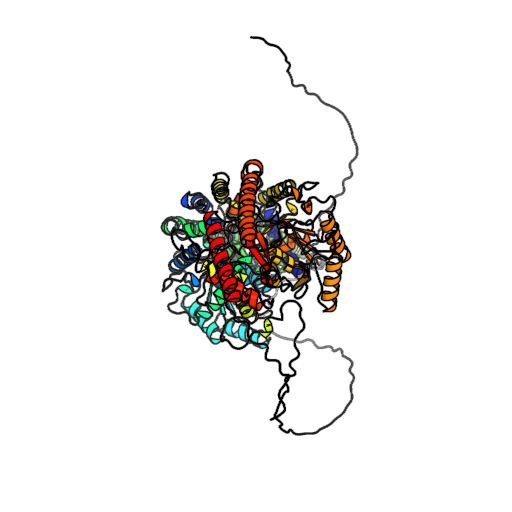 ? -9.321 -6.918 -8.201 1.00 88.62 707 GLY A CA 1
ATOM 5683 C C . GLY A 1 707 ? -10.092 -8.110 -8.771 1.00 88.62 707 GLY A C 1
ATOM 5684 O O . GLY A 1 707 ? -11.248 -7.946 -9.148 1.00 88.62 707 GLY A O 1
ATOM 5685 N N . ASN A 1 708 ? -9.489 -9.302 -8.786 1.00 91.12 708 ASN A N 1
ATOM 5686 C CA . ASN A 1 708 ? -9.900 -10.452 -9.598 1.00 91.12 708 ASN A CA 1
ATOM 5687 C C . ASN A 1 708 ? -10.216 -10.039 -11.053 1.00 91.12 708 ASN A C 1
ATOM 5689 O O . ASN A 1 708 ? -11.256 -10.381 -11.615 1.00 91.12 708 ASN A O 1
ATOM 5693 N N . VAL A 1 709 ? -9.320 -9.218 -11.610 1.00 94.31 709 VAL A N 1
ATOM 5694 C CA . VAL A 1 709 ? -9.327 -8.724 -12.992 1.00 94.31 709 VAL A CA 1
ATOM 5695 C C . VAL A 1 709 ? -8.315 -9.541 -13.792 1.00 94.31 709 VAL A C 1
ATOM 5697 O O . VAL A 1 709 ? -7.232 -9.847 -13.290 1.00 94.31 709 VAL A O 1
ATOM 5700 N N . ARG A 1 710 ? -8.659 -9.909 -15.029 1.00 93.12 710 ARG A N 1
ATOM 5701 C CA . ARG A 1 710 ? -7.780 -10.670 -15.933 1.00 93.12 710 ARG A CA 1
ATOM 5702 C C . ARG A 1 710 ? -6.871 -9.735 -16.740 1.00 93.12 710 ARG A C 1
ATOM 5704 O O . ARG A 1 710 ? -7.215 -8.581 -16.995 1.00 93.12 710 ARG A O 1
ATOM 5711 N N . LEU A 1 711 ? -5.734 -10.253 -17.201 1.00 95.44 711 LEU A N 1
ATOM 5712 C CA . LEU A 1 711 ? -4.949 -9.618 -18.262 1.00 95.44 711 LEU A CA 1
ATOM 5713 C C . LEU A 1 711 ? -5.227 -10.321 -19.594 1.00 95.44 711 LEU A C 1
ATOM 5715 O O . LEU A 1 711 ? -5.153 -11.544 -19.692 1.00 95.44 711 LEU A O 1
ATOM 5719 N N . ALA A 1 712 ? -5.562 -9.524 -20.602 1.00 96.69 712 ALA A N 1
ATOM 5720 C CA . ALA A 1 712 ? -5.795 -9.925 -21.979 1.00 96.69 712 ALA A CA 1
ATOM 5721 C C . ALA A 1 712 ? -4.527 -9.640 -22.795 1.00 96.69 712 ALA A C 1
ATOM 5723 O O . ALA A 1 712 ? -4.124 -8.487 -22.958 1.00 96.69 712 ALA A O 1
ATOM 5724 N N . TYR A 1 713 ? -3.860 -10.690 -23.270 1.00 96.50 713 TYR A N 1
ATOM 5725 C CA . TYR A 1 713 ? -2.536 -10.568 -23.877 1.00 96.50 713 TYR A CA 1
ATOM 5726 C C . TYR A 1 713 ? -2.597 -10.176 -25.353 1.00 96.50 713 TYR A C 1
ATOM 5728 O O . TYR A 1 713 ? -3.032 -10.946 -26.208 1.00 96.50 713 TYR A O 1
ATOM 5736 N N . VAL A 1 714 ? -2.080 -8.985 -25.652 1.00 97.81 714 VAL A N 1
ATOM 5737 C CA . VAL A 1 714 ? -1.825 -8.518 -27.014 1.00 97.81 714 VAL A CA 1
ATOM 5738 C C . VAL A 1 714 ? -0.445 -9.038 -27.407 1.00 97.81 714 VAL A C 1
ATOM 5740 O O . VAL A 1 714 ? 0.580 -8.438 -27.076 1.00 97.81 714 VAL A O 1
ATOM 5743 N N . TYR A 1 715 ? -0.413 -10.214 -28.034 1.00 95.56 715 TYR A N 1
ATOM 5744 C CA . TYR A 1 715 ? 0.839 -10.904 -28.337 1.00 95.56 715 TYR A CA 1
ATOM 5745 C C . TYR A 1 715 ? 1.664 -10.181 -29.405 1.00 95.56 715 TYR A C 1
ATOM 5747 O O . TYR A 1 715 ? 1.187 -9.918 -30.511 1.00 95.56 715 TYR A O 1
ATOM 5755 N N . LEU A 1 716 ? 2.922 -9.889 -29.069 1.00 94.88 716 LEU A N 1
ATOM 5756 C CA . LEU A 1 716 ? 3.907 -9.292 -29.965 1.00 94.88 716 LEU A CA 1
ATOM 5757 C C . LEU A 1 716 ? 5.064 -10.276 -30.183 1.00 94.88 716 LEU A C 1
ATOM 5759 O O . LEU A 1 716 ? 5.458 -11.003 -29.271 1.00 94.88 716 LEU A O 1
ATOM 5763 N N . ASP A 1 717 ? 5.592 -10.282 -31.401 1.00 89.62 717 ASP A N 1
ATOM 5764 C CA . ASP A 1 717 ? 6.526 -11.286 -31.912 1.00 89.62 717 ASP A CA 1
ATOM 5765 C C . ASP A 1 717 ? 7.924 -10.671 -32.063 1.00 89.62 717 ASP A C 1
ATOM 5767 O O . ASP A 1 717 ? 8.049 -9.478 -32.354 1.00 89.62 717 ASP A O 1
ATOM 5771 N N . SER A 1 718 ? 8.990 -11.459 -31.905 1.00 91.88 718 SER A N 1
ATOM 5772 C CA . SER A 1 718 ? 10.361 -10.960 -32.106 1.00 91.88 718 SER A CA 1
ATOM 5773 C C . SER A 1 718 ? 10.740 -10.785 -33.581 1.00 91.88 718 SER A C 1
ATOM 5775 O O . SER A 1 718 ? 11.705 -10.083 -33.891 1.00 91.88 718 SER A O 1
ATOM 5777 N N . ALA A 1 719 ? 9.999 -11.426 -34.488 1.00 87.81 719 ALA A N 1
ATOM 5778 C CA . ALA A 1 719 ? 10.267 -11.419 -35.918 1.00 87.81 719 ALA A CA 1
ATOM 5779 C C . ALA A 1 719 ? 9.959 -10.056 -36.564 1.00 87.81 719 ALA A C 1
ATOM 5781 O O . ALA A 1 719 ? 8.885 -9.487 -36.382 1.00 87.81 719 ALA A O 1
ATOM 5782 N N . VAL A 1 720 ? 10.899 -9.575 -37.379 1.00 84.69 720 VAL A N 1
ATOM 5783 C CA . VAL A 1 720 ? 10.740 -8.401 -38.250 1.00 84.69 720 VAL A CA 1
ATOM 5784 C C . VAL A 1 720 ? 10.126 -8.878 -39.566 1.00 84.69 720 VAL A C 1
ATOM 5786 O O . VAL A 1 720 ? 10.751 -9.649 -40.293 1.00 84.69 720 VAL A O 1
ATOM 5789 N N . THR A 1 721 ? 8.892 -8.465 -39.857 1.00 79.94 721 THR A N 1
ATOM 5790 C CA . THR A 1 721 ? 8.099 -8.949 -41.007 1.00 79.94 721 THR A CA 1
ATOM 5791 C C . THR A 1 721 ? 8.096 -7.997 -42.207 1.00 79.94 721 THR A C 1
ATOM 5793 O O . THR A 1 721 ? 7.640 -8.371 -43.284 1.00 79.94 721 THR A O 1
ATOM 5796 N N . GLY A 1 722 ? 8.638 -6.788 -42.048 1.00 76.81 722 GLY A N 1
ATOM 5797 C CA . GLY A 1 722 ? 8.816 -5.791 -43.105 1.00 76.81 722 GLY A CA 1
ATOM 5798 C C . GLY A 1 722 ? 9.893 -4.756 -42.747 1.00 76.81 722 GLY A C 1
ATOM 5799 O O . GLY A 1 722 ? 10.290 -4.681 -41.581 1.00 76.81 722 GLY A O 1
ATOM 5800 N N . PRO A 1 723 ? 10.375 -3.956 -43.718 1.00 73.94 723 PRO A N 1
ATOM 5801 C CA . PRO A 1 723 ? 11.505 -3.039 -43.523 1.00 73.94 723 PRO A CA 1
ATOM 5802 C C . PRO A 1 723 ? 11.257 -1.980 -42.439 1.00 73.94 723 PRO A C 1
ATOM 5804 O O . PRO A 1 723 ? 12.179 -1.638 -41.706 1.00 73.94 723 PRO A O 1
ATOM 5807 N N . ASP A 1 724 ? 10.011 -1.524 -42.292 1.00 77.56 724 ASP A N 1
ATOM 5808 C CA . ASP A 1 724 ? 9.601 -0.507 -41.314 1.00 77.56 724 ASP A CA 1
ATOM 5809 C C . ASP A 1 724 ? 9.117 -1.103 -39.973 1.00 77.56 724 ASP A C 1
ATOM 5811 O O . ASP A 1 724 ? 8.548 -0.396 -39.138 1.00 77.56 724 ASP A O 1
ATOM 5815 N N . THR A 1 725 ? 9.308 -2.412 -39.755 1.00 84.25 725 THR A N 1
ATOM 5816 C CA . THR A 1 725 ? 8.865 -3.109 -38.532 1.00 84.25 725 THR A CA 1
ATOM 5817 C C . THR A 1 725 ? 10.005 -3.333 -37.537 1.00 84.25 725 THR A C 1
ATOM 5819 O O . THR A 1 725 ? 11.162 -3.494 -37.924 1.00 84.25 725 THR A O 1
ATOM 5822 N N . ARG A 1 726 ? 9.691 -3.383 -36.235 1.00 90.94 726 ARG A N 1
ATOM 5823 C CA . ARG A 1 726 ? 10.661 -3.692 -35.165 1.00 90.94 726 ARG A CA 1
ATOM 5824 C C . ARG A 1 726 ? 10.239 -4.894 -34.306 1.00 90.94 726 ARG A C 1
ATOM 5826 O O . ARG A 1 726 ? 9.039 -5.141 -34.177 1.00 90.94 726 ARG A O 1
ATOM 5833 N N . PRO A 1 727 ? 11.188 -5.621 -33.676 1.00 93.12 727 PRO A N 1
ATOM 5834 C CA . PRO A 1 727 ? 10.863 -6.690 -32.734 1.00 93.12 727 PRO A CA 1
ATOM 5835 C C . PRO A 1 727 ? 9.924 -6.197 -31.631 1.00 93.12 727 PRO A C 1
ATOM 5837 O O . PRO A 1 727 ? 10.147 -5.129 -31.056 1.00 93.12 727 PRO A O 1
ATOM 5840 N N . PHE A 1 728 ? 8.895 -6.987 -31.330 1.00 94.62 728 PHE A N 1
ATOM 5841 C CA . PHE A 1 728 ? 7.856 -6.685 -30.344 1.00 94.62 728 PHE A CA 1
ATOM 5842 C C . PHE A 1 728 ? 7.125 -5.348 -30.591 1.00 94.62 728 PHE A C 1
ATOM 5844 O O . PHE A 1 728 ? 6.802 -4.617 -29.656 1.00 94.62 728 PHE A O 1
ATOM 5851 N N . GLN A 1 729 ? 6.845 -5.012 -31.854 1.00 94.50 729 GLN A N 1
ATOM 5852 C CA . GLN A 1 729 ? 6.035 -3.843 -32.200 1.00 94.50 729 GLN A CA 1
ATOM 5853 C C . GLN A 1 729 ? 4.540 -4.069 -31.936 1.00 94.50 729 GLN A C 1
ATOM 5855 O O . GLN A 1 729 ? 3.930 -5.008 -32.458 1.00 94.50 729 GLN A O 1
ATOM 5860 N N . LEU A 1 730 ? 3.950 -3.154 -31.163 1.00 96.44 730 LEU A N 1
ATOM 5861 C CA . LEU A 1 730 ? 2.506 -3.009 -30.993 1.00 96.44 730 LEU A CA 1
ATOM 5862 C C . LEU A 1 730 ? 1.913 -2.249 -32.186 1.00 96.44 730 LEU A C 1
ATOM 5864 O O . LEU A 1 730 ? 2.480 -1.254 -32.634 1.00 96.44 730 LEU A O 1
ATOM 5868 N N . THR A 1 731 ? 0.754 -2.689 -32.672 1.00 96.25 731 THR A N 1
ATOM 5869 C CA . THR A 1 731 ? -0.027 -1.997 -33.708 1.00 96.25 731 THR A CA 1
ATOM 5870 C C . THR A 1 731 ? -1.497 -1.946 -33.301 1.00 96.25 731 THR A C 1
ATOM 5872 O O . THR A 1 731 ? -1.960 -2.766 -32.504 1.00 96.25 731 THR A O 1
ATOM 5875 N N . VAL A 1 732 ? -2.257 -1.006 -33.874 1.00 98.25 732 VAL A N 1
ATOM 5876 C CA . VAL A 1 732 ? -3.717 -0.945 -33.681 1.00 98.25 732 VAL A CA 1
ATOM 5877 C C . VAL A 1 732 ? -4.395 -2.230 -34.161 1.00 98.25 732 VAL A C 1
ATOM 5879 O O . VAL A 1 732 ? -5.287 -2.719 -33.486 1.00 98.25 732 VAL A O 1
ATOM 5882 N N . GLU A 1 733 ? -3.933 -2.835 -35.255 1.00 97.12 733 GLU A N 1
ATOM 5883 C CA . GLU A 1 733 ? -4.443 -4.126 -35.739 1.00 97.12 733 GLU A CA 1
ATOM 5884 C C . GLU A 1 733 ? -4.325 -5.235 -34.679 1.00 97.12 733 GLU A C 1
ATOM 5886 O O . GLU A 1 733 ? -5.298 -5.936 -34.407 1.00 97.12 733 GLU A O 1
ATOM 5891 N N . LYS A 1 734 ? -3.172 -5.350 -34.003 1.00 97.44 734 LYS A N 1
ATOM 5892 C CA . LYS A 1 734 ? -2.991 -6.322 -32.913 1.00 97.44 734 LYS A CA 1
ATOM 5893 C C . LYS A 1 734 ? -3.891 -6.023 -31.709 1.00 97.44 734 LYS A C 1
ATOM 5895 O O . LYS A 1 734 ? -4.374 -6.961 -31.079 1.00 97.44 734 LYS A O 1
ATOM 5900 N N . LEU A 1 735 ? -4.151 -4.746 -31.409 1.00 98.62 735 LEU A N 1
ATOM 5901 C CA . LEU A 1 735 ? -5.104 -4.335 -30.369 1.00 98.62 735 LEU A CA 1
ATOM 5902 C C . LEU A 1 735 ? -6.554 -4.715 -30.725 1.00 98.62 735 LEU A C 1
ATOM 5904 O O . LEU A 1 735 ? -7.254 -5.267 -29.881 1.00 98.62 735 LEU A O 1
ATOM 5908 N N . GLU A 1 736 ? -6.984 -4.467 -31.966 1.00 98.56 736 GLU A N 1
ATOM 5909 C CA . GLU A 1 736 ? -8.317 -4.828 -32.477 1.00 98.56 736 GLU A CA 1
ATOM 5910 C C . GLU A 1 736 ? -8.527 -6.354 -32.461 1.00 98.56 736 GLU A C 1
ATOM 5912 O O . GLU A 1 736 ? -9.534 -6.829 -31.940 1.00 98.56 736 GLU A O 1
ATOM 5917 N N . LEU A 1 737 ? -7.553 -7.136 -32.946 1.00 98.12 737 LEU A N 1
ATOM 5918 C CA . LEU A 1 737 ? -7.615 -8.605 -32.945 1.00 98.12 737 LEU A CA 1
ATOM 5919 C C . LEU A 1 737 ? -7.655 -9.194 -31.525 1.00 98.12 737 LEU A C 1
ATOM 5921 O O . LEU A 1 737 ? -8.428 -10.115 -31.259 1.00 98.12 737 LEU A O 1
ATOM 5925 N N . ALA A 1 738 ? -6.847 -8.664 -30.601 1.00 98.06 738 ALA A N 1
ATOM 5926 C CA . ALA A 1 738 ? -6.830 -9.124 -29.213 1.00 98.06 738 ALA A CA 1
ATOM 5927 C C . ALA A 1 738 ? -8.127 -8.770 -28.464 1.00 98.06 738 ALA A C 1
ATOM 5929 O O . ALA A 1 738 ? -8.622 -9.588 -27.690 1.00 98.06 738 ALA A O 1
ATOM 5930 N N . LEU A 1 739 ? -8.704 -7.588 -28.721 1.00 98.38 739 LEU A N 1
ATOM 5931 C CA . LEU A 1 739 ? -10.016 -7.201 -28.199 1.00 98.38 739 LEU A CA 1
ATOM 5932 C C . LEU A 1 739 ? -11.109 -8.157 -28.697 1.00 98.38 739 LEU A C 1
ATOM 5934 O O . LEU A 1 739 ? -11.806 -8.760 -27.885 1.00 98.38 739 LEU A O 1
ATOM 5938 N N . GLN A 1 740 ? -11.202 -8.355 -30.016 1.00 97.56 740 GLN A N 1
ATOM 5939 C CA . GLN A 1 740 ? -12.207 -9.219 -30.645 1.00 97.56 740 GLN A CA 1
ATOM 5940 C C . GLN A 1 740 ? -12.119 -10.671 -30.153 1.00 97.56 740 GLN A C 1
ATOM 5942 O O . GLN A 1 740 ? -13.147 -11.280 -29.861 1.00 97.56 740 GLN A O 1
ATOM 5947 N N . GLY A 1 741 ? -10.907 -11.220 -30.013 1.00 97.06 741 GLY A N 1
ATOM 5948 C CA . GLY A 1 741 ? -10.710 -12.572 -29.486 1.00 97.06 741 GLY A CA 1
ATOM 5949 C C . GLY A 1 741 ? -11.245 -12.723 -28.059 1.00 97.06 741 GLY A C 1
ATOM 5950 O O . GLY A 1 741 ? -12.035 -13.623 -27.785 1.00 97.06 741 GLY A O 1
ATOM 5951 N N . VAL A 1 742 ? -10.887 -11.798 -27.169 1.00 95.31 742 VAL A N 1
ATOM 5952 C CA . VAL A 1 742 ? -11.276 -11.830 -25.749 1.00 95.31 742 VAL A CA 1
ATOM 5953 C C . VAL A 1 742 ? -12.777 -11.574 -25.558 1.00 95.31 742 VAL A C 1
ATOM 5955 O O . VAL A 1 742 ? -13.424 -12.269 -24.774 1.00 95.31 742 VAL A O 1
ATOM 5958 N N . GLU A 1 743 ? -13.377 -10.669 -26.332 1.00 93.62 743 GLU A N 1
ATOM 5959 C CA . GLU A 1 743 ? -14.832 -10.469 -26.317 1.00 93.62 743 GLU A CA 1
ATOM 5960 C C . GLU A 1 743 ? -15.596 -11.672 -26.904 1.00 93.62 743 GLU A C 1
ATOM 5962 O O . GLU A 1 743 ? -16.700 -11.970 -26.446 1.00 93.62 743 GLU A O 1
ATOM 5967 N N . SER A 1 744 ? -14.997 -12.435 -27.831 1.00 96.25 744 SER A N 1
ATOM 5968 C CA . SER A 1 744 ? -15.577 -13.692 -28.340 1.00 96.25 744 SER A CA 1
ATOM 5969 C C . SER A 1 744 ? -15.595 -14.827 -27.304 1.00 96.25 744 SER A C 1
ATOM 5971 O O . SER A 1 744 ? -16.474 -15.686 -27.358 1.00 96.25 744 SER A O 1
ATOM 5973 N N . GLU A 1 745 ? -14.709 -14.787 -26.300 1.00 94.56 745 GLU A N 1
ATOM 5974 C CA . GLU A 1 745 ? -14.774 -15.646 -25.105 1.00 94.56 745 GLU A CA 1
ATOM 5975 C C . GLU A 1 745 ? -15.866 -15.195 -24.105 1.00 94.56 745 GLU A C 1
ATOM 5977 O O . GLU A 1 745 ? -16.035 -15.807 -23.049 1.00 94.56 745 GLU A O 1
ATOM 5982 N N . GLY A 1 746 ? -16.597 -14.110 -24.394 1.00 94.25 746 GLY A N 1
ATOM 5983 C CA . GLY A 1 746 ? -17.551 -13.488 -23.470 1.00 94.25 746 GLY A CA 1
ATOM 5984 C C . GLY A 1 746 ? -16.890 -12.639 -22.376 1.00 94.25 746 GLY A C 1
ATOM 5985 O O . GLY A 1 746 ? -17.558 -12.229 -21.425 1.00 94.25 746 GLY A O 1
ATOM 5986 N N . VAL A 1 747 ? -15.585 -12.368 -22.483 1.00 95.00 747 VAL A N 1
ATOM 5987 C CA . VAL A 1 747 ? -14.813 -11.621 -21.483 1.00 95.00 747 VAL A CA 1
ATOM 5988 C C . VAL A 1 747 ? -14.796 -10.146 -21.862 1.00 95.00 747 VAL A C 1
ATOM 5990 O O . VAL A 1 747 ? -14.195 -9.741 -22.853 1.00 95.00 747 VAL A O 1
ATOM 5993 N N . LYS A 1 748 ? -15.442 -9.310 -21.051 1.00 96.38 748 LYS A N 1
ATOM 5994 C CA . LYS A 1 748 ? -15.520 -7.873 -21.316 1.00 96.38 748 LYS A CA 1
ATOM 5995 C C . LYS A 1 748 ? -14.213 -7.163 -20.963 1.00 96.38 748 LYS A C 1
ATOM 5997 O O . LYS A 1 748 ? -13.763 -7.183 -19.813 1.00 96.38 748 LYS A O 1
ATOM 6002 N N . VAL A 1 749 ? -13.625 -6.500 -21.957 1.00 97.81 749 VAL A N 1
ATOM 6003 C CA . VAL A 1 749 ? -12.445 -5.649 -21.782 1.00 97.81 749 VAL A CA 1
ATOM 6004 C C . VAL A 1 749 ? -12.870 -4.273 -21.262 1.00 97.81 749 VAL A C 1
ATOM 6006 O O . VAL A 1 749 ? -13.901 -3.718 -21.640 1.00 97.81 749 VAL A O 1
ATOM 6009 N N . LYS A 1 750 ? -12.068 -3.716 -20.355 1.00 97.25 750 LYS A N 1
ATOM 6010 C CA . LYS A 1 750 ? -12.343 -2.451 -19.659 1.00 97.25 750 LYS A CA 1
ATOM 6011 C C . LYS A 1 750 ? -11.293 -1.374 -19.875 1.00 97.25 750 LYS A C 1
ATOM 6013 O O . LYS A 1 750 ? -11.571 -0.198 -19.640 1.00 97.25 750 LYS A O 1
ATOM 6018 N N . GLY A 1 751 ? -10.105 -1.749 -20.329 1.00 98.00 751 GLY A N 1
ATOM 6019 C CA . GLY A 1 751 ? -9.009 -0.821 -20.550 1.00 98.00 751 GLY A CA 1
ATOM 6020 C C . GLY A 1 751 ? -7.803 -1.454 -21.229 1.00 98.00 751 GLY A C 1
ATOM 6021 O O . GLY A 1 751 ? -7.764 -2.663 -21.443 1.00 98.00 751 GLY A O 1
ATOM 6022 N N . LEU A 1 752 ? -6.822 -0.611 -21.523 1.00 98.75 752 LEU A N 1
ATOM 6023 C CA . LEU A 1 752 ? -5.514 -0.921 -22.079 1.00 98.75 752 LEU A CA 1
ATOM 6024 C C . LEU A 1 752 ? -4.438 -0.412 -21.109 1.00 98.75 752 LEU A C 1
ATOM 6026 O O . LEU A 1 752 ? -4.480 0.741 -20.676 1.00 98.75 752 LEU A O 1
ATOM 6030 N N . ILE A 1 753 ? -3.476 -1.267 -20.772 1.00 98.81 753 ILE A N 1
ATOM 6031 C CA . ILE A 1 753 ? -2.284 -0.905 -20.003 1.00 98.81 753 ILE A CA 1
ATOM 6032 C C . ILE A 1 753 ? -1.129 -0.678 -20.980 1.00 98.81 753 ILE A C 1
ATOM 6034 O O . ILE A 1 753 ? -0.802 -1.557 -21.778 1.00 98.81 753 ILE A O 1
ATOM 6038 N N . LEU A 1 754 ? -0.491 0.487 -20.890 1.00 98.56 754 LEU A N 1
ATOM 6039 C CA . LEU A 1 754 ? 0.733 0.837 -21.609 1.00 98.56 754 LEU A CA 1
ATOM 6040 C C . LEU A 1 754 ? 1.841 1.144 -20.594 1.00 98.56 754 LEU A C 1
ATOM 6042 O O . LEU A 1 754 ? 1.587 1.733 -19.548 1.00 98.56 754 LEU A O 1
ATOM 6046 N N . ILE A 1 755 ? 3.077 0.758 -20.910 1.00 97.88 755 ILE A N 1
ATOM 6047 C CA . ILE A 1 755 ? 4.273 1.072 -20.115 1.00 97.88 755 ILE A CA 1
ATOM 6048 C C . ILE A 1 755 ? 5.236 1.804 -21.052 1.00 97.88 755 ILE A C 1
ATOM 6050 O O . ILE A 1 755 ? 5.567 1.262 -22.110 1.00 97.88 755 ILE A O 1
ATOM 6054 N N . ASN A 1 756 ? 5.633 3.032 -20.715 1.00 96.50 756 ASN A N 1
ATOM 6055 C CA . ASN A 1 756 ? 6.395 3.911 -21.608 1.00 96.50 756 ASN A CA 1
ATOM 6056 C C . ASN A 1 756 ? 7.384 4.790 -20.815 1.00 96.50 756 ASN A C 1
ATOM 6058 O O . ASN A 1 756 ? 6.933 5.715 -20.147 1.00 96.50 756 ASN A O 1
ATOM 6062 N N . PRO A 1 757 ? 8.712 4.574 -20.883 1.00 96.50 757 PRO A N 1
ATOM 6063 C CA . PRO A 1 757 ? 9.429 3.502 -21.584 1.00 96.50 757 PRO A CA 1
ATOM 6064 C C . PRO A 1 757 ? 9.040 2.067 -21.187 1.00 96.50 757 PRO A C 1
ATOM 6066 O O . PRO A 1 757 ? 8.635 1.792 -20.060 1.00 96.50 757 PRO A O 1
ATOM 6069 N N . GLN A 1 758 ? 9.189 1.133 -22.126 1.00 94.50 758 GLN A N 1
ATOM 6070 C CA . GLN A 1 758 ? 8.709 -0.247 -22.027 1.00 94.50 758 GLN A CA 1
ATOM 6071 C C . GLN A 1 758 ? 9.588 -1.137 -21.134 1.00 94.50 758 GLN A C 1
ATOM 6073 O O . GLN A 1 758 ? 10.800 -1.239 -21.318 1.00 94.50 758 GLN A O 1
ATOM 6078 N N . ASN A 1 759 ? 8.955 -1.904 -20.245 1.00 94.56 759 ASN A N 1
ATOM 6079 C CA . ASN A 1 759 ? 9.583 -2.936 -19.414 1.00 94.56 759 ASN A CA 1
ATOM 6080 C C . ASN A 1 759 ? 8.999 -4.306 -19.811 1.00 94.56 759 ASN A C 1
ATOM 6082 O O . ASN A 1 759 ? 7.803 -4.504 -19.583 1.00 94.56 759 ASN A O 1
ATOM 6086 N N . PRO A 1 760 ? 9.781 -5.233 -20.406 1.00 94.69 760 PRO A N 1
ATOM 6087 C CA . PRO A 1 760 ? 11.244 -5.357 -20.311 1.00 94.69 760 PRO A CA 1
ATOM 6088 C C . PRO A 1 760 ? 12.053 -4.878 -21.533 1.00 94.69 760 PRO A C 1
ATOM 6090 O O . PRO A 1 760 ? 13.260 -5.098 -21.571 1.00 94.69 760 PRO A O 1
ATOM 6093 N N . LEU A 1 761 ? 11.420 -4.283 -22.549 1.00 94.44 761 LEU A N 1
ATOM 6094 C CA . LEU A 1 761 ? 12.034 -4.097 -23.874 1.00 94.44 761 LEU A CA 1
ATOM 6095 C C . LEU A 1 761 ? 13.044 -2.934 -23.977 1.00 94.44 761 LEU A C 1
ATOM 6097 O O . LEU A 1 761 ? 13.873 -2.941 -24.883 1.00 94.44 761 LEU A O 1
ATOM 6101 N N . GLY A 1 762 ? 12.973 -1.934 -23.091 1.00 92.81 762 GLY A N 1
ATOM 6102 C CA . GLY A 1 762 ? 13.854 -0.753 -23.101 1.00 92.81 762 GLY A CA 1
ATOM 6103 C C . GLY A 1 762 ? 13.610 0.214 -24.271 1.00 92.81 762 GLY A C 1
ATOM 6104 O O . GLY A 1 762 ? 14.428 1.094 -24.540 1.00 92.81 762 GLY A O 1
ATOM 6105 N N . ASN A 1 763 ? 12.491 0.033 -24.977 1.00 91.81 763 ASN A N 1
ATOM 6106 C CA . ASN A 1 763 ? 12.035 0.858 -26.094 1.00 91.81 763 ASN A CA 1
ATOM 6107 C C . ASN A 1 763 ? 11.037 1.931 -25.623 1.00 91.81 763 ASN A C 1
ATOM 6109 O O . ASN A 1 763 ? 10.459 1.838 -24.541 1.00 91.81 763 ASN A O 1
ATOM 6113 N N . ILE A 1 764 ? 10.788 2.920 -26.477 1.00 94.81 764 ILE A N 1
ATOM 6114 C CA . ILE A 1 764 ? 9.795 3.987 -26.287 1.00 94.81 764 ILE A CA 1
ATOM 6115 C C . ILE A 1 764 ? 8.737 3.882 -27.398 1.00 94.81 764 ILE A C 1
ATOM 6117 O O . ILE A 1 764 ? 9.034 3.410 -28.501 1.00 94.81 764 ILE A O 1
ATOM 6121 N N . TYR A 1 765 ? 7.499 4.287 -27.109 1.00 95.19 765 TYR A N 1
ATOM 6122 C CA . TYR A 1 765 ? 6.479 4.509 -28.137 1.00 95.19 765 TYR A CA 1
ATOM 6123 C C . TYR A 1 765 ? 6.590 5.929 -28.697 1.00 95.19 765 TYR A C 1
ATOM 6125 O O . TYR A 1 765 ? 6.706 6.897 -27.946 1.00 95.19 765 TYR A O 1
ATOM 6133 N N . SER A 1 766 ? 6.527 6.063 -30.018 1.00 93.56 766 SER A N 1
ATOM 6134 C CA . SER A 1 766 ? 6.518 7.374 -30.671 1.00 93.56 766 SER A CA 1
ATOM 6135 C C . SER A 1 766 ? 5.224 8.161 -30.376 1.00 93.56 766 SER A C 1
ATOM 6137 O O . SER A 1 766 ? 4.181 7.558 -30.104 1.00 93.56 766 SER A O 1
ATOM 6139 N N . PRO A 1 767 ? 5.230 9.507 -30.490 1.00 93.25 767 PRO A N 1
ATOM 6140 C CA . PRO A 1 767 ? 4.021 10.317 -30.319 1.00 93.25 767 PRO A CA 1
ATOM 6141 C C . PRO A 1 767 ? 2.878 9.959 -31.281 1.00 93.25 767 PRO A C 1
ATOM 6143 O O . PRO A 1 767 ? 1.718 10.183 -30.944 1.00 93.25 767 PRO A O 1
ATOM 6146 N N . GLY A 1 768 ? 3.186 9.404 -32.460 1.00 94.25 768 GLY A N 1
ATOM 6147 C CA . GLY A 1 768 ? 2.188 8.876 -33.399 1.00 94.25 768 GLY A CA 1
ATOM 6148 C C . GLY A 1 768 ? 1.543 7.591 -32.878 1.00 94.25 768 GLY A C 1
ATOM 6149 O O . GLY A 1 768 ? 0.332 7.551 -32.688 1.00 94.25 768 GLY A O 1
ATOM 6150 N N . GLU A 1 769 ? 2.356 6.588 -32.530 1.00 95.69 769 GLU A N 1
ATOM 6151 C CA . GLU A 1 769 ? 1.877 5.319 -31.958 1.00 95.69 769 GLU A CA 1
ATOM 6152 C C . GLU A 1 769 ? 1.025 5.538 -30.697 1.00 95.69 769 GLU A C 1
ATOM 6154 O O . GLU A 1 769 ? -0.049 4.954 -30.564 1.00 95.69 769 GLU A O 1
ATOM 6159 N N . MET A 1 770 ? 1.450 6.430 -29.793 1.00 96.62 770 MET A N 1
ATOM 6160 C CA . MET A 1 770 ? 0.661 6.772 -28.603 1.00 96.62 770 MET A CA 1
ATOM 6161 C C . MET A 1 770 ? -0.693 7.398 -28.973 1.00 96.62 770 MET A C 1
ATOM 6163 O O . MET A 1 770 ? -1.709 7.010 -28.399 1.00 96.62 770 MET A O 1
ATOM 6167 N N . GLN A 1 771 ? -0.752 8.310 -29.951 1.00 96.38 771 GLN A N 1
ATOM 6168 C CA . GLN A 1 771 ? -2.029 8.850 -30.437 1.00 96.38 771 GLN A CA 1
ATOM 6169 C C . GLN A 1 771 ? -2.925 7.773 -31.064 1.00 96.38 771 GLN A C 1
ATOM 6171 O O . GLN A 1 771 ? -4.127 7.763 -30.795 1.00 96.38 771 GLN A O 1
ATOM 6176 N N . ASP A 1 772 ? -2.361 6.836 -31.826 1.00 97.69 772 ASP A N 1
ATOM 6177 C CA . ASP A 1 772 ? -3.096 5.725 -32.439 1.00 97.69 772 ASP A CA 1
ATOM 6178 C C . ASP A 1 772 ? -3.687 4.761 -31.395 1.00 97.69 772 ASP A C 1
ATOM 6180 O O . ASP A 1 772 ? -4.857 4.374 -31.495 1.00 97.69 772 ASP A O 1
ATOM 6184 N N . PHE A 1 773 ? -2.930 4.414 -30.347 1.00 98.50 773 PHE A N 1
ATOM 6185 C CA . PHE A 1 773 ? -3.406 3.548 -29.260 1.00 98.50 773 PHE A CA 1
ATOM 6186 C C . PHE A 1 773 ? -4.469 4.238 -28.388 1.00 98.50 773 PHE A C 1
ATOM 6188 O O . PHE A 1 773 ? -5.457 3.611 -27.998 1.00 98.50 773 PHE A O 1
ATOM 6195 N N . LEU A 1 774 ? -4.321 5.541 -28.127 1.00 98.38 774 LEU A N 1
ATOM 6196 C CA . LEU A 1 774 ? -5.341 6.349 -27.447 1.00 98.38 774 LEU A CA 1
ATOM 6197 C C . LEU A 1 774 ? -6.598 6.519 -28.316 1.00 98.38 774 LEU A C 1
ATOM 6199 O O . LEU A 1 774 ? -7.719 6.500 -27.806 1.00 98.38 774 LEU A O 1
ATOM 6203 N N . GLY A 1 775 ? -6.427 6.637 -29.635 1.00 98.31 775 GLY A N 1
ATOM 6204 C CA . GLY A 1 775 ? -7.507 6.643 -30.618 1.00 98.31 775 GLY A CA 1
ATOM 6205 C C . GLY A 1 775 ? -8.275 5.320 -30.646 1.00 98.31 775 GLY A C 1
ATOM 6206 O O . GLY A 1 775 ? -9.506 5.333 -30.617 1.00 98.31 775 GLY A O 1
ATOM 6207 N N . PHE A 1 776 ? -7.567 4.185 -30.632 1.00 98.69 776 PHE A N 1
ATOM 6208 C CA . PHE A 1 776 ? -8.141 2.845 -30.459 1.00 98.69 776 PHE A CA 1
ATOM 6209 C C . PHE A 1 776 ? -8.962 2.747 -29.169 1.00 98.69 776 PHE A C 1
ATOM 6211 O O . PHE A 1 776 ? -10.154 2.438 -29.219 1.00 98.69 776 PHE A O 1
ATOM 6218 N N . ALA A 1 777 ? -8.364 3.088 -28.025 1.00 98.62 777 ALA A N 1
ATOM 6219 C CA . ALA A 1 777 ? -9.039 2.993 -26.737 1.00 98.62 777 ALA A CA 1
ATOM 6220 C C . ALA A 1 777 ? -10.300 3.871 -26.686 1.00 98.62 777 ALA A C 1
ATOM 6222 O O . ALA A 1 777 ? -11.347 3.425 -26.215 1.00 98.62 777 ALA A O 1
ATOM 6223 N N . LYS A 1 778 ? -10.245 5.080 -27.261 1.00 98.06 778 LYS A N 1
ATOM 6224 C CA . LYS A 1 778 ? -11.399 5.977 -27.381 1.00 98.06 778 LYS A CA 1
ATOM 6225 C C . LYS A 1 778 ? -12.540 5.387 -28.215 1.00 98.06 778 LYS A C 1
ATOM 6227 O O . LYS A 1 778 ? -13.689 5.501 -27.788 1.00 98.06 778 LYS A O 1
ATOM 6232 N N . ARG A 1 779 ? -12.260 4.767 -29.375 1.00 98.12 779 ARG A N 1
ATOM 6233 C CA . ARG A 1 779 ? -13.300 4.122 -30.212 1.00 98.12 779 ARG A CA 1
ATOM 6234 C C . ARG A 1 779 ? -14.095 3.098 -29.402 1.00 98.12 779 ARG A C 1
ATOM 6236 O O . ARG A 1 779 ? -15.324 3.115 -29.422 1.00 98.12 779 ARG A O 1
ATOM 6243 N N . HIS A 1 780 ? -13.380 2.288 -28.625 1.00 97.88 780 HIS A N 1
ATOM 6244 C CA . HIS A 1 780 ? -13.929 1.194 -27.822 1.00 97.88 780 HIS A CA 1
ATOM 6245 C C . HIS A 1 780 ? -14.323 1.595 -26.390 1.00 97.88 780 HIS A C 1
ATOM 6247 O O . HIS A 1 780 ? -14.711 0.748 -25.591 1.00 97.88 780 HIS A O 1
ATOM 6253 N N . LYS A 1 781 ? -14.269 2.896 -26.052 1.00 96.94 781 LYS A N 1
ATOM 6254 C CA . LYS A 1 781 ? -14.598 3.462 -24.722 1.00 96.94 781 LYS A CA 1
ATOM 6255 C C . LYS A 1 781 ? -13.792 2.838 -23.568 1.00 96.94 781 LYS A C 1
ATOM 6257 O O . LYS A 1 781 ? -14.237 2.830 -22.418 1.00 96.94 781 LYS A O 1
ATOM 6262 N N . LEU A 1 782 ? -12.606 2.329 -23.885 1.00 98.38 782 LEU A N 1
ATOM 6263 C CA . LEU A 1 782 ? -11.680 1.694 -22.960 1.00 98.38 782 LEU A CA 1
ATOM 6264 C C . LEU A 1 782 ? -10.970 2.738 -22.095 1.00 98.38 782 LEU A C 1
ATOM 6266 O O . LEU A 1 782 ? -10.686 3.853 -22.533 1.00 98.38 782 LEU A O 1
ATOM 6270 N N . HIS A 1 783 ? -10.640 2.353 -20.865 1.00 98.56 783 HIS A N 1
ATOM 6271 C CA . HIS A 1 783 ? -9.660 3.076 -20.059 1.00 98.56 783 HIS A CA 1
ATOM 6272 C C . HIS A 1 783 ? -8.251 2.929 -20.623 1.00 98.56 783 HIS A C 1
ATOM 6274 O O . HIS A 1 783 ? -7.930 1.914 -21.233 1.00 98.56 783 HIS A O 1
ATOM 6280 N N . VAL A 1 784 ? -7.386 3.904 -20.363 1.00 98.75 784 VAL A N 1
ATOM 6281 C CA . VAL A 1 784 ? -5.955 3.799 -20.654 1.00 98.75 784 VAL A CA 1
ATOM 6282 C C . VAL A 1 784 ? -5.179 4.104 -19.387 1.00 98.75 784 VAL A C 1
ATOM 6284 O O . VAL A 1 784 ? -5.317 5.183 -18.813 1.00 98.75 784 VAL A O 1
ATOM 6287 N N . ILE A 1 785 ? -4.385 3.132 -18.946 1.00 98.81 785 ILE A N 1
ATOM 6288 C CA . ILE A 1 785 ? -3.475 3.255 -17.809 1.00 98.81 785 ILE A CA 1
ATOM 6289 C C . ILE A 1 785 ? -2.064 3.302 -18.387 1.00 98.81 785 ILE A C 1
ATOM 6291 O O . ILE A 1 785 ? -1.607 2.308 -18.952 1.00 98.81 785 ILE A O 1
ATOM 6295 N N . VAL A 1 786 ? -1.391 4.446 -18.273 1.00 98.62 786 VAL A N 1
ATOM 6296 C CA . VAL A 1 786 ? -0.020 4.631 -18.768 1.00 98.62 786 VAL A CA 1
ATOM 6297 C C . VAL A 1 786 ? 0.938 4.699 -17.585 1.00 98.62 786 VAL A C 1
ATOM 6299 O O . VAL A 1 786 ? 0.866 5.626 -16.781 1.00 98.62 786 VAL A O 1
ATOM 6302 N N . ASP A 1 787 ? 1.816 3.707 -17.468 1.00 98.44 787 ASP A N 1
ATOM 6303 C CA . ASP A 1 787 ? 2.887 3.658 -16.470 1.00 98.44 787 ASP A CA 1
ATOM 6304 C C . ASP A 1 787 ? 4.160 4.274 -17.067 1.00 98.44 787 ASP A C 1
ATOM 6306 O O . ASP A 1 787 ? 4.858 3.646 -17.868 1.00 98.44 787 ASP A O 1
ATOM 6310 N N . GLU A 1 788 ? 4.435 5.526 -16.696 1.00 98.06 788 GLU A N 1
ATOM 6311 C CA . GLU A 1 788 ? 5.586 6.312 -17.167 1.00 98.06 788 GLU A CA 1
ATOM 6312 C C . GLU A 1 788 ? 6.708 6.374 -16.116 1.00 98.06 788 GLU A C 1
ATOM 6314 O O . GLU A 1 788 ? 7.524 7.289 -16.085 1.00 98.06 788 GLU A O 1
ATOM 6319 N N . VAL A 1 789 ? 6.786 5.369 -15.236 1.00 97.50 789 VAL A N 1
ATOM 6320 C CA . VAL A 1 789 ? 7.752 5.273 -14.121 1.00 97.50 789 VAL A CA 1
ATOM 6321 C C . VAL A 1 789 ? 9.243 5.305 -14.520 1.00 97.50 789 VAL A C 1
ATOM 6323 O O . VAL A 1 789 ? 10.095 5.445 -13.646 1.00 97.50 789 VAL A O 1
ATOM 6326 N N . TYR A 1 790 ? 9.562 5.182 -15.813 1.00 97.31 790 TYR A N 1
ATOM 6327 C CA . TYR A 1 790 ? 10.922 5.275 -16.367 1.00 97.31 790 TYR A CA 1
ATOM 6328 C C . TYR A 1 790 ? 11.172 6.577 -17.161 1.00 97.31 790 TYR A C 1
ATOM 6330 O O . TYR A 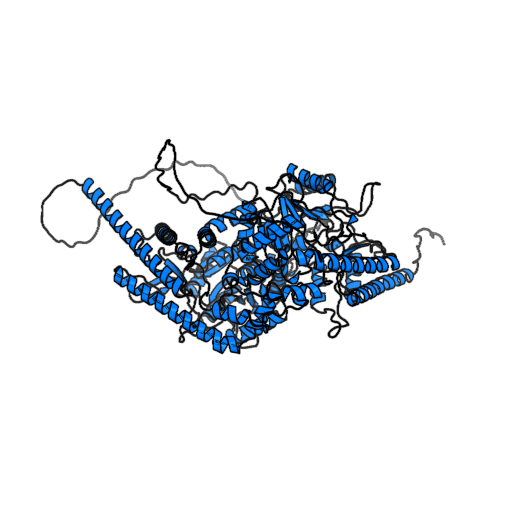1 790 ? 12.128 6.634 -17.936 1.00 97.31 790 TYR A O 1
ATOM 6338 N N . MET A 1 791 ? 10.316 7.600 -17.038 1.00 96.69 791 MET A N 1
ATOM 6339 C CA . MET A 1 791 ? 10.361 8.809 -17.877 1.00 96.69 791 MET A CA 1
ATOM 6340 C C . MET A 1 791 ? 11.661 9.626 -17.766 1.00 96.69 791 MET A C 1
ATOM 6342 O O . MET A 1 791 ? 12.052 10.274 -18.735 1.00 96.69 791 MET A O 1
ATOM 6346 N N . LEU A 1 792 ? 12.353 9.576 -16.622 1.00 97.06 792 LEU A N 1
ATOM 6347 C CA . LEU A 1 792 ? 13.681 10.179 -16.427 1.00 97.06 792 LEU A CA 1
ATOM 6348 C C . LEU A 1 792 ? 14.825 9.161 -16.555 1.00 97.06 792 LEU A C 1
ATOM 6350 O O . LEU A 1 792 ? 15.994 9.536 -16.519 1.00 97.06 792 LEU A O 1
ATOM 6354 N N . SER A 1 793 ? 14.514 7.882 -16.766 1.00 96.81 793 SER A N 1
ATOM 6355 C CA . SER A 1 793 ? 15.473 6.789 -16.973 1.00 96.81 793 SER A CA 1
ATOM 6356 C C . SER A 1 793 ? 15.871 6.622 -18.453 1.00 96.81 793 SER A C 1
ATOM 6358 O O . SER A 1 793 ? 16.163 5.511 -18.894 1.00 96.81 793 SER A O 1
ATOM 6360 N N . VAL A 1 794 ? 15.842 7.696 -19.248 1.00 96.38 794 VAL A N 1
ATOM 6361 C CA . VAL A 1 794 ? 16.154 7.691 -20.690 1.00 96.38 794 VAL A CA 1
ATOM 6362 C C . VAL A 1 794 ? 17.533 8.316 -20.908 1.00 96.38 794 VAL A C 1
ATOM 6364 O O . VAL A 1 794 ? 17.663 9.534 -20.946 1.00 96.38 794 VAL A O 1
ATOM 6367 N N . PHE A 1 795 ? 18.564 7.475 -21.027 1.00 94.19 795 PHE A N 1
ATOM 6368 C CA . PHE A 1 795 ? 19.984 7.876 -21.100 1.00 94.19 795 PHE A CA 1
ATOM 6369 C C . PHE A 1 795 ? 20.541 7.920 -22.542 1.00 94.19 795 PHE A C 1
ATOM 6371 O O . PHE A 1 795 ? 21.730 8.181 -22.773 1.00 94.19 795 PHE A O 1
ATOM 6378 N N . GLU A 1 796 ? 19.694 7.634 -23.533 1.00 92.06 796 GLU A N 1
ATOM 6379 C CA . GLU A 1 796 ? 20.005 7.755 -24.955 1.00 92.06 796 GLU A CA 1
ATOM 6380 C C . GLU A 1 796 ? 19.113 8.826 -25.595 1.00 92.06 796 GLU A C 1
ATOM 6382 O O . GLU A 1 796 ? 17.982 8.563 -26.004 1.00 92.06 796 GLU A O 1
ATOM 6387 N N . GLU A 1 797 ? 19.639 10.053 -25.654 1.00 83.44 797 GLU A N 1
ATOM 6388 C CA . GLU A 1 797 ? 18.941 11.261 -26.121 1.00 83.44 797 GLU A CA 1
ATOM 6389 C C . GLU A 1 797 ? 18.311 11.092 -27.511 1.00 83.44 797 GLU A C 1
ATOM 6391 O O . GLU A 1 797 ? 17.222 11.612 -27.768 1.00 83.44 797 GLU A O 1
ATOM 6396 N N . SER A 1 798 ? 18.954 10.313 -28.390 1.00 87.94 798 SER A N 1
ATOM 6397 C CA . SER A 1 798 ? 18.483 10.065 -29.758 1.00 87.94 798 SER A CA 1
ATOM 6398 C C . SER A 1 798 ? 17.136 9.331 -29.845 1.00 87.94 798 SER A C 1
ATOM 6400 O O . SER A 1 798 ? 16.519 9.331 -30.909 1.00 87.94 798 SER A O 1
ATOM 6402 N N . LEU A 1 799 ? 16.635 8.756 -28.741 1.00 86.19 799 LEU A N 1
ATOM 6403 C CA . LEU A 1 799 ? 15.311 8.124 -28.680 1.00 86.19 799 LEU A CA 1
ATOM 6404 C C . LEU A 1 799 ? 14.145 9.113 -28.514 1.00 86.19 799 LEU A C 1
ATOM 6406 O O . LEU A 1 799 ? 13.000 8.712 -28.716 1.00 86.19 799 LEU A O 1
ATOM 6410 N N . GLY A 1 800 ? 14.402 10.373 -28.140 1.00 85.38 800 GLY A N 1
ATOM 6411 C CA . GLY A 1 800 ? 13.387 11.435 -28.126 1.00 85.38 800 GLY A CA 1
ATOM 6412 C C . GLY A 1 800 ? 12.124 11.116 -27.311 1.00 85.38 800 GLY A C 1
ATOM 6413 O O . GLY A 1 800 ? 11.017 11.170 -27.849 1.00 85.38 800 GLY A O 1
ATOM 6414 N N . TYR A 1 801 ? 12.268 10.782 -26.023 1.00 94.06 801 TYR A N 1
ATOM 6415 C CA . TYR A 1 801 ? 11.124 10.479 -25.152 1.00 94.06 801 TYR A CA 1
ATOM 6416 C C . TYR A 1 801 ? 10.110 11.633 -25.064 1.00 94.06 801 TYR A C 1
ATOM 6418 O O . TYR A 1 801 ? 10.477 12.791 -24.855 1.00 94.06 801 TYR A O 1
ATOM 6426 N N . HIS A 1 802 ? 8.827 11.275 -25.156 1.00 94.75 802 HIS A N 1
ATOM 6427 C CA . HIS A 1 802 ? 7.685 12.149 -24.914 1.00 94.75 802 HIS A CA 1
ATOM 6428 C C . HIS A 1 802 ? 6.718 11.450 -23.951 1.00 94.75 802 HIS A C 1
ATOM 6430 O O . HIS A 1 802 ? 6.336 10.301 -24.180 1.00 94.75 802 HIS A O 1
ATOM 6436 N N . SER A 1 803 ? 6.315 12.159 -22.896 1.00 97.19 803 SER A N 1
ATOM 6437 C CA . SER A 1 803 ? 5.233 11.734 -22.004 1.00 97.19 803 SER A CA 1
ATOM 6438 C C . SER A 1 803 ? 3.885 11.921 -22.692 1.00 97.19 803 SER A C 1
ATOM 6440 O O . SER A 1 803 ? 3.681 12.894 -23.420 1.00 97.19 803 SER A O 1
ATOM 6442 N N . ILE A 1 804 ? 2.915 11.061 -22.384 1.00 96.44 804 ILE A N 1
ATOM 6443 C CA . ILE A 1 804 ? 1.515 11.282 -22.769 1.00 96.44 804 ILE A CA 1
ATOM 6444 C C . ILE A 1 804 ? 0.970 12.646 -22.288 1.00 96.44 804 ILE A C 1
ATOM 6446 O O . ILE A 1 804 ? 0.118 13.237 -22.951 1.00 96.44 804 ILE A O 1
ATOM 6450 N N . LEU A 1 805 ? 1.488 13.191 -21.180 1.00 96.38 805 LEU A N 1
ATOM 6451 C CA . LEU A 1 805 ? 1.107 14.505 -20.645 1.00 96.38 805 LEU A CA 1
ATOM 6452 C C . LEU A 1 805 ? 1.690 15.688 -21.445 1.00 96.38 805 LEU A C 1
ATOM 6454 O O . LEU A 1 805 ? 1.306 16.829 -21.191 1.00 96.38 805 LEU A O 1
ATOM 6458 N N . SER A 1 806 ? 2.572 15.435 -22.422 1.00 95.75 806 SER A N 1
ATOM 6459 C CA . SER A 1 806 ? 3.083 16.441 -23.367 1.00 95.75 806 SER A CA 1
ATOM 6460 C C . SER A 1 806 ? 2.205 16.601 -24.620 1.00 95.75 806 SER A C 1
ATOM 6462 O O . SER A 1 806 ? 2.496 17.454 -25.459 1.00 95.75 806 SER A O 1
ATOM 6464 N N . LEU A 1 807 ? 1.167 15.772 -24.797 1.00 91.75 807 LEU A N 1
ATOM 6465 C CA . LEU A 1 807 ? 0.263 15.856 -25.947 1.00 91.75 807 LEU A CA 1
ATOM 6466 C C . LEU A 1 807 ? -0.656 17.080 -25.831 1.00 91.75 807 LEU A C 1
ATOM 6468 O O . LEU A 1 807 ? -1.234 17.328 -24.775 1.00 91.75 807 LEU A O 1
ATOM 6472 N N . GLU A 1 808 ? -0.868 17.796 -26.940 1.00 85.56 808 GLU A N 1
ATOM 6473 C CA . GLU A 1 808 ? -1.748 18.977 -26.989 1.00 85.56 808 GLU A CA 1
ATOM 6474 C C . GLU A 1 808 ? -3.184 18.664 -26.540 1.00 85.56 808 GLU A C 1
ATOM 6476 O O . GLU A 1 808 ? -3.846 19.484 -25.902 1.00 85.56 808 GLU A O 1
ATOM 6481 N N . ARG A 1 809 ? -3.666 17.454 -26.847 1.00 84.88 809 ARG A N 1
ATOM 6482 C CA . ARG A 1 809 ? -4.986 16.987 -26.430 1.00 84.88 809 ARG A CA 1
ATOM 6483 C C . ARG A 1 809 ? -5.029 15.470 -26.287 1.00 84.88 809 ARG A C 1
ATOM 6485 O O . ARG A 1 809 ? -4.935 14.745 -27.275 1.00 84.88 809 ARG A O 1
ATOM 6492 N N . LEU A 1 810 ? -5.288 14.987 -25.072 1.00 92.25 810 LEU A N 1
ATOM 6493 C CA . LEU A 1 810 ? -5.643 13.583 -24.849 1.00 92.25 810 LEU A CA 1
ATOM 6494 C C . LEU A 1 810 ? -6.965 13.263 -25.580 1.00 92.25 810 LEU A C 1
ATOM 6496 O O . LEU A 1 810 ? -7.933 14.016 -25.423 1.00 92.25 810 LEU A O 1
ATOM 6500 N N . PRO A 1 811 ? -7.064 12.160 -26.351 1.00 94.69 811 PRO A N 1
ATOM 6501 C CA . PRO A 1 811 ? -8.297 11.821 -27.063 1.00 94.69 811 PRO A CA 1
ATOM 6502 C C . PRO A 1 811 ? -9.516 11.641 -26.144 1.00 94.69 811 PRO A C 1
ATOM 6504 O O . PRO A 1 811 ? -10.608 12.085 -26.510 1.00 94.69 811 PRO A O 1
ATOM 6507 N N . ASP A 1 812 ? -9.337 11.042 -24.964 1.00 96.38 812 ASP A N 1
ATOM 6508 C CA . ASP A 1 812 ? -10.327 10.992 -23.877 1.00 96.38 812 ASP A CA 1
ATOM 6509 C C . ASP A 1 812 ? -9.628 11.220 -22.514 1.00 96.38 812 ASP A C 1
ATOM 6511 O O . ASP A 1 812 ? -9.115 10.269 -21.915 1.00 96.38 812 ASP A O 1
ATOM 6515 N N . PRO A 1 813 ? -9.588 12.466 -21.997 1.00 95.19 813 PRO A N 1
ATOM 6516 C CA . PRO A 1 813 ? -8.966 12.769 -20.705 1.00 95.19 813 PRO A CA 1
ATOM 6517 C C . PRO A 1 813 ? -9.684 12.125 -19.508 1.00 95.19 813 PRO A C 1
ATOM 6519 O O . PRO A 1 813 ? -9.086 11.948 -18.450 1.00 95.19 813 PRO A O 1
ATOM 6522 N N . GLN A 1 814 ? -10.965 11.764 -19.653 1.00 96.38 814 GLN A N 1
ATOM 6523 C CA . GLN A 1 814 ? -11.777 11.200 -18.570 1.00 96.38 814 GLN A CA 1
ATOM 6524 C C . GLN A 1 814 ? -11.616 9.680 -18.436 1.00 96.38 814 GLN A C 1
ATOM 6526 O O . GLN A 1 814 ? -11.990 9.119 -17.402 1.00 96.38 814 GLN A O 1
ATOM 6531 N N . ARG A 1 815 ? -11.023 9.019 -19.437 1.00 97.75 815 ARG A N 1
ATOM 6532 C CA . ARG A 1 815 ? -10.619 7.602 -19.394 1.00 97.75 815 ARG A CA 1
ATOM 6533 C C . ARG A 1 815 ? -9.103 7.379 -19.420 1.00 97.75 815 ARG A C 1
ATOM 6535 O O . ARG A 1 815 ? -8.669 6.232 -19.340 1.00 97.75 815 ARG A O 1
ATOM 6542 N N . THR A 1 816 ? -8.305 8.447 -19.487 1.00 98.12 816 THR A N 1
ATOM 6543 C CA . THR A 1 816 ? -6.835 8.384 -19.439 1.00 98.12 816 THR A CA 1
ATOM 6544 C C . THR A 1 816 ? -6.321 8.614 -18.011 1.00 98.12 816 THR A C 1
ATOM 6546 O O . THR A 1 816 ? -6.726 9.550 -17.313 1.00 98.12 816 THR A O 1
ATOM 6549 N N . HIS A 1 817 ? -5.412 7.745 -17.571 1.00 98.62 817 HIS A N 1
ATOM 6550 C CA . HIS A 1 817 ? -4.848 7.712 -16.224 1.00 98.62 817 HIS A CA 1
ATOM 6551 C C . HIS A 1 817 ? -3.332 7.511 -16.322 1.00 98.62 817 HIS A C 1
ATOM 6553 O O . HIS A 1 817 ? -2.883 6.532 -16.916 1.00 98.62 817 HIS A O 1
ATOM 6559 N N . VAL A 1 818 ? -2.544 8.422 -15.749 1.00 98.69 818 VAL A N 1
ATOM 6560 C CA . VAL A 1 818 ? -1.074 8.396 -15.853 1.00 98.69 818 VAL A CA 1
ATOM 6561 C C . VAL A 1 818 ? -0.468 8.095 -14.490 1.00 98.69 818 VAL A C 1
ATOM 6563 O O . VAL A 1 818 ? -0.853 8.700 -13.488 1.00 98.69 818 VAL A O 1
ATOM 6566 N N . MET A 1 819 ? 0.462 7.147 -14.444 1.00 98.56 819 MET A N 1
ATOM 6567 C CA . MET A 1 819 ? 1.121 6.669 -13.234 1.00 98.56 819 MET A CA 1
ATOM 6568 C C . MET A 1 819 ? 2.618 6.969 -13.276 1.00 98.56 819 MET A C 1
ATOM 6570 O O . MET A 1 819 ? 3.275 6.739 -14.289 1.00 98.56 819 MET A O 1
ATOM 6574 N N . TRP A 1 820 ? 3.162 7.440 -12.152 1.00 98.44 820 TRP A N 1
ATOM 6575 C CA . TRP A 1 820 ? 4.596 7.672 -11.980 1.00 98.44 820 TRP A CA 1
ATOM 6576 C C . TRP A 1 820 ? 5.074 7.297 -10.565 1.00 98.44 820 TRP A C 1
ATOM 6578 O O . TRP A 1 820 ? 4.287 7.177 -9.621 1.00 98.44 820 TRP A O 1
ATOM 6588 N N . SER A 1 821 ? 6.380 7.070 -10.394 1.00 97.25 821 SER A N 1
ATOM 6589 C CA . SER A 1 821 ? 6.990 6.743 -9.103 1.00 97.25 821 SER A CA 1
ATOM 6590 C C . SER A 1 821 ? 8.500 6.994 -9.092 1.00 97.25 821 SER A C 1
ATOM 6592 O O . SER A 1 821 ? 9.212 6.667 -10.034 1.00 97.25 821 SER A O 1
ATOM 6594 N N . THR A 1 822 ? 9.023 7.426 -7.943 1.00 96.81 822 THR A N 1
ATOM 6595 C CA . THR A 1 822 ? 10.469 7.515 -7.674 1.00 96.81 822 THR A CA 1
ATOM 6596 C C . THR A 1 822 ? 11.185 6.151 -7.638 1.00 96.81 822 THR A C 1
ATOM 6598 O O . THR A 1 822 ? 12.411 6.103 -7.558 1.00 96.81 822 THR A O 1
ATOM 6601 N N . SER A 1 823 ? 10.453 5.031 -7.739 1.00 96.06 823 SER A N 1
ATOM 6602 C CA . SER A 1 823 ? 10.968 3.653 -7.611 1.00 96.06 823 SER A CA 1
ATOM 6603 C C . SER A 1 823 ? 11.954 3.207 -8.698 1.00 96.06 823 SER A C 1
ATOM 6605 O O . SER A 1 823 ? 12.504 2.107 -8.573 1.00 96.06 823 SER A O 1
ATOM 6607 N N . LYS A 1 824 ? 12.098 3.966 -9.793 1.00 96.44 824 LYS A N 1
ATOM 6608 C CA . LYS A 1 824 ? 12.957 3.636 -10.946 1.00 96.44 824 LYS A CA 1
ATOM 6609 C C . LYS A 1 824 ? 13.779 4.849 -11.369 1.00 96.44 824 LYS A C 1
ATOM 6611 O O . LYS A 1 824 ? 14.996 4.799 -11.233 1.00 96.44 824 LYS A O 1
ATOM 6616 N N . ASP A 1 825 ? 13.109 5.948 -11.716 1.00 96.94 825 ASP A N 1
ATOM 6617 C CA . ASP A 1 825 ? 13.739 7.225 -12.086 1.00 96.94 825 ASP A CA 1
ATOM 6618 C C . ASP A 1 825 ? 14.701 7.787 -11.034 1.00 96.94 825 ASP A C 1
ATOM 6620 O O . ASP A 1 825 ? 15.708 8.379 -11.400 1.00 96.94 825 ASP A O 1
ATOM 6624 N N . PHE A 1 826 ? 14.431 7.554 -9.744 1.00 97.00 826 PHE A N 1
ATOM 6625 C CA . PHE A 1 826 ? 15.344 7.887 -8.644 1.00 97.00 826 PHE A CA 1
ATOM 6626 C C . PHE A 1 826 ? 15.925 6.641 -7.950 1.00 97.00 826 PHE A C 1
ATOM 6628 O O . PHE A 1 826 ? 16.508 6.753 -6.882 1.00 97.00 826 PHE A O 1
ATOM 6635 N N . GLY A 1 827 ? 15.711 5.429 -8.470 1.00 95.12 827 GLY A N 1
ATOM 6636 C CA . GLY A 1 827 ? 16.159 4.171 -7.846 1.00 95.12 827 GLY A CA 1
ATOM 6637 C C . GLY A 1 827 ? 15.521 3.802 -6.492 1.00 95.12 827 GLY A C 1
ATOM 6638 O O . GLY A 1 827 ? 15.768 2.710 -5.990 1.00 95.12 827 GLY A O 1
ATOM 6639 N N . MET A 1 828 ? 14.669 4.654 -5.910 1.00 95.75 828 MET A N 1
ATOM 6640 C CA . MET A 1 828 ? 14.170 4.560 -4.526 1.00 95.75 828 MET A CA 1
ATOM 6641 C C . MET A 1 828 ? 12.994 3.573 -4.347 1.00 95.75 828 MET A C 1
ATOM 6643 O O . MET A 1 828 ? 11.953 3.909 -3.773 1.00 95.75 828 MET A O 1
ATOM 6647 N N . SER A 1 829 ? 13.130 2.346 -4.852 1.00 94.19 829 SER A N 1
ATOM 6648 C CA . SER A 1 829 ? 12.121 1.271 -4.792 1.00 94.19 829 SER A CA 1
ATOM 6649 C C . SER A 1 829 ? 11.581 1.011 -3.377 1.00 94.19 829 SER A C 1
ATOM 6651 O O . SER A 1 829 ? 10.361 0.914 -3.176 1.00 94.19 829 SER A O 1
ATOM 6653 N N . GLY A 1 830 ? 12.486 0.963 -2.400 1.00 94.25 830 GLY A N 1
ATOM 6654 C CA . GLY A 1 830 ? 12.247 0.761 -0.970 1.00 94.25 830 GLY A CA 1
ATOM 6655 C C . GLY A 1 830 ? 11.519 1.897 -0.267 1.00 94.25 830 GLY A C 1
ATOM 6656 O O . GLY A 1 830 ? 10.965 1.694 0.816 1.00 94.25 830 GLY A O 1
ATOM 6657 N N . LEU A 1 831 ? 11.436 3.083 -0.881 1.00 95.00 831 LEU A N 1
ATOM 6658 C CA . LEU A 1 831 ? 10.662 4.177 -0.302 1.00 95.00 831 LEU A CA 1
ATOM 6659 C C . LEU A 1 831 ? 9.152 4.021 -0.508 1.00 95.00 831 LEU A C 1
ATOM 6661 O O . LEU A 1 831 ? 8.406 4.637 0.236 1.00 95.00 831 LEU A O 1
ATOM 6665 N N . ARG A 1 832 ? 8.670 3.147 -1.405 1.00 94.62 832 ARG A N 1
ATOM 6666 C CA . ARG A 1 832 ? 7.225 2.852 -1.547 1.00 94.62 832 ARG A CA 1
ATOM 6667 C C . ARG A 1 832 ? 6.375 4.127 -1.741 1.00 94.62 832 ARG A C 1
ATOM 6669 O O . ARG A 1 832 ? 5.524 4.461 -0.920 1.00 94.62 832 ARG A O 1
ATOM 6676 N N . PHE A 1 833 ? 6.618 4.845 -2.838 1.00 97.06 833 PHE A N 1
ATOM 6677 C CA . PHE A 1 833 ? 5.928 6.089 -3.211 1.00 97.06 833 PHE A CA 1
ATOM 6678 C C . PHE A 1 833 ? 5.480 6.052 -4.677 1.00 97.06 833 PHE A C 1
ATOM 6680 O O . PHE A 1 833 ? 6.250 5.617 -5.527 1.00 97.06 833 PHE A O 1
ATOM 6687 N N . SER A 1 834 ? 4.275 6.519 -5.004 1.00 97.50 834 SER A N 1
ATOM 6688 C CA . SER A 1 834 ? 3.794 6.682 -6.387 1.00 97.50 834 SER A CA 1
ATOM 6689 C C . SER A 1 834 ? 2.659 7.690 -6.496 1.00 97.50 834 SER A C 1
ATOM 6691 O O . SER A 1 834 ? 1.897 7.881 -5.545 1.00 97.50 834 SER A O 1
ATOM 6693 N N . THR A 1 835 ? 2.484 8.237 -7.691 1.00 98.44 835 THR A N 1
ATOM 6694 C CA . THR A 1 835 ? 1.464 9.223 -8.030 1.00 98.44 835 THR A CA 1
ATOM 6695 C C . THR A 1 835 ? 0.585 8.710 -9.171 1.00 98.44 835 THR A C 1
ATOM 6697 O O . THR A 1 835 ? 1.062 8.086 -10.118 1.00 98.44 835 THR A O 1
ATOM 6700 N N . LEU A 1 836 ? -0.713 8.982 -9.074 1.00 98.81 836 LEU A N 1
ATOM 6701 C CA . LEU A 1 836 ? -1.676 8.898 -10.167 1.00 98.81 836 LEU A CA 1
ATOM 6702 C C . LEU A 1 836 ? -2.095 10.321 -10.524 1.00 98.81 836 LEU A C 1
ATOM 6704 O O . LEU A 1 836 ? -2.562 11.050 -9.649 1.00 98.81 836 LEU A O 1
ATOM 6708 N N . TYR A 1 837 ? -1.964 10.689 -11.795 1.00 98.62 837 TYR A N 1
ATOM 6709 C CA . TYR A 1 837 ? -2.593 11.870 -12.371 1.00 98.62 837 TYR A CA 1
ATOM 6710 C C . TYR A 1 837 ? -3.808 11.454 -13.205 1.00 98.62 837 TYR A C 1
ATOM 6712 O O . TYR A 1 837 ? -3.702 10.618 -14.107 1.00 98.62 837 TYR A O 1
ATOM 6720 N N . THR A 1 838 ? -4.972 12.040 -12.928 1.00 98.06 838 THR A N 1
ATOM 6721 C CA . THR A 1 838 ? -6.142 11.913 -13.805 1.00 98.06 838 THR A CA 1
ATOM 6722 C C . THR A 1 838 ? -7.101 13.090 -13.656 1.00 98.06 838 THR A C 1
ATOM 6724 O O . THR A 1 838 ? -7.348 13.584 -12.558 1.00 98.06 838 THR A O 1
ATOM 6727 N N . GLU A 1 839 ? -7.679 13.527 -14.774 1.00 96.25 839 GLU A N 1
ATOM 6728 C CA . GLU A 1 839 ? -8.707 14.574 -14.801 1.00 96.25 839 GLU A CA 1
ATOM 6729 C C . GLU A 1 839 ? -10.090 14.066 -14.365 1.00 96.25 839 GLU A C 1
ATOM 6731 O O . GLU A 1 839 ? -11.024 14.856 -14.197 1.00 96.25 839 GLU A O 1
ATOM 6736 N N . ASN A 1 840 ? -10.240 12.752 -14.178 1.00 96.25 840 ASN A N 1
ATOM 6737 C CA . ASN A 1 840 ? -11.484 12.139 -13.747 1.00 96.25 840 ASN A CA 1
ATOM 6738 C C . ASN A 1 840 ? -11.631 12.188 -12.218 1.00 96.25 840 ASN A C 1
ATOM 6740 O O . ASN A 1 840 ? -10.910 11.514 -11.476 1.00 96.25 840 ASN A O 1
ATOM 6744 N N . ARG A 1 841 ? -12.605 12.970 -11.741 1.00 92.88 841 ARG A N 1
ATOM 6745 C CA . ARG A 1 841 ? -12.843 13.182 -10.304 1.00 92.88 841 ARG A CA 1
ATOM 6746 C C . ARG A 1 841 ? -13.441 11.971 -9.604 1.00 92.88 841 ARG A C 1
ATOM 6748 O O . ARG A 1 841 ? -13.101 11.739 -8.444 1.00 92.88 841 ARG A O 1
ATOM 6755 N N . ASP A 1 842 ? -14.257 11.186 -10.295 1.00 93.25 842 ASP A N 1
ATOM 6756 C CA . ASP A 1 842 ? -14.864 9.969 -9.757 1.00 93.25 842 ASP A CA 1
ATOM 6757 C C . ASP A 1 842 ? -13.776 8.925 -9.493 1.00 93.25 842 ASP A C 1
ATOM 6759 O O . ASP A 1 842 ? -13.683 8.386 -8.392 1.00 93.25 842 ASP A O 1
ATOM 6763 N N . VAL A 1 843 ? -12.882 8.715 -10.468 1.00 96.25 843 VAL A N 1
ATOM 6764 C CA . VAL A 1 843 ? -11.730 7.807 -10.353 1.00 96.25 843 VAL A CA 1
ATOM 6765 C C . VAL A 1 843 ? -10.747 8.307 -9.296 1.00 96.25 843 VAL A C 1
ATOM 6767 O O . VAL A 1 843 ? -10.380 7.541 -8.408 1.00 96.25 843 VAL A O 1
ATOM 6770 N N . ALA A 1 844 ? -10.374 9.591 -9.307 1.00 94.62 844 ALA A N 1
ATOM 6771 C CA . ALA A 1 844 ? -9.489 10.158 -8.285 1.00 94.62 844 ALA A CA 1
ATOM 6772 C C . ALA A 1 844 ? -10.066 10.032 -6.859 1.00 94.62 844 ALA A C 1
ATOM 6774 O O . ALA A 1 844 ? -9.318 9.894 -5.890 1.00 94.62 844 ALA A O 1
ATOM 6775 N N . THR A 1 845 ? -11.392 10.058 -6.708 1.00 91.50 845 THR A N 1
ATOM 6776 C CA . THR A 1 845 ? -12.068 9.933 -5.407 1.00 91.50 845 THR A CA 1
ATOM 6777 C C . THR A 1 845 ? -12.240 8.473 -4.987 1.00 91.50 845 THR A C 1
ATOM 6779 O O . THR A 1 845 ? -11.951 8.139 -3.839 1.00 91.50 845 THR A O 1
ATOM 6782 N N . ALA A 1 846 ? -12.596 7.579 -5.912 1.00 94.12 846 ALA A N 1
ATOM 6783 C CA . ALA A 1 846 ? -12.679 6.142 -5.658 1.00 94.12 846 ALA A CA 1
ATOM 6784 C C . ALA A 1 846 ? -11.299 5.511 -5.373 1.00 94.12 846 ALA A C 1
ATOM 6786 O O . ALA A 1 846 ? -11.203 4.610 -4.545 1.00 94.12 846 ALA A O 1
ATOM 6787 N N . VAL A 1 847 ? -10.213 6.003 -5.985 1.00 95.50 847 VAL A N 1
ATOM 6788 C CA . VAL A 1 847 ? -8.838 5.590 -5.634 1.00 95.50 847 VAL A CA 1
ATOM 6789 C C . VAL A 1 847 ? -8.428 6.153 -4.265 1.00 95.50 847 VAL A C 1
ATOM 6791 O O . VAL A 1 847 ? -7.878 5.416 -3.446 1.00 95.50 847 VAL A O 1
ATOM 6794 N N . ALA A 1 848 ? -8.744 7.419 -3.961 1.00 92.19 848 ALA A N 1
ATOM 6795 C CA . ALA A 1 848 ? -8.461 8.013 -2.647 1.00 92.19 848 ALA A CA 1
ATOM 6796 C C . ALA A 1 848 ? -9.192 7.297 -1.495 1.00 92.19 848 ALA A C 1
ATOM 6798 O O . ALA A 1 848 ? -8.627 7.136 -0.414 1.00 92.19 848 ALA A O 1
ATOM 6799 N N . ALA A 1 849 ? -10.398 6.776 -1.738 1.00 90.62 849 ALA A N 1
ATOM 6800 C CA . ALA A 1 849 ? -11.140 5.944 -0.789 1.00 90.62 849 ALA A CA 1
ATOM 6801 C C . ALA A 1 849 ? -10.376 4.694 -0.312 1.00 90.62 849 ALA A C 1
ATOM 6803 O O . ALA A 1 849 ? -10.660 4.175 0.768 1.00 90.62 849 ALA A O 1
ATOM 6804 N N . LEU A 1 850 ? -9.391 4.227 -1.087 1.00 92.06 850 LEU A N 1
ATOM 6805 C CA . LEU A 1 850 ? -8.564 3.058 -0.783 1.00 92.06 850 LEU A CA 1
ATOM 6806 C C . LEU A 1 850 ? -7.248 3.430 -0.060 1.00 92.06 850 LEU A C 1
ATOM 6808 O O . LEU A 1 850 ? -6.519 2.553 0.406 1.00 92.06 850 LEU A O 1
ATOM 6812 N N . CYS A 1 851 ? -6.959 4.722 0.135 1.00 89.88 851 CYS A N 1
ATOM 6813 C CA . CYS A 1 851 ? -5.802 5.219 0.892 1.00 89.88 851 CYS A CA 1
ATOM 6814 C C . CYS A 1 851 ? -5.706 4.721 2.359 1.00 89.88 851 CYS A C 1
ATOM 6816 O O . CYS A 1 851 ? -4.588 4.497 2.836 1.00 89.88 851 CYS A O 1
ATOM 6818 N N . PRO A 1 852 ? -6.800 4.411 3.093 1.00 87.88 852 PRO A N 1
ATOM 6819 C CA . PRO A 1 852 ? -6.714 3.708 4.379 1.00 87.88 852 PRO A CA 1
ATOM 6820 C C . PRO A 1 852 ? -5.945 2.370 4.332 1.00 87.88 852 PRO A C 1
ATOM 6822 O O . PRO A 1 852 ? -5.416 1.948 5.367 1.00 87.88 852 PRO A O 1
ATOM 6825 N N . TYR A 1 853 ? -5.805 1.765 3.147 1.00 90.12 853 TYR A N 1
ATOM 6826 C CA . TYR A 1 853 ? -5.038 0.545 2.874 1.00 90.12 853 TYR A CA 1
ATOM 6827 C C . TYR A 1 853 ? -3.721 0.793 2.118 1.00 90.12 853 TYR A C 1
ATOM 6829 O O . TYR A 1 853 ? -2.875 -0.090 2.096 1.00 90.12 853 TYR A O 1
ATOM 6837 N N . HIS A 1 854 ? -3.522 1.964 1.501 1.00 93.56 854 HIS A N 1
ATOM 6838 C CA . HIS A 1 854 ? -2.420 2.218 0.545 1.00 93.56 854 HIS A CA 1
ATOM 6839 C C . HIS A 1 854 ? -1.650 3.530 0.777 1.00 93.56 854 HIS A C 1
ATOM 6841 O O . HIS A 1 854 ? -0.791 3.906 -0.017 1.00 93.56 854 HIS A O 1
ATOM 6847 N N . GLY A 1 855 ? -1.964 4.259 1.849 1.00 92.56 855 GLY A N 1
ATOM 6848 C CA . GLY A 1 855 ? -1.406 5.582 2.129 1.00 92.56 855 GLY A CA 1
ATOM 6849 C C . GLY A 1 855 ? 0.081 5.584 2.498 1.00 92.56 855 GLY A C 1
ATOM 6850 O O . GLY A 1 855 ? 0.592 4.654 3.123 1.00 92.56 855 GLY A O 1
ATOM 6851 N N . VAL A 1 856 ? 0.754 6.684 2.153 1.00 94.81 856 VAL A N 1
ATOM 6852 C CA . VAL A 1 856 ? 2.194 6.914 2.363 1.00 94.81 856 VAL A CA 1
ATOM 6853 C C . VAL A 1 856 ? 2.465 7.606 3.705 1.00 94.81 856 VAL A C 1
ATOM 6855 O O . VAL A 1 856 ? 1.702 8.481 4.116 1.00 94.81 856 VAL A O 1
ATOM 6858 N N . SER A 1 857 ? 3.570 7.248 4.369 1.00 94.81 857 SER A N 1
ATOM 6859 C CA . SER A 1 857 ? 4.064 7.900 5.595 1.00 94.81 857 SER A CA 1
ATOM 6860 C C . SER A 1 857 ? 4.189 9.423 5.429 1.00 94.81 857 SER A C 1
ATOM 6862 O O . SER A 1 857 ? 4.798 9.883 4.464 1.00 94.81 857 SER A O 1
ATOM 6864 N N . GLY A 1 858 ? 3.646 10.212 6.360 1.00 95.19 858 GLY A N 1
ATOM 6865 C CA . GLY A 1 858 ? 3.650 11.680 6.300 1.00 95.19 858 GLY A CA 1
ATOM 6866 C C . GLY A 1 858 ? 5.059 12.283 6.253 1.00 95.19 858 GLY A C 1
ATOM 6867 O O . GLY A 1 858 ? 5.299 13.221 5.495 1.00 95.19 858 GLY A O 1
ATOM 6868 N N . LEU A 1 859 ? 6.021 11.687 6.971 1.00 94.12 859 LEU A N 1
ATOM 6869 C CA . LEU A 1 859 ? 7.435 12.082 6.892 1.00 94.12 859 LEU A CA 1
ATOM 6870 C C . LEU A 1 859 ? 8.009 11.874 5.487 1.00 94.12 859 LEU A C 1
ATOM 6872 O O . LEU A 1 859 ? 8.700 12.743 4.963 1.00 94.12 859 LEU A O 1
ATOM 6876 N N . LEU A 1 860 ? 7.682 10.749 4.847 1.00 95.75 860 LEU A N 1
ATOM 6877 C CA . LEU A 1 860 ? 8.122 10.493 3.480 1.00 95.75 860 LEU A CA 1
ATOM 6878 C C . LEU A 1 860 ? 7.420 11.420 2.482 1.00 95.75 860 LEU A C 1
ATOM 6880 O O . LEU A 1 860 ? 8.061 11.899 1.553 1.00 95.75 860 LEU A O 1
ATOM 6884 N N . GLN A 1 861 ? 6.130 11.714 2.671 1.00 97.50 861 GLN A N 1
ATOM 6885 C CA . GLN A 1 861 ? 5.428 12.693 1.836 1.00 97.50 861 GLN A CA 1
ATOM 6886 C C . GLN A 1 861 ? 6.110 14.070 1.897 1.00 97.50 861 GLN A C 1
ATOM 6888 O O . GLN A 1 861 ? 6.242 14.730 0.870 1.00 97.50 861 GLN A O 1
ATOM 6893 N N . TYR A 1 862 ? 6.609 14.469 3.071 1.00 97.38 862 TYR A N 1
ATOM 6894 C CA . TYR A 1 862 ? 7.430 15.667 3.230 1.00 97.38 862 TYR A CA 1
ATOM 6895 C C . TYR A 1 862 ? 8.796 15.557 2.530 1.00 97.38 862 TYR A C 1
ATOM 6897 O O . TYR A 1 862 ? 9.131 16.445 1.749 1.00 97.38 862 TYR A O 1
ATOM 6905 N N . GLN A 1 863 ? 9.545 14.461 2.715 1.00 96.44 863 GLN A N 1
ATOM 6906 C CA . GLN A 1 863 ? 10.827 14.238 2.023 1.00 96.44 863 GLN A CA 1
ATOM 6907 C C . GLN A 1 863 ? 10.681 14.273 0.493 1.00 96.44 863 GLN A C 1
ATOM 6909 O O . GLN A 1 863 ? 11.473 14.924 -0.184 1.00 96.44 863 GLN A O 1
ATOM 6914 N N . MET A 1 864 ? 9.653 13.628 -0.068 1.00 97.94 864 MET A N 1
ATOM 6915 C CA . MET A 1 864 ? 9.396 13.677 -1.512 1.00 97.94 864 MET A CA 1
ATOM 6916 C C . MET A 1 864 ? 9.014 15.092 -1.966 1.00 97.94 864 MET A C 1
ATOM 6918 O O . MET A 1 864 ? 9.475 15.529 -3.011 1.00 97.94 864 MET A O 1
ATOM 6922 N N . ALA A 1 865 ? 8.260 15.856 -1.171 1.00 98.31 865 ALA A N 1
ATOM 6923 C CA . ALA A 1 865 ? 7.944 17.246 -1.499 1.00 98.31 865 ALA A CA 1
ATOM 6924 C C . ALA A 1 865 ? 9.140 18.212 -1.386 1.00 98.31 865 ALA A C 1
ATOM 6926 O O . ALA A 1 865 ? 9.073 19.302 -1.947 1.00 98.31 865 ALA A O 1
ATOM 6927 N N . GLN A 1 866 ? 10.219 17.862 -0.675 1.00 98.19 866 GLN A N 1
ATOM 6928 C CA . GLN A 1 866 ? 11.493 18.586 -0.782 1.00 98.19 866 GLN A CA 1
ATOM 6929 C C . GLN A 1 866 ? 12.240 18.170 -2.056 1.00 98.19 866 GLN A C 1
ATOM 6931 O O . GLN A 1 866 ? 12.558 19.030 -2.872 1.00 98.19 866 GLN A O 1
ATOM 6936 N N . LEU A 1 867 ? 12.434 16.861 -2.272 1.00 98.19 867 LEU A N 1
ATOM 6937 C CA . LEU A 1 867 ? 13.169 16.329 -3.427 1.00 98.19 867 LEU A CA 1
ATOM 6938 C C . LEU A 1 867 ? 12.592 16.810 -4.764 1.00 98.19 867 LEU A C 1
ATOM 6940 O O . LEU A 1 867 ? 13.327 17.336 -5.587 1.00 98.19 867 LEU A O 1
ATOM 6944 N N . LEU A 1 868 ? 11.279 16.667 -4.971 1.00 98.44 868 LEU A N 1
ATOM 6945 C CA . LEU A 1 868 ? 10.615 16.996 -6.240 1.00 98.44 868 LEU A CA 1
ATOM 6946 C C . LEU A 1 868 ? 10.583 18.504 -6.546 1.00 98.44 868 LEU A C 1
ATOM 6948 O O . LEU A 1 868 ? 10.267 18.878 -7.668 1.00 98.44 868 LEU A O 1
ATOM 6952 N N . ARG A 1 869 ? 10.909 19.361 -5.570 1.00 98.12 869 ARG A N 1
ATOM 6953 C CA . ARG A 1 869 ? 11.046 20.817 -5.736 1.00 98.12 869 ARG A CA 1
ATOM 6954 C C . ARG A 1 869 ? 12.486 21.240 -6.041 1.00 98.12 869 ARG A C 1
ATOM 6956 O O . ARG A 1 869 ? 12.706 22.344 -6.533 1.00 98.12 869 ARG A O 1
ATOM 6963 N N . ASP A 1 870 ? 13.463 20.377 -5.785 1.00 97.88 870 ASP A N 1
ATOM 6964 C CA . ASP A 1 870 ? 14.889 20.656 -5.967 1.00 97.88 870 ASP A CA 1
ATOM 6965 C C . ASP A 1 870 ? 15.344 20.396 -7.415 1.00 97.88 870 ASP A C 1
ATOM 6967 O O . ASP A 1 870 ? 16.232 19.587 -7.684 1.00 97.88 870 ASP A O 1
ATOM 6971 N N . HIS A 1 871 ? 14.690 21.073 -8.367 1.00 97.12 871 HIS A N 1
ATOM 6972 C CA . HIS A 1 871 ? 14.979 20.944 -9.800 1.00 97.12 871 HIS A CA 1
ATOM 6973 C C . HIS A 1 871 ? 16.459 21.242 -10.102 1.00 97.12 871 HIS A C 1
ATOM 6975 O O . HIS A 1 871 ? 17.064 20.568 -10.927 1.00 97.12 871 HIS A O 1
ATOM 6981 N N . ASP A 1 872 ? 17.079 22.192 -9.390 1.00 97.62 872 ASP A N 1
ATOM 6982 C CA . ASP A 1 872 ? 18.495 22.523 -9.574 1.00 97.62 872 ASP A CA 1
ATOM 6983 C C . ASP A 1 872 ? 19.434 21.369 -9.188 1.00 97.62 872 ASP A C 1
ATOM 6985 O O . ASP A 1 872 ? 20.408 21.125 -9.900 1.00 97.62 872 ASP A O 1
ATOM 6989 N N . TRP A 1 873 ? 19.159 20.619 -8.114 1.00 98.06 873 TRP A N 1
ATOM 6990 C CA . TRP A 1 873 ? 19.920 19.400 -7.817 1.00 98.06 873 TRP A CA 1
ATOM 6991 C C . TRP A 1 873 ? 19.597 18.266 -8.800 1.00 98.06 873 TRP A C 1
ATOM 6993 O O . TRP A 1 873 ? 20.504 17.552 -9.236 1.00 98.06 873 TRP A O 1
ATOM 7003 N N . ILE A 1 874 ? 18.326 18.109 -9.184 1.00 98.50 874 ILE A N 1
ATOM 7004 C CA . ILE A 1 874 ? 17.898 17.054 -10.111 1.00 98.50 874 ILE A CA 1
ATOM 7005 C C . ILE A 1 874 ? 18.571 17.231 -11.482 1.00 98.50 874 ILE A C 1
ATOM 7007 O O . ILE A 1 874 ? 19.222 16.303 -11.963 1.00 98.50 874 ILE A O 1
ATOM 7011 N N . ASP A 1 875 ? 18.479 18.420 -12.077 1.00 98.06 875 ASP A N 1
ATOM 7012 C CA . ASP A 1 875 ? 18.932 18.693 -13.445 1.00 98.06 875 ASP A CA 1
ATOM 7013 C C . ASP A 1 875 ? 20.452 18.844 -13.556 1.00 98.06 875 ASP A C 1
ATOM 7015 O O . ASP A 1 875 ? 21.037 18.473 -14.573 1.00 98.06 875 ASP A O 1
ATOM 7019 N N . ARG A 1 876 ? 21.110 19.398 -12.526 1.00 98.25 876 ARG A N 1
ATOM 7020 C CA . ARG A 1 876 ? 22.549 19.721 -12.573 1.00 98.25 876 ARG A CA 1
ATOM 7021 C C . ARG A 1 876 ? 23.445 18.668 -11.923 1.00 98.25 876 ARG A C 1
ATOM 7023 O O . ARG A 1 876 ? 24.651 18.702 -12.155 1.00 98.25 876 ARG A O 1
ATOM 7030 N N . VAL A 1 877 ? 22.893 17.777 -11.094 1.00 98.38 877 VAL A N 1
ATOM 7031 C CA . VAL A 1 877 ? 23.666 16.762 -10.352 1.00 98.38 877 VAL A CA 1
ATOM 7032 C C . VAL A 1 877 ? 23.122 15.359 -10.594 1.00 98.38 877 VAL A C 1
ATOM 7034 O O . VAL A 1 877 ? 23.871 14.493 -11.039 1.00 98.38 877 VAL A O 1
ATOM 7037 N N . TYR A 1 878 ? 21.840 15.113 -10.311 1.00 98.50 878 TYR A N 1
ATOM 7038 C CA . TYR A 1 878 ? 21.321 13.745 -10.286 1.00 98.50 878 TYR A CA 1
ATOM 7039 C C . TYR A 1 878 ? 21.151 13.128 -11.678 1.00 98.50 878 TYR A C 1
ATOM 7041 O O . TYR A 1 878 ? 21.703 12.061 -11.937 1.00 98.50 878 TYR A O 1
ATOM 7049 N N . LEU A 1 879 ? 20.403 13.775 -12.579 1.00 98.00 879 LEU A N 1
ATOM 7050 C CA . LEU A 1 879 ? 20.105 13.214 -13.899 1.00 98.00 879 LEU A CA 1
ATOM 7051 C C . LEU A 1 879 ? 21.354 13.036 -14.779 1.00 98.00 879 LEU A C 1
ATOM 7053 O O . LEU A 1 879 ? 21.500 11.936 -15.315 1.00 98.00 879 LEU A O 1
ATOM 7057 N N . PRO A 1 880 ? 22.291 14.005 -14.885 1.00 98.00 880 PRO A N 1
ATOM 7058 C CA . PRO A 1 880 ? 23.494 13.830 -15.700 1.00 98.00 880 PRO A CA 1
ATOM 7059 C C . PRO A 1 880 ? 24.358 12.650 -15.238 1.00 98.00 880 PRO A C 1
ATOM 7061 O O . PRO A 1 880 ? 24.781 11.835 -16.057 1.00 98.00 880 PRO A O 1
ATOM 7064 N N . GLU A 1 881 ? 24.574 12.511 -13.926 1.00 98.31 881 GLU A N 1
ATOM 7065 C CA . GLU A 1 881 ? 25.389 11.431 -13.364 1.00 98.31 881 GLU A CA 1
ATOM 7066 C C . GLU A 1 881 ? 24.667 10.074 -13.439 1.00 98.31 881 GLU A C 1
ATOM 7068 O O . GLU A 1 881 ? 25.278 9.064 -13.790 1.00 98.31 881 GLU A O 1
ATOM 7073 N N . ASN A 1 882 ? 23.352 10.038 -13.196 1.00 97.88 882 ASN A N 1
ATOM 7074 C CA . ASN A 1 882 ? 22.534 8.838 -13.378 1.00 97.88 882 ASN A CA 1
ATOM 7075 C C . ASN A 1 882 ? 22.571 8.352 -14.835 1.00 97.88 882 ASN A C 1
ATOM 7077 O O . ASN A 1 882 ? 22.812 7.172 -15.084 1.00 97.88 882 ASN A O 1
ATOM 7081 N N . HIS A 1 883 ? 22.405 9.251 -15.810 1.00 97.81 883 HIS A N 1
ATOM 7082 C CA . HIS A 1 883 ? 22.488 8.914 -17.235 1.00 97.81 883 HIS A CA 1
ATOM 7083 C C . HIS A 1 883 ? 23.891 8.453 -17.633 1.00 97.81 883 HIS A C 1
ATOM 7085 O O . HIS A 1 883 ? 24.014 7.447 -18.333 1.00 97.81 883 HIS A O 1
ATOM 7091 N N . ALA A 1 884 ? 24.947 9.111 -17.147 1.00 97.94 884 ALA A N 1
ATOM 7092 C CA . ALA A 1 884 ? 26.329 8.707 -17.402 1.00 97.94 884 ALA A CA 1
ATOM 7093 C C . ALA A 1 884 ? 26.639 7.305 -16.845 1.00 97.94 884 ALA A C 1
ATOM 7095 O O . ALA A 1 884 ? 27.153 6.448 -17.573 1.00 97.94 884 ALA A O 1
ATOM 7096 N N . ARG A 1 885 ? 26.269 7.028 -15.584 1.00 97.88 885 ARG A N 1
ATOM 7097 C CA . ARG A 1 885 ? 26.460 5.712 -14.950 1.00 97.88 885 ARG A CA 1
ATOM 7098 C C . ARG A 1 885 ? 25.628 4.625 -15.637 1.00 97.88 885 ARG A C 1
ATOM 7100 O O . ARG A 1 885 ? 26.153 3.541 -15.898 1.00 97.88 885 ARG A O 1
ATOM 7107 N N . LEU A 1 886 ? 24.373 4.914 -15.997 1.00 97.56 886 LEU A N 1
ATOM 7108 C CA . LEU A 1 886 ? 23.514 4.000 -16.760 1.00 97.56 886 LEU A CA 1
ATOM 7109 C C . LEU A 1 886 ? 24.110 3.663 -18.130 1.00 97.56 886 LEU A C 1
ATOM 7111 O O . LEU A 1 886 ? 24.195 2.487 -18.483 1.00 97.56 886 LEU A O 1
ATOM 7115 N N . LYS A 1 887 ? 24.583 4.667 -18.874 1.00 96.88 887 LYS A N 1
ATOM 7116 C CA . LYS A 1 887 ? 25.189 4.492 -20.200 1.00 96.88 887 LYS A CA 1
ATOM 7117 C C . LYS A 1 887 ? 26.483 3.674 -20.141 1.00 96.88 887 LYS A C 1
ATOM 7119 O O . LYS A 1 887 ? 26.692 2.804 -20.985 1.00 96.88 887 LYS A O 1
ATOM 7124 N N . ALA A 1 888 ? 27.312 3.886 -19.118 1.00 97.38 888 ALA A N 1
ATOM 7125 C CA . ALA A 1 888 ? 28.521 3.096 -18.882 1.00 97.38 888 ALA A CA 1
ATOM 7126 C C . ALA A 1 888 ? 28.214 1.625 -18.531 1.00 97.38 888 ALA A C 1
ATOM 7128 O O . ALA A 1 888 ? 28.836 0.713 -19.080 1.00 97.38 888 ALA A O 1
ATOM 7129 N N . ALA A 1 889 ? 27.232 1.375 -17.659 1.00 97.62 889 ALA A N 1
ATOM 7130 C CA . ALA A 1 889 ? 26.821 0.020 -17.288 1.00 97.62 889 ALA A CA 1
ATOM 7131 C C . ALA A 1 889 ? 26.142 -0.733 -18.452 1.00 97.62 889 ALA A C 1
ATOM 7133 O O . ALA A 1 889 ? 26.434 -1.910 -18.685 1.00 97.62 889 ALA A O 1
ATOM 7134 N N . HIS A 1 890 ? 25.302 -0.042 -19.233 1.00 97.12 890 HIS A N 1
ATOM 7135 C CA . HIS A 1 890 ? 24.697 -0.552 -20.470 1.00 97.12 890 HIS A CA 1
ATOM 7136 C C . HIS A 1 890 ? 25.755 -0.958 -21.495 1.00 97.12 890 HIS A C 1
ATOM 7138 O O . HIS A 1 890 ? 25.674 -2.057 -22.048 1.00 97.12 890 HIS A O 1
ATOM 7144 N N . ALA A 1 891 ? 26.767 -0.109 -21.714 1.00 97.00 891 ALA A N 1
ATOM 7145 C CA . ALA A 1 891 ? 27.870 -0.389 -22.627 1.00 97.00 891 ALA A CA 1
ATOM 7146 C C . ALA A 1 891 ? 28.657 -1.638 -22.199 1.00 97.00 891 ALA A C 1
ATOM 7148 O O . ALA A 1 891 ? 28.843 -2.539 -23.017 1.00 97.00 891 ALA A O 1
ATOM 7149 N N . TYR A 1 892 ? 29.023 -1.748 -20.915 1.00 97.81 892 TYR A N 1
ATOM 7150 C CA . TYR A 1 892 ? 29.749 -2.909 -20.391 1.00 97.81 892 TYR A CA 1
ATOM 7151 C C . TYR A 1 892 ? 28.987 -4.231 -20.601 1.00 97.81 892 TYR A C 1
ATOM 7153 O O . TYR A 1 892 ? 29.527 -5.174 -21.182 1.00 97.81 892 TYR A O 1
ATOM 7161 N N . VAL A 1 893 ? 27.713 -4.307 -20.193 1.00 97.50 893 VAL A N 1
ATOM 7162 C CA . VAL A 1 893 ? 26.917 -5.539 -20.371 1.00 97.50 893 VAL A CA 1
ATOM 7163 C C . VAL A 1 893 ? 26.656 -5.818 -21.853 1.00 97.50 893 VAL A C 1
ATOM 7165 O O . VAL A 1 893 ? 26.711 -6.971 -22.284 1.00 97.50 893 VAL A O 1
ATOM 7168 N N . SER A 1 894 ? 26.447 -4.775 -22.660 1.00 97.31 894 SER A N 1
ATOM 7169 C CA . SER A 1 894 ? 26.326 -4.899 -24.113 1.00 97.31 894 SER A CA 1
ATOM 7170 C C . SER A 1 894 ? 27.577 -5.498 -24.766 1.00 97.31 894 SER A C 1
ATOM 7172 O O . SER A 1 894 ? 27.460 -6.225 -25.751 1.00 97.31 894 SER A O 1
ATOM 7174 N N . GLU A 1 895 ? 28.771 -5.195 -24.259 1.00 97.38 895 GLU A N 1
ATOM 7175 C CA . GLU A 1 895 ? 30.039 -5.723 -24.772 1.00 97.38 895 GLU A CA 1
ATOM 7176 C C . GLU A 1 895 ? 30.297 -7.162 -24.316 1.00 97.38 895 GLU A C 1
ATOM 7178 O O . GLU A 1 895 ? 30.639 -7.997 -25.153 1.00 97.38 895 GLU A O 1
ATOM 7183 N N . GLU A 1 896 ? 30.019 -7.502 -23.054 1.00 97.31 896 GLU A N 1
ATOM 7184 C CA . GLU A 1 896 ? 30.053 -8.893 -22.572 1.00 97.31 896 GLU A CA 1
ATOM 7185 C C . GLU A 1 896 ? 29.094 -9.801 -23.362 1.00 97.31 896 GLU A C 1
ATOM 7187 O O . GLU A 1 896 ? 29.483 -10.886 -23.798 1.00 97.31 896 GLU A O 1
ATOM 7192 N N . LEU A 1 897 ? 27.856 -9.357 -23.616 1.00 97.00 897 LEU A N 1
ATOM 7193 C CA . LEU A 1 897 ? 26.882 -10.125 -24.404 1.00 97.00 897 LEU A CA 1
ATOM 7194 C C . LEU A 1 897 ? 27.331 -10.304 -25.865 1.00 97.00 897 LEU A C 1
ATOM 7196 O O . LEU A 1 897 ? 27.202 -11.403 -26.410 1.00 97.00 897 LEU A O 1
ATOM 7200 N N . ARG A 1 898 ? 27.937 -9.279 -26.488 1.00 96.81 898 ARG A N 1
ATOM 7201 C CA . ARG A 1 898 ? 28.561 -9.405 -27.822 1.00 96.81 898 ARG A CA 1
ATOM 7202 C C . ARG A 1 898 ? 29.723 -10.402 -27.810 1.00 96.81 898 ARG A C 1
ATOM 7204 O O . ARG A 1 898 ? 29.801 -11.231 -28.711 1.00 96.81 898 ARG A O 1
ATOM 7211 N N . ALA A 1 899 ? 30.580 -10.370 -26.788 1.00 96.06 899 ALA A N 1
ATOM 7212 C CA . ALA A 1 899 ? 31.701 -11.301 -26.632 1.00 96.06 899 ALA A CA 1
ATOM 7213 C C . ALA A 1 899 ? 31.250 -12.760 -26.403 1.00 96.06 899 ALA A C 1
ATOM 7215 O O . ALA A 1 899 ? 31.978 -13.689 -26.740 1.00 96.06 899 ALA A O 1
ATOM 7216 N N . LEU A 1 900 ? 30.041 -12.970 -25.873 1.00 95.06 900 LEU A N 1
ATOM 7217 C CA . LEU A 1 900 ? 29.375 -14.277 -25.760 1.00 95.06 900 LEU A CA 1
ATOM 7218 C C . LEU A 1 900 ? 28.588 -14.677 -27.030 1.00 95.06 900 LEU A C 1
ATOM 7220 O O . LEU A 1 900 ? 27.949 -15.736 -27.072 1.00 95.06 900 LEU A O 1
ATOM 7224 N N . GLY A 1 901 ? 28.576 -13.824 -28.061 1.00 95.50 901 GLY A N 1
ATOM 7225 C CA . GLY A 1 901 ? 27.766 -13.996 -29.269 1.00 95.50 901 GLY A CA 1
ATOM 7226 C C . GLY A 1 901 ? 26.267 -14.106 -28.969 1.00 95.50 901 GLY A C 1
ATOM 7227 O O . GLY A 1 901 ? 25.576 -14.905 -29.602 1.00 95.50 901 GLY A O 1
ATOM 7228 N N . VAL A 1 902 ? 25.781 -13.419 -27.934 1.00 96.25 902 VAL A N 1
ATOM 7229 C CA . VAL A 1 902 ? 24.387 -13.449 -27.471 1.00 96.25 902 VAL A CA 1
ATOM 7230 C C . VAL A 1 902 ? 23.643 -12.230 -28.037 1.00 96.25 902 VAL A C 1
ATOM 7232 O O . VAL A 1 902 ? 24.062 -11.103 -27.767 1.00 96.25 902 VAL A O 1
ATOM 7235 N N . PRO A 1 903 ? 22.554 -12.405 -28.813 1.00 96.06 903 PRO A N 1
ATOM 7236 C CA . PRO A 1 903 ? 21.739 -11.285 -29.280 1.00 96.06 903 PRO A CA 1
ATOM 7237 C C . PRO A 1 903 ? 20.943 -10.634 -28.139 1.00 96.06 903 PRO A C 1
ATOM 7239 O O . PRO A 1 903 ? 20.555 -11.289 -27.173 1.00 96.06 903 PRO A O 1
ATOM 7242 N N . PHE A 1 904 ? 20.669 -9.336 -28.257 1.00 95.88 904 PHE A N 1
ATOM 7243 C CA . PHE A 1 904 ? 19.824 -8.588 -27.322 1.00 95.88 904 PHE A CA 1
ATOM 7244 C C . PHE A 1 904 ? 19.258 -7.323 -27.979 1.00 95.88 904 PHE A C 1
ATOM 7246 O O . PHE A 1 904 ? 19.833 -6.789 -28.933 1.00 95.88 904 PHE A O 1
ATOM 7253 N N . LEU A 1 905 ? 18.144 -6.815 -27.449 1.00 94.12 905 LEU A N 1
ATOM 7254 C CA . LEU A 1 905 ? 17.595 -5.513 -27.830 1.00 94.12 905 LEU A CA 1
ATOM 7255 C C . LEU A 1 905 ? 18.393 -4.396 -27.149 1.00 94.12 905 LEU A C 1
ATOM 7257 O O . LEU A 1 905 ? 18.591 -4.416 -25.937 1.00 94.12 905 LEU A O 1
ATOM 7261 N N . ARG A 1 906 ? 18.843 -3.403 -27.926 1.00 83.25 906 ARG A N 1
ATOM 7262 C CA . ARG A 1 906 ? 19.778 -2.347 -27.484 1.00 83.25 906 ARG A CA 1
ATOM 7263 C C . ARG A 1 906 ? 19.179 -1.263 -26.564 1.00 83.25 906 ARG A C 1
ATOM 7265 O O . ARG A 1 906 ? 19.873 -0.279 -26.328 1.00 83.25 906 ARG A O 1
ATOM 7272 N N . GLY A 1 907 ? 17.933 -1.406 -26.105 1.00 81.19 907 GLY A N 1
ATOM 7273 C CA . GLY A 1 907 ? 17.095 -0.347 -25.515 1.00 81.19 907 GLY A CA 1
ATOM 7274 C C . GLY A 1 907 ? 17.838 0.703 -24.673 1.00 81.19 907 GLY A C 1
ATOM 7275 O O . GLY A 1 907 ? 18.581 0.360 -23.754 1.00 81.19 907 GLY A O 1
ATOM 7276 N N . GLY A 1 908 ? 17.650 1.981 -25.015 1.00 88.88 908 GLY A N 1
ATOM 7277 C CA . GLY A 1 908 ? 18.323 3.138 -24.398 1.00 88.88 908 GLY A CA 1
ATOM 7278 C C . GLY A 1 908 ? 17.506 3.832 -23.299 1.00 88.88 908 GLY A C 1
ATOM 7279 O O . GLY A 1 908 ? 17.744 4.998 -22.981 1.00 88.88 908 GLY A O 1
ATOM 7280 N N . ALA A 1 909 ? 16.501 3.135 -22.768 1.00 94.00 909 ALA A N 1
ATOM 7281 C CA . ALA A 1 909 ? 15.600 3.619 -21.734 1.00 94.00 909 ALA A CA 1
ATOM 7282 C C . ALA A 1 909 ? 15.310 2.527 -20.693 1.00 94.00 909 ALA A C 1
ATOM 7284 O O . ALA A 1 909 ? 15.290 1.335 -21.007 1.00 94.00 909 ALA A O 1
ATOM 7285 N N . GLY A 1 910 ? 15.079 2.933 -19.446 1.00 94.38 910 GLY A N 1
ATOM 7286 C CA . GLY A 1 910 ? 15.095 2.018 -18.307 1.00 94.38 910 GLY A CA 1
ATOM 7287 C C . GLY A 1 910 ? 16.529 1.623 -17.949 1.00 94.38 910 GLY A C 1
ATOM 7288 O O . GLY A 1 910 ? 17.451 2.422 -18.080 1.00 94.38 910 GLY A O 1
ATOM 7289 N N . PHE A 1 911 ? 16.725 0.398 -17.458 1.00 95.31 911 PHE A N 1
ATOM 7290 C CA . PHE A 1 911 ? 18.043 -0.070 -16.998 1.00 95.31 911 PHE A CA 1
ATOM 7291 C C . PHE A 1 911 ? 18.208 -1.595 -17.072 1.00 95.31 911 PHE A C 1
ATOM 7293 O O . PHE A 1 911 ? 18.719 -2.269 -16.174 1.00 95.31 911 PHE A O 1
ATOM 7300 N N . PHE A 1 912 ? 17.708 -2.154 -18.169 1.00 94.88 912 PHE A N 1
ATOM 7301 C CA . PHE A 1 912 ? 17.723 -3.579 -18.458 1.00 94.88 912 PHE A CA 1
ATOM 7302 C C . PHE A 1 912 ? 17.851 -3.831 -19.961 1.00 94.88 912 PHE A C 1
ATOM 7304 O O . PHE A 1 912 ? 17.465 -2.998 -20.776 1.00 94.88 912 PHE A O 1
ATOM 7311 N N . LEU A 1 913 ? 18.368 -5.005 -20.312 1.00 96.69 913 LEU A N 1
ATOM 7312 C CA . LEU A 1 913 ? 18.418 -5.524 -21.675 1.00 96.69 913 LEU A CA 1
ATOM 7313 C C . LEU A 1 913 ? 17.483 -6.730 -21.801 1.00 96.69 913 LEU A C 1
ATOM 7315 O O . LEU A 1 913 ? 17.372 -7.541 -20.875 1.00 96.69 913 LEU A O 1
ATOM 7319 N N . TRP A 1 914 ? 16.845 -6.860 -22.965 1.00 96.88 914 TRP A N 1
ATOM 7320 C CA . TRP A 1 914 ? 16.064 -8.036 -23.346 1.00 96.88 914 TRP A CA 1
ATOM 7321 C C . TRP A 1 914 ? 16.928 -8.938 -24.228 1.00 96.88 914 TRP A C 1
ATOM 7323 O O . TRP A 1 914 ? 17.320 -8.549 -25.329 1.00 96.88 914 TRP A O 1
ATOM 7333 N N . VAL A 1 915 ? 17.290 -10.102 -23.698 1.00 97.38 915 VAL A N 1
ATOM 7334 C CA . VAL A 1 915 ? 18.396 -10.949 -24.157 1.00 97.38 915 VAL A CA 1
ATOM 7335 C C . VAL A 1 915 ? 17.859 -12.250 -24.745 1.00 97.38 915 VAL A C 1
ATOM 7337 O O . VAL A 1 915 ? 16.996 -12.891 -24.146 1.00 97.38 915 VAL A O 1
ATOM 7340 N N . ASP A 1 916 ? 18.385 -12.647 -25.902 1.00 97.00 916 ASP A N 1
ATOM 7341 C CA . ASP A 1 916 ? 18.003 -13.858 -26.624 1.00 97.00 916 ASP A CA 1
ATOM 7342 C C . ASP A 1 916 ? 18.952 -15.017 -26.290 1.00 97.00 916 ASP A C 1
ATOM 7344 O O . ASP A 1 916 ? 20.088 -15.089 -26.764 1.00 97.00 916 ASP A O 1
ATOM 7348 N N . LEU A 1 917 ? 18.474 -15.951 -25.470 1.00 96.94 917 LEU A N 1
ATOM 7349 C CA . LEU A 1 917 ? 19.177 -17.183 -25.119 1.00 96.94 917 LEU A CA 1
ATOM 7350 C C . LEU A 1 917 ? 18.612 -18.412 -25.849 1.00 96.94 917 LEU A C 1
ATOM 7352 O O . LEU A 1 917 ? 18.985 -19.529 -25.493 1.00 96.94 917 LEU A O 1
ATOM 7356 N N . ARG A 1 918 ? 17.781 -18.253 -26.897 1.00 95.12 918 ARG A N 1
ATOM 7357 C CA . ARG A 1 918 ? 17.170 -19.376 -27.649 1.00 95.12 918 ARG A CA 1
ATOM 7358 C C . ARG A 1 918 ? 18.201 -20.392 -28.155 1.00 95.12 918 ARG A C 1
ATOM 7360 O O . ARG A 1 918 ? 17.925 -21.587 -28.142 1.00 95.12 918 ARG A O 1
ATOM 7367 N N . LYS A 1 919 ? 19.427 -19.954 -28.474 1.00 94.50 919 LYS A N 1
ATOM 7368 C CA . LYS A 1 919 ? 20.556 -20.833 -28.854 1.00 94.50 919 LYS A CA 1
ATOM 7369 C C . LYS A 1 919 ? 21.004 -21.843 -27.775 1.00 94.50 919 LYS A C 1
ATOM 7371 O O . LYS A 1 919 ? 21.800 -22.720 -28.080 1.00 94.50 919 LYS A O 1
ATOM 7376 N N . TYR A 1 920 ? 20.511 -21.732 -26.537 1.00 94.25 920 TYR A N 1
ATOM 7377 C CA . TYR A 1 920 ? 20.782 -22.653 -25.421 1.00 94.25 920 TYR A CA 1
ATOM 7378 C C . TYR A 1 920 ? 19.581 -23.550 -25.050 1.00 94.25 920 TYR A C 1
ATOM 7380 O O . TYR A 1 920 ? 19.638 -24.251 -24.034 1.00 94.25 920 TYR A O 1
ATOM 7388 N N . LEU A 1 921 ? 18.499 -23.519 -25.840 1.00 94.69 921 LEU A N 1
ATOM 7389 C CA . LEU A 1 921 ? 17.281 -24.324 -25.678 1.00 94.69 921 LEU A CA 1
ATOM 7390 C C . LEU A 1 921 ? 17.121 -25.250 -26.908 1.00 94.69 921 LEU A C 1
ATOM 7392 O O . LEU A 1 921 ? 16.481 -24.844 -27.880 1.00 94.69 921 LEU A O 1
ATOM 7396 N N . PRO A 1 922 ? 17.691 -26.473 -26.916 1.00 90.88 922 PRO A N 1
ATOM 7397 C CA . PRO A 1 922 ? 17.728 -27.337 -28.105 1.00 90.88 922 PRO A CA 1
ATOM 7398 C C . PRO A 1 922 ? 16.360 -27.729 -28.684 1.00 90.88 922 PRO A C 1
ATOM 7400 O O . PRO A 1 922 ? 16.271 -28.051 -29.866 1.00 90.88 922 PRO A O 1
ATOM 7403 N N . ARG A 1 923 ? 15.295 -27.716 -27.872 1.00 92.25 923 ARG A N 1
ATOM 7404 C CA . ARG A 1 923 ? 13.904 -27.958 -28.301 1.00 92.25 923 ARG A CA 1
ATOM 7405 C C . ARG A 1 923 ? 13.051 -26.687 -28.287 1.00 92.25 923 ARG A C 1
ATOM 7407 O O . ARG A 1 923 ? 11.891 -26.746 -28.682 1.00 92.25 923 ARG A O 1
ATOM 7414 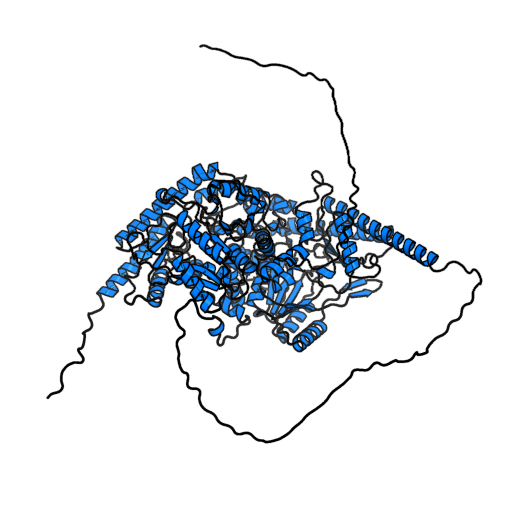N N . GLY A 1 924 ? 13.595 -25.559 -27.824 1.00 93.00 924 GLY A N 1
ATOM 7415 C CA . GLY A 1 924 ? 12.910 -24.268 -27.808 1.00 93.00 924 GLY A CA 1
ATOM 7416 C C . GLY A 1 924 ? 11.627 -24.260 -26.974 1.00 93.00 924 GLY A C 1
ATOM 7417 O O . GLY A 1 924 ? 10.605 -23.786 -27.461 1.00 93.00 924 GLY A O 1
ATOM 7418 N N . THR A 1 925 ? 11.644 -24.794 -25.743 1.00 96.06 925 THR A N 1
ATOM 7419 C CA . THR A 1 925 ? 10.444 -24.861 -24.876 1.00 96.06 925 THR A CA 1
ATOM 7420 C C . THR A 1 925 ? 10.590 -24.076 -23.568 1.00 96.06 925 THR A C 1
ATOM 7422 O O . THR A 1 925 ? 11.694 -23.802 -23.093 1.00 96.06 925 THR A O 1
ATOM 7425 N N . PHE A 1 926 ? 9.463 -23.722 -22.942 1.00 94.44 926 PHE A N 1
ATOM 7426 C CA . PHE A 1 926 ? 9.448 -23.006 -21.659 1.00 94.44 926 PHE A CA 1
ATOM 7427 C C . PHE A 1 926 ? 9.988 -23.840 -20.487 1.00 94.44 926 PHE A C 1
ATOM 7429 O O . PHE A 1 926 ? 10.402 -23.290 -19.465 1.00 94.44 926 PHE A O 1
ATOM 7436 N N . GLU A 1 927 ? 10.009 -25.161 -20.616 1.00 94.56 927 GLU A N 1
ATOM 7437 C CA . GLU A 1 927 ? 10.591 -26.086 -19.645 1.00 94.56 927 GLU A CA 1
ATOM 7438 C C . GLU A 1 927 ? 12.119 -25.985 -19.699 1.00 94.56 927 GLU A C 1
ATOM 7440 O O . GLU A 1 927 ? 12.764 -25.917 -18.654 1.00 94.56 927 GLU A O 1
ATOM 7445 N N . GLU A 1 928 ? 12.695 -25.871 -20.900 1.00 95.75 928 GLU A N 1
ATOM 7446 C CA . GLU A 1 928 ? 14.126 -25.605 -21.089 1.00 95.75 928 GLU A CA 1
ATOM 7447 C C . GLU A 1 928 ? 14.508 -24.186 -20.652 1.00 95.75 928 GLU A C 1
ATOM 7449 O O . GLU A 1 928 ? 15.535 -24.014 -19.998 1.00 95.75 928 GLU A O 1
ATOM 7454 N N . GLU A 1 929 ? 13.656 -23.184 -20.909 1.00 96.31 929 GLU A N 1
ATOM 7455 C CA . GLU A 1 929 ? 13.815 -21.832 -20.349 1.00 96.31 929 GLU A CA 1
ATOM 7456 C C . GLU A 1 929 ? 13.867 -21.874 -18.811 1.00 96.31 929 GLU A C 1
ATOM 7458 O O . GLU A 1 929 ? 14.745 -21.268 -18.197 1.00 96.31 929 GLU A O 1
ATOM 7463 N N . THR A 1 930 ? 12.972 -22.643 -18.181 1.00 94.44 930 THR A N 1
ATOM 7464 C CA . THR A 1 930 ? 12.914 -22.800 -16.717 1.00 94.44 930 THR A CA 1
ATOM 7465 C C . THR A 1 930 ? 14.141 -23.546 -16.177 1.00 94.44 930 THR A C 1
ATOM 7467 O O . THR A 1 930 ? 14.680 -23.178 -15.135 1.00 94.44 930 THR A O 1
ATOM 7470 N N . GLN A 1 931 ? 14.633 -24.568 -16.887 1.00 94.94 931 GLN A N 1
ATOM 7471 C CA . GLN A 1 931 ? 15.865 -25.284 -16.531 1.00 94.94 931 GLN A CA 1
ATOM 7472 C C . GLN A 1 931 ? 17.113 -24.401 -16.671 1.00 94.94 931 GLN A C 1
ATOM 7474 O O . GLN A 1 931 ? 18.002 -24.458 -15.820 1.00 94.94 931 GLN A O 1
ATOM 7479 N N . LEU A 1 932 ? 17.194 -23.573 -17.717 1.00 96.25 932 LEU A N 1
ATOM 7480 C CA . LEU A 1 932 ? 18.272 -22.601 -17.902 1.00 96.25 932 LEU A CA 1
ATOM 7481 C C . LEU A 1 932 ? 18.222 -21.511 -16.822 1.00 96.25 932 LEU A C 1
ATOM 7483 O O . LEU A 1 932 ? 19.249 -21.185 -16.233 1.00 96.25 932 LEU A O 1
ATOM 7487 N N . TRP A 1 933 ? 17.026 -21.014 -16.495 1.00 96.06 933 TRP A N 1
ATOM 7488 C CA . TRP A 1 933 ? 16.810 -20.072 -15.398 1.00 96.06 933 TRP A CA 1
ATOM 7489 C C . TRP A 1 933 ? 17.278 -20.632 -14.044 1.00 96.06 933 TRP A C 1
ATOM 7491 O O . TRP A 1 933 ? 18.034 -19.957 -13.344 1.00 96.06 933 TRP A O 1
ATOM 7501 N N . ARG A 1 934 ? 16.936 -21.888 -13.709 1.00 95.50 934 ARG A N 1
ATOM 7502 C CA . ARG A 1 934 ? 17.476 -22.551 -12.507 1.00 95.50 934 ARG A CA 1
ATOM 7503 C C . ARG A 1 934 ? 18.995 -22.720 -12.571 1.00 95.50 934 ARG A C 1
ATOM 7505 O O . ARG A 1 934 ? 19.661 -22.375 -11.606 1.00 95.50 934 ARG A O 1
ATOM 7512 N N . SER A 1 935 ? 19.554 -23.080 -13.731 1.00 96.69 935 SER A N 1
ATOM 7513 C CA . SER A 1 935 ? 21.017 -23.181 -13.921 1.00 96.69 935 SER A CA 1
ATOM 7514 C C . SER A 1 935 ? 21.755 -21.872 -13.570 1.00 96.69 935 SER A C 1
ATOM 7516 O O . SER A 1 935 ? 22.862 -21.910 -13.034 1.00 96.69 935 SER A O 1
ATOM 7518 N N . PHE A 1 936 ? 21.149 -20.708 -13.841 1.00 97.25 936 PHE A N 1
ATOM 7519 C CA . PHE A 1 936 ? 21.677 -19.406 -13.416 1.00 97.25 936 PHE A CA 1
ATOM 7520 C C . PHE A 1 936 ? 21.553 -19.183 -11.900 1.00 97.25 936 PHE A C 1
ATOM 7522 O O . PHE A 1 936 ? 22.534 -18.791 -11.261 1.00 97.25 936 PHE A O 1
ATOM 7529 N N . LEU A 1 937 ? 20.387 -19.479 -11.315 1.00 95.38 937 LEU A N 1
ATOM 7530 C CA . LEU A 1 937 ? 20.126 -19.329 -9.879 1.00 95.38 937 LEU A CA 1
ATOM 7531 C C . LEU A 1 937 ? 21.040 -20.230 -9.026 1.00 95.38 937 LEU A C 1
ATOM 7533 O O . LEU A 1 937 ? 21.638 -19.757 -8.058 1.00 95.38 937 LEU A O 1
ATOM 7537 N N . ASP A 1 938 ? 21.231 -21.484 -9.445 1.00 94.94 938 ASP A N 1
ATOM 7538 C CA . ASP A 1 938 ? 22.166 -22.450 -8.855 1.00 94.94 938 ASP A CA 1
ATOM 7539 C C . ASP A 1 938 ? 23.616 -21.942 -8.939 1.00 94.94 938 ASP A C 1
ATOM 7541 O O . ASP A 1 938 ? 24.370 -22.004 -7.966 1.00 94.94 938 ASP A O 1
ATOM 7545 N N . SER A 1 939 ? 23.988 -21.327 -10.071 1.00 96.56 939 SER A N 1
ATOM 7546 C CA . SER A 1 939 ? 25.263 -20.617 -10.258 1.00 96.56 939 SER A CA 1
ATOM 7547 C C . SER A 1 939 ? 25.296 -19.213 -9.618 1.00 96.56 939 SER A C 1
ATOM 7549 O O . SER A 1 939 ? 26.177 -18.403 -9.935 1.00 96.56 939 SER A O 1
ATOM 7551 N N . LYS A 1 940 ? 24.376 -18.922 -8.690 1.00 97.25 940 LYS A N 1
ATOM 7552 C CA . LYS A 1 940 ? 24.333 -17.712 -7.854 1.00 97.25 940 LYS A CA 1
ATOM 7553 C C . LYS A 1 940 ? 24.185 -16.403 -8.639 1.00 97.25 940 LYS A C 1
ATOM 7555 O O . LYS A 1 940 ? 24.732 -15.368 -8.243 1.00 97.25 940 LYS A O 1
ATOM 7560 N N . VAL A 1 941 ? 23.429 -16.419 -9.737 1.00 97.25 941 VAL A N 1
ATOM 7561 C CA . VAL A 1 941 ? 22.981 -15.209 -10.441 1.00 97.25 941 VAL A CA 1
ATOM 7562 C C . VAL A 1 941 ? 21.494 -15.312 -10.792 1.00 97.25 941 VAL A C 1
ATOM 7564 O O . VAL A 1 941 ? 21.073 -16.153 -11.578 1.00 97.25 941 VAL A O 1
ATOM 7567 N N . LEU A 1 942 ? 20.671 -14.452 -10.195 1.00 96.88 942 LEU A N 1
ATOM 7568 C CA . LEU A 1 942 ? 19.241 -14.380 -10.484 1.00 96.88 942 LEU A CA 1
ATOM 7569 C C . LEU A 1 942 ? 19.009 -13.509 -11.726 1.00 96.88 942 LEU A C 1
ATOM 7571 O O . LEU A 1 942 ? 19.385 -12.339 -11.728 1.00 96.88 942 LEU A O 1
ATOM 7575 N N . LEU A 1 943 ? 18.341 -14.073 -12.736 1.00 95.69 943 LEU A N 1
ATOM 7576 C CA . LEU A 1 943 ? 17.761 -13.377 -13.895 1.00 95.69 943 LEU A CA 1
ATOM 7577 C C . LEU A 1 943 ? 16.225 -13.488 -13.864 1.00 95.69 943 LEU A C 1
ATOM 7579 O O . LEU A 1 943 ? 15.668 -14.216 -13.042 1.00 95.69 943 LEU A O 1
ATOM 7583 N N . SER A 1 944 ? 15.522 -12.830 -14.789 1.00 94.12 944 SER A N 1
ATOM 7584 C CA . SER A 1 944 ? 14.081 -13.052 -15.005 1.00 94.12 944 SER A CA 1
ATOM 7585 C C . SER A 1 944 ? 13.826 -13.593 -16.415 1.00 94.12 944 SER A C 1
ATOM 7587 O O . SER A 1 944 ? 14.256 -12.980 -17.390 1.00 94.12 944 SER A O 1
ATOM 7589 N N . CYS A 1 945 ? 13.144 -14.734 -16.530 1.00 93.12 945 CYS A N 1
ATOM 7590 C CA . CYS A 1 945 ? 12.895 -15.426 -17.800 1.00 93.12 945 CYS A CA 1
ATOM 7591 C C . CYS A 1 945 ? 11.627 -14.945 -18.532 1.00 93.12 945 CYS A C 1
ATOM 7593 O O . CYS A 1 945 ? 10.722 -14.373 -17.922 1.00 93.12 945 CYS A O 1
ATOM 7595 N N . GLY A 1 946 ? 11.559 -15.189 -19.842 1.00 93.00 946 GLY A N 1
ATOM 7596 C CA . GLY A 1 946 ? 10.549 -14.682 -20.771 1.00 93.00 946 GLY A CA 1
ATOM 7597 C C . GLY A 1 946 ? 9.114 -15.018 -20.383 1.00 93.00 946 GLY A C 1
ATOM 7598 O O . GLY A 1 946 ? 8.230 -14.157 -20.469 1.00 93.00 946 GLY A O 1
ATOM 7599 N N . LYS A 1 947 ? 8.894 -16.230 -19.864 1.00 91.56 947 LYS A N 1
ATOM 7600 C CA . LYS A 1 947 ? 7.607 -16.693 -19.327 1.00 91.56 947 LYS A CA 1
ATOM 7601 C C . LYS A 1 947 ? 7.027 -15.748 -18.268 1.00 91.56 947 LYS A C 1
ATOM 7603 O O . LYS A 1 947 ? 5.827 -15.486 -18.284 1.00 91.56 947 LYS A O 1
ATOM 7608 N N . ALA A 1 948 ? 7.871 -15.178 -17.403 1.00 89.88 948 ALA A N 1
ATOM 7609 C CA . ALA A 1 948 ? 7.455 -14.259 -16.338 1.00 89.88 948 ALA A CA 1
ATOM 7610 C C . ALA A 1 948 ? 7.053 -12.857 -16.846 1.00 89.88 948 ALA A C 1
ATOM 7612 O O . ALA A 1 948 ? 6.521 -12.062 -16.081 1.00 89.88 948 ALA A O 1
ATOM 7613 N N . PHE A 1 949 ? 7.267 -12.543 -18.129 1.00 93.12 949 PHE A N 1
ATOM 7614 C CA . PHE A 1 949 ? 6.793 -11.308 -18.778 1.00 93.12 949 PHE A CA 1
ATOM 7615 C C . PHE A 1 949 ? 5.632 -11.569 -19.753 1.00 93.12 949 PHE A C 1
ATOM 7617 O O . PHE A 1 949 ? 5.264 -10.691 -20.533 1.00 93.12 949 PHE A O 1
ATOM 7624 N N . GLY A 1 950 ? 5.082 -12.789 -19.760 1.00 91.88 950 GLY A N 1
ATOM 7625 C CA . GLY A 1 950 ? 4.053 -13.211 -20.711 1.00 91.88 950 GLY A CA 1
ATOM 7626 C C . GLY A 1 950 ? 4.552 -13.374 -22.151 1.00 91.88 950 GLY A C 1
ATOM 7627 O O . GLY A 1 950 ? 3.734 -13.330 -23.067 1.00 91.88 950 GLY A O 1
ATOM 7628 N N . SER A 1 951 ? 5.864 -13.538 -22.373 1.00 92.44 951 SER A N 1
ATOM 7629 C CA . SER A 1 951 ? 6.418 -13.771 -23.715 1.00 92.44 951 SER A CA 1
ATOM 7630 C C . SER A 1 951 ? 5.743 -14.968 -24.390 1.00 92.44 951 SER A C 1
ATOM 7632 O O . SER A 1 951 ? 5.599 -16.028 -23.780 1.00 92.44 951 SER A O 1
ATOM 7634 N N . ARG A 1 952 ? 5.363 -14.817 -25.665 1.00 91.38 952 ARG A N 1
ATOM 7635 C CA . ARG A 1 952 ? 4.872 -15.924 -26.508 1.00 91.38 952 ARG A CA 1
ATOM 7636 C C . ARG A 1 952 ? 5.989 -16.905 -26.870 1.00 91.38 952 ARG A C 1
ATOM 7638 O O . ARG A 1 952 ? 5.731 -18.085 -27.083 1.00 91.38 952 ARG A O 1
ATOM 7645 N N . GLU A 1 953 ? 7.216 -16.402 -26.937 1.00 93.38 953 GLU A N 1
ATOM 7646 C CA . GLU A 1 953 ? 8.408 -17.148 -27.317 1.00 93.38 953 GLU A CA 1
ATOM 7647 C C . GLU A 1 953 ? 9.254 -17.492 -26.077 1.00 93.38 953 GLU A C 1
ATOM 7649 O O . GLU A 1 953 ? 9.556 -16.583 -25.292 1.00 93.38 953 GLU A O 1
ATOM 7654 N N . PRO A 1 954 ? 9.680 -18.754 -25.903 1.00 95.12 954 PRO A N 1
ATOM 7655 C CA . PRO A 1 954 ? 10.647 -19.132 -24.879 1.00 95.12 954 PRO A CA 1
ATOM 7656 C C . PRO A 1 954 ? 12.076 -18.737 -25.270 1.00 95.12 954 PRO A C 1
ATOM 7658 O O . PRO A 1 954 ? 12.398 -18.575 -26.446 1.00 95.12 954 PRO A O 1
ATOM 7661 N N . GLY A 1 955 ? 12.953 -18.641 -24.273 1.00 95.38 955 GLY A N 1
ATOM 7662 C CA . GLY A 1 955 ? 14.384 -18.370 -24.429 1.00 95.38 955 GLY A CA 1
ATOM 7663 C C . GLY A 1 955 ? 14.769 -16.895 -24.313 1.00 95.38 955 GLY A C 1
ATOM 7664 O O . GLY A 1 955 ? 15.953 -16.581 -24.388 1.00 95.38 955 GLY A O 1
ATOM 7665 N N . TRP A 1 956 ? 13.810 -15.997 -24.085 1.00 96.62 956 TRP A N 1
ATOM 7666 C CA . TRP A 1 956 ? 14.076 -14.585 -23.793 1.00 96.62 956 TRP A CA 1
ATOM 7667 C C . TRP A 1 956 ? 14.331 -14.361 -22.297 1.00 96.62 956 TRP A C 1
ATOM 7669 O O . TRP A 1 956 ? 13.739 -15.033 -21.457 1.00 96.62 956 TRP A O 1
ATOM 7679 N N . PHE A 1 957 ? 15.202 -13.416 -21.940 1.00 97.06 957 PHE A N 1
ATOM 7680 C CA . PHE A 1 957 ? 15.537 -13.092 -20.547 1.00 97.06 957 PHE A CA 1
ATOM 7681 C C . PHE A 1 957 ? 15.730 -11.583 -20.347 1.00 97.06 957 PHE A C 1
ATOM 7683 O O . PHE A 1 957 ? 16.304 -10.909 -21.200 1.00 97.06 957 PHE A O 1
ATOM 7690 N N . ARG A 1 958 ? 15.326 -11.050 -19.187 1.00 96.56 958 ARG A N 1
ATOM 7691 C CA . ARG A 1 958 ? 15.716 -9.703 -18.741 1.00 96.56 958 ARG A CA 1
ATOM 7692 C C . ARG A 1 958 ? 17.001 -9.780 -17.918 1.00 96.56 958 ARG A C 1
ATOM 7694 O O . ARG A 1 958 ? 17.040 -10.497 -16.916 1.00 96.56 958 ARG A O 1
ATOM 7701 N N . VAL A 1 959 ? 17.996 -8.980 -18.301 1.00 97.12 959 VAL A N 1
ATOM 7702 C CA . VAL A 1 959 ? 19.213 -8.714 -17.516 1.00 97.12 959 VAL A CA 1
ATOM 7703 C C . VAL A 1 959 ? 19.221 -7.240 -17.116 1.00 97.12 959 VAL A C 1
ATOM 7705 O O . VAL A 1 959 ? 19.227 -6.364 -17.976 1.00 97.12 959 VAL A O 1
ATOM 7708 N N . VAL A 1 960 ? 19.194 -6.960 -15.817 1.00 96.94 960 VAL A N 1
ATOM 7709 C CA . VAL A 1 960 ? 19.320 -5.620 -15.224 1.00 96.94 960 VAL A CA 1
ATOM 7710 C C . VAL A 1 960 ? 20.802 -5.289 -15.067 1.00 96.94 960 VAL A C 1
ATOM 7712 O O . VAL A 1 960 ? 21.567 -6.132 -14.604 1.00 96.94 960 VAL A O 1
ATOM 7715 N N . PHE A 1 961 ? 21.209 -4.077 -15.450 1.00 96.81 961 PHE A N 1
ATOM 7716 C CA . PHE A 1 961 ? 22.622 -3.665 -15.436 1.00 96.81 961 PHE A CA 1
ATOM 7717 C C . PHE A 1 961 ? 22.966 -2.597 -14.385 1.00 96.81 961 PHE A C 1
ATOM 7719 O O . PHE A 1 961 ? 24.130 -2.258 -14.210 1.00 96.81 961 PHE A O 1
ATOM 7726 N N . SER A 1 962 ? 21.980 -2.070 -13.660 1.00 96.25 962 SER A N 1
ATOM 7727 C CA . SER A 1 962 ? 22.134 -0.958 -12.714 1.00 96.25 962 SER A CA 1
ATOM 7728 C C . SER A 1 962 ? 22.505 -1.379 -11.281 1.00 96.25 962 SER A C 1
ATOM 7730 O O . SER A 1 962 ? 21.835 -0.992 -10.322 1.00 96.25 962 SER A O 1
ATOM 7732 N N . ASP A 1 963 ? 23.584 -2.153 -11.140 1.00 94.56 963 ASP A N 1
ATOM 7733 C CA . ASP A 1 963 ? 24.252 -2.479 -9.863 1.00 94.56 963 ASP A CA 1
ATOM 7734 C C . ASP A 1 963 ? 25.750 -2.092 -9.940 1.00 94.56 963 ASP A C 1
ATOM 7736 O O . ASP A 1 963 ? 26.246 -1.723 -11.007 1.00 94.56 963 ASP A O 1
ATOM 7740 N N . SER A 1 964 ? 26.481 -2.137 -8.821 1.00 92.81 964 SER A N 1
ATOM 7741 C CA . SER A 1 964 ? 27.882 -1.699 -8.746 1.00 92.81 964 SER A CA 1
ATOM 7742 C C . SER A 1 964 ? 28.778 -2.432 -9.755 1.00 92.81 964 SER A C 1
ATOM 7744 O O . SER A 1 964 ? 28.590 -3.617 -10.038 1.00 92.81 964 SER A O 1
ATOM 7746 N N . ALA A 1 965 ? 29.809 -1.756 -10.275 1.00 93.75 965 ALA A N 1
ATOM 7747 C CA . ALA A 1 965 ? 30.684 -2.325 -11.305 1.00 93.75 965 ALA A CA 1
ATOM 7748 C C . ALA A 1 965 ? 31.368 -3.643 -10.878 1.00 93.75 965 ALA A C 1
ATOM 7750 O O . ALA A 1 965 ? 31.690 -4.467 -11.732 1.00 93.75 965 ALA A O 1
ATOM 7751 N N . HIS A 1 966 ? 31.575 -3.868 -9.577 1.00 93.81 966 HIS A N 1
ATOM 7752 C CA . HIS A 1 966 ? 32.078 -5.139 -9.054 1.00 93.81 966 HIS A CA 1
ATOM 7753 C C . HIS A 1 966 ? 31.007 -6.242 -9.103 1.00 93.81 966 HIS A C 1
ATOM 7755 O O . HIS A 1 966 ? 31.227 -7.284 -9.729 1.00 93.81 966 HIS A O 1
ATOM 7761 N N . ARG A 1 967 ? 29.822 -5.984 -8.530 1.00 95.00 967 ARG A N 1
ATOM 7762 C CA . ARG A 1 967 ? 28.678 -6.914 -8.517 1.00 95.00 967 ARG A CA 1
ATOM 7763 C C . ARG A 1 967 ? 28.242 -7.283 -9.937 1.00 95.00 967 ARG A C 1
ATOM 7765 O O . ARG A 1 967 ? 28.005 -8.453 -10.228 1.00 95.00 967 ARG A O 1
ATOM 7772 N N . LEU A 1 968 ? 28.233 -6.309 -10.846 1.00 95.75 968 LEU A N 1
ATOM 7773 C CA . LEU A 1 968 ? 27.888 -6.486 -12.254 1.00 95.75 968 LEU A CA 1
ATOM 7774 C C . LEU A 1 968 ? 28.887 -7.395 -12.991 1.00 95.75 968 LEU A C 1
ATOM 7776 O O . LEU A 1 968 ? 28.469 -8.333 -13.668 1.00 95.75 968 LEU A O 1
ATOM 7780 N N . ARG A 1 969 ? 30.202 -7.189 -12.807 1.00 96.88 969 ARG A N 1
ATOM 7781 C CA . ARG A 1 969 ? 31.251 -8.073 -13.362 1.00 96.88 969 ARG A CA 1
ATOM 7782 C C . ARG A 1 969 ? 31.129 -9.503 -12.838 1.00 96.88 969 ARG A C 1
ATOM 7784 O O . ARG A 1 969 ? 31.184 -10.445 -13.623 1.00 96.88 969 ARG A O 1
ATOM 7791 N N . LEU A 1 970 ? 30.933 -9.680 -11.529 1.00 97.00 970 LEU A N 1
ATOM 7792 C CA . LEU A 1 970 ? 30.803 -11.006 -10.918 1.00 97.00 970 LEU A CA 1
ATOM 7793 C C . LEU A 1 970 ? 29.508 -11.718 -11.356 1.00 97.00 970 LEU A C 1
ATOM 7795 O O . LEU A 1 970 ? 29.522 -12.922 -11.617 1.00 97.00 970 LEU A O 1
ATOM 7799 N N . GLY A 1 971 ? 28.410 -10.977 -11.529 1.00 97.06 971 GLY A N 1
ATOM 7800 C CA . GLY A 1 971 ? 27.171 -11.477 -12.129 1.00 97.06 971 GLY A CA 1
ATOM 7801 C C . GLY A 1 971 ? 27.364 -11.935 -13.580 1.00 97.06 971 GLY A C 1
ATOM 7802 O O . GLY A 1 971 ? 26.998 -13.062 -13.915 1.00 97.06 971 GLY A O 1
ATOM 7803 N N . MET A 1 972 ? 28.019 -11.123 -14.420 1.00 97.38 972 MET A N 1
ATOM 7804 C CA . MET A 1 972 ? 28.331 -11.496 -15.808 1.00 97.38 972 MET A CA 1
ATOM 7805 C C . MET A 1 972 ? 29.313 -12.673 -15.900 1.00 97.38 972 MET A C 1
ATOM 7807 O O . MET A 1 972 ? 29.134 -13.542 -16.750 1.00 97.38 972 MET A O 1
ATOM 7811 N N . GLN A 1 973 ? 30.287 -12.786 -14.990 1.00 97.00 973 GLN A N 1
ATOM 7812 C CA . GLN A 1 973 ? 31.193 -13.940 -14.905 1.00 97.00 973 GLN A CA 1
ATOM 7813 C C . GLN A 1 973 ? 30.443 -15.244 -14.569 1.00 97.00 973 GLN A C 1
ATOM 7815 O O . GLN A 1 973 ? 30.742 -16.301 -15.131 1.00 97.00 973 GLN A O 1
ATOM 7820 N N . ARG A 1 974 ? 29.456 -15.183 -13.665 1.00 97.06 974 ARG A N 1
ATOM 7821 C CA . ARG A 1 974 ? 28.598 -16.327 -13.311 1.00 97.06 974 ARG A CA 1
ATOM 7822 C C . ARG A 1 974 ? 27.673 -16.710 -14.471 1.00 97.06 974 ARG A C 1
ATOM 7824 O O . ARG A 1 974 ? 27.603 -17.885 -14.820 1.00 97.06 974 ARG A O 1
ATOM 7831 N N . LEU A 1 975 ? 27.055 -15.725 -15.128 1.00 96.69 975 LEU A N 1
ATOM 7832 C CA . LEU A 1 975 ? 26.236 -15.910 -16.335 1.00 96.69 975 LEU A CA 1
ATOM 7833 C C . LEU A 1 975 ? 27.050 -16.583 -17.455 1.00 96.69 975 LEU A C 1
ATOM 7835 O O . LEU A 1 975 ? 26.642 -17.620 -17.981 1.00 96.69 975 LEU A O 1
ATOM 7839 N N . ARG A 1 976 ? 28.239 -16.047 -17.755 1.00 96.25 976 ARG A N 1
ATOM 7840 C CA . ARG A 1 976 ? 29.213 -16.595 -18.711 1.00 96.25 976 ARG A CA 1
ATOM 7841 C C . ARG A 1 976 ? 29.507 -18.074 -18.451 1.00 96.25 976 ARG A C 1
ATOM 7843 O O . ARG A 1 976 ? 29.390 -18.881 -19.368 1.00 96.25 976 ARG A O 1
ATOM 7850 N N . ARG A 1 977 ? 29.814 -18.444 -17.201 1.00 95.50 977 ARG A N 1
ATOM 7851 C CA . ARG A 1 977 ? 30.134 -19.828 -16.805 1.00 95.50 977 ARG A CA 1
ATOM 7852 C C . ARG A 1 977 ? 29.007 -20.817 -17.128 1.00 95.50 977 ARG A C 1
ATOM 7854 O O . ARG A 1 977 ? 29.289 -21.912 -17.609 1.00 95.50 977 ARG A O 1
ATOM 7861 N N . VAL A 1 978 ? 27.749 -20.442 -16.882 1.00 95.88 978 VAL A N 1
ATOM 7862 C CA . VAL A 1 978 ? 26.576 -21.290 -17.182 1.00 95.88 978 VAL A CA 1
ATOM 7863 C C . VAL A 1 978 ? 26.411 -21.496 -18.688 1.00 95.88 978 VAL A C 1
ATOM 7865 O O . VAL A 1 978 ? 26.145 -22.613 -19.134 1.00 95.88 978 VAL A O 1
ATOM 7868 N N . LEU A 1 979 ? 26.605 -20.436 -19.477 1.00 94.50 979 LEU A N 1
ATOM 7869 C CA . LEU A 1 979 ? 26.478 -20.492 -20.933 1.00 94.50 979 LEU A CA 1
ATOM 7870 C C . LEU A 1 979 ? 27.614 -21.289 -21.593 1.00 94.50 979 LEU A C 1
ATOM 7872 O O . LEU A 1 979 ? 27.346 -22.173 -22.402 1.00 94.50 979 LEU A O 1
ATOM 7876 N N . GLU A 1 980 ? 28.869 -21.032 -21.215 1.00 90.25 980 GLU A N 1
ATOM 7877 C CA . GLU A 1 980 ? 30.045 -21.752 -21.729 1.00 90.25 980 GLU A CA 1
ATOM 7878 C C . GLU A 1 980 ? 30.023 -23.243 -21.334 1.00 90.25 980 GLU A C 1
ATOM 7880 O O . GLU A 1 980 ? 30.398 -24.101 -22.135 1.00 90.25 980 GLU A O 1
ATOM 7885 N N . GLY A 1 981 ? 29.527 -23.570 -20.134 1.00 85.12 981 GLY A N 1
ATOM 7886 C CA . GLY A 1 981 ? 29.333 -24.954 -19.691 1.00 85.12 981 GLY A CA 1
ATOM 7887 C C . GLY A 1 981 ? 28.288 -25.716 -20.515 1.00 85.12 981 GLY A C 1
ATOM 7888 O O . GLY A 1 981 ? 28.498 -26.886 -20.831 1.00 85.12 981 GLY A O 1
ATOM 7889 N N . ARG A 1 982 ? 27.193 -25.054 -20.921 1.00 78.56 982 ARG A N 1
ATOM 7890 C CA . ARG A 1 982 ? 26.176 -25.658 -21.799 1.00 78.56 982 ARG A CA 1
ATOM 7891 C C . ARG A 1 982 ? 26.650 -25.841 -23.240 1.00 78.56 982 ARG A C 1
ATOM 7893 O O . ARG A 1 982 ? 26.249 -26.828 -23.844 1.00 78.56 982 ARG A O 1
ATOM 7900 N N . SER A 1 983 ? 27.506 -24.963 -23.773 1.00 72.44 983 SER A N 1
ATOM 7901 C CA . SER A 1 983 ? 28.095 -25.169 -25.108 1.00 72.44 983 SER A CA 1
ATOM 7902 C C . SER A 1 983 ? 28.883 -26.481 -25.177 1.00 72.44 983 SER A C 1
ATOM 7904 O O . SER A 1 983 ? 28.609 -27.309 -26.039 1.00 72.44 983 SER A O 1
ATOM 7906 N N . ARG A 1 984 ? 29.780 -26.728 -24.211 1.00 64.50 984 ARG A N 1
ATOM 7907 C CA . ARG A 1 984 ? 30.578 -27.970 -24.164 1.00 64.50 984 ARG A CA 1
ATOM 7908 C C . ARG A 1 984 ? 29.702 -29.208 -23.987 1.00 64.50 984 ARG A C 1
ATOM 7910 O O . ARG A 1 984 ? 29.846 -30.172 -24.721 1.00 64.50 984 ARG A O 1
ATOM 7917 N N . ALA A 1 985 ? 28.711 -29.140 -23.097 1.00 60.81 985 ALA A N 1
ATOM 7918 C CA . ALA A 1 985 ? 27.756 -30.231 -22.900 1.00 60.81 985 ALA A CA 1
ATOM 7919 C C . ALA A 1 985 ? 26.861 -30.522 -24.127 1.00 60.81 985 ALA A C 1
ATOM 7921 O O . ALA A 1 985 ? 26.218 -31.567 -24.154 1.00 60.81 985 ALA A O 1
ATOM 7922 N N . ALA A 1 986 ? 26.798 -29.623 -25.119 1.00 58.38 986 ALA A N 1
ATOM 7923 C CA . ALA A 1 986 ? 26.154 -29.866 -26.411 1.00 58.38 986 ALA A CA 1
ATOM 7924 C C . ALA A 1 986 ? 27.131 -30.420 -27.469 1.00 58.38 986 ALA A C 1
ATOM 7926 O O . ALA A 1 986 ? 26.706 -31.165 -28.348 1.00 58.38 986 ALA A O 1
ATOM 7927 N N . GLU A 1 987 ? 28.423 -30.094 -27.370 1.00 51.19 987 GLU A N 1
ATOM 7928 C CA . GLU A 1 987 ? 29.506 -30.649 -28.198 1.00 51.19 987 GLU A CA 1
ATOM 7929 C C . GLU A 1 987 ? 29.856 -32.099 -27.795 1.00 51.19 987 GLU A C 1
ATOM 7931 O O . GLU A 1 987 ? 30.149 -32.922 -28.659 1.00 51.19 987 GLU A O 1
ATOM 7936 N N . ASP A 1 988 ? 29.756 -32.432 -26.503 1.00 45.97 988 ASP A N 1
ATOM 7937 C CA . ASP A 1 988 ? 30.044 -33.761 -25.936 1.00 45.97 988 ASP A CA 1
ATOM 7938 C C . ASP A 1 988 ? 28.921 -34.807 -26.151 1.00 45.97 988 ASP A C 1
ATOM 7940 O O . ASP A 1 988 ? 29.062 -35.956 -25.727 1.00 45.97 988 ASP A O 1
ATOM 7944 N N . VAL A 1 989 ? 27.798 -34.458 -26.799 1.00 41.78 989 VAL A N 1
ATOM 7945 C CA . VAL A 1 989 ? 26.745 -35.434 -27.147 1.00 41.78 989 VAL A CA 1
ATOM 7946 C C . VAL A 1 989 ? 27.183 -36.227 -28.384 1.00 41.78 989 VAL A C 1
ATOM 7948 O O . VAL A 1 989 ? 27.266 -35.647 -29.469 1.00 41.78 989 VAL A O 1
ATOM 7951 N N . PRO A 1 990 ? 27.415 -37.554 -28.296 1.00 37.94 990 PRO A N 1
ATOM 7952 C CA . PRO A 1 990 ? 27.781 -38.335 -29.469 1.00 37.94 990 PRO A CA 1
ATOM 7953 C C . PRO A 1 990 ? 26.651 -38.306 -30.500 1.00 37.94 990 PRO A C 1
ATOM 7955 O O . PRO A 1 990 ? 25.479 -38.439 -30.139 1.00 37.94 990 PRO A O 1
ATOM 7958 N N . ALA A 1 991 ? 26.999 -38.192 -31.783 1.00 41.84 991 ALA A N 1
ATOM 7959 C CA . ALA A 1 991 ? 26.048 -38.280 -32.888 1.00 41.84 991 ALA A CA 1
ATOM 7960 C C . ALA A 1 991 ? 25.432 -39.692 -32.951 1.00 41.84 991 ALA A C 1
ATOM 7962 O O . ALA A 1 991 ? 25.940 -40.586 -33.630 1.00 41.84 991 ALA A O 1
ATOM 7963 N N . GLY A 1 992 ? 24.359 -39.900 -32.183 1.00 36.66 992 GLY A N 1
ATOM 7964 C CA . GLY A 1 992 ? 23.676 -41.180 -32.051 1.00 36.66 992 GLY A CA 1
ATOM 7965 C C . GLY A 1 992 ? 23.185 -41.677 -33.405 1.00 36.66 992 GLY A C 1
ATOM 7966 O O . GLY A 1 992 ? 22.488 -40.955 -34.116 1.00 36.66 992 GLY A O 1
ATOM 7967 N N . HIS A 1 993 ? 23.568 -42.904 -33.761 1.00 36.47 993 HIS A N 1
ATOM 7968 C CA . HIS A 1 993 ? 23.279 -43.481 -35.069 1.00 36.47 993 HIS A CA 1
ATOM 7969 C C . HIS A 1 993 ? 21.790 -43.400 -35.420 1.00 36.47 993 HIS A C 1
ATOM 7971 O O . HIS A 1 993 ? 20.945 -43.979 -34.735 1.00 36.47 993 HIS A O 1
ATOM 7977 N N . THR A 1 994 ? 21.487 -42.784 -36.561 1.00 34.28 994 THR A N 1
ATOM 7978 C CA . THR A 1 994 ? 20.240 -43.024 -37.286 1.00 34.28 994 THR A CA 1
ATOM 7979 C C . THR A 1 994 ? 20.229 -44.476 -37.759 1.00 34.28 994 THR A C 1
ATOM 7981 O O . THR A 1 994 ? 20.753 -44.789 -38.829 1.00 34.28 994 THR A O 1
ATOM 7984 N N . GLN A 1 995 ? 19.668 -45.376 -36.950 1.00 32.75 995 GLN A N 1
ATOM 7985 C CA . GLN A 1 995 ? 19.286 -46.701 -37.424 1.00 32.75 995 GLN A CA 1
ATOM 7986 C C . GLN A 1 995 ? 18.103 -46.547 -38.378 1.00 32.75 995 GLN A C 1
ATOM 7988 O O . GLN A 1 995 ? 16.995 -46.213 -37.961 1.00 32.75 995 GLN A O 1
ATOM 7993 N N . ASP A 1 996 ? 18.371 -46.770 -39.659 1.00 31.78 996 ASP A N 1
ATOM 7994 C CA . ASP A 1 996 ? 17.372 -46.793 -40.718 1.00 31.78 996 ASP A CA 1
ATOM 7995 C C . ASP A 1 996 ? 16.509 -48.066 -40.578 1.00 31.78 996 ASP A C 1
ATOM 7997 O O . ASP A 1 996 ? 17.053 -49.175 -40.652 1.00 31.78 996 ASP A O 1
ATOM 8001 N N . PRO A 1 997 ? 15.187 -47.970 -40.329 1.00 35.06 997 PRO A N 1
ATOM 8002 C CA . PRO A 1 997 ? 14.312 -49.127 -40.132 1.00 35.06 997 PRO A CA 1
ATOM 8003 C C . PRO A 1 997 ? 13.917 -49.762 -41.482 1.00 35.06 997 PRO A C 1
ATOM 8005 O O . PRO A 1 997 ? 12.733 -49.948 -41.767 1.00 35.06 997 PRO A O 1
ATOM 8008 N N . GLY A 1 998 ? 14.914 -50.044 -42.331 1.00 36.44 998 GLY A N 1
ATOM 8009 C CA . GLY A 1 998 ? 14.737 -50.083 -43.786 1.00 36.44 998 GLY A CA 1
ATOM 8010 C C . GLY A 1 998 ? 15.213 -51.327 -44.544 1.00 36.44 998 GLY A C 1
ATOM 8011 O O . GLY A 1 998 ? 14.706 -51.547 -45.639 1.00 36.44 998 GLY A O 1
ATOM 8012 N N . GLU A 1 999 ? 16.119 -52.175 -44.027 1.00 32.16 999 GLU A N 1
ATOM 8013 C CA . GLU A 1 999 ? 16.524 -53.386 -44.774 1.00 32.16 999 GLU A CA 1
ATOM 8014 C C . GLU A 1 999 ? 17.189 -54.493 -43.925 1.00 32.16 999 GLU A C 1
ATOM 8016 O O . GLU A 1 999 ? 18.315 -54.338 -43.465 1.00 32.16 999 GLU A O 1
ATOM 8021 N N . GLN A 1 1000 ? 16.511 -55.643 -43.769 1.00 28.89 1000 GLN A N 1
ATOM 8022 C CA . GLN A 1 1000 ? 17.054 -56.988 -44.068 1.00 28.89 1000 GLN A CA 1
ATOM 8023 C C . GLN A 1 1000 ? 16.028 -58.099 -43.785 1.00 28.89 1000 GLN A C 1
ATOM 8025 O O . GLN A 1 1000 ? 16.008 -58.745 -42.740 1.00 28.89 1000 GLN A O 1
ATOM 8030 N N . GLN A 1 1001 ? 15.188 -58.377 -44.784 1.00 36.22 1001 GLN A N 1
ATOM 8031 C CA . GLN A 1 1001 ? 14.380 -59.594 -44.843 1.00 36.22 1001 GLN A CA 1
ATOM 8032 C C . GLN A 1 1001 ? 14.967 -60.542 -45.904 1.00 36.22 1001 GLN A C 1
ATOM 8034 O O . GLN A 1 1001 ? 14.447 -60.582 -47.018 1.00 36.22 1001 GLN A O 1
ATOM 8039 N N . ARG A 1 1002 ? 16.045 -61.287 -45.582 1.00 36.25 1002 ARG A N 1
ATOM 8040 C CA . ARG A 1 1002 ? 16.468 -62.546 -46.258 1.00 36.25 1002 ARG A CA 1
ATOM 8041 C C . ARG A 1 1002 ? 17.781 -63.130 -45.705 1.00 36.25 1002 ARG A C 1
ATOM 8043 O O . ARG A 1 1002 ? 18.811 -62.483 -45.836 1.00 36.25 1002 ARG A O 1
ATOM 8050 N N . ARG A 1 1003 ? 17.707 -64.427 -45.363 1.00 30.31 1003 ARG A N 1
ATOM 8051 C CA . ARG A 1 1003 ? 18.791 -65.385 -45.042 1.00 30.31 1003 ARG A CA 1
ATOM 8052 C C . ARG A 1 1003 ? 19.457 -65.224 -43.679 1.00 30.31 1003 ARG A C 1
ATOM 8054 O O . ARG A 1 1003 ? 20.118 -64.196 -43.462 1.00 30.31 1003 ARG A O 1
#

pLDDT: mean 83.91, std 22.64, range [20.17, 98.81]

Sequence (1003 aa):
MDSNRGSSKPSEAGTDTRSMSQAPSVMQHHQPGAQHSDSEVTFLSHILSNRGIKISTFYHSNFQDYQAYQGDKYHNVLNSLGFLNLGIHENRLCVDLMTERLCQNDMNYIEEPLLQYPDWRGHPFLRAEVAKFLSYYCGAQSRLEMRSVVVLNSCSAVLSALAMVLCDPGDSILVPTPFHSGFLVSAQMYAQVELIPVHVDSEITNKRIQPTKPTVGKLEQVLLEAKNKSKKVKGLLLANPQNPLGDVNMKETLREYLKFAKRNELHVIIDETYMLSKFDETIVFHSVLSLESLPDPNRTHVIWGSKDFGITGFRFGVLYTHNDDVVSAMSPFGYLHSVSGITQYKLRRLLGDRDWINRVYLPTSYSRLRDAYKYVTKRLLELEEQFQFKICFPRRGCGLSIWINLKKLLEPCTFEEELILHRRFLDHKLILARGKSYMFEEPGWFRLMFAENPHRLREAMDRFAQAIEEQKQHWREQMLDVQCLLMRIHPSEPGHQFLRVHGETMFTLPPMESEAPAARLGSAATQHVASLEGECPRKTDWKLPGLYGVGDPIAMCSLDISCLSCRGRVIKWFWDSAEEGYRTYHGDEYDEDRNPSGIINLGTSENKLCFDLLSSRLSQSDMLQVQPALLQYPDWRGHPFLREEVAKFLSYYCKSLAPLKAENVVVLNGCASLFLALATVLCEVGEAFLVPTPYYGAITQHVYLYGNVRLAYVYLDSAVTGPDTRPFQLTVEKLELALQGVESEGVKVKGLILINPQNPLGNIYSPGEMQDFLGFAKRHKLHVIVDEVYMLSVFEESLGYHSILSLERLPDPQRTHVMWSTSKDFGMSGLRFSTLYTENRDVATAVAALCPYHGVSGLLQYQMAQLLRDHDWIDRVYLPENHARLKAAHAYVSEELRALGVPFLRGGAGFFLWVDLRKYLPRGTFEEETQLWRSFLDSKVLLSCGKAFGSREPGWFRVVFSDSAHRLRLGMQRLRRVLEGRSRAAEDVPAGHTQDPGEQQRR

Foldseek 3Di:
DDDDDDDDDDDDDDDDDDDDDDDDDDDDDDDPPDPDDPDQPQPPDPFWDPLLSVLLSVCCVPCVLVVQCQVFPDDPPPHPQAFFEQADFFQLQCLVVVQVLCLDPLLLADDLVLLDQAQLQAHLLLLQLVQQLCCPLLVFPDRGDSLQKGKFQALLLVLLLLLLWQDAAQAEEEEEPLAALSNCVSNPSFSNYHYQYLYFDFPPDVVDTDRDDQDLVSVVVSVVVCVVVVHNYAAYEEEACGPPAQDHDDLVRLQSRLVSCVVVVHAYEYEDQFSLQFQDPPDDHHDPSNDPDRPDQQSYKYKYDDRNVSQNLQRMIMIGGPHSLSSLLSSLSSLFTPGRSSSSSSSSVVSVPVVCCVVPVSVSSSNSQNVLVVVLVVLQVVLCVVVVHDFDWHDHGGGQKTKTAQQVLAVVQDVVSLVVLQVLCVVLSYHWAFCVSSVHPGGRIIIGGSSHDPVSNVSNSVSVSVSSVVSVVVVVVVVVVVVVVVCVVDDDDDDDDDDDDDDDDDDDDDDDDDDDDDDDDDDDDDDDDDDDDDDDDDDDPDDDDDDDDDDDLLVVDDDDPDSTDSSSVSSSVVDDVVVVLVVQCVVFPPDPPPHVPFFQEQADQFFSQCSVVVSVLCSDPQLSNDDSVLSHDHQLQAHLLLLVLVQVLCCVLLVFPDGGDSLQKRKFQAVLNVLLLCLSTRDAAQAEEEEEPLAQLCSQVSNCSRSNYYYQYLAFAQDDPDPPDHGSDDDLVSVVVSCVVCVVVVHHYAAYEAEAVGPPALAGDDPVRVLRVLVSCVVVVHAYEYEDQQSLQQLDVVRPDHDPSRDPDRPDQQRYKYKYDCCFNVSSVSRRMIMIGGPHPSSSSSSSSCSSSTPHRSSSSSSSSVVSNPVVCCVVPNSVSSSVSLVVLLVVVVVLCVVLVWDWRSRRTTFKIKTAQCVLQPVFDVVSLVVLQVLLVVLSYHWAFSVSSVHPGGRITIGGRNDDPVSNVVNSVSNSVSSVVSVVVVVPDPPPDPPDPDDDDDD

InterPro domains:
  IPR004839 Aminotransferase, class I/classII, large domain [PF00155] (109-463)
  IPR004839 Aminotransferase, class I/classII, large domain [PF00155] (599-961)
  IPR015421 Pyridoxal phosphate-dependent transferase, major domain [G3DSA:3.40.640.10] (106-353)
  IPR015421 Pyridoxal phosphate-dependent transferase, major domain [G3DSA:3.40.640.10] (622-870)
  IPR015422 Pyridoxal phosphate-dependent transferase, small domain [G3DSA:3.90.1150.10] (72-463)
  IPR015422 Pyridoxal phosphate-dependent transferase, small domain [G3DSA:3.90.1150.10] (588-974)
  IPR015424 Pyridoxal phosphate-dependent transferase [SSF53383] (56-470)
  IPR015424 Pyridoxal phosphate-dependent transferase [SSF53383] (581-980)
  IPR050478 Ethylene and sulfur compound biosynthesis-related protein [PTHR43795] (578-978)